Protein 2EPA (pdb70)

Nearest PDB structures (foldseek):
  2epa-assembly1_A  TM=4.836E-01  e=1.025E-11  Homo sapiens
  6blw-assembly1_A  TM=5.465E-01  e=8.373E-07  Homo sapiens
  6b0r-assembly1_D  TM=5.369E-01  e=1.283E-06  Homo sapiens
  6wmi-assembly2_D  TM=5.147E-01  e=2.546E-05  Homo sapiens
  6a59-assembly1_A  TM=5.061E-01  e=7.209E-04  Arabidopsis thaliana

Secondary structure (DSSP, 8-state):
-----------------EE-SSTTT--EESSHHHHHHHHHHHSSS-SEE---TT---EESSHHHHHHHTTT-

Solvent-accessible surface area: 6558 Å² total; per-residue (Å²): 129,120,118,81,109,114,52,121,150,149,102,81,127,122,128,112,69,63,119,14,117,98,107,83,41,62,92,18,35,119,115,68,65,93,42,130,48,20,61,136,53,70,96,65,138,66,38,76,51,7,93,139,205,78,26,134,155,103,36,49,162,61,120,85,30,82,170,44,96,183,112,103

Structure (mmCIF, N/CA/C/O backbone):
data_2EPA
#
_entry.id   2EPA
#
loop_
_entity.id
_entity.type
_entity.pdbx_description
1 polymer 'Krueppel-like factor 10'
2 non-polymer 'ZINC ION'
#
loop_
_atom_site.group_PDB
_atom_site.id
_atom_site.type_symbol
_atom_site.label_atom_id
_atom_site.label_alt_id
_atom_site.label_comp_id
_atom_site.label_asym_id
_atom_site.label_entity_id
_atom_site.label_seq_id
_atom_site.pdbx_PDB_ins_code
_atom_site.Cartn_x
_atom_site.Cartn_y
_atom_site.Cartn_z
_atom_site.occupancy
_atom_site.B_iso_or_equiv
_atom_site.auth_seq_id
_atom_site.auth_comp_id
_atom_site.auth_asym_id
_atom_site.auth_atom_id
_atom_site.pdbx_PDB_model_num
ATOM 1 N N . GLY A 1 1 ? 10.594 -28.217 18.018 1.00 0.00 1 GLY A N 1
ATOM 2 C CA . GLY A 1 1 ? 10.234 -28.278 16.613 1.00 0.00 1 GLY A CA 1
ATOM 3 C C . GLY A 1 1 ? 9.665 -26.969 16.103 1.00 0.00 1 GLY A C 1
ATOM 4 O O . GLY A 1 1 ? 9.441 -26.038 16.877 1.00 0.00 1 GLY A O 1
ATOM 8 N N . SER A 1 2 ? 9.431 -26.896 14.796 1.00 0.00 2 SER A N 1
ATOM 9 C CA . SER A 1 2 ? 8.890 -25.689 14.183 1.00 0.00 2 SER A CA 1
ATOM 10 C C . SER A 1 2 ? 8.277 -26.001 12.820 1.00 0.00 2 SER A C 1
ATOM 11 O O . SER A 1 2 ? 8.476 -27.083 12.271 1.00 0.00 2 SER A O 1
ATOM 19 N N . SER A 1 3 ? 7.528 -25.043 12.283 1.00 0.00 3 SER A N 1
ATOM 20 C CA . SER A 1 3 ? 6.881 -25.214 10.988 1.00 0.00 3 SER A CA 1
ATOM 21 C C . SER A 1 3 ? 6.993 -23.943 10.152 1.00 0.00 3 SER A C 1
ATOM 22 O O . SER A 1 3 ? 7.506 -22.926 10.614 1.00 0.00 3 SER A O 1
ATOM 30 N N . GLY A 1 4 ? 6.507 -24.010 8.916 1.00 0.00 4 GLY A N 1
ATOM 31 C CA . GLY A 1 4 ? 6.561 -22.860 8.034 1.00 0.00 4 GLY A CA 1
ATOM 32 C C . GLY A 1 4 ? 5.187 -22.303 7.722 1.00 0.00 4 GLY A C 1
ATOM 33 O O . GLY A 1 4 ? 4.477 -22.828 6.864 1.00 0.00 4 GLY A O 1
ATOM 37 N N . SER A 1 5 ? 4.808 -21.237 8.420 1.00 0.00 5 SER A N 1
ATOM 38 C CA . SER A 1 5 ? 3.507 -20.611 8.217 1.00 0.00 5 SER A CA 1
ATOM 39 C C . SER A 1 5 ? 3.660 -19.232 7.581 1.00 0.00 5 SER A C 1
ATOM 40 O O . SER A 1 5 ? 2.718 -18.440 7.558 1.00 0.00 5 SER A O 1
ATOM 48 N N . SER A 1 6 ? 4.854 -18.954 7.069 1.00 0.00 6 SER A N 1
ATOM 49 C CA . SER A 1 6 ? 5.133 -17.670 6.436 1.00 0.00 6 SER A CA 1
ATOM 50 C C . SER A 1 6 ? 3.957 -17.222 5.574 1.00 0.00 6 SER A C 1
ATOM 51 O O . SER A 1 6 ? 3.366 -16.168 5.809 1.00 0.00 6 SER A O 1
ATOM 59 N N . GLY A 1 7 ? 3.623 -18.030 4.573 1.00 0.00 7 GLY A N 1
ATOM 60 C CA . GLY A 1 7 ? 2.520 -17.701 3.690 1.00 0.00 7 GLY A CA 1
ATOM 61 C C . GLY A 1 7 ? 2.928 -16.755 2.580 1.00 0.00 7 GLY A C 1
ATOM 62 O O . GLY A 1 7 ? 4.113 -16.553 2.311 1.00 0.00 7 GLY A O 1
ATOM 66 N N . PRO A 1 8 ? 1.931 -16.155 1.910 1.00 0.00 8 PRO A N 1
ATOM 67 C CA . PRO A 1 8 ? 2.169 -15.216 0.810 1.00 0.00 8 PRO A CA 1
ATOM 68 C C . PRO A 1 8 ? 2.768 -13.900 1.292 1.00 0.00 8 PRO A C 1
ATOM 69 O O . PRO A 1 8 ? 2.517 -13.469 2.418 1.00 0.00 8 PRO A O 1
ATOM 80 N N . GLN A 1 9 ? 3.560 -13.266 0.433 1.00 0.00 9 GLN A N 1
ATOM 81 C CA . GLN A 1 9 ? 4.195 -11.997 0.773 1.00 0.00 9 GLN A CA 1
ATOM 82 C C . GLN A 1 9 ? 3.474 -10.831 0.104 1.00 0.00 9 GLN A C 1
ATOM 83 O O . GLN A 1 9 ? 4.011 -9.727 0.011 1.00 0.00 9 GLN A O 1
ATOM 97 N N . ILE A 1 10 ? 2.254 -11.083 -0.358 1.00 0.00 10 ILE A N 1
ATOM 98 C CA . ILE A 1 10 ? 1.459 -10.054 -1.016 1.00 0.00 10 ILE A CA 1
ATOM 99 C C . ILE A 1 10 ? 0.905 -9.057 -0.006 1.00 0.00 10 ILE A C 1
ATOM 100 O O . ILE A 1 10 ? 0.124 -9.418 0.874 1.00 0.00 10 ILE A O 1
ATOM 116 N N . ASP A 1 11 ? 1.313 -7.799 -0.138 1.00 0.00 11 ASP A N 1
ATOM 117 C CA . ASP A 1 11 ? 0.856 -6.747 0.761 1.00 0.00 11 ASP A CA 1
ATOM 118 C C . ASP A 1 11 ? 0.923 -5.384 0.082 1.00 0.00 11 ASP A C 1
ATOM 119 O O . ASP A 1 11 ? 1.675 -5.191 -0.874 1.00 0.00 11 ASP A O 1
ATOM 128 N N . SER A 1 12 ? 0.133 -4.439 0.582 1.00 0.00 12 SER A N 1
ATOM 129 C CA . SER A 1 12 ? 0.100 -3.094 0.020 1.00 0.00 12 SER A CA 1
ATOM 130 C C . SER A 1 12 ? 0.285 -2.044 1.112 1.00 0.00 12 SER A C 1
ATOM 131 O O . SER A 1 12 ? -0.446 -2.027 2.102 1.00 0.00 12 SER A O 1
ATOM 139 N N . SER A 1 13 ? 1.269 -1.171 0.923 1.00 0.00 13 SER A N 1
ATOM 140 C CA . SER A 1 13 ? 1.555 -0.120 1.893 1.00 0.00 13 SER A CA 1
ATOM 141 C C . SER A 1 13 ? 0.370 0.831 2.027 1.00 0.00 13 SER A C 1
ATOM 142 O O . SER A 1 13 ? 0.063 1.592 1.109 1.00 0.00 13 SER A O 1
ATOM 150 N N . ARG A 1 14 ? -0.292 0.783 3.179 1.00 0.00 14 ARG A N 1
ATOM 151 C CA . ARG A 1 14 ? -1.444 1.638 3.435 1.00 0.00 14 ARG A CA 1
ATOM 152 C C . ARG A 1 14 ? -1.747 1.709 4.929 1.00 0.00 14 ARG A C 1
ATOM 153 O O . ARG A 1 14 ? -1.305 0.859 5.703 1.00 0.00 14 ARG A O 1
ATOM 174 N N . ILE A 1 15 ? -2.503 2.727 5.326 1.00 0.00 15 ILE A N 1
ATOM 175 C CA . ILE A 1 15 ? -2.865 2.909 6.727 1.00 0.00 15 ILE A CA 1
ATOM 176 C C . ILE A 1 15 ? -3.903 1.883 7.163 1.00 0.00 15 ILE A C 1
ATOM 177 O O . ILE A 1 15 ? -4.890 1.648 6.465 1.00 0.00 15 ILE A O 1
ATOM 193 N N . ARG A 1 16 ? -3.677 1.274 8.322 1.00 0.00 16 ARG A N 1
ATOM 194 C CA . ARG A 1 16 ? -4.594 0.273 8.852 1.00 0.00 16 ARG A CA 1
ATOM 195 C C . ARG A 1 16 ? -4.544 0.242 10.377 1.00 0.00 16 ARG A C 1
ATOM 196 O O . ARG A 1 16 ? -3.548 -0.178 10.967 1.00 0.00 16 ARG A O 1
ATOM 217 N N . SER A 1 17 ? -5.623 0.691 11.009 1.00 0.00 17 SER A N 1
ATOM 218 C CA . SER A 1 17 ? -5.701 0.719 12.465 1.00 0.00 17 SER A CA 1
ATOM 219 C C . SER A 1 17 ? -6.454 -0.498 12.993 1.00 0.00 17 SER A C 1
ATOM 220 O O . SER A 1 17 ? -5.875 -1.365 13.647 1.00 0.00 17 SER A O 1
ATOM 228 N N . HIS A 1 18 ? -7.750 -0.555 12.703 1.00 0.00 18 HIS A N 1
ATOM 229 C CA . HIS A 1 18 ? -8.585 -1.666 13.147 1.00 0.00 18 HIS A CA 1
ATOM 230 C C . HIS A 1 18 ? -7.964 -3.003 12.754 1.00 0.00 18 HIS A C 1
ATOM 231 O O . HIS A 1 18 ? -7.948 -3.369 11.578 1.00 0.00 18 HIS A O 1
ATOM 245 N N . ILE A 1 19 ? -7.454 -3.727 13.744 1.00 0.00 19 ILE A N 1
ATOM 246 C CA . ILE A 1 19 ? -6.832 -5.023 13.500 1.00 0.00 19 ILE A CA 1
ATOM 247 C C . ILE A 1 19 ? -7.850 -6.151 13.619 1.00 0.00 19 ILE A C 1
ATOM 248 O O . ILE A 1 19 ? -8.751 -6.104 14.457 1.00 0.00 19 ILE A O 1
ATOM 264 N N . CYS A 1 20 ? -7.700 -7.167 12.776 1.00 0.00 20 CYS A N 1
ATOM 265 C CA . CYS A 1 20 ? -8.606 -8.311 12.786 1.00 0.00 20 CYS A CA 1
ATOM 266 C C . CYS A 1 20 ? -8.411 -9.147 14.047 1.00 0.00 20 CYS A C 1
ATOM 267 O O . CYS A 1 20 ? -7.311 -9.626 14.323 1.00 0.00 20 CYS A O 1
ATOM 274 N N . SER A 1 21 ? -9.487 -9.319 14.808 1.00 0.00 21 SER A N 1
ATOM 275 C CA . SER A 1 21 ? -9.434 -10.095 16.042 1.00 0.00 21 SER A CA 1
ATOM 276 C C . SER A 1 21 ? -9.020 -11.537 15.760 1.00 0.00 21 SER A C 1
ATOM 277 O O . SER A 1 21 ? -8.192 -12.107 16.471 1.00 0.00 21 SER A O 1
ATOM 285 N N . HIS A 1 22 ? -9.603 -12.120 14.717 1.00 0.00 22 HIS A N 1
ATOM 286 C CA . HIS A 1 22 ? -9.295 -13.495 14.340 1.00 0.00 22 HIS A CA 1
ATOM 287 C C . HIS A 1 22 ? -7.791 -13.688 14.173 1.00 0.00 22 HIS A C 1
ATOM 288 O O . HIS A 1 22 ? -7.115 -12.927 13.482 1.00 0.00 22 HIS A O 1
ATOM 302 N N . PRO A 1 23 ? -7.252 -14.731 14.823 1.00 0.00 23 PRO A N 1
ATOM 303 C CA . PRO A 1 23 ? -5.823 -15.049 14.763 1.00 0.00 23 PRO A CA 1
ATOM 304 C C . PRO A 1 23 ? -5.400 -15.560 13.390 1.00 0.00 23 PRO A C 1
ATOM 305 O O . PRO A 1 23 ? -6.227 -16.032 12.611 1.00 0.00 23 PRO A O 1
ATOM 316 N N . GLY A 1 24 ? -4.105 -15.463 13.100 1.00 0.00 24 GLY A N 1
ATOM 317 C CA . GLY A 1 24 ? -3.596 -15.922 11.820 1.00 0.00 24 GLY A CA 1
ATOM 318 C C . GLY A 1 24 ? -3.912 -14.959 10.693 1.00 0.00 24 GLY A C 1
ATOM 319 O O . GLY A 1 24 ? -3.024 -14.563 9.937 1.00 0.00 24 GLY A O 1
ATOM 323 N N . CYS A 1 25 ? -5.181 -14.583 10.576 1.00 0.00 25 CYS A N 1
ATOM 324 C CA . CYS A 1 25 ? -5.614 -13.663 9.532 1.00 0.00 25 CYS A CA 1
ATOM 325 C C . CYS A 1 25 ? -4.569 -12.576 9.296 1.00 0.00 25 CYS A C 1
ATOM 326 O O . CYS A 1 25 ? -4.033 -12.443 8.196 1.00 0.00 25 CYS A O 1
ATOM 333 N N . GLY A 1 26 ? -4.283 -11.802 10.339 1.00 0.00 26 GLY A N 1
ATOM 334 C CA . GLY A 1 26 ? -3.303 -10.738 10.225 1.00 0.00 26 GLY A CA 1
ATOM 335 C C . GLY A 1 26 ? -3.687 -9.704 9.185 1.00 0.00 26 GLY A C 1
ATOM 336 O O . GLY A 1 26 ? -2.889 -9.364 8.312 1.00 0.00 26 GLY A O 1
ATOM 340 N N . LYS A 1 27 ? -4.915 -9.204 9.276 1.00 0.00 27 LYS A N 1
ATOM 341 C CA . LYS A 1 27 ? -5.405 -8.203 8.336 1.00 0.00 27 LYS A CA 1
ATOM 342 C C . LYS A 1 27 ? -5.959 -6.989 9.073 1.00 0.00 27 LYS A C 1
ATOM 343 O O . LYS A 1 27 ? -6.878 -7.106 9.884 1.00 0.00 27 LYS A O 1
ATOM 362 N N . THR A 1 28 ? -5.394 -5.819 8.786 1.00 0.00 28 THR A N 1
ATOM 363 C CA . THR A 1 28 ? -5.831 -4.583 9.422 1.00 0.00 28 THR A CA 1
ATOM 364 C C . THR A 1 28 ? -6.360 -3.592 8.391 1.00 0.00 28 THR A C 1
ATOM 365 O O . THR A 1 28 ? -5.977 -3.634 7.223 1.00 0.00 28 THR A O 1
ATOM 376 N N . TYR A 1 29 ? -7.241 -2.701 8.833 1.00 0.00 29 TYR A N 1
ATOM 377 C CA . TYR A 1 29 ? -7.825 -1.700 7.948 1.00 0.00 29 TYR A CA 1
ATOM 378 C C . TYR A 1 29 ? -7.868 -0.334 8.625 1.00 0.00 29 TYR A C 1
ATOM 379 O O . TYR A 1 29 ? -7.928 -0.236 9.851 1.00 0.00 29 TYR A O 1
ATOM 397 N N . PHE A 1 30 ? -7.841 0.721 7.817 1.00 0.00 30 PHE A N 1
ATOM 398 C CA . PHE A 1 30 ? -7.877 2.084 8.336 1.00 0.00 30 PHE A CA 1
ATOM 399 C C . PHE A 1 30 ? -9.298 2.479 8.724 1.00 0.00 30 PHE A C 1
ATOM 400 O O . PHE A 1 30 ? -9.548 2.914 9.849 1.00 0.00 30 PHE A O 1
ATOM 417 N N . LYS A 1 31 ? -10.226 2.326 7.786 1.00 0.00 31 LYS A N 1
ATOM 418 C CA . LYS A 1 31 ? -11.623 2.666 8.028 1.00 0.00 31 LYS A CA 1
ATOM 419 C C . LYS A 1 31 ? -12.199 1.826 9.164 1.00 0.00 31 LYS A C 1
ATOM 420 O O . LYS A 1 31 ? -12.538 0.658 8.974 1.00 0.00 31 LYS A O 1
ATOM 439 N N . SER A 1 32 ? -12.308 2.429 10.343 1.00 0.00 32 SER A N 1
ATOM 440 C CA . SER A 1 32 ? -12.841 1.735 11.510 1.00 0.00 32 SER A CA 1
ATOM 441 C C . SER A 1 32 ? -14.033 0.863 11.125 1.00 0.00 32 SER A C 1
ATOM 442 O O . SER A 1 32 ? -14.312 -0.146 11.774 1.00 0.00 32 SER A O 1
ATOM 450 N N . SER A 1 33 ? -14.730 1.258 10.066 1.00 0.00 33 SER A N 1
ATOM 451 C CA . SER A 1 33 ? -15.894 0.515 9.596 1.00 0.00 33 SER A CA 1
ATOM 452 C C . SER A 1 33 ? -15.469 -0.728 8.821 1.00 0.00 33 SER A C 1
ATOM 453 O O . SER A 1 33 ? -15.966 -1.827 9.067 1.00 0.00 33 SER A O 1
ATOM 461 N N . HIS A 1 34 ? -14.544 -0.546 7.883 1.00 0.00 34 HIS A N 1
ATOM 462 C CA . HIS A 1 34 ? -14.051 -1.651 7.071 1.00 0.00 34 HIS A CA 1
ATOM 463 C C . HIS A 1 34 ? -14.033 -2.949 7.874 1.00 0.00 34 HIS A C 1
ATOM 464 O O . HIS A 1 34 ? -14.658 -3.938 7.487 1.00 0.00 34 HIS A O 1
ATOM 478 N N . LEU A 1 35 ? -13.315 -2.939 8.990 1.00 0.00 35 LEU A N 1
ATOM 479 C CA . LEU A 1 35 ? -13.215 -4.115 9.848 1.00 0.00 35 LEU A CA 1
ATOM 480 C C . LEU A 1 35 ? -14.552 -4.846 9.926 1.00 0.00 35 LEU A C 1
ATOM 481 O O . LEU A 1 35 ? -14.648 -6.025 9.583 1.00 0.00 35 LEU A O 1
ATOM 497 N N . LYS A 1 36 ? -15.581 -4.138 10.378 1.00 0.00 36 LYS A N 1
ATOM 498 C CA . LYS A 1 36 ? -16.914 -4.717 10.498 1.00 0.00 36 LYS A CA 1
ATOM 499 C C . LYS A 1 36 ? -17.307 -5.449 9.219 1.00 0.00 36 LYS A C 1
ATOM 500 O O . LYS A 1 36 ? -17.851 -6.552 9.267 1.00 0.00 36 LYS A O 1
ATOM 519 N N . ALA A 1 37 ? -17.028 -4.829 8.078 1.00 0.00 37 ALA A N 1
ATOM 520 C CA . ALA A 1 37 ? -17.348 -5.424 6.787 1.00 0.00 37 ALA A CA 1
ATOM 521 C C . ALA A 1 37 ? -16.474 -6.642 6.510 1.00 0.00 37 ALA A C 1
ATOM 522 O O . ALA A 1 37 ? -16.903 -7.590 5.853 1.00 0.00 37 ALA A O 1
ATOM 529 N N . HIS A 1 38 ? -15.246 -6.609 7.017 1.00 0.00 38 HIS A N 1
ATOM 530 C CA . HIS A 1 38 ? -14.310 -7.712 6.824 1.00 0.00 38 HIS A CA 1
ATOM 531 C C . HIS A 1 38 ? -14.783 -8.961 7.562 1.00 0.00 38 HIS A C 1
ATOM 532 O O . HIS A 1 38 ? -14.976 -10.016 6.957 1.00 0.00 38 HIS A O 1
ATOM 546 N N . THR A 1 39 ? -14.966 -8.834 8.872 1.00 0.00 39 THR A N 1
ATOM 547 C CA . THR A 1 39 ? -15.414 -9.953 9.693 1.00 0.00 39 THR A CA 1
ATOM 548 C C . THR A 1 39 ? -16.464 -10.784 8.964 1.00 0.00 39 THR A C 1
ATOM 549 O O . THR A 1 39 ? -16.577 -11.990 9.182 1.00 0.00 39 THR A O 1
ATOM 560 N N . ARG A 1 40 ? -17.231 -10.131 8.098 1.00 0.00 40 ARG A N 1
ATOM 561 C CA . ARG A 1 40 ? -18.274 -10.809 7.336 1.00 0.00 40 ARG A CA 1
ATOM 562 C C . ARG A 1 40 ? -17.718 -12.049 6.641 1.00 0.00 40 ARG A C 1
ATOM 563 O O . ARG A 1 40 ? -18.319 -13.122 6.688 1.00 0.00 40 ARG A O 1
ATOM 584 N N . THR A 1 41 ? -16.567 -11.893 5.994 1.00 0.00 41 THR A N 1
ATOM 585 C CA . THR A 1 41 ? -15.932 -12.998 5.288 1.00 0.00 41 THR A CA 1
ATOM 586 C C . THR A 1 41 ? -15.630 -14.155 6.234 1.00 0.00 41 THR A C 1
ATOM 587 O O . THR A 1 41 ? -15.614 -15.316 5.824 1.00 0.00 41 THR A O 1
ATOM 598 N N . HIS A 1 42 ? -15.392 -13.830 7.501 1.00 0.00 42 HIS A N 1
ATOM 599 C CA . HIS A 1 42 ? -15.092 -14.844 8.505 1.00 0.00 42 HIS A CA 1
ATOM 600 C C . HIS A 1 42 ? -16.354 -15.600 8.908 1.00 0.00 42 HIS A C 1
ATOM 601 O O . HIS A 1 42 ? -16.369 -16.831 8.945 1.00 0.00 42 HIS A O 1
ATOM 615 N N . THR A 1 43 ? -17.414 -14.856 9.209 1.00 0.00 43 THR A N 1
ATOM 616 C CA . THR A 1 43 ? -18.680 -15.455 9.612 1.00 0.00 43 THR A CA 1
ATOM 617 C C . THR A 1 43 ? -19.536 -15.798 8.397 1.00 0.00 43 THR A C 1
ATOM 618 O O . THR A 1 43 ? -19.840 -14.934 7.576 1.00 0.00 43 THR A O 1
ATOM 629 N N . GLY A 1 44 ? -19.921 -17.067 8.290 1.00 0.00 44 GLY A N 1
ATOM 630 C CA . GLY A 1 44 ? -20.739 -17.501 7.173 1.00 0.00 44 GLY A CA 1
ATOM 631 C C . GLY A 1 44 ? -19.945 -18.281 6.143 1.00 0.00 44 GLY A C 1
ATOM 632 O O . GLY A 1 44 ? -18.730 -18.424 6.265 1.00 0.00 44 GLY A O 1
ATOM 636 N N . GLU A 1 45 ? -20.636 -18.788 5.127 1.00 0.00 45 GLU A N 1
ATOM 637 C CA . GLU A 1 45 ? -19.989 -19.560 4.073 1.00 0.00 45 GLU A CA 1
ATOM 638 C C . GLU A 1 45 ? -19.405 -18.640 3.005 1.00 0.00 45 GLU A C 1
ATOM 639 O O . GLU A 1 45 ? -18.215 -18.705 2.695 1.00 0.00 45 GLU A O 1
ATOM 651 N N . LYS A 1 46 ? -20.251 -17.783 2.444 1.00 0.00 46 LYS A N 1
ATOM 652 C CA . LYS A 1 46 ? -19.822 -16.848 1.411 1.00 0.00 46 LYS A CA 1
ATOM 653 C C . LYS A 1 46 ? -20.349 -15.445 1.694 1.00 0.00 46 LYS A C 1
ATOM 654 O O . LYS A 1 46 ? -21.556 -15.213 1.774 1.00 0.00 46 LYS A O 1
ATOM 6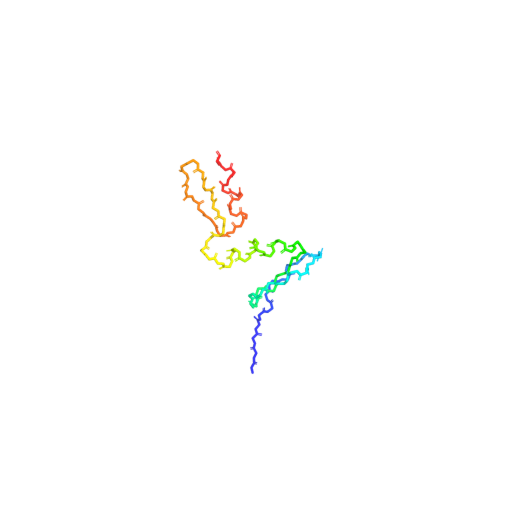73 N N . PRO A 1 47 ? -19.425 -14.484 1.849 1.00 0.00 47 PRO A N 1
ATOM 674 C CA . PRO A 1 47 ? -19.773 -13.088 2.124 1.00 0.00 47 PRO A CA 1
ATOM 675 C C . PRO A 1 47 ? -20.423 -12.406 0.924 1.00 0.00 47 PRO A C 1
ATOM 676 O O . PRO A 1 47 ? -21.347 -11.606 1.077 1.00 0.00 47 PRO A O 1
ATOM 687 N N . PHE A 1 48 ? -19.935 -12.727 -0.270 1.00 0.00 48 PHE A N 1
ATOM 688 C CA . PHE A 1 48 ? -20.468 -12.145 -1.495 1.00 0.00 48 PHE A CA 1
ATOM 689 C C . PHE A 1 48 ? -21.573 -13.021 -2.078 1.00 0.00 48 PHE A C 1
ATOM 690 O O . PHE A 1 48 ? -21.521 -14.247 -1.987 1.00 0.00 48 PHE A O 1
ATOM 707 N N . SER A 1 49 ? -22.573 -12.381 -2.677 1.00 0.00 49 SER A N 1
ATOM 708 C CA . SER A 1 49 ? -23.693 -13.101 -3.271 1.00 0.00 49 SER A CA 1
ATOM 709 C C . SER A 1 49 ? -24.307 -12.301 -4.415 1.00 0.00 49 SER A C 1
ATOM 710 O O . SER A 1 49 ? -24.706 -11.149 -4.239 1.00 0.00 49 SER A O 1
ATOM 718 N N . CYS A 1 50 ? -24.380 -12.920 -5.588 1.00 0.00 50 CYS A N 1
ATOM 719 C CA . CYS A 1 50 ? -24.945 -12.267 -6.764 1.00 0.00 50 CYS A CA 1
ATOM 720 C C . CYS A 1 50 ? -26.300 -11.644 -6.442 1.00 0.00 50 CYS A C 1
ATOM 721 O O . CYS A 1 50 ? -26.470 -10.428 -6.517 1.00 0.00 50 CYS A O 1
ATOM 728 N N . SER A 1 51 ? -27.262 -12.488 -6.083 1.00 0.00 51 SER A N 1
ATOM 729 C CA . SER A 1 51 ? -28.604 -12.022 -5.753 1.00 0.00 51 SER A CA 1
ATOM 730 C C . SER A 1 51 ? -29.229 -11.286 -6.934 1.00 0.00 51 SER A C 1
ATOM 731 O O . SER A 1 51 ? -29.781 -10.196 -6.778 1.00 0.00 51 SER A O 1
ATOM 739 N N . TRP A 1 52 ? -29.139 -11.889 -8.113 1.00 0.00 52 TRP A N 1
ATOM 740 C CA . TRP A 1 52 ? -29.696 -11.291 -9.322 1.00 0.00 52 TRP A CA 1
ATOM 741 C C . TRP A 1 52 ? -31.142 -11.729 -9.529 1.00 0.00 52 TRP A C 1
ATOM 742 O O . TRP A 1 52 ? -31.654 -12.579 -8.801 1.00 0.00 52 TRP A O 1
ATOM 763 N N . LYS A 1 53 ? -31.795 -11.143 -10.527 1.00 0.00 53 LYS A N 1
ATOM 764 C CA . LYS A 1 53 ? -33.182 -11.472 -10.832 1.00 0.00 53 LYS A CA 1
ATOM 765 C C . LYS A 1 53 ? -33.465 -12.945 -10.555 1.00 0.00 53 LYS A C 1
ATOM 766 O O . LYS A 1 53 ? -34.194 -13.282 -9.622 1.00 0.00 53 LYS A O 1
ATOM 785 N N . GLY A 1 54 ? -32.882 -13.819 -11.369 1.00 0.00 54 GLY A N 1
ATOM 786 C CA . GLY A 1 54 ? -33.082 -15.246 -11.193 1.00 0.00 54 GLY A CA 1
ATOM 787 C C . GLY A 1 54 ? -31.786 -16.028 -11.271 1.00 0.00 54 GLY A C 1
ATOM 788 O O . GLY A 1 54 ? -31.713 -17.057 -11.943 1.00 0.00 54 GLY A O 1
ATOM 792 N N . CYS A 1 55 ? -30.759 -15.537 -10.584 1.00 0.00 55 CYS A N 1
ATOM 793 C CA . CYS A 1 55 ? -29.458 -16.195 -10.579 1.00 0.00 55 CYS A CA 1
ATOM 794 C C . CYS A 1 55 ? -29.290 -17.060 -9.334 1.00 0.00 55 CYS A C 1
ATOM 795 O O . CYS A 1 55 ? -29.189 -18.284 -9.425 1.00 0.00 55 CYS A O 1
ATOM 802 N N . GLU A 1 56 ? -29.265 -16.415 -8.172 1.00 0.00 56 GLU A N 1
ATOM 803 C CA . GLU A 1 56 ? -29.109 -17.127 -6.907 1.00 0.00 56 GLU A CA 1
ATOM 804 C C . GLU A 1 56 ? -27.761 -17.841 -6.847 1.00 0.00 56 GLU A C 1
ATOM 805 O O . GLU A 1 56 ? -27.668 -18.974 -6.375 1.00 0.00 56 GLU A O 1
ATOM 817 N N . ARG A 1 57 ? -26.721 -17.169 -7.329 1.00 0.00 57 ARG A N 1
ATOM 818 C CA . ARG A 1 57 ? -25.378 -17.739 -7.331 1.00 0.00 57 ARG A CA 1
ATOM 819 C C . ARG A 1 57 ? -24.429 -16.897 -6.484 1.00 0.00 57 ARG A C 1
ATOM 820 O O . ARG A 1 57 ? -24.161 -15.738 -6.799 1.00 0.00 57 ARG A O 1
ATOM 841 N N . ARG A 1 58 ? -23.923 -17.490 -5.407 1.00 0.00 58 ARG A N 1
ATOM 842 C CA . ARG A 1 58 ? -23.006 -16.794 -4.513 1.00 0.00 58 ARG A CA 1
ATOM 843 C C . ARG A 1 58 ? -21.562 -17.202 -4.792 1.00 0.00 58 ARG A C 1
ATOM 844 O O . ARG A 1 58 ? -21.303 -18.108 -5.585 1.00 0.00 58 ARG A O 1
ATOM 865 N N . PHE A 1 59 ? -20.625 -16.526 -4.135 1.00 0.00 59 PHE A N 1
ATOM 866 C CA . PHE A 1 59 ? -19.206 -16.817 -4.314 1.00 0.00 59 PHE A CA 1
ATOM 867 C C . PHE A 1 59 ? -18.413 -16.443 -3.066 1.00 0.00 59 PHE A C 1
ATOM 868 O O . PHE A 1 59 ? -18.835 -15.595 -2.280 1.00 0.00 59 PHE A O 1
ATOM 885 N N . ALA A 1 60 ? -17.262 -17.083 -2.889 1.00 0.00 60 ALA A N 1
ATOM 886 C CA . ALA A 1 60 ? -16.409 -16.818 -1.738 1.00 0.00 60 ALA A CA 1
ATOM 887 C C . ALA A 1 60 ? -15.379 -15.738 -2.054 1.00 0.00 60 ALA A C 1
ATOM 888 O O . ALA A 1 60 ? -15.120 -14.855 -1.236 1.00 0.00 60 ALA A O 1
ATOM 895 N N . ARG A 1 61 ? -14.795 -15.817 -3.246 1.00 0.00 61 ARG A N 1
ATOM 896 C CA . ARG A 1 61 ? -13.791 -14.846 -3.668 1.00 0.00 61 ARG A CA 1
ATOM 897 C C . ARG A 1 61 ? -14.440 -13.685 -4.417 1.00 0.00 61 ARG A C 1
ATOM 898 O O . ARG A 1 61 ? -15.444 -13.862 -5.106 1.00 0.00 61 ARG A O 1
ATOM 919 N N . SER A 1 62 ? -13.859 -12.499 -4.275 1.00 0.00 62 SER A N 1
ATOM 920 C CA . SER A 1 62 ? -14.382 -11.307 -4.933 1.00 0.00 62 SER A CA 1
ATOM 921 C C . SER A 1 62 ? -14.259 -11.427 -6.449 1.00 0.00 62 SER A C 1
ATOM 922 O O . SER A 1 62 ? -15.263 -11.473 -7.163 1.00 0.00 62 SER A O 1
ATOM 930 N N . ASP A 1 63 ? -13.024 -11.477 -6.935 1.00 0.00 63 ASP A N 1
ATOM 931 C CA . ASP A 1 63 ? -12.769 -11.593 -8.366 1.00 0.00 63 ASP A CA 1
ATOM 932 C C . ASP A 1 63 ? -13.767 -12.542 -9.021 1.00 0.00 63 ASP A C 1
ATOM 933 O O . ASP A 1 63 ? -14.292 -12.260 -10.099 1.00 0.00 63 ASP A O 1
ATOM 942 N N . GLU A 1 64 ? -14.024 -13.669 -8.364 1.00 0.00 64 GLU A N 1
ATOM 943 C CA . GLU A 1 64 ? -14.958 -14.660 -8.885 1.00 0.00 64 GLU A CA 1
ATOM 944 C C . GLU A 1 64 ? -16.297 -14.016 -9.233 1.00 0.00 64 GLU A C 1
ATOM 945 O O . GLU A 1 64 ? -16.853 -14.253 -10.307 1.00 0.00 64 GLU A O 1
ATOM 957 N N . LEU A 1 65 ? -16.810 -13.201 -8.317 1.00 0.00 65 LEU A N 1
ATOM 958 C CA . LEU A 1 65 ? -18.085 -12.522 -8.526 1.00 0.00 65 LEU A CA 1
ATOM 959 C C . LEU A 1 65 ? -18.019 -11.602 -9.741 1.00 0.00 65 LEU A C 1
ATOM 960 O O . LEU A 1 65 ? -18.768 -11.773 -10.703 1.00 0.00 65 LEU A O 1
ATOM 976 N N . SER A 1 66 ? -17.117 -10.628 -9.690 1.00 0.00 66 SER A N 1
ATOM 977 C CA . SER A 1 66 ? -16.954 -9.679 -10.786 1.00 0.00 66 SER A CA 1
ATOM 978 C C . SER A 1 66 ? -16.831 -10.407 -12.121 1.00 0.00 66 SER A C 1
ATOM 979 O O . SER A 1 66 ? -17.436 -10.009 -13.116 1.00 0.00 66 SER A O 1
ATOM 987 N N . ARG A 1 67 ? -16.043 -11.477 -12.134 1.00 0.00 67 ARG A N 1
ATOM 988 C CA . ARG A 1 67 ? -15.838 -12.261 -13.346 1.00 0.00 67 ARG A CA 1
ATOM 989 C C . ARG A 1 67 ? -17.126 -12.965 -13.763 1.00 0.00 67 ARG A C 1
ATOM 990 O O . ARG A 1 67 ? -17.315 -13.297 -14.933 1.00 0.00 67 ARG A O 1
ATOM 1011 N N . HIS A 1 68 ? -18.011 -13.189 -12.796 1.00 0.00 68 HIS A N 1
ATOM 1012 C CA . HIS A 1 68 ? -19.282 -13.853 -13.062 1.00 0.00 68 HIS A CA 1
ATOM 1013 C C . HIS A 1 68 ? -20.358 -12.837 -13.434 1.00 0.00 68 HIS A C 1
ATOM 1014 O O . HIS A 1 68 ? -21.289 -13.149 -14.178 1.00 0.00 68 HIS A O 1
ATOM 1028 N N . ARG A 1 69 ? -20.224 -11.622 -12.914 1.00 0.00 69 ARG A N 1
ATOM 1029 C CA . ARG A 1 69 ? -21.186 -10.561 -13.190 1.00 0.00 69 ARG A CA 1
ATOM 1030 C C . ARG A 1 69 ? -20.859 -9.861 -14.505 1.00 0.00 69 ARG A C 1
ATOM 1031 O O . ARG A 1 69 ? -21.377 -8.780 -14.790 1.00 0.00 69 ARG A O 1
ATOM 1052 N N . ARG A 1 70 ? -19.998 -10.484 -15.304 1.00 0.00 70 ARG A N 1
ATOM 1053 C CA . ARG A 1 70 ? -19.601 -9.919 -16.587 1.00 0.00 70 ARG A CA 1
ATOM 1054 C C . ARG A 1 70 ? -20.493 -10.443 -17.710 1.00 0.00 70 ARG A C 1
ATOM 1055 O O . ARG A 1 70 ? -20.851 -9.704 -18.629 1.00 0.00 70 ARG A O 1
ATOM 1076 N N . THR A 1 71 ? -20.846 -11.721 -17.631 1.00 0.00 71 THR A N 1
ATOM 1077 C CA . THR A 1 71 ? -21.694 -12.344 -18.640 1.00 0.00 71 THR A CA 1
ATOM 1078 C C . THR A 1 71 ? -23.143 -11.896 -18.493 1.00 0.00 71 THR A C 1
ATOM 1079 O O . THR A 1 71 ? -23.893 -11.854 -19.469 1.00 0.00 71 THR A O 1
ATOM 1090 N N . HIS A 1 72 ? -23.534 -11.562 -17.267 1.00 0.00 72 HIS A N 1
ATOM 1091 C CA . HIS A 1 72 ? -24.895 -11.116 -16.992 1.00 0.00 72 HIS A CA 1
ATOM 1092 C C . HIS A 1 72 ? -25.279 -9.953 -17.903 1.00 0.00 72 HIS A C 1
ATOM 1093 O O . HIS A 1 72 ? -26.361 -9.943 -18.489 1.00 0.00 72 HIS A O 1
ATOM 1109 N N . GLY A 1 1 ? 21.797 -27.518 -17.229 1.00 0.00 1 GLY A N 2
ATOM 1110 C CA . GLY A 1 1 ? 20.950 -26.430 -16.775 1.00 0.00 1 GLY A CA 2
ATOM 1111 C C . GLY A 1 1 ? 20.499 -25.535 -17.912 1.00 0.00 1 GLY A C 2
ATOM 1112 O O . GLY A 1 1 ? 21.322 -25.007 -18.660 1.00 0.00 1 GLY A O 2
ATOM 1116 N N . SER A 1 2 ? 19.188 -25.364 -18.043 1.00 0.00 2 SER A N 2
ATOM 1117 C CA . SER A 1 2 ? 18.628 -24.530 -19.100 1.00 0.00 2 SER A CA 2
ATOM 1118 C C . SER A 1 2 ? 18.512 -23.079 -18.645 1.00 0.00 2 SER A C 2
ATOM 1119 O O . SER A 1 2 ? 19.134 -22.185 -19.217 1.00 0.00 2 SER A O 2
ATOM 1127 N N . SER A 1 3 ? 17.710 -22.853 -17.608 1.00 0.00 3 SER A N 2
ATOM 1128 C CA . SER A 1 3 ? 17.508 -21.510 -17.077 1.00 0.00 3 SER A CA 2
ATOM 1129 C C . SER A 1 3 ? 16.794 -21.561 -15.729 1.00 0.00 3 SER A C 2
ATOM 1130 O O . SER A 1 3 ? 16.409 -22.630 -15.259 1.00 0.00 3 SER A O 2
ATOM 1138 N N . GLY A 1 4 ? 16.623 -20.395 -15.112 1.00 0.00 4 GLY A N 2
ATOM 1139 C CA . GLY A 1 4 ? 15.956 -20.329 -13.825 1.00 0.00 4 GLY A CA 2
ATOM 1140 C C . GLY A 1 4 ? 14.922 -19.223 -13.765 1.00 0.00 4 GLY A C 2
ATOM 1141 O O . GLY A 1 4 ? 14.661 -18.552 -14.764 1.00 0.00 4 GLY A O 2
ATOM 1145 N N . SER A 1 5 ? 14.328 -19.033 -12.591 1.00 0.00 5 SER A N 2
ATOM 1146 C CA . SER A 1 5 ? 13.312 -18.004 -12.406 1.00 0.00 5 SER A CA 2
ATOM 1147 C C . SER A 1 5 ? 13.120 -17.690 -10.925 1.00 0.00 5 SER A C 2
ATOM 1148 O O . SER A 1 5 ? 13.674 -18.366 -10.059 1.00 0.00 5 SER A O 2
ATOM 1156 N N . SER A 1 6 ? 12.330 -16.658 -10.643 1.00 0.00 6 SER A N 2
ATOM 1157 C CA . SER A 1 6 ? 12.067 -16.251 -9.268 1.00 0.00 6 SER A CA 2
ATOM 1158 C C . SER A 1 6 ? 10.794 -15.415 -9.183 1.00 0.00 6 SER A C 2
ATOM 1159 O O . SER A 1 6 ? 10.259 -14.973 -10.199 1.00 0.00 6 SER A O 2
ATOM 1167 N N . GLY A 1 7 ? 10.311 -15.205 -7.962 1.00 0.00 7 GLY A N 2
ATOM 1168 C CA . GLY A 1 7 ? 9.105 -14.423 -7.765 1.00 0.00 7 GLY A CA 2
ATOM 1169 C C . GLY A 1 7 ? 9.297 -13.300 -6.765 1.00 0.00 7 GLY A C 2
ATOM 1170 O O . GLY A 1 7 ? 9.730 -13.516 -5.632 1.00 0.00 7 GLY A O 2
ATOM 1174 N N . PRO A 1 8 ? 8.972 -12.068 -7.183 1.00 0.00 8 PRO A N 2
ATOM 1175 C CA . PRO A 1 8 ? 9.105 -10.882 -6.331 1.00 0.00 8 PRO A CA 2
ATOM 1176 C C . PRO A 1 8 ? 8.090 -10.870 -5.194 1.00 0.00 8 PRO A C 2
ATOM 1177 O O . PRO A 1 8 ? 7.293 -11.797 -5.050 1.00 0.00 8 PRO A O 2
ATOM 1188 N N . GLN A 1 9 ? 8.124 -9.814 -4.388 1.00 0.00 9 GLN A N 2
ATOM 1189 C CA . GLN A 1 9 ? 7.206 -9.682 -3.262 1.00 0.00 9 GLN A CA 2
ATOM 1190 C C . GLN A 1 9 ? 6.406 -8.388 -3.362 1.00 0.00 9 GLN A C 2
ATOM 1191 O O . GLN A 1 9 ? 6.949 -7.334 -3.693 1.00 0.00 9 GLN A O 2
ATOM 1205 N N . ILE A 1 10 ? 5.111 -8.474 -3.073 1.00 0.00 10 ILE A N 2
ATOM 1206 C CA . ILE A 1 10 ? 4.236 -7.310 -3.129 1.00 0.00 10 ILE A CA 2
ATOM 1207 C C . ILE A 1 10 ? 3.981 -6.747 -1.736 1.00 0.00 10 ILE A C 2
ATOM 1208 O O . ILE A 1 10 ? 3.332 -7.385 -0.906 1.00 0.00 10 ILE A O 2
ATOM 1224 N N . ASP A 1 11 ? 4.493 -5.548 -1.486 1.00 0.00 11 ASP A N 2
ATOM 1225 C CA . ASP A 1 11 ? 4.318 -4.895 -0.193 1.00 0.00 11 ASP A CA 2
ATOM 1226 C C . ASP A 1 11 ? 2.881 -4.417 -0.017 1.00 0.00 11 ASP A C 2
ATOM 1227 O O . ASP A 1 11 ? 2.195 -4.817 0.925 1.00 0.00 11 ASP A O 2
ATOM 1236 N N . SER A 1 12 ? 2.431 -3.559 -0.926 1.00 0.00 12 SER A N 2
ATOM 1237 C CA . SER A 1 12 ? 1.077 -3.023 -0.868 1.00 0.00 12 SER A CA 2
ATOM 1238 C C . SER A 1 12 ? 0.789 -2.423 0.506 1.00 0.00 12 SER A C 2
ATOM 1239 O O . SER A 1 12 ? -0.309 -2.574 1.043 1.00 0.00 12 SER A O 2
ATOM 1247 N N . SER A 1 13 ? 1.783 -1.743 1.068 1.00 0.00 13 SER A N 2
ATOM 1248 C CA . SER A 1 13 ? 1.639 -1.124 2.380 1.00 0.00 13 SER A CA 2
ATOM 1249 C C . SER A 1 13 ? 0.613 0.005 2.339 1.00 0.00 13 SER A C 2
ATOM 1250 O O . SER A 1 13 ? 0.699 0.906 1.503 1.00 0.00 13 SER A O 2
ATOM 1258 N N . ARG A 1 14 ? -0.356 -0.050 3.246 1.00 0.00 14 ARG A N 2
ATOM 1259 C CA . ARG A 1 14 ? -1.399 0.967 3.313 1.00 0.00 14 ARG A CA 2
ATOM 1260 C C . ARG A 1 14 ? -1.851 1.188 4.753 1.00 0.00 14 ARG A C 2
ATOM 1261 O O . ARG A 1 14 ? -1.612 0.351 5.624 1.00 0.00 14 ARG A O 2
ATOM 1282 N N . ILE A 1 15 ? -2.504 2.319 4.996 1.00 0.00 15 ILE A N 2
ATOM 1283 C CA . ILE A 1 15 ? -2.989 2.649 6.330 1.00 0.00 15 ILE A CA 2
ATOM 1284 C C . ILE A 1 15 ? -4.019 1.631 6.809 1.00 0.00 15 ILE A C 2
ATOM 1285 O O . ILE A 1 15 ? -4.968 1.310 6.092 1.00 0.00 15 ILE A O 2
ATOM 1301 N N . ARG A 1 16 ? -3.826 1.128 8.023 1.00 0.00 16 ARG A N 2
ATOM 1302 C CA . ARG A 1 16 ? -4.738 0.146 8.598 1.00 0.00 16 ARG A CA 2
ATOM 1303 C C . ARG A 1 16 ? -4.636 0.135 10.120 1.00 0.00 16 ARG A C 2
ATOM 1304 O O . ARG A 1 16 ? -3.627 -0.293 10.681 1.00 0.00 16 ARG A O 2
ATOM 1325 N N . SER A 1 17 ? -5.687 0.607 10.781 1.00 0.00 17 SER A N 2
ATOM 1326 C CA . SER A 1 17 ? -5.714 0.656 12.239 1.00 0.00 17 SER A CA 2
ATOM 1327 C C . SER A 1 17 ? -6.467 -0.542 12.808 1.00 0.00 17 SER A C 2
ATOM 1328 O O . SER A 1 17 ? -5.878 -1.417 13.443 1.00 0.00 17 SER A O 2
ATOM 1336 N N . HIS A 1 18 ? -7.776 -0.575 12.576 1.00 0.00 18 HIS A N 2
ATOM 1337 C CA . HIS A 1 18 ? -8.613 -1.665 13.065 1.00 0.00 18 HIS A CA 2
ATOM 1338 C C . HIS A 1 18 ? -8.036 -3.017 12.655 1.00 0.00 18 HIS A C 2
ATOM 1339 O O . HIS A 1 18 ? -8.062 -3.382 11.479 1.00 0.00 18 HIS A O 2
ATOM 1353 N N . ILE A 1 19 ? -7.517 -3.755 13.631 1.00 0.00 19 ILE A N 2
ATOM 1354 C CA . ILE A 1 19 ? -6.935 -5.066 13.371 1.00 0.00 19 ILE A CA 2
ATOM 1355 C C . ILE A 1 19 ? -7.953 -6.176 13.610 1.00 0.00 19 ILE A C 2
ATOM 1356 O O . ILE A 1 19 ? -8.557 -6.259 14.679 1.00 0.00 19 ILE A O 2
ATOM 1372 N N . CYS A 1 20 ? -8.137 -7.028 12.607 1.00 0.00 20 CYS A N 2
ATOM 1373 C CA . CYS A 1 20 ? -9.081 -8.135 12.707 1.00 0.00 20 CYS A CA 2
ATOM 1374 C C . CYS A 1 20 ? -8.822 -8.958 13.967 1.00 0.00 20 CYS A C 2
ATOM 1375 O O . CYS A 1 20 ? -7.850 -9.710 14.040 1.00 0.00 20 CYS A O 2
ATOM 1382 N N . SER A 1 21 ? -9.699 -8.809 14.954 1.00 0.00 21 SER A N 2
ATOM 1383 C CA . SER A 1 21 ? -9.563 -9.535 16.212 1.00 0.00 21 SER A CA 2
ATOM 1384 C C . SER A 1 21 ? -9.160 -10.985 15.961 1.00 0.00 21 SER A C 2
ATOM 1385 O O . SER A 1 21 ? -8.317 -11.537 16.669 1.00 0.00 21 SER A O 2
ATOM 1393 N N . HIS A 1 22 ? -9.768 -11.596 14.949 1.00 0.00 22 HIS A N 2
ATOM 1394 C CA . HIS A 1 22 ? -9.472 -12.981 14.604 1.00 0.00 22 HIS A CA 2
ATOM 1395 C C . HIS A 1 22 ? -7.975 -13.179 14.386 1.00 0.00 22 HIS A C 2
ATOM 1396 O O . HIS A 1 22 ? -7.353 -12.522 13.551 1.00 0.00 22 HIS A O 2
ATOM 1410 N N . PRO A 1 23 ? -7.383 -14.106 15.153 1.00 0.00 23 PRO A N 2
ATOM 1411 C CA . PRO A 1 23 ? -5.951 -14.411 15.062 1.00 0.00 23 PRO A CA 2
ATOM 1412 C C . PRO A 1 23 ? -5.591 -15.119 13.761 1.00 0.00 23 PRO A C 2
ATOM 1413 O O . PRO A 1 23 ? -6.453 -15.695 13.097 1.00 0.00 23 PRO A O 2
ATOM 1424 N N . GLY A 1 24 ? -4.313 -15.071 13.400 1.00 0.00 24 GLY A N 2
ATOM 1425 C CA . GLY A 1 24 ? -3.862 -15.711 12.178 1.00 0.00 24 GLY A CA 2
ATOM 1426 C C . GLY A 1 24 ? -4.224 -14.917 10.939 1.00 0.00 24 GLY A C 2
ATOM 1427 O O . GLY A 1 24 ? -3.396 -14.728 10.048 1.00 0.00 24 GLY A O 2
ATOM 1431 N N . CYS A 1 25 ? -5.469 -14.452 10.880 1.00 0.00 25 CYS A N 2
ATOM 1432 C CA . CYS A 1 25 ? -5.942 -13.676 9.740 1.00 0.00 25 CYS A CA 2
ATOM 1433 C C . CYS A 1 25 ? -4.928 -12.602 9.355 1.00 0.00 25 CYS A C 2
ATOM 1434 O O . CYS A 1 25 ? -4.615 -12.422 8.179 1.00 0.00 25 CYS A O 2
ATOM 1441 N N . GLY A 1 26 ? -4.420 -11.890 10.357 1.00 0.00 26 GLY A N 2
ATOM 1442 C CA . GLY A 1 26 ? -3.447 -10.843 10.103 1.00 0.00 26 GLY A CA 2
ATOM 1443 C C . GLY A 1 26 ? -3.957 -9.804 9.124 1.00 0.00 26 GLY A C 2
ATOM 1444 O O . GLY A 1 26 ? -3.281 -9.475 8.148 1.00 0.00 26 GLY A O 2
ATOM 1448 N N . LYS A 1 27 ? -5.152 -9.285 9.383 1.00 0.00 27 LYS A N 2
ATOM 1449 C CA . LYS A 1 27 ? -5.753 -8.277 8.517 1.00 0.00 27 LYS A CA 2
ATOM 1450 C C . LYS A 1 27 ? -6.074 -7.009 9.301 1.00 0.00 27 LYS A C 2
ATOM 1451 O O . LYS A 1 27 ? -6.409 -7.066 10.485 1.00 0.00 27 LYS A O 2
ATOM 1470 N N . THR A 1 28 ? -5.973 -5.864 8.634 1.00 0.00 28 THR A N 2
ATOM 1471 C CA . THR A 1 28 ? -6.253 -4.582 9.267 1.00 0.00 28 THR A CA 2
ATOM 1472 C C . THR A 1 28 ? -6.766 -3.567 8.252 1.00 0.00 28 THR A C 2
ATOM 1473 O O . THR A 1 28 ? -6.453 -3.651 7.064 1.00 0.00 28 THR A O 2
ATOM 1484 N N . TYR A 1 29 ? -7.552 -2.607 8.726 1.00 0.00 29 TYR A N 2
ATOM 1485 C CA . TYR A 1 29 ? -8.109 -1.576 7.859 1.00 0.00 29 TYR A CA 2
ATOM 1486 C C . TYR A 1 29 ? -8.095 -0.216 8.550 1.00 0.00 29 TYR A C 2
ATOM 1487 O O . TYR A 1 29 ? -8.202 -0.127 9.773 1.00 0.00 29 TYR A O 2
ATOM 1505 N N . PHE A 1 30 ? -7.964 0.842 7.757 1.00 0.00 30 PHE A N 2
ATOM 1506 C CA . PHE A 1 30 ? -7.935 2.198 8.291 1.00 0.00 30 PHE A CA 2
ATOM 1507 C C . PHE A 1 30 ? -9.336 2.655 8.690 1.00 0.00 30 PHE A C 2
ATOM 1508 O O . PHE A 1 30 ? -9.516 3.337 9.699 1.00 0.00 30 PHE A O 2
ATOM 1525 N N . LYS A 1 31 ? -10.325 2.277 7.888 1.00 0.00 31 LYS A N 2
ATOM 1526 C CA . LYS A 1 31 ? -11.710 2.645 8.155 1.00 0.00 31 LYS A CA 2
ATOM 1527 C C . LYS A 1 31 ? -12.285 1.812 9.296 1.00 0.00 31 LYS A C 2
ATOM 1528 O O . LYS A 1 31 ? -12.586 0.631 9.125 1.00 0.00 31 LYS A O 2
ATOM 1547 N N . SER A 1 32 ? -12.436 2.436 10.460 1.00 0.00 32 SER A N 2
ATOM 1548 C CA . SER A 1 32 ? -12.973 1.752 11.631 1.00 0.00 32 SER A CA 2
ATOM 1549 C C . SER A 1 32 ? -14.074 0.774 11.231 1.00 0.00 32 SER A C 2
ATOM 1550 O O . SER A 1 32 ? -14.294 -0.236 11.899 1.00 0.00 32 SER A O 2
ATOM 1558 N N . SER A 1 33 ? -14.762 1.082 10.136 1.00 0.00 33 SER A N 2
ATOM 1559 C CA . SER A 1 33 ? -15.843 0.234 9.648 1.00 0.00 33 SER A CA 2
ATOM 1560 C C . SER A 1 33 ? -15.295 -0.909 8.800 1.00 0.00 33 SER A C 2
ATOM 1561 O O . SER A 1 33 ? -15.699 -2.062 8.955 1.00 0.00 33 SER A O 2
ATOM 1569 N N . HIS A 1 34 ? -14.372 -0.581 7.901 1.00 0.00 34 HIS A N 2
ATOM 1570 C CA . HIS A 1 34 ? -13.767 -1.581 7.027 1.00 0.00 34 HIS A CA 2
ATOM 1571 C C . HIS A 1 34 ? -13.608 -2.913 7.753 1.00 0.00 34 HIS A C 2
ATOM 1572 O O . HIS A 1 34 ? -13.684 -3.979 7.141 1.00 0.00 34 HIS A O 2
ATOM 1586 N N . LEU A 1 35 ? -13.384 -2.844 9.060 1.00 0.00 35 LEU A N 2
ATOM 1587 C CA . LEU A 1 35 ? -13.213 -4.046 9.872 1.00 0.00 35 LEU A CA 2
ATOM 1588 C C . LEU A 1 35 ? -14.509 -4.849 9.936 1.00 0.00 35 LEU A C 2
ATOM 1589 O O . LEU A 1 35 ? -14.551 -6.011 9.534 1.00 0.00 35 LEU A O 2
ATOM 1605 N N . LYS A 1 36 ? -15.563 -4.219 10.442 1.00 0.00 36 LYS A N 2
ATOM 1606 C CA . LYS A 1 36 ? -16.862 -4.872 10.557 1.00 0.00 36 LYS A CA 2
ATOM 1607 C C . LYS A 1 36 ? -17.296 -5.459 9.218 1.00 0.00 36 LYS A C 2
ATOM 1608 O O . LYS A 1 36 ? -17.938 -6.508 9.167 1.00 0.00 36 LYS A O 2
ATOM 1627 N N . ALA A 1 37 ? -16.939 -4.776 8.134 1.00 0.00 37 ALA A N 2
ATOM 1628 C CA . ALA A 1 37 ? -17.289 -5.232 6.795 1.00 0.00 37 ALA A CA 2
ATOM 1629 C C . ALA A 1 37 ? -16.447 -6.436 6.387 1.00 0.00 37 ALA A C 2
ATOM 1630 O O . ALA A 1 37 ? -16.853 -7.233 5.540 1.00 0.00 37 ALA A O 2
ATOM 1637 N N . HIS A 1 38 ? -15.271 -6.563 6.994 1.00 0.00 38 HIS A N 2
ATOM 1638 C CA . HIS A 1 38 ? -14.371 -7.670 6.694 1.00 0.00 38 HIS A CA 2
ATOM 1639 C C . HIS A 1 38 ? -14.662 -8.866 7.595 1.00 0.00 38 HIS A C 2
ATOM 1640 O O . HIS A 1 38 ? -14.525 -10.018 7.181 1.00 0.00 38 HIS A O 2
ATOM 1654 N N . THR A 1 39 ? -15.063 -8.586 8.831 1.00 0.00 39 THR A N 2
ATOM 1655 C CA . THR A 1 39 ? -15.371 -9.638 9.792 1.00 0.00 39 THR A CA 2
ATOM 1656 C C . THR A 1 39 ? -16.281 -10.696 9.176 1.00 0.00 39 THR A C 2
ATOM 1657 O O . THR A 1 39 ? -16.179 -11.879 9.500 1.00 0.00 39 THR A O 2
ATOM 1668 N N . ARG A 1 40 ? -17.168 -10.262 8.288 1.00 0.00 40 ARG A N 2
ATOM 1669 C CA . ARG A 1 40 ? -18.096 -11.172 7.628 1.00 0.00 40 ARG A CA 2
ATOM 1670 C C . ARG A 1 40 ? -17.343 -12.208 6.798 1.00 0.00 40 ARG A C 2
ATOM 1671 O O . ARG A 1 40 ? -17.691 -13.390 6.795 1.00 0.00 40 ARG A O 2
ATOM 1692 N N . THR A 1 41 ? -16.310 -11.757 6.092 1.00 0.00 41 THR A N 2
ATOM 1693 C CA . THR A 1 41 ? -15.509 -12.643 5.258 1.00 0.00 41 THR A CA 2
ATOM 1694 C C . THR A 1 41 ? -15.340 -14.010 5.912 1.00 0.00 41 THR A C 2
ATOM 1695 O O . THR A 1 41 ? -15.387 -15.041 5.240 1.00 0.00 41 THR A O 2
ATOM 1706 N N . HIS A 1 42 ? -15.143 -14.012 7.227 1.00 0.00 42 HIS A N 2
ATOM 1707 C CA . HIS A 1 42 ? -14.967 -15.253 7.972 1.00 0.00 42 HIS A CA 2
ATOM 1708 C C . HIS A 1 42 ? -16.304 -15.961 8.170 1.00 0.00 42 HIS A C 2
ATOM 1709 O O . HIS A 1 42 ? -16.412 -17.173 7.979 1.00 0.00 42 HIS A O 2
ATOM 1723 N N . THR A 1 43 ? -17.322 -15.198 8.555 1.00 0.00 43 THR A N 2
ATOM 1724 C CA . THR A 1 43 ? -18.651 -15.751 8.782 1.00 0.00 43 THR A CA 2
ATOM 1725 C C . THR A 1 43 ? -19.647 -15.228 7.754 1.00 0.00 43 THR A C 2
ATOM 1726 O O . THR A 1 43 ? -20.000 -14.050 7.760 1.00 0.00 43 THR A O 2
ATOM 1737 N N . GLY A 1 44 ? -20.099 -16.113 6.869 1.00 0.00 44 GLY A N 2
ATOM 1738 C CA . GLY A 1 44 ? -21.051 -15.719 5.848 1.00 0.00 44 GLY A CA 2
ATOM 1739 C C . GLY A 1 44 ? -20.840 -16.462 4.543 1.00 0.00 44 GLY A C 2
ATOM 1740 O O . GLY A 1 44 ? -20.203 -17.514 4.516 1.00 0.00 44 GLY A O 2
ATOM 1744 N N . GLU A 1 45 ? -21.376 -15.912 3.458 1.00 0.00 45 GLU A N 2
ATOM 1745 C CA . GLU A 1 45 ? -21.245 -16.532 2.143 1.00 0.00 45 GLU A CA 2
ATOM 1746 C C . GLU A 1 45 ? -20.021 -15.992 1.408 1.00 0.00 45 GLU A C 2
ATOM 1747 O O . GLU A 1 45 ? -19.572 -14.875 1.663 1.00 0.00 45 GLU A O 2
ATOM 1759 N N . LYS A 1 46 ? -19.486 -16.795 0.494 1.00 0.00 46 LYS A N 2
ATOM 1760 C CA . LYS A 1 46 ? -18.315 -16.400 -0.280 1.00 0.00 46 LYS A CA 2
ATOM 1761 C C . LYS A 1 46 ? -18.716 -15.530 -1.467 1.00 0.00 46 LYS A C 2
ATOM 1762 O O . LYS A 1 46 ? -19.343 -15.990 -2.422 1.00 0.00 46 LYS A O 2
ATOM 1781 N N . PRO A 1 47 ? -18.345 -14.242 -1.409 1.00 0.00 47 PRO A N 2
ATOM 1782 C CA . PRO A 1 47 ? -18.654 -13.281 -2.472 1.00 0.00 47 PRO A CA 2
ATOM 1783 C C . PRO A 1 47 ? -17.863 -13.553 -3.747 1.00 0.00 47 PRO A C 2
ATOM 1784 O O . PRO A 1 47 ? -18.193 -13.039 -4.816 1.00 0.00 47 PRO A O 2
ATOM 1795 N N . PHE A 1 48 ? -16.818 -14.366 -3.628 1.00 0.00 48 PHE A N 2
ATOM 1796 C CA . PHE A 1 48 ? -15.981 -14.706 -4.771 1.00 0.00 48 PHE A CA 2
ATOM 1797 C C . PHE A 1 48 ? -16.172 -16.166 -5.171 1.00 0.00 48 PHE A C 2
ATOM 1798 O O . PHE A 1 48 ? -16.137 -17.062 -4.328 1.00 0.00 48 PHE A O 2
ATOM 1815 N N . SER A 1 49 ? -16.377 -16.397 -6.465 1.00 0.00 49 SER A N 2
ATOM 1816 C CA . SER A 1 49 ? -16.580 -17.747 -6.978 1.00 0.00 49 SER A CA 2
ATOM 1817 C C . SER A 1 49 ? -15.812 -17.955 -8.278 1.00 0.00 49 SER A C 2
ATOM 1818 O O . SER A 1 49 ? -15.353 -16.997 -8.903 1.00 0.00 49 SER A O 2
ATOM 1826 N N . CYS A 1 50 ? -15.674 -19.214 -8.683 1.00 0.00 50 CYS A N 2
ATOM 1827 C CA . CYS A 1 50 ? -14.962 -19.550 -9.909 1.00 0.00 50 CYS A CA 2
ATOM 1828 C C . CYS A 1 50 ? -15.708 -19.027 -11.134 1.00 0.00 50 CYS A C 2
ATOM 1829 O O . CYS A 1 50 ? -16.913 -18.779 -11.080 1.00 0.00 50 CYS A O 2
ATOM 1836 N N . SER A 1 51 ? -14.984 -18.862 -12.235 1.00 0.00 51 SER A N 2
ATOM 1837 C CA . SER A 1 51 ? -15.575 -18.365 -13.472 1.00 0.00 51 SER A CA 2
ATOM 1838 C C . SER A 1 51 ? -15.950 -19.519 -14.397 1.00 0.00 51 SER A C 2
ATOM 1839 O O . SER A 1 51 ? -16.974 -19.475 -15.079 1.00 0.00 51 SER A O 2
ATOM 1847 N N . TRP A 1 52 ? -15.114 -20.550 -14.414 1.00 0.00 52 TRP A N 2
ATOM 1848 C CA . TRP A 1 52 ? -15.357 -21.718 -15.254 1.00 0.00 52 TRP A CA 2
ATOM 1849 C C . TRP A 1 52 ? -16.715 -22.335 -14.948 1.00 0.00 52 TRP A C 2
ATOM 1850 O O . TRP A 1 52 ? -17.068 -22.543 -13.787 1.00 0.00 52 TRP A O 2
ATOM 1871 N N . LYS A 1 53 ? -17.478 -22.629 -15.997 1.00 0.00 53 LYS A N 2
ATOM 1872 C CA . LYS A 1 53 ? -18.799 -23.225 -15.841 1.00 0.00 53 LYS A CA 2
ATOM 1873 C C . LYS A 1 53 ? -18.705 -24.585 -15.156 1.00 0.00 53 LYS A C 2
ATOM 1874 O O . LYS A 1 53 ? -19.438 -24.867 -14.210 1.00 0.00 53 LYS A O 2
ATOM 1893 N N . GLY A 1 54 ? -17.794 -25.425 -15.640 1.00 0.00 54 GLY A N 2
ATOM 1894 C CA . GLY A 1 54 ? -17.620 -26.744 -15.062 1.00 0.00 54 GLY A CA 2
ATOM 1895 C C . GLY A 1 54 ? -16.809 -26.713 -13.782 1.00 0.00 54 GLY A C 2
ATOM 1896 O O . GLY A 1 54 ? -15.937 -27.557 -13.570 1.00 0.00 54 GLY A O 2
ATOM 1900 N N . CYS A 1 55 ? -17.094 -25.738 -12.926 1.00 0.00 55 CYS A N 2
ATOM 1901 C CA . CYS A 1 55 ? -16.383 -25.598 -11.661 1.00 0.00 55 CYS A CA 2
ATOM 1902 C C . CYS A 1 55 ? -17.211 -24.802 -10.657 1.00 0.00 55 CYS A C 2
ATOM 1903 O O . CYS A 1 55 ? -17.401 -23.596 -10.811 1.00 0.00 55 CYS A O 2
ATOM 1910 N N . GLU A 1 56 ? -17.700 -25.487 -9.627 1.00 0.00 56 GLU A N 2
ATOM 1911 C CA . GLU A 1 56 ? -18.509 -24.843 -8.598 1.00 0.00 56 GLU A CA 2
ATOM 1912 C C . GLU A 1 56 ? -17.652 -24.455 -7.397 1.00 0.00 56 GLU A C 2
ATOM 1913 O O . GLU A 1 56 ? -18.171 -24.168 -6.318 1.00 0.00 56 GLU A O 2
ATOM 1925 N N . ARG A 1 57 ? -16.338 -24.451 -7.591 1.00 0.00 57 ARG A N 2
ATOM 1926 C CA . ARG A 1 57 ? -15.408 -24.101 -6.524 1.00 0.00 57 ARG A CA 2
ATOM 1927 C C . ARG A 1 57 ? -15.431 -22.599 -6.254 1.00 0.00 57 ARG A C 2
ATOM 1928 O O . ARG A 1 57 ? -15.115 -21.797 -7.133 1.00 0.00 57 ARG A O 2
ATOM 1949 N N . ARG A 1 58 ? -15.805 -22.228 -5.035 1.00 0.00 58 ARG A N 2
ATOM 1950 C CA . ARG A 1 58 ? -15.871 -20.824 -4.650 1.00 0.00 58 ARG A CA 2
ATOM 1951 C C . ARG A 1 58 ? -14.822 -20.501 -3.590 1.00 0.00 58 ARG A C 2
ATOM 1952 O O . ARG A 1 58 ? -14.111 -21.387 -3.114 1.00 0.00 58 ARG A O 2
ATOM 1973 N N . PHE A 1 59 ? -14.731 -19.227 -3.223 1.00 0.00 59 PHE A N 2
ATOM 1974 C CA . PHE A 1 59 ? -13.768 -18.787 -2.220 1.00 0.00 59 PHE A CA 2
ATOM 1975 C C . PHE A 1 59 ? -14.231 -17.496 -1.551 1.00 0.00 59 PHE A C 2
ATOM 1976 O O . PHE A 1 59 ? -14.911 -16.675 -2.166 1.00 0.00 59 PHE A O 2
ATOM 1993 N N . ALA A 1 60 ? -13.858 -17.324 -0.287 1.00 0.00 60 ALA A N 2
ATOM 1994 C CA . ALA A 1 60 ? -14.233 -16.135 0.466 1.00 0.00 60 ALA A CA 2
ATOM 1995 C C . ALA A 1 60 ? -13.299 -14.970 0.153 1.00 0.00 60 ALA A C 2
ATOM 1996 O O . ALA A 1 60 ? -13.742 -13.831 -0.001 1.00 0.00 60 ALA A O 2
ATOM 2003 N N . ARG A 1 61 ? -12.007 -15.263 0.060 1.00 0.00 61 ARG A N 2
ATOM 2004 C CA . ARG A 1 61 ? -11.010 -14.239 -0.233 1.00 0.00 61 ARG A CA 2
ATOM 2005 C C . ARG A 1 61 ? -10.740 -14.157 -1.732 1.00 0.00 61 ARG A C 2
ATOM 2006 O O . ARG A 1 61 ? -10.861 -15.149 -2.450 1.00 0.00 61 ARG A O 2
ATOM 2027 N N . SER A 1 62 ? -10.376 -12.967 -2.198 1.00 0.00 62 SER A N 2
ATOM 2028 C CA . SER A 1 62 ? -10.092 -12.754 -3.613 1.00 0.00 62 SER A CA 2
ATOM 2029 C C . SER A 1 62 ? -8.896 -13.589 -4.060 1.00 0.00 62 SER A C 2
ATOM 2030 O O . SER A 1 62 ? -8.997 -14.391 -4.989 1.00 0.00 62 SER A O 2
ATOM 2038 N N . ASP A 1 63 ? -7.764 -13.395 -3.392 1.00 0.00 63 ASP A N 2
ATOM 2039 C CA . ASP A 1 63 ? -6.548 -14.131 -3.718 1.00 0.00 63 ASP A CA 2
ATOM 2040 C C . ASP A 1 63 ? -6.862 -15.592 -4.021 1.00 0.00 63 ASP A C 2
ATOM 2041 O O . ASP A 1 63 ? -6.517 -16.103 -5.086 1.00 0.00 63 ASP A O 2
ATOM 2050 N N . GLU A 1 64 ? -7.517 -16.259 -3.076 1.00 0.00 64 GLU A N 2
ATOM 2051 C CA . GLU A 1 64 ? -7.875 -17.664 -3.242 1.00 0.00 64 GLU A CA 2
ATOM 2052 C C . GLU A 1 64 ? -8.312 -17.947 -4.677 1.00 0.00 64 GLU A C 2
ATOM 2053 O O . GLU A 1 64 ? -7.727 -18.789 -5.361 1.00 0.00 64 GLU A O 2
ATOM 2065 N N . LEU A 1 65 ? -9.343 -17.240 -5.126 1.00 0.00 65 LEU A N 2
ATOM 2066 C CA . LEU A 1 65 ? -9.859 -17.416 -6.479 1.00 0.00 65 LEU A CA 2
ATOM 2067 C C . LEU A 1 65 ? -8.763 -17.186 -7.514 1.00 0.00 65 LEU A C 2
ATOM 2068 O O . LEU A 1 65 ? -8.566 -18.000 -8.416 1.00 0.00 65 LEU A O 2
ATOM 2084 N N . SER A 1 66 ? -8.052 -16.071 -7.378 1.00 0.00 66 SER A N 2
ATOM 2085 C CA . SER A 1 66 ? -6.977 -15.732 -8.302 1.00 0.00 66 SER A CA 2
ATOM 2086 C C . SER A 1 66 ? -6.026 -16.912 -8.485 1.00 0.00 66 SER A C 2
ATOM 2087 O O . SER A 1 66 ? -5.782 -17.357 -9.607 1.00 0.00 66 SER A O 2
ATOM 2095 N N . ARG A 1 67 ? -5.495 -17.414 -7.376 1.00 0.00 67 ARG A N 2
ATOM 2096 C CA . ARG A 1 67 ? -4.570 -18.540 -7.414 1.00 0.00 67 ARG A CA 2
ATOM 2097 C C . ARG A 1 67 ? -5.241 -19.773 -8.011 1.00 0.00 67 ARG A C 2
ATOM 2098 O O . ARG A 1 67 ? -4.609 -20.549 -8.730 1.00 0.00 67 ARG A O 2
ATOM 2119 N N . HIS A 1 68 ? -6.523 -19.948 -7.710 1.00 0.00 68 HIS A N 2
ATOM 2120 C CA . HIS A 1 68 ? -7.280 -21.087 -8.218 1.00 0.00 68 HIS A CA 2
ATOM 2121 C C . HIS A 1 68 ? -7.378 -21.039 -9.740 1.00 0.00 68 HIS A C 2
ATOM 2122 O O . HIS A 1 68 ? -6.919 -21.950 -10.430 1.00 0.00 68 HIS A O 2
ATOM 2136 N N . ARG A 1 69 ? -7.979 -19.972 -10.257 1.00 0.00 69 ARG A N 2
ATOM 2137 C CA . ARG A 1 69 ? -8.139 -19.808 -11.696 1.00 0.00 69 ARG A CA 2
ATOM 2138 C C . ARG A 1 69 ? -6.923 -20.347 -12.443 1.00 0.00 69 ARG A C 2
ATOM 2139 O O . ARG A 1 69 ? -7.055 -20.960 -13.503 1.00 0.00 69 ARG A O 2
ATOM 2160 N N . ARG A 1 70 ? -5.740 -20.114 -11.884 1.00 0.00 70 ARG A N 2
ATOM 2161 C CA . ARG A 1 70 ? -4.500 -20.575 -12.498 1.00 0.00 70 ARG A CA 2
ATOM 2162 C C . ARG A 1 70 ? -4.635 -22.017 -12.979 1.00 0.00 70 ARG A C 2
ATOM 2163 O O . ARG A 1 70 ? -4.273 -22.342 -14.110 1.00 0.00 70 ARG A O 2
ATOM 2184 N N . THR A 1 71 ? -5.157 -22.879 -12.111 1.00 0.00 71 THR A N 2
ATOM 2185 C CA . THR A 1 71 ? -5.338 -24.285 -12.446 1.00 0.00 71 THR A CA 2
ATOM 2186 C C . THR A 1 71 ? -6.074 -24.445 -13.771 1.00 0.00 71 THR A C 2
ATOM 2187 O O . THR A 1 71 ? -5.844 -25.403 -14.509 1.00 0.00 71 THR A O 2
ATOM 2198 N N . HIS A 1 72 ? -6.961 -23.501 -14.067 1.00 0.00 72 HIS A N 2
ATOM 2199 C CA . HIS A 1 72 ? -7.731 -23.536 -15.305 1.00 0.00 72 HIS A CA 2
ATOM 2200 C C . HIS A 1 72 ? -6.881 -23.078 -16.487 1.00 0.00 72 HIS A C 2
ATOM 2201 O O . HIS A 1 72 ? -5.765 -22.589 -16.309 1.00 0.00 72 HIS A O 2
ATOM 2217 N N . GLY A 1 1 ? 24.820 -21.068 -25.648 1.00 0.00 1 GLY A N 3
ATOM 2218 C CA . GLY A 1 1 ? 24.349 -21.082 -24.275 1.00 0.00 1 GLY A CA 3
ATOM 2219 C C . GLY A 1 1 ? 23.345 -19.981 -23.996 1.00 0.00 1 GLY A C 3
ATOM 2220 O O . GLY A 1 1 ? 23.242 -19.018 -24.756 1.00 0.00 1 GLY A O 3
ATOM 2224 N N . SER A 1 2 ? 22.604 -20.122 -22.902 1.00 0.00 2 SER A N 3
ATOM 2225 C CA . SER A 1 2 ? 21.600 -19.134 -22.526 1.00 0.00 2 SER A CA 3
ATOM 2226 C C . SER A 1 2 ? 21.383 -19.125 -21.016 1.00 0.00 2 SER A C 3
ATOM 2227 O O . SER A 1 2 ? 21.629 -20.123 -20.337 1.00 0.00 2 SER A O 3
ATOM 2235 N N . SER A 1 3 ? 20.923 -17.991 -20.498 1.00 0.00 3 SER A N 3
ATOM 2236 C CA . SER A 1 3 ? 20.677 -17.851 -19.067 1.00 0.00 3 SER A CA 3
ATOM 2237 C C . SER A 1 3 ? 19.633 -16.771 -18.799 1.00 0.00 3 SER A C 3
ATOM 2238 O O . SER A 1 3 ? 19.281 -15.996 -19.688 1.00 0.00 3 SER A O 3
ATOM 2246 N N . GLY A 1 4 ? 19.140 -16.725 -17.565 1.00 0.00 4 GLY A N 3
ATOM 2247 C CA . GLY A 1 4 ? 18.141 -15.738 -17.201 1.00 0.00 4 GLY A CA 3
ATOM 2248 C C . GLY A 1 4 ? 18.088 -15.491 -15.706 1.00 0.00 4 GLY A C 3
ATOM 2249 O O . GLY A 1 4 ? 18.636 -16.266 -14.922 1.00 0.00 4 GLY A O 3
ATOM 2253 N N . SER A 1 5 ? 17.427 -14.407 -15.310 1.00 0.00 5 SER A N 3
ATOM 2254 C CA . SER A 1 5 ? 17.309 -14.058 -13.899 1.00 0.00 5 SER A CA 3
ATOM 2255 C C . SER A 1 5 ? 16.230 -13.000 -13.691 1.00 0.00 5 SER A C 3
ATOM 2256 O O . SER A 1 5 ? 15.762 -12.378 -14.644 1.00 0.00 5 SER A O 3
ATOM 2264 N N . SER A 1 6 ? 15.838 -12.803 -12.435 1.00 0.00 6 SER A N 3
ATOM 2265 C CA . SER A 1 6 ? 14.811 -11.824 -12.100 1.00 0.00 6 SER A CA 3
ATOM 2266 C C . SER A 1 6 ? 15.072 -11.211 -10.728 1.00 0.00 6 SER A C 3
ATOM 2267 O O . SER A 1 6 ? 15.809 -11.768 -9.916 1.00 0.00 6 SER A O 3
ATOM 2275 N N . GLY A 1 7 ? 14.461 -10.057 -10.476 1.00 0.00 7 GLY A N 3
ATOM 2276 C CA . GLY A 1 7 ? 14.639 -9.385 -9.203 1.00 0.00 7 GLY A CA 3
ATOM 2277 C C . GLY A 1 7 ? 13.324 -8.954 -8.584 1.00 0.00 7 GLY A C 3
ATOM 2278 O O . GLY A 1 7 ? 12.339 -8.705 -9.280 1.00 0.00 7 GLY A O 3
ATOM 2282 N N . PRO A 1 8 ? 13.295 -8.863 -7.247 1.00 0.00 8 PRO A N 3
ATOM 2283 C CA . PRO A 1 8 ? 12.096 -8.459 -6.506 1.00 0.00 8 PRO A CA 3
ATOM 2284 C C . PRO A 1 8 ? 11.755 -6.987 -6.713 1.00 0.00 8 PRO A C 3
ATOM 2285 O O . PRO A 1 8 ? 12.505 -6.252 -7.354 1.00 0.00 8 PRO A O 3
ATOM 2296 N N . GLN A 1 9 ? 10.621 -6.565 -6.163 1.00 0.00 9 GLN A N 3
ATOM 2297 C CA . GLN A 1 9 ? 10.181 -5.180 -6.288 1.00 0.00 9 GLN A CA 3
ATOM 2298 C C . GLN A 1 9 ? 9.997 -4.542 -4.915 1.00 0.00 9 GLN A C 3
ATOM 2299 O O . GLN A 1 9 ? 9.846 -5.239 -3.911 1.00 0.00 9 GLN A O 3
ATOM 2313 N N . ILE A 1 10 ? 10.012 -3.214 -4.879 1.00 0.00 10 ILE A N 3
ATOM 2314 C CA . ILE A 1 10 ? 9.847 -2.482 -3.629 1.00 0.00 10 ILE A CA 3
ATOM 2315 C C . ILE A 1 10 ? 8.423 -2.618 -3.097 1.00 0.00 10 ILE A C 3
ATOM 2316 O O . ILE A 1 10 ? 7.456 -2.491 -3.847 1.00 0.00 10 ILE A O 3
ATOM 2332 N N . ASP A 1 11 ? 8.305 -2.875 -1.799 1.00 0.00 11 ASP A N 3
ATOM 2333 C CA . ASP A 1 11 ? 7.001 -3.025 -1.165 1.00 0.00 11 ASP A CA 3
ATOM 2334 C C . ASP A 1 11 ? 6.617 -1.759 -0.405 1.00 0.00 11 ASP A C 3
ATOM 2335 O O . ASP A 1 11 ? 7.480 -0.977 -0.007 1.00 0.00 11 ASP A O 3
ATOM 2344 N N . SER A 1 12 ? 5.317 -1.565 -0.208 1.00 0.00 12 SER A N 3
ATOM 2345 C CA . SER A 1 12 ? 4.819 -0.391 0.500 1.00 0.00 12 SER A CA 3
ATOM 2346 C C . SER A 1 12 ? 3.729 -0.778 1.494 1.00 0.00 12 SER A C 3
ATOM 2347 O O . SER A 1 12 ? 3.117 -1.841 1.380 1.00 0.00 12 SER A O 3
ATOM 2355 N N . SER A 1 13 ? 3.493 0.090 2.472 1.00 0.00 13 SER A N 3
ATOM 2356 C CA . SER A 1 13 ? 2.481 -0.162 3.491 1.00 0.00 13 SER A CA 3
ATOM 2357 C C . SER A 1 13 ? 1.284 0.767 3.308 1.00 0.00 13 SER A C 3
ATOM 2358 O O . SER A 1 13 ? 1.359 1.760 2.584 1.00 0.00 13 SER A O 3
ATOM 2366 N N . ARG A 1 14 ? 0.181 0.437 3.972 1.00 0.00 14 ARG A N 3
ATOM 2367 C CA . ARG A 1 14 ? -1.032 1.241 3.884 1.00 0.00 14 ARG A CA 3
ATOM 2368 C C . ARG A 1 14 ? -1.638 1.465 5.267 1.00 0.00 14 ARG A C 3
ATOM 2369 O O . ARG A 1 14 ? -1.356 0.722 6.207 1.00 0.00 14 ARG A O 3
ATOM 2390 N N . ILE A 1 15 ? -2.471 2.494 5.382 1.00 0.00 15 ILE A N 3
ATOM 2391 C CA . ILE A 1 15 ? -3.116 2.814 6.650 1.00 0.00 15 ILE A CA 3
ATOM 2392 C C . ILE A 1 15 ? -4.050 1.692 7.091 1.00 0.00 15 ILE A C 3
ATOM 2393 O O . ILE A 1 15 ? -4.929 1.271 6.339 1.00 0.00 15 ILE A O 3
ATOM 2409 N N . ARG A 1 16 ? -3.855 1.215 8.316 1.00 0.00 16 ARG A N 3
ATOM 2410 C CA . ARG A 1 16 ? -4.681 0.142 8.857 1.00 0.00 16 ARG A CA 3
ATOM 2411 C C . ARG A 1 16 ? -4.647 0.148 10.383 1.00 0.00 16 ARG A C 3
ATOM 2412 O O . ARG A 1 16 ? -3.664 -0.270 10.993 1.00 0.00 16 ARG A O 3
ATOM 2433 N N . SER A 1 17 ? -5.729 0.627 10.992 1.00 0.00 17 SER A N 3
ATOM 2434 C CA . SER A 1 17 ? -5.821 0.691 12.445 1.00 0.00 17 SER A CA 3
ATOM 2435 C C . SER A 1 17 ? -6.595 -0.504 12.994 1.00 0.00 17 SER A C 3
ATOM 2436 O O . SER A 1 17 ? -6.039 -1.350 13.695 1.00 0.00 17 SER A O 3
ATOM 2444 N N . HIS A 1 18 ? -7.883 -0.566 12.669 1.00 0.00 18 HIS A N 3
ATOM 2445 C CA . HIS A 1 18 ? -8.735 -1.657 13.128 1.00 0.00 18 HIS A CA 3
ATOM 2446 C C . HIS A 1 18 ? -8.122 -3.010 12.779 1.00 0.00 18 HIS A C 3
ATOM 2447 O O . HIS A 1 18 ? -8.154 -3.436 11.624 1.00 0.00 18 HIS A O 3
ATOM 2461 N N . ILE A 1 19 ? -7.563 -3.678 13.782 1.00 0.00 19 ILE A N 3
ATOM 2462 C CA . ILE A 1 19 ? -6.943 -4.981 13.580 1.00 0.00 19 ILE A CA 3
ATOM 2463 C C . ILE A 1 19 ? -7.977 -6.101 13.659 1.00 0.00 19 ILE A C 3
ATOM 2464 O O . ILE A 1 19 ? -8.794 -6.141 14.580 1.00 0.00 19 ILE A O 3
ATOM 2480 N N . CYS A 1 20 ? -7.934 -7.009 12.691 1.00 0.00 20 CYS A N 3
ATOM 2481 C CA . CYS A 1 20 ? -8.865 -8.130 12.652 1.00 0.00 20 CYS A CA 3
ATOM 2482 C C . CYS A 1 20 ? -8.701 -9.017 13.882 1.00 0.00 20 CYS A C 3
ATOM 2483 O O . CYS A 1 20 ? -7.587 -9.400 14.241 1.00 0.00 20 CYS A O 3
ATOM 2490 N N . SER A 1 21 ? -9.818 -9.340 14.526 1.00 0.00 21 SER A N 3
ATOM 2491 C CA . SER A 1 21 ? -9.798 -10.179 15.718 1.00 0.00 21 SER A CA 3
ATOM 2492 C C . SER A 1 21 ? -9.119 -11.514 15.432 1.00 0.00 21 SER A C 3
ATOM 2493 O O . SER A 1 21 ? -8.233 -11.945 16.172 1.00 0.00 21 SER A O 3
ATOM 2501 N N . HIS A 1 22 ? -9.541 -12.166 14.353 1.00 0.00 22 HIS A N 3
ATOM 2502 C CA . HIS A 1 22 ? -8.972 -13.453 13.967 1.00 0.00 22 HIS A CA 3
ATOM 2503 C C . HIS A 1 22 ? -7.470 -13.334 13.727 1.00 0.00 22 HIS A C 3
ATOM 2504 O O . HIS A 1 22 ? -7.012 -12.577 12.871 1.00 0.00 22 HIS A O 3
ATOM 2518 N N . PRO A 1 23 ? -6.684 -14.099 14.498 1.00 0.00 23 PRO A N 3
ATOM 2519 C CA . PRO A 1 23 ? -5.222 -14.096 14.387 1.00 0.00 23 PRO A CA 3
ATOM 2520 C C . PRO A 1 23 ? -4.738 -14.737 13.091 1.00 0.00 23 PRO A C 3
ATOM 2521 O O . PRO A 1 23 ? -3.938 -14.154 12.360 1.00 0.00 23 PRO A O 3
ATOM 2532 N N . GLY A 1 24 ? -5.230 -15.940 12.811 1.00 0.00 24 GLY A N 3
ATOM 2533 C CA . GLY A 1 24 ? -4.836 -16.639 11.601 1.00 0.00 24 GLY A CA 3
ATOM 2534 C C . GLY A 1 24 ? -4.931 -15.763 10.368 1.00 0.00 24 GLY A C 3
ATOM 2535 O O . GLY A 1 24 ? -4.117 -15.878 9.451 1.00 0.00 24 GLY A O 3
ATOM 2539 N N . CYS A 1 25 ? -5.928 -14.885 10.344 1.00 0.00 25 CYS A N 3
ATOM 2540 C CA . CYS A 1 25 ? -6.130 -13.986 9.213 1.00 0.00 25 CYS A CA 3
ATOM 2541 C C . CYS A 1 25 ? -5.033 -12.926 9.159 1.00 0.00 25 CYS A C 3
ATOM 2542 O O . CYS A 1 25 ? -4.295 -12.830 8.180 1.00 0.00 25 CYS A O 3
ATOM 2549 N N . GLY A 1 26 ? -4.934 -12.132 10.220 1.00 0.00 26 GLY A N 3
ATOM 2550 C CA . GLY A 1 26 ? -3.926 -11.089 10.274 1.00 0.00 26 GLY A CA 3
ATOM 2551 C C . GLY A 1 26 ? -4.196 -9.968 9.290 1.00 0.00 26 GLY A C 3
ATOM 2552 O O . GLY A 1 26 ? -3.345 -9.638 8.464 1.00 0.00 26 GLY A O 3
ATOM 2556 N N . LYS A 1 27 ? -5.386 -9.384 9.375 1.00 0.00 27 LYS A N 3
ATOM 2557 C CA . LYS A 1 27 ? -5.770 -8.294 8.484 1.00 0.00 27 LYS A CA 3
ATOM 2558 C C . LYS A 1 27 ? -6.047 -7.018 9.273 1.00 0.00 27 LYS A C 3
ATOM 2559 O O . LYS A 1 27 ? -6.302 -7.064 10.477 1.00 0.00 27 LYS A O 3
ATOM 2578 N N . THR A 1 28 ? -5.996 -5.881 8.587 1.00 0.00 28 THR A N 3
ATOM 2579 C CA . THR A 1 28 ? -6.243 -4.593 9.224 1.00 0.00 28 THR A CA 3
ATOM 2580 C C . THR A 1 28 ? -6.658 -3.543 8.199 1.00 0.00 28 THR A C 3
ATOM 2581 O O . THR A 1 28 ? -6.141 -3.514 7.083 1.00 0.00 28 THR A O 3
ATOM 2592 N N . TYR A 1 29 ? -7.595 -2.685 8.585 1.00 0.00 29 TYR A N 3
ATOM 2593 C CA . TYR A 1 29 ? -8.082 -1.635 7.699 1.00 0.00 29 TYR A CA 3
ATOM 2594 C C . TYR A 1 29 ? -8.151 -0.297 8.428 1.00 0.00 29 TYR A C 3
ATOM 2595 O O . TYR A 1 29 ? -8.291 -0.247 9.650 1.00 0.00 29 TYR A O 3
ATOM 2613 N N . PHE A 1 30 ? -8.053 0.790 7.667 1.00 0.00 30 PHE A N 3
ATOM 2614 C CA . PHE A 1 30 ? -8.103 2.130 8.238 1.00 0.00 30 PHE A CA 3
ATOM 2615 C C . PHE A 1 30 ? -9.522 2.482 8.675 1.00 0.00 30 PHE A C 3
ATOM 2616 O O . PHE A 1 30 ? -9.765 2.799 9.840 1.00 0.00 30 PHE A O 3
ATOM 2633 N N . LYS A 1 31 ? -10.456 2.422 7.733 1.00 0.00 31 LYS A N 3
ATOM 2634 C CA . LYS A 1 31 ? -11.853 2.733 8.018 1.00 0.00 31 LYS A CA 3
ATOM 2635 C C . LYS A 1 31 ? -12.382 1.865 9.156 1.00 0.00 31 LYS A C 3
ATOM 2636 O O . LYS A 1 31 ? -12.624 0.672 8.978 1.00 0.00 31 LYS A O 3
ATOM 2655 N N . SER A 1 32 ? -12.560 2.473 10.324 1.00 0.00 32 SER A N 3
ATOM 2656 C CA . SER A 1 32 ? -13.058 1.755 11.492 1.00 0.00 32 SER A CA 3
ATOM 2657 C C . SER A 1 32 ? -14.186 0.804 11.103 1.00 0.00 32 SER A C 3
ATOM 2658 O O . SER A 1 32 ? -14.346 -0.262 11.698 1.00 0.00 32 SER A O 3
ATOM 2666 N N . SER A 1 33 ? -14.964 1.197 10.100 1.00 0.00 33 SER A N 3
ATOM 2667 C CA . SER A 1 33 ? -16.081 0.382 9.634 1.00 0.00 33 SER A CA 3
ATOM 2668 C C . SER A 1 33 ? -15.582 -0.792 8.796 1.00 0.00 33 SER A C 3
ATOM 2669 O O . SER A 1 33 ? -15.980 -1.937 9.012 1.00 0.00 33 SER A O 3
ATOM 2677 N N . HIS A 1 34 ? -14.710 -0.498 7.837 1.00 0.00 34 HIS A N 3
ATOM 2678 C CA . HIS A 1 34 ? -14.156 -1.528 6.965 1.00 0.00 34 HIS A CA 3
ATOM 2679 C C . HIS A 1 34 ? -14.009 -2.850 7.712 1.00 0.00 34 HIS A C 3
ATOM 2680 O O . HIS A 1 34 ? -14.600 -3.861 7.330 1.00 0.00 34 HIS A O 3
ATOM 2694 N N . LEU A 1 35 ? -13.217 -2.836 8.778 1.00 0.00 35 LEU A N 3
ATOM 2695 C CA . LEU A 1 35 ? -12.992 -4.035 9.579 1.00 0.00 35 LEU A CA 3
ATOM 2696 C C . LEU A 1 35 ? -14.291 -4.808 9.781 1.00 0.00 35 LEU A C 3
ATOM 2697 O O . LEU A 1 35 ? -14.426 -5.945 9.328 1.00 0.00 35 LEU A O 3
ATOM 2713 N N . LYS A 1 36 ? -15.245 -4.183 10.462 1.00 0.00 36 LYS A N 3
ATOM 2714 C CA . LYS A 1 36 ? -16.537 -4.810 10.721 1.00 0.00 36 LYS A CA 3
ATOM 2715 C C . LYS A 1 36 ? -17.074 -5.488 9.464 1.00 0.00 36 LYS A C 3
ATOM 2716 O O . LYS A 1 36 ? -17.639 -6.580 9.532 1.00 0.00 36 LYS A O 3
ATOM 2735 N N . ALA A 1 37 ? -16.891 -4.836 8.322 1.00 0.00 37 ALA A N 3
ATOM 2736 C CA . ALA A 1 37 ? -17.355 -5.379 7.050 1.00 0.00 37 ALA A CA 3
ATOM 2737 C C . ALA A 1 37 ? -16.492 -6.556 6.609 1.00 0.00 37 ALA A C 3
ATOM 2738 O O . ALA A 1 37 ? -16.989 -7.520 6.025 1.00 0.00 37 ALA A O 3
ATOM 2745 N N . HIS A 1 38 ? -15.195 -6.472 6.890 1.00 0.00 38 HIS A N 3
ATOM 2746 C CA . HIS A 1 38 ? -14.263 -7.531 6.521 1.00 0.00 38 HIS A CA 3
ATOM 2747 C C . HIS A 1 38 ? -14.541 -8.802 7.319 1.00 0.00 38 HIS A C 3
ATOM 2748 O O . HIS A 1 38 ? -14.878 -9.842 6.752 1.00 0.00 38 HIS A O 3
ATOM 2762 N N . THR A 1 39 ? -14.397 -8.711 8.638 1.00 0.00 39 THR A N 3
ATOM 2763 C CA . THR A 1 39 ? -14.631 -9.854 9.512 1.00 0.00 39 THR A CA 3
ATOM 2764 C C . THR A 1 39 ? -15.719 -10.762 8.951 1.00 0.00 39 THR A C 3
ATOM 2765 O O . THR A 1 39 ? -15.618 -11.986 9.026 1.00 0.00 39 THR A O 3
ATOM 2776 N N . ARG A 1 40 ? -16.759 -10.155 8.388 1.00 0.00 40 ARG A N 3
ATOM 2777 C CA . ARG A 1 40 ? -17.866 -10.910 7.815 1.00 0.00 40 ARG A CA 3
ATOM 2778 C C . ARG A 1 40 ? -17.352 -12.075 6.976 1.00 0.00 40 ARG A C 3
ATOM 2779 O O . ARG A 1 40 ? -17.779 -13.217 7.150 1.00 0.00 40 ARG A O 3
ATOM 2800 N N . THR A 1 41 ? -16.433 -11.779 6.061 1.00 0.00 41 THR A N 3
ATOM 2801 C CA . THR A 1 41 ? -15.862 -12.801 5.193 1.00 0.00 41 THR A CA 3
ATOM 2802 C C . THR A 1 41 ? -15.569 -14.080 5.968 1.00 0.00 41 THR A C 3
ATOM 2803 O O . THR A 1 41 ? -15.697 -15.184 5.437 1.00 0.00 41 THR A O 3
ATOM 2814 N N . HIS A 1 42 ? -15.175 -13.926 7.228 1.00 0.00 42 HIS A N 3
ATOM 2815 C CA . HIS A 1 42 ? -14.865 -15.071 8.078 1.00 0.00 42 HIS A CA 3
ATOM 2816 C C . HIS A 1 42 ? -16.136 -15.818 8.469 1.00 0.00 42 HIS A C 3
ATOM 2817 O O . HIS A 1 42 ? -16.255 -17.023 8.245 1.00 0.00 42 HIS A O 3
ATOM 2831 N N . THR A 1 43 ? -17.086 -15.095 9.055 1.00 0.00 43 THR A N 3
ATOM 2832 C CA . THR A 1 43 ? -18.347 -15.689 9.479 1.00 0.00 43 THR A CA 3
ATOM 2833 C C . THR A 1 43 ? -19.289 -15.880 8.297 1.00 0.00 43 THR A C 3
ATOM 2834 O O . THR A 1 43 ? -19.837 -14.915 7.765 1.00 0.00 43 THR A O 3
ATOM 2845 N N . GLY A 1 44 ? -19.474 -17.133 7.889 1.00 0.00 44 GLY A N 3
ATOM 2846 C CA . GLY A 1 44 ? -20.352 -17.427 6.771 1.00 0.00 44 GLY A CA 3
ATOM 2847 C C . GLY A 1 44 ? -20.120 -18.812 6.201 1.00 0.00 44 GLY A C 3
ATOM 2848 O O . GLY A 1 44 ? -19.061 -19.403 6.406 1.00 0.00 44 GLY A O 3
ATOM 2852 N N . GLU A 1 45 ? -21.114 -19.330 5.485 1.00 0.00 45 GLU A N 3
ATOM 2853 C CA . GLU A 1 45 ? -21.012 -20.655 4.886 1.00 0.00 45 GLU A CA 3
ATOM 2854 C C . GLU A 1 45 ? -19.621 -20.882 4.300 1.00 0.00 45 GLU A C 3
ATOM 2855 O O . GLU A 1 45 ? -18.994 -21.913 4.541 1.00 0.00 45 GLU A O 3
ATOM 2867 N N . LYS A 1 46 ? -19.145 -19.912 3.527 1.00 0.00 46 LYS A N 3
ATOM 2868 C CA . LYS A 1 46 ? -17.830 -20.002 2.906 1.00 0.00 46 LYS A CA 3
ATOM 2869 C C . LYS A 1 46 ? -16.840 -19.060 3.585 1.00 0.00 46 LYS A C 3
ATOM 2870 O O . LYS A 1 46 ? -16.838 -17.852 3.352 1.00 0.00 46 LYS A O 3
ATOM 2889 N N . PRO A 1 47 ? -15.979 -19.625 4.444 1.00 0.00 47 PRO A N 3
ATOM 2890 C CA . PRO A 1 47 ? -14.968 -18.853 5.173 1.00 0.00 47 PRO A CA 3
ATOM 2891 C C . PRO A 1 47 ? -13.865 -18.332 4.257 1.00 0.00 47 PRO A C 3
ATOM 2892 O O . PRO A 1 47 ? -13.387 -17.210 4.422 1.00 0.00 47 PRO A O 3
ATOM 2903 N N . PHE A 1 48 ? -13.467 -19.153 3.290 1.00 0.00 48 PHE A N 3
ATOM 2904 C CA . PHE A 1 48 ? -12.420 -18.775 2.349 1.00 0.00 48 PHE A CA 3
ATOM 2905 C C . PHE A 1 48 ? -12.864 -17.595 1.489 1.00 0.00 48 PHE A C 3
ATOM 2906 O O . PHE A 1 48 ? -14.056 -17.394 1.258 1.00 0.00 48 PHE A O 3
ATOM 2923 N N . SER A 1 49 ? -11.894 -16.816 1.019 1.00 0.00 49 SER A N 3
ATOM 2924 C CA . SER A 1 49 ? -12.183 -15.653 0.188 1.00 0.00 49 SER A CA 3
ATOM 2925 C C . SER A 1 49 ? -10.967 -15.268 -0.650 1.00 0.00 49 SER A C 3
ATOM 2926 O O . SER A 1 49 ? -9.828 -15.351 -0.188 1.00 0.00 49 SER A O 3
ATOM 2934 N N . CYS A 1 50 ? -11.218 -14.849 -1.885 1.00 0.00 50 CYS A N 3
ATOM 2935 C CA . CYS A 1 50 ? -10.146 -14.451 -2.790 1.00 0.00 50 CYS A CA 3
ATOM 2936 C C . CYS A 1 50 ? -10.167 -12.945 -3.030 1.00 0.00 50 CYS A C 3
ATOM 2937 O O . CYS A 1 50 ? -11.084 -12.419 -3.660 1.00 0.00 50 CYS A O 3
ATOM 2944 N N . SER A 1 51 ? -9.149 -12.256 -2.524 1.00 0.00 51 SER A N 3
ATOM 2945 C CA . SER A 1 51 ? -9.052 -10.809 -2.680 1.00 0.00 51 SER A CA 3
ATOM 2946 C C . SER A 1 51 ? -8.000 -10.445 -3.723 1.00 0.00 51 SER A C 3
ATOM 2947 O O . SER A 1 51 ? -6.800 -10.477 -3.448 1.00 0.00 51 SER A O 3
ATOM 2955 N N . TRP A 1 52 ? -8.459 -10.100 -4.921 1.00 0.00 52 TRP A N 3
ATOM 2956 C CA . TRP A 1 52 ? -7.558 -9.729 -6.006 1.00 0.00 52 TRP A CA 3
ATOM 2957 C C . TRP A 1 52 ? -7.799 -8.289 -6.446 1.00 0.00 52 TRP A C 3
ATOM 2958 O O . TRP A 1 52 ? -7.387 -7.884 -7.533 1.00 0.00 52 TRP A O 3
ATOM 2979 N N . LYS A 1 53 ? -8.467 -7.520 -5.594 1.00 0.00 53 LYS A N 3
ATOM 2980 C CA . LYS A 1 53 ? -8.763 -6.123 -5.893 1.00 0.00 53 LYS A CA 3
ATOM 2981 C C . LYS A 1 53 ? -9.718 -6.011 -7.077 1.00 0.00 53 LYS A C 3
ATOM 2982 O O . LYS A 1 53 ? -9.554 -5.148 -7.939 1.00 0.00 53 LYS A O 3
ATOM 3001 N N . GLY A 1 54 ? -10.717 -6.887 -7.111 1.00 0.00 54 GLY A N 3
ATOM 3002 C CA . GLY A 1 54 ? -11.685 -6.868 -8.193 1.00 0.00 54 GLY A CA 3
ATOM 3003 C C . GLY A 1 54 ? -12.460 -8.166 -8.300 1.00 0.00 54 GLY A C 3
ATOM 3004 O O . GLY A 1 54 ? -13.630 -8.169 -8.681 1.00 0.00 54 GLY A O 3
ATOM 3008 N N . CYS A 1 55 ? -11.805 -9.273 -7.967 1.00 0.00 55 CYS A N 3
ATOM 3009 C CA . CYS A 1 55 ? -12.439 -10.585 -8.029 1.00 0.00 55 CYS A CA 3
ATOM 3010 C C . CYS A 1 55 ? -13.445 -10.758 -6.896 1.00 0.00 55 CYS A C 3
ATOM 3011 O O . CYS A 1 55 ? -14.649 -10.856 -7.132 1.00 0.00 55 CYS A O 3
ATOM 3018 N N . GLU A 1 56 ? -12.943 -10.793 -5.665 1.00 0.00 56 GLU A N 3
ATOM 3019 C CA . GLU A 1 56 ? -13.798 -10.954 -4.496 1.00 0.00 56 GLU A CA 3
ATOM 3020 C C . GLU A 1 56 ? -14.663 -12.206 -4.623 1.00 0.00 56 GLU A C 3
ATOM 3021 O O . GLU A 1 56 ? -15.864 -12.173 -4.358 1.00 0.00 56 GLU A O 3
ATOM 3033 N N . ARG A 1 57 ? -14.042 -13.308 -5.029 1.00 0.00 57 ARG A N 3
ATOM 3034 C CA . ARG A 1 57 ? -14.753 -14.570 -5.193 1.00 0.00 57 ARG A CA 3
ATOM 3035 C C . ARG A 1 57 ? -14.347 -15.568 -4.113 1.00 0.00 57 ARG A C 3
ATOM 3036 O O . ARG A 1 57 ? -13.214 -16.050 -4.093 1.00 0.00 57 ARG A O 3
ATOM 3057 N N . ARG A 1 58 ? -15.278 -15.872 -3.214 1.00 0.00 58 ARG A N 3
ATOM 3058 C CA . ARG A 1 58 ? -15.016 -16.810 -2.129 1.00 0.00 58 ARG A CA 3
ATOM 3059 C C . ARG A 1 58 ? -15.495 -18.212 -2.496 1.00 0.00 58 ARG A C 3
ATOM 3060 O O . ARG A 1 58 ? -16.244 -18.392 -3.456 1.00 0.00 58 ARG A O 3
ATOM 3081 N N . PHE A 1 59 ? -15.056 -19.203 -1.725 1.00 0.00 59 PHE A N 3
ATOM 3082 C CA . PHE A 1 59 ? -15.439 -20.588 -1.969 1.00 0.00 59 PHE A CA 3
ATOM 3083 C C . PHE A 1 59 ? -15.316 -21.418 -0.695 1.00 0.00 59 PHE A C 3
ATOM 3084 O O . PHE A 1 59 ? -14.213 -21.698 -0.228 1.00 0.00 59 PHE A O 3
ATOM 3101 N N . ALA A 1 60 ? -16.458 -21.808 -0.138 1.00 0.00 60 ALA A N 3
ATOM 3102 C CA . ALA A 1 60 ? -16.479 -22.608 1.080 1.00 0.00 60 ALA A CA 3
ATOM 3103 C C . ALA A 1 60 ? -15.539 -23.803 0.970 1.00 0.00 60 ALA A C 3
ATOM 3104 O O . ALA A 1 60 ? -14.822 -24.130 1.916 1.00 0.00 60 ALA A O 3
ATOM 3111 N N . ARG A 1 61 ? -15.547 -24.451 -0.190 1.00 0.00 61 ARG A N 3
ATOM 3112 C CA . ARG A 1 61 ? -14.696 -25.611 -0.424 1.00 0.00 61 ARG A CA 3
ATOM 3113 C C . ARG A 1 61 ? -13.272 -25.182 -0.766 1.00 0.00 61 ARG A C 3
ATOM 3114 O O . ARG A 1 61 ? -13.005 -24.709 -1.870 1.00 0.00 61 ARG A O 3
ATOM 3135 N N . SER A 1 62 ? -12.364 -25.349 0.189 1.00 0.00 62 SER A N 3
ATOM 3136 C CA . SER A 1 62 ? -10.968 -24.974 -0.010 1.00 0.00 62 SER A CA 3
ATOM 3137 C C . SER A 1 62 ? -10.515 -25.304 -1.428 1.00 0.00 62 SER A C 3
ATOM 3138 O O . SER A 1 62 ? -9.915 -24.472 -2.110 1.00 0.00 62 SER A O 3
ATOM 3146 N N . ASP A 1 63 ? -10.804 -26.524 -1.866 1.00 0.00 63 ASP A N 3
ATOM 3147 C CA . ASP A 1 63 ? -10.427 -26.966 -3.204 1.00 0.00 63 ASP A CA 3
ATOM 3148 C C . ASP A 1 63 ? -10.912 -25.976 -4.260 1.00 0.00 63 ASP A C 3
ATOM 3149 O O . ASP A 1 63 ? -10.135 -25.519 -5.098 1.00 0.00 63 ASP A O 3
ATOM 3158 N N . GLU A 1 64 ? -12.200 -25.653 -4.214 1.00 0.00 64 GLU A N 3
ATOM 3159 C CA . GLU A 1 64 ? -12.788 -24.720 -5.167 1.00 0.00 64 GLU A CA 3
ATOM 3160 C C . GLU A 1 64 ? -11.932 -23.463 -5.297 1.00 0.00 64 GLU A C 3
ATOM 3161 O O . GLU A 1 64 ? -11.586 -23.045 -6.403 1.00 0.00 64 GLU A O 3
ATOM 3173 N N . LEU A 1 65 ? -11.593 -22.865 -4.160 1.00 0.00 65 LEU A N 3
ATOM 3174 C CA . LEU A 1 65 ? -10.777 -21.656 -4.145 1.00 0.00 65 LEU A CA 3
ATOM 3175 C C . LEU A 1 65 ? -9.401 -21.920 -4.747 1.00 0.00 65 LEU A C 3
ATOM 3176 O O . LEU A 1 65 ? -8.888 -21.117 -5.526 1.00 0.00 65 LEU A O 3
ATOM 3192 N N . SER A 1 66 ? -8.808 -23.053 -4.382 1.00 0.00 66 SER A N 3
ATOM 3193 C CA . SER A 1 66 ? -7.491 -23.422 -4.884 1.00 0.00 66 SER A CA 3
ATOM 3194 C C . SER A 1 66 ? -7.505 -23.552 -6.404 1.00 0.00 66 SER A C 3
ATOM 3195 O O . SER A 1 66 ? -6.605 -23.065 -7.088 1.00 0.00 66 SER A O 3
ATOM 3203 N N . ARG A 1 67 ? -8.534 -24.212 -6.926 1.00 0.00 67 ARG A N 3
ATOM 3204 C CA . ARG A 1 67 ? -8.666 -24.407 -8.365 1.00 0.00 67 ARG A CA 3
ATOM 3205 C C . ARG A 1 67 ? -9.256 -23.167 -9.029 1.00 0.00 67 ARG A C 3
ATOM 3206 O O . ARG A 1 67 ? -9.663 -23.206 -10.192 1.00 0.00 67 ARG A O 3
ATOM 3227 N N . HIS A 1 68 ? -9.301 -22.066 -8.284 1.00 0.00 68 HIS A N 3
ATOM 3228 C CA . HIS A 1 68 ? -9.842 -20.815 -8.801 1.00 0.00 68 HIS A CA 3
ATOM 3229 C C . HIS A 1 68 ? -8.769 -19.732 -8.836 1.00 0.00 68 HIS A C 3
ATOM 3230 O O . HIS A 1 68 ? -8.780 -18.860 -9.705 1.00 0.00 68 HIS A O 3
ATOM 3244 N N . ARG A 1 69 ? -7.842 -19.794 -7.884 1.00 0.00 69 ARG A N 3
ATOM 3245 C CA . ARG A 1 69 ? -6.763 -18.817 -7.805 1.00 0.00 69 ARG A CA 3
ATOM 3246 C C . ARG A 1 69 ? -5.752 -19.031 -8.929 1.00 0.00 69 ARG A C 3
ATOM 3247 O O . ARG A 1 69 ? -4.987 -18.129 -9.269 1.00 0.00 69 ARG A O 3
ATOM 3268 N N . ARG A 1 70 ? -5.756 -20.231 -9.499 1.00 0.00 70 ARG A N 3
ATOM 3269 C CA . ARG A 1 70 ? -4.838 -20.564 -10.582 1.00 0.00 70 ARG A CA 3
ATOM 3270 C C . ARG A 1 70 ? -5.366 -20.052 -11.919 1.00 0.00 70 ARG A C 3
ATOM 3271 O O . ARG A 1 70 ? -4.902 -20.465 -12.983 1.00 0.00 70 ARG A O 3
ATOM 3292 N N . THR A 1 71 ? -6.342 -19.151 -11.858 1.00 0.00 71 THR A N 3
ATOM 3293 C CA . THR A 1 71 ? -6.935 -18.583 -13.063 1.00 0.00 71 THR A CA 3
ATOM 3294 C C . THR A 1 71 ? -6.490 -17.140 -13.267 1.00 0.00 71 THR A C 3
ATOM 3295 O O . THR A 1 71 ? -6.292 -16.695 -14.398 1.00 0.00 71 THR A O 3
ATOM 3306 N N . HIS A 1 72 ? -6.334 -16.412 -12.165 1.00 0.00 72 HIS A N 3
ATOM 3307 C CA . HIS A 1 72 ? -5.910 -15.018 -12.224 1.00 0.00 72 HIS A CA 3
ATOM 3308 C C . HIS A 1 72 ? -4.524 -14.897 -12.849 1.00 0.00 72 HIS A C 3
ATOM 3309 O O . HIS A 1 72 ? -4.114 -13.816 -13.271 1.00 0.00 72 HIS A O 3
ATOM 3325 N N . GLY A 1 1 ? 4.360 38.492 -13.858 1.00 0.00 1 GLY A N 4
ATOM 3326 C CA . GLY A 1 1 ? 4.216 37.500 -12.808 1.00 0.00 1 GLY A CA 4
ATOM 3327 C C . GLY A 1 1 ? 3.266 37.946 -11.715 1.00 0.00 1 GLY A C 4
ATOM 3328 O O . GLY A 1 1 ? 3.642 38.717 -10.832 1.00 0.00 1 GLY A O 4
ATOM 3332 N N . SER A 1 2 ? 2.030 37.462 -11.772 1.00 0.00 2 SER A N 4
ATOM 3333 C CA . SER A 1 2 ? 1.021 37.820 -10.783 1.00 0.00 2 SER A CA 4
ATOM 3334 C C . SER A 1 2 ? 1.150 36.950 -9.536 1.00 0.00 2 SER A C 4
ATOM 3335 O O . SER A 1 2 ? 1.412 37.448 -8.442 1.00 0.00 2 SER A O 4
ATOM 3343 N N . SER A 1 3 ? 0.965 35.645 -9.711 1.00 0.00 3 SER A N 4
ATOM 3344 C CA . SER A 1 3 ? 1.056 34.705 -8.601 1.00 0.00 3 SER A CA 4
ATOM 3345 C C . SER A 1 3 ? 1.212 33.275 -9.112 1.00 0.00 3 SER A C 4
ATOM 3346 O O . SER A 1 3 ? 0.946 32.988 -10.278 1.00 0.00 3 SER A O 4
ATOM 3354 N N . GLY A 1 4 ? 1.645 32.382 -8.227 1.00 0.00 4 GLY A N 4
ATOM 3355 C CA . GLY A 1 4 ? 1.830 30.992 -8.606 1.00 0.00 4 GLY A CA 4
ATOM 3356 C C . GLY A 1 4 ? 2.377 30.150 -7.471 1.00 0.00 4 GLY A C 4
ATOM 3357 O O . GLY A 1 4 ? 3.504 30.356 -7.023 1.00 0.00 4 GLY A O 4
ATOM 3361 N N . SER A 1 5 ? 1.574 29.200 -7.002 1.00 0.00 5 SER A N 4
ATOM 3362 C CA . SER A 1 5 ? 1.982 28.326 -5.907 1.00 0.00 5 SER A CA 4
ATOM 3363 C C . SER A 1 5 ? 1.303 26.964 -6.017 1.00 0.00 5 SER A C 4
ATOM 3364 O O . SER A 1 5 ? 0.207 26.848 -6.567 1.00 0.00 5 SER A O 4
ATOM 3372 N N . SER A 1 6 ? 1.961 25.937 -5.490 1.00 0.00 6 SER A N 4
ATOM 3373 C CA . SER A 1 6 ? 1.423 24.582 -5.531 1.00 0.00 6 SER A CA 4
ATOM 3374 C C . SER A 1 6 ? 2.134 23.685 -4.522 1.00 0.00 6 SER A C 4
ATOM 3375 O O . SER A 1 6 ? 3.164 24.056 -3.962 1.00 0.00 6 SER A O 4
ATOM 3383 N N . GLY A 1 7 ? 1.575 22.500 -4.296 1.00 0.00 7 GLY A N 4
ATOM 3384 C CA . GLY A 1 7 ? 2.167 21.567 -3.355 1.00 0.00 7 GLY A CA 4
ATOM 3385 C C . GLY A 1 7 ? 1.183 20.514 -2.887 1.00 0.00 7 GLY A C 4
ATOM 3386 O O . GLY A 1 7 ? 0.117 20.822 -2.353 1.00 0.00 7 GLY A O 4
ATOM 3390 N N . PRO A 1 8 ? 1.539 19.236 -3.086 1.00 0.00 8 PRO A N 4
ATOM 3391 C CA . PRO A 1 8 ? 0.693 18.107 -2.688 1.00 0.00 8 PRO A CA 4
ATOM 3392 C C . PRO A 1 8 ? 0.611 17.950 -1.173 1.00 0.00 8 PRO A C 4
ATOM 3393 O O . PRO A 1 8 ? 1.569 17.521 -0.533 1.00 0.00 8 PRO A O 4
ATOM 3404 N N . GLN A 1 9 ? -0.540 18.300 -0.609 1.00 0.00 9 GLN A N 4
ATOM 3405 C CA . GLN A 1 9 ? -0.746 18.197 0.832 1.00 0.00 9 GLN A CA 4
ATOM 3406 C C . GLN A 1 9 ? -1.861 17.208 1.153 1.00 0.00 9 GLN A C 4
ATOM 3407 O O . GLN A 1 9 ? -2.395 17.199 2.263 1.00 0.00 9 GLN A O 4
ATOM 3421 N N . ILE A 1 10 ? -2.206 16.376 0.176 1.00 0.00 10 ILE A N 4
ATOM 3422 C CA . ILE A 1 10 ? -3.256 15.381 0.356 1.00 0.00 10 ILE A CA 4
ATOM 3423 C C . ILE A 1 10 ? -2.709 14.115 1.006 1.00 0.00 10 ILE A C 4
ATOM 3424 O O . ILE A 1 10 ? -1.502 13.980 1.206 1.00 0.00 10 ILE A O 4
ATOM 3440 N N . ASP A 1 11 ? -3.605 13.191 1.334 1.00 0.00 11 ASP A N 4
ATOM 3441 C CA . ASP A 1 11 ? -3.213 11.933 1.960 1.00 0.00 11 ASP A CA 4
ATOM 3442 C C . ASP A 1 11 ? -2.497 11.030 0.961 1.00 0.00 11 ASP A C 4
ATOM 3443 O O . ASP A 1 11 ? -2.840 10.998 -0.220 1.00 0.00 11 ASP A O 4
ATOM 3452 N N . SER A 1 12 ? -1.497 10.298 1.444 1.00 0.00 12 SER A N 4
ATOM 3453 C CA . SER A 1 12 ? -0.729 9.397 0.592 1.00 0.00 12 SER A CA 4
ATOM 3454 C C . SER A 1 12 ? -1.385 8.021 0.525 1.00 0.00 12 SER A C 4
ATOM 3455 O O . SER A 1 12 ? -1.700 7.524 -0.556 1.00 0.00 12 SER A O 4
ATOM 3463 N N . SER A 1 13 ? -1.589 7.412 1.688 1.00 0.00 13 SER A N 4
ATOM 3464 C CA . SER A 1 13 ? -2.203 6.092 1.762 1.00 0.00 13 SER A CA 4
ATOM 3465 C C . SER A 1 13 ? -3.090 5.974 2.998 1.00 0.00 13 SER A C 4
ATOM 3466 O O . SER A 1 13 ? -2.996 6.783 3.921 1.00 0.00 13 SER A O 4
ATOM 3474 N N . ARG A 1 14 ? -3.950 4.962 3.007 1.00 0.00 14 ARG A N 4
ATOM 3475 C CA . ARG A 1 14 ? -4.855 4.737 4.128 1.00 0.00 14 ARG A CA 4
ATOM 3476 C C . ARG A 1 14 ? -4.244 3.767 5.135 1.00 0.00 14 ARG A C 4
ATOM 3477 O O . ARG A 1 14 ? -4.229 2.556 4.914 1.00 0.00 14 ARG A O 4
ATOM 3498 N N . ILE A 1 15 ? -3.741 4.308 6.240 1.00 0.00 15 ILE A N 4
ATOM 3499 C CA . ILE A 1 15 ? -3.131 3.489 7.279 1.00 0.00 15 ILE A CA 4
ATOM 3500 C C . ILE A 1 15 ? -4.158 2.569 7.930 1.00 0.00 15 ILE A C 4
ATOM 3501 O O . ILE A 1 15 ? -5.224 3.013 8.355 1.00 0.00 15 ILE A O 4
ATOM 3517 N N . ARG A 1 16 ? -3.828 1.283 8.006 1.00 0.00 16 ARG A N 4
ATOM 3518 C CA . ARG A 1 16 ? -4.722 0.299 8.605 1.00 0.00 16 ARG A CA 4
ATOM 3519 C C . ARG A 1 16 ? -4.615 0.324 10.127 1.00 0.00 16 ARG A C 4
ATOM 3520 O O . ARG A 1 16 ? -3.585 -0.043 10.693 1.00 0.00 16 ARG A O 4
ATOM 3541 N N . SER A 1 17 ? -5.686 0.759 10.784 1.00 0.00 17 SER A N 4
ATOM 3542 C CA . SER A 1 17 ? -5.710 0.836 12.240 1.00 0.00 17 SER A CA 4
ATOM 3543 C C . SER A 1 17 ? -6.393 -0.391 12.836 1.00 0.00 17 SER A C 4
ATOM 3544 O O . SER A 1 17 ? -5.745 -1.239 13.451 1.00 0.00 17 SER A O 4
ATOM 3552 N N . HIS A 1 18 ? -7.707 -0.478 12.651 1.00 0.00 18 HIS A N 4
ATOM 3553 C CA . HIS A 1 18 ? -8.479 -1.602 13.170 1.00 0.00 18 HIS A CA 4
ATOM 3554 C C . HIS A 1 18 ? -7.872 -2.929 12.727 1.00 0.00 18 HIS A C 4
ATOM 3555 O O . HIS A 1 18 ? -7.902 -3.272 11.544 1.00 0.00 18 HIS A O 4
ATOM 3569 N N . ILE A 1 19 ? -7.323 -3.672 13.681 1.00 0.00 19 ILE A N 4
ATOM 3570 C CA . ILE A 1 19 ? -6.710 -4.962 13.388 1.00 0.00 19 ILE A CA 4
ATOM 3571 C C . ILE A 1 19 ? -7.690 -6.104 13.633 1.00 0.00 19 ILE A C 4
ATOM 3572 O O . ILE A 1 19 ? -8.349 -6.159 14.672 1.00 0.00 19 ILE A O 4
ATOM 3588 N N . CYS A 1 20 ? -7.779 -7.016 12.671 1.00 0.00 20 CYS A N 4
ATOM 3589 C CA . CYS A 1 20 ? -8.677 -8.159 12.782 1.00 0.00 20 CYS A CA 4
ATOM 3590 C C . CYS A 1 20 ? -8.354 -8.986 14.023 1.00 0.00 20 CYS A C 4
ATOM 3591 O O . CYS A 1 20 ? -7.269 -9.558 14.136 1.00 0.00 20 CYS A O 4
ATOM 3598 N N . SER A 1 21 ? -9.303 -9.046 14.951 1.00 0.00 21 SER A N 4
ATOM 3599 C CA . SER A 1 21 ? -9.119 -9.800 16.185 1.00 0.00 21 SER A CA 4
ATOM 3600 C C . SER A 1 21 ? -8.418 -11.128 15.912 1.00 0.00 21 SER A C 4
ATOM 3601 O O . SER A 1 21 ? -7.454 -11.484 16.588 1.00 0.00 21 SER A O 4
ATOM 3609 N N . HIS A 1 22 ? -8.910 -11.855 14.914 1.00 0.00 22 HIS A N 4
ATOM 3610 C CA . HIS A 1 22 ? -8.331 -13.143 14.550 1.00 0.00 22 HIS A CA 4
ATOM 3611 C C . HIS A 1 22 ? -6.869 -12.987 14.146 1.00 0.00 22 HIS A C 4
ATOM 3612 O O . HIS A 1 22 ? -6.533 -12.275 13.200 1.00 0.00 22 HIS A O 4
ATOM 3626 N N . PRO A 1 23 ? -5.976 -13.667 14.880 1.00 0.00 23 PRO A N 4
ATOM 3627 C CA . PRO A 1 23 ? -4.534 -13.619 14.618 1.00 0.00 23 PRO A CA 4
ATOM 3628 C C . PRO A 1 23 ? -4.157 -14.329 13.323 1.00 0.00 23 PRO A C 4
ATOM 3629 O O . PRO A 1 23 ? -3.461 -13.770 12.476 1.00 0.00 23 PRO A O 4
ATOM 3640 N N . GLY A 1 24 ? -4.621 -15.567 13.175 1.00 0.00 24 GLY A N 4
ATOM 3641 C CA . GLY A 1 24 ? -4.323 -16.333 11.979 1.00 0.00 24 GLY A CA 4
ATOM 3642 C C . GLY A 1 24 ? -4.583 -15.550 10.708 1.00 0.00 24 GLY A C 4
ATOM 3643 O O . GLY A 1 24 ? -3.884 -15.721 9.709 1.00 0.00 24 GLY A O 4
ATOM 3647 N N . CYS A 1 25 ? -5.595 -14.689 10.742 1.00 0.00 25 CYS A N 4
ATOM 3648 C CA . CYS A 1 25 ? -5.949 -13.877 9.584 1.00 0.00 25 CYS A CA 4
ATOM 3649 C C . CYS A 1 25 ? -4.880 -12.824 9.311 1.00 0.00 25 CYS A C 4
ATOM 3650 O O . CYS A 1 25 ? -4.380 -12.706 8.193 1.00 0.00 25 CYS A O 4
ATOM 3657 N N . GLY A 1 26 ? -4.535 -12.057 10.342 1.00 0.00 26 GLY A N 4
ATOM 3658 C CA . GLY A 1 26 ? -3.529 -11.023 10.193 1.00 0.00 26 GLY A CA 4
ATOM 3659 C C . GLY A 1 26 ? -3.941 -9.951 9.204 1.00 0.00 26 GLY A C 4
ATOM 3660 O O . GLY A 1 26 ? -3.233 -9.688 8.231 1.00 0.00 26 GLY A O 4
ATOM 3664 N N . LYS A 1 27 ? -5.090 -9.331 9.449 1.00 0.00 27 LYS A N 4
ATOM 3665 C CA . LYS A 1 27 ? -5.596 -8.282 8.572 1.00 0.00 27 LYS A CA 4
ATOM 3666 C C . LYS A 1 27 ? -5.814 -6.985 9.344 1.00 0.00 27 LYS A C 4
ATOM 3667 O O . LYS A 1 27 ? -5.997 -6.998 10.562 1.00 0.00 27 LYS A O 4
ATOM 3686 N N . THR A 1 28 ? -5.791 -5.864 8.629 1.00 0.00 28 THR A N 4
ATOM 3687 C CA . THR A 1 28 ? -5.986 -4.559 9.246 1.00 0.00 28 THR A CA 4
ATOM 3688 C C . THR A 1 28 ? -6.618 -3.576 8.269 1.00 0.00 28 THR A C 4
ATOM 3689 O O . THR A 1 28 ? -6.372 -3.639 7.063 1.00 0.00 28 THR A O 4
ATOM 3700 N N . TYR A 1 29 ? -7.432 -2.666 8.792 1.00 0.00 29 TYR A N 4
ATOM 3701 C CA . TYR A 1 29 ? -8.101 -1.671 7.965 1.00 0.00 29 TYR A CA 4
ATOM 3702 C C . TYR A 1 29 ? -8.001 -0.284 8.592 1.00 0.00 29 TYR A C 4
ATOM 3703 O O . TYR A 1 29 ? -7.738 -0.149 9.787 1.00 0.00 29 TYR A O 4
ATOM 3721 N N . PHE A 1 30 ? -8.215 0.744 7.778 1.00 0.00 30 PHE A N 4
ATOM 3722 C CA . PHE A 1 30 ? -8.151 2.121 8.252 1.00 0.00 30 PHE A CA 4
ATOM 3723 C C . PHE A 1 30 ? -9.518 2.595 8.735 1.00 0.00 30 PHE A C 4
ATOM 3724 O O . PHE A 1 30 ? -9.646 3.150 9.827 1.00 0.00 30 PHE A O 4
ATOM 3741 N N . LYS A 1 31 ? -10.538 2.375 7.912 1.00 0.00 31 LYS A N 4
ATOM 3742 C CA . LYS A 1 31 ? -11.898 2.779 8.253 1.00 0.00 31 LYS A CA 4
ATOM 3743 C C . LYS A 1 31 ? -12.460 1.905 9.370 1.00 0.00 31 LYS A C 4
ATOM 3744 O O . LYS A 1 31 ? -12.839 0.757 9.142 1.00 0.00 31 LYS A O 4
ATOM 3763 N N . SER A 1 32 ? -12.513 2.459 10.577 1.00 0.00 32 SER A N 4
ATOM 3764 C CA . SER A 1 32 ? -13.028 1.730 11.731 1.00 0.00 32 SER A CA 4
ATOM 3765 C C . SER A 1 32 ? -14.178 0.814 11.324 1.00 0.00 32 SER A C 4
ATOM 3766 O O . SER A 1 32 ? -14.381 -0.247 11.916 1.00 0.00 32 SER A O 4
ATOM 3774 N N . SER A 1 33 ? -14.930 1.232 10.312 1.00 0.00 33 SER A N 4
ATOM 3775 C CA . SER A 1 33 ? -16.063 0.452 9.828 1.00 0.00 33 SER A CA 4
ATOM 3776 C C . SER A 1 33 ? -15.590 -0.737 8.997 1.00 0.00 33 SER A C 4
ATOM 3777 O O . SER A 1 33 ? -16.056 -1.863 9.181 1.00 0.00 33 SER A O 4
ATOM 3785 N N . HIS A 1 34 ? -14.660 -0.480 8.083 1.00 0.00 34 HIS A N 4
ATOM 3786 C CA . HIS A 1 34 ? -14.121 -1.528 7.224 1.00 0.00 34 HIS A CA 4
ATOM 3787 C C . HIS A 1 34 ? -14.093 -2.868 7.954 1.00 0.00 34 HIS A C 4
ATOM 3788 O O . HIS A 1 34 ? -14.725 -3.834 7.523 1.00 0.00 34 HIS A O 4
ATOM 3802 N N . LEU A 1 35 ? -13.358 -2.919 9.059 1.00 0.00 35 LEU A N 4
ATOM 3803 C CA . LEU A 1 35 ? -13.248 -4.140 9.848 1.00 0.00 35 LEU A CA 4
ATOM 3804 C C . LEU A 1 35 ? -14.583 -4.874 9.907 1.00 0.00 35 LEU A C 4
ATOM 3805 O O . LEU A 1 35 ? -14.653 -6.080 9.674 1.00 0.00 35 LEU A O 4
ATOM 3821 N N . LYS A 1 36 ? -15.644 -4.136 10.219 1.00 0.00 36 LYS A N 4
ATOM 3822 C CA . LYS A 1 36 ? -16.979 -4.714 10.306 1.00 0.00 36 LYS A CA 4
ATOM 3823 C C . LYS A 1 36 ? -17.332 -5.463 9.025 1.00 0.00 36 LYS A C 4
ATOM 3824 O O . LYS A 1 36 ? -17.850 -6.578 9.069 1.00 0.00 36 LYS A O 4
ATOM 3843 N N . ALA A 1 37 ? -17.049 -4.842 7.884 1.00 0.00 37 ALA A N 4
ATOM 3844 C CA . ALA A 1 37 ? -17.332 -5.452 6.592 1.00 0.00 37 ALA A CA 4
ATOM 3845 C C . ALA A 1 37 ? -16.434 -6.659 6.344 1.00 0.00 37 ALA A C 4
ATOM 3846 O O . ALA A 1 37 ? -16.866 -7.660 5.771 1.00 0.00 37 ALA A O 4
ATOM 3853 N N . HIS A 1 38 ? -15.182 -6.559 6.780 1.00 0.00 38 HIS A N 4
ATOM 3854 C CA . HIS A 1 38 ? -14.223 -7.644 6.606 1.00 0.00 38 HIS A CA 4
ATOM 3855 C C . HIS A 1 38 ? -14.640 -8.873 7.408 1.00 0.00 38 HIS A C 4
ATOM 3856 O O . HIS A 1 38 ? -14.962 -9.917 6.841 1.00 0.00 38 HIS A O 4
ATOM 3870 N N . THR A 1 39 ? -14.632 -8.741 8.731 1.00 0.00 39 THR A N 4
ATOM 3871 C CA . THR A 1 39 ? -15.008 -9.840 9.611 1.00 0.00 39 THR A CA 4
ATOM 3872 C C . THR A 1 39 ? -16.102 -10.696 8.985 1.00 0.00 39 THR A C 4
ATOM 3873 O O . THR A 1 39 ? -16.160 -11.906 9.205 1.00 0.00 39 THR A O 4
ATOM 3884 N N . ARG A 1 40 ? -16.969 -10.061 8.203 1.00 0.00 40 ARG A N 4
ATOM 3885 C CA . ARG A 1 40 ? -18.063 -10.765 7.544 1.00 0.00 40 ARG A CA 4
ATOM 3886 C C . ARG A 1 40 ? -17.560 -12.036 6.865 1.00 0.00 40 ARG A C 4
ATOM 3887 O O . ARG A 1 40 ? -18.122 -13.116 7.048 1.00 0.00 40 ARG A O 4
ATOM 3908 N N . THR A 1 41 ? -16.498 -11.899 6.077 1.00 0.00 41 THR A N 4
ATOM 3909 C CA . THR A 1 41 ? -15.921 -13.033 5.367 1.00 0.00 41 THR A CA 4
ATOM 3910 C C . THR A 1 41 ? -15.666 -14.201 6.314 1.00 0.00 41 THR A C 4
ATOM 3911 O O . THR A 1 41 ? -15.703 -15.363 5.907 1.00 0.00 41 THR A O 4
ATOM 3922 N N . HIS A 1 42 ? -15.407 -13.886 7.579 1.00 0.00 42 HIS A N 4
ATOM 3923 C CA . HIS A 1 42 ? -15.147 -14.910 8.584 1.00 0.00 42 HIS A CA 4
ATOM 3924 C C . HIS A 1 42 ? -16.452 -15.520 9.090 1.00 0.00 42 HIS A C 4
ATOM 3925 O O . HIS A 1 42 ? -17.162 -14.915 9.893 1.00 0.00 42 HIS A O 4
ATOM 3939 N N . THR A 1 43 ? -16.761 -16.721 8.611 1.00 0.00 43 THR A N 4
ATOM 3940 C CA . THR A 1 43 ? -17.981 -17.411 9.012 1.00 0.00 43 THR A CA 4
ATOM 3941 C C . THR A 1 43 ? -17.839 -18.919 8.847 1.00 0.00 43 THR A C 4
ATOM 3942 O O . THR A 1 43 ? -17.926 -19.443 7.737 1.00 0.00 43 THR A O 4
ATOM 3953 N N . GLY A 1 44 ? -17.619 -19.614 9.959 1.00 0.00 44 GLY A N 4
ATOM 3954 C CA . GLY A 1 44 ? -17.468 -21.057 9.915 1.00 0.00 44 GLY A CA 4
ATOM 3955 C C . GLY A 1 44 ? -16.021 -21.493 10.037 1.00 0.00 44 GLY A C 4
ATOM 3956 O O . GLY A 1 44 ? -15.126 -20.661 10.185 1.00 0.00 44 GLY A O 4
ATOM 3960 N N . GLU A 1 45 ? -15.792 -22.801 9.978 1.00 0.00 45 GLU A N 4
ATOM 3961 C CA . GLU A 1 45 ? -14.443 -23.345 10.086 1.00 0.00 45 GLU A CA 4
ATOM 3962 C C . GLU A 1 45 ? -14.098 -24.191 8.863 1.00 0.00 45 GLU A C 4
ATOM 3963 O O . GLU A 1 45 ? -14.983 -24.628 8.127 1.00 0.00 45 GLU A O 4
ATOM 3975 N N . LYS A 1 46 ? -12.806 -24.418 8.653 1.00 0.00 46 LYS A N 4
ATOM 3976 C CA . LYS A 1 46 ? -12.342 -25.212 7.522 1.00 0.00 46 LYS A CA 4
ATOM 3977 C C . LYS A 1 46 ? -11.206 -26.140 7.938 1.00 0.00 46 LYS A C 4
ATOM 3978 O O . LYS A 1 46 ? -10.056 -25.727 8.084 1.00 0.00 46 LYS A O 4
ATOM 3997 N N . PRO A 1 47 ? -11.533 -27.426 8.134 1.00 0.00 47 PRO A N 4
ATOM 3998 C CA . PRO A 1 47 ? -10.552 -28.441 8.534 1.00 0.00 47 PRO A CA 4
ATOM 3999 C C . PRO A 1 47 ? -9.561 -28.759 7.420 1.00 0.00 47 PRO A C 4
ATOM 4000 O O . PRO A 1 47 ? -8.349 -28.765 7.637 1.00 0.00 47 PRO A O 4
ATOM 4011 N N . PHE A 1 48 ? -10.082 -29.023 6.227 1.00 0.00 48 PHE A N 4
ATOM 4012 C CA . PHE A 1 48 ? -9.243 -29.344 5.079 1.00 0.00 48 PHE A CA 4
ATOM 4013 C C . PHE A 1 48 ? -8.403 -28.139 4.666 1.00 0.00 48 PHE A C 4
ATOM 4014 O O . PHE A 1 48 ? -8.928 -27.045 4.457 1.00 0.00 48 PHE A O 4
ATOM 4031 N N . SER A 1 49 ? -7.096 -28.347 4.551 1.00 0.00 49 SER A N 4
ATOM 4032 C CA . SER A 1 49 ? -6.181 -27.278 4.168 1.00 0.00 49 SER A CA 4
ATOM 4033 C C . SER A 1 49 ? -5.188 -27.763 3.117 1.00 0.00 49 SER A C 4
ATOM 4034 O O . SER A 1 49 ? -4.621 -28.850 3.235 1.00 0.00 49 SER A O 4
ATOM 4042 N N . CYS A 1 50 ? -4.982 -26.950 2.086 1.00 0.00 50 CYS A N 4
ATOM 4043 C CA . CYS A 1 50 ? -4.058 -27.294 1.011 1.00 0.00 50 CYS A CA 4
ATOM 4044 C C . CYS A 1 50 ? -2.622 -27.344 1.525 1.00 0.00 50 CYS A C 4
ATOM 4045 O O . CYS A 1 50 ? -2.312 -26.804 2.587 1.00 0.00 50 CYS A O 4
ATOM 4052 N N . SER A 1 51 ? -1.749 -27.995 0.763 1.00 0.00 51 SER A N 4
ATOM 4053 C CA . SER A 1 51 ? -0.347 -28.119 1.142 1.00 0.00 51 SER A CA 4
ATOM 4054 C C . SER A 1 51 ? 0.563 -27.610 0.028 1.00 0.00 51 SER A C 4
ATOM 4055 O O . SER A 1 51 ? 0.788 -28.299 -0.968 1.00 0.00 51 SER A O 4
ATOM 4063 N N . TRP A 1 52 ? 1.084 -26.402 0.204 1.00 0.00 52 TRP A N 4
ATOM 4064 C CA . TRP A 1 52 ? 1.970 -25.800 -0.787 1.00 0.00 52 TRP A CA 4
ATOM 4065 C C . TRP A 1 52 ? 2.753 -24.640 -0.182 1.00 0.00 52 TRP A C 4
ATOM 4066 O O . TRP A 1 52 ? 2.559 -24.285 0.980 1.00 0.00 52 TRP A O 4
ATOM 4087 N N . LYS A 1 53 ? 3.639 -24.050 -0.979 1.00 0.00 53 LYS A N 4
ATOM 4088 C CA . LYS A 1 53 ? 4.451 -22.928 -0.524 1.00 0.00 53 LYS A CA 4
ATOM 4089 C C . LYS A 1 53 ? 3.795 -21.600 -0.888 1.00 0.00 53 LYS A C 4
ATOM 4090 O O . LYS A 1 53 ? 3.612 -21.288 -2.063 1.00 0.00 53 LYS A O 4
ATOM 4109 N N . GLY A 1 54 ? 3.445 -20.819 0.131 1.00 0.00 54 GLY A N 4
ATOM 4110 C CA . GLY A 1 54 ? 2.815 -19.533 -0.102 1.00 0.00 54 GLY A CA 4
ATOM 4111 C C . GLY A 1 54 ? 1.406 -19.667 -0.645 1.00 0.00 54 GLY A C 4
ATOM 4112 O O . GLY A 1 54 ? 0.981 -18.881 -1.493 1.00 0.00 54 GLY A O 4
ATOM 4116 N N . CYS A 1 55 ? 0.679 -20.667 -0.158 1.00 0.00 55 CYS A N 4
ATOM 4117 C CA . CYS A 1 55 ? -0.690 -20.904 -0.600 1.00 0.00 55 CYS A CA 4
ATOM 4118 C C . CYS A 1 55 ? -1.691 -20.302 0.382 1.00 0.00 55 CYS A C 4
ATOM 4119 O O . CYS A 1 55 ? -2.380 -19.333 0.064 1.00 0.00 55 CYS A O 4
ATOM 4126 N N . GLU A 1 56 ? -1.763 -20.882 1.576 1.00 0.00 56 GLU A N 4
ATOM 4127 C CA . GLU A 1 56 ? -2.680 -20.403 2.604 1.00 0.00 56 GLU A CA 4
ATOM 4128 C C . GLU A 1 56 ? -4.121 -20.433 2.105 1.00 0.00 56 GLU A C 4
ATOM 4129 O O . GLU A 1 56 ? -4.880 -19.486 2.308 1.00 0.00 56 GLU A O 4
ATOM 4141 N N . ARG A 1 57 ? -4.490 -21.528 1.447 1.00 0.00 57 ARG A N 4
ATOM 4142 C CA . ARG A 1 57 ? -5.840 -21.681 0.916 1.00 0.00 57 ARG A CA 4
ATOM 4143 C C . ARG A 1 57 ? -6.483 -22.967 1.430 1.00 0.00 57 ARG A C 4
ATOM 4144 O O . ARG A 1 57 ? -6.096 -24.066 1.035 1.00 0.00 57 ARG A O 4
ATOM 4165 N N . ARG A 1 58 ? -7.465 -22.819 2.313 1.00 0.00 58 ARG A N 4
ATOM 4166 C CA . ARG A 1 58 ? -8.160 -23.967 2.882 1.00 0.00 58 ARG A CA 4
ATOM 4167 C C . ARG A 1 58 ? -9.592 -24.048 2.361 1.00 0.00 58 ARG A C 4
ATOM 4168 O O . ARG A 1 58 ? -10.065 -23.145 1.671 1.00 0.00 58 ARG A O 4
ATOM 4189 N N . PHE A 1 59 ? -10.277 -25.137 2.697 1.00 0.00 59 PHE A N 4
ATOM 4190 C CA . PHE A 1 59 ? -11.655 -25.337 2.263 1.00 0.00 59 PHE A CA 4
ATOM 4191 C C . PHE A 1 59 ? -12.404 -26.247 3.232 1.00 0.00 59 PHE A C 4
ATOM 4192 O O . PHE A 1 59 ? -11.803 -27.080 3.908 1.00 0.00 59 PHE A O 4
ATOM 4209 N N . ALA A 1 60 ? -13.721 -26.080 3.293 1.00 0.00 60 ALA A N 4
ATOM 4210 C CA . ALA A 1 60 ? -14.553 -26.886 4.177 1.00 0.00 60 ALA A CA 4
ATOM 4211 C C . ALA A 1 60 ? -14.686 -28.314 3.656 1.00 0.00 60 ALA A C 4
ATOM 4212 O O . ALA A 1 60 ? -14.545 -29.275 4.412 1.00 0.00 60 ALA A O 4
ATOM 4219 N N . ARG A 1 61 ? -14.957 -28.443 2.362 1.00 0.00 61 ARG A N 4
ATOM 4220 C CA . ARG A 1 61 ? -15.110 -29.754 1.741 1.00 0.00 61 ARG A CA 4
ATOM 4221 C C . ARG A 1 61 ? -13.751 -30.349 1.384 1.00 0.00 61 ARG A C 4
ATOM 4222 O O . ARG A 1 61 ? -12.714 -29.712 1.576 1.00 0.00 61 ARG A O 4
ATOM 4243 N N . SER A 1 62 ? -13.763 -31.572 0.866 1.00 0.00 62 SER A N 4
ATOM 4244 C CA . SER A 1 62 ? -12.533 -32.254 0.486 1.00 0.00 62 SER A CA 4
ATOM 4245 C C . SER A 1 62 ? -12.252 -32.080 -1.004 1.00 0.00 62 SER A C 4
ATOM 4246 O O . SER A 1 62 ? -11.169 -31.645 -1.396 1.00 0.00 62 SER A O 4
ATOM 4254 N N . ASP A 1 63 ? -13.235 -32.423 -1.829 1.00 0.00 63 ASP A N 4
ATOM 4255 C CA . ASP A 1 63 ? -13.096 -32.305 -3.276 1.00 0.00 63 ASP A CA 4
ATOM 4256 C C . ASP A 1 63 ? -12.550 -30.933 -3.658 1.00 0.00 63 ASP A C 4
ATOM 4257 O O . ASP A 1 63 ? -11.603 -30.826 -4.435 1.00 0.00 63 ASP A O 4
ATOM 4266 N N . GLU A 1 64 ? -13.158 -29.886 -3.109 1.00 0.00 64 GLU A N 4
ATOM 4267 C CA . GLU A 1 64 ? -12.734 -28.521 -3.395 1.00 0.00 64 GLU A CA 4
ATOM 4268 C C . GLU A 1 64 ? -11.216 -28.391 -3.300 1.00 0.00 64 GLU A C 4
ATOM 4269 O O . GLU A 1 64 ? -10.570 -27.859 -4.204 1.00 0.00 64 GLU A O 4
ATOM 4281 N N . LEU A 1 65 ? -10.654 -28.881 -2.201 1.00 0.00 65 LEU A N 4
ATOM 4282 C CA . LEU A 1 65 ? -9.212 -28.820 -1.987 1.00 0.00 65 LEU A CA 4
ATOM 4283 C C . LEU A 1 65 ? -8.468 -29.592 -3.072 1.00 0.00 65 LEU A C 4
ATOM 4284 O O . LEU A 1 65 ? -7.642 -29.030 -3.791 1.00 0.00 65 LEU A O 4
ATOM 4300 N N . SER A 1 66 ? -8.767 -30.881 -3.185 1.00 0.00 66 SER A N 4
ATOM 4301 C CA . SER A 1 66 ? -8.125 -31.731 -4.180 1.00 0.00 66 SER A CA 4
ATOM 4302 C C . SER A 1 66 ? -8.202 -31.097 -5.566 1.00 0.00 66 SER A C 4
ATOM 4303 O O . SER A 1 66 ? -7.276 -31.218 -6.368 1.00 0.00 66 SER A O 4
ATOM 4311 N N . ARG A 1 67 ? -9.312 -30.421 -5.840 1.00 0.00 67 ARG A N 4
ATOM 4312 C CA . ARG A 1 67 ? -9.512 -29.768 -7.129 1.00 0.00 67 ARG A CA 4
ATOM 4313 C C . ARG A 1 67 ? -8.629 -28.529 -7.252 1.00 0.00 67 ARG A C 4
ATOM 4314 O O . ARG A 1 67 ? -8.335 -28.072 -8.357 1.00 0.00 67 ARG A O 4
ATOM 4335 N N . HIS A 1 68 ? -8.211 -27.991 -6.111 1.00 0.00 68 HIS A N 4
ATOM 4336 C CA . HIS A 1 68 ? -7.362 -26.804 -6.092 1.00 0.00 68 HIS A CA 4
ATOM 4337 C C . HIS A 1 68 ? -5.886 -27.193 -6.069 1.00 0.00 68 HIS A C 4
ATOM 4338 O O . HIS A 1 68 ? -5.141 -26.895 -7.003 1.00 0.00 68 HIS A O 4
ATOM 4352 N N . ARG A 1 69 ? -5.471 -27.859 -4.996 1.00 0.00 69 ARG A N 4
ATOM 4353 C CA . ARG A 1 69 ? -4.085 -28.286 -4.850 1.00 0.00 69 ARG A CA 4
ATOM 4354 C C . ARG A 1 69 ? -3.544 -28.837 -6.167 1.00 0.00 69 ARG A C 4
ATOM 4355 O O . ARG A 1 69 ? -2.356 -28.717 -6.460 1.00 0.00 69 ARG A O 4
ATOM 4376 N N . ARG A 1 70 ? -4.427 -29.443 -6.956 1.00 0.00 70 ARG A N 4
ATOM 4377 C CA . ARG A 1 70 ? -4.039 -30.014 -8.240 1.00 0.00 70 ARG A CA 4
ATOM 4378 C C . ARG A 1 70 ? -3.687 -28.916 -9.239 1.00 0.00 70 ARG A C 4
ATOM 4379 O O . ARG A 1 70 ? -2.746 -29.051 -10.021 1.00 0.00 70 ARG A O 4
ATOM 4400 N N . THR A 1 71 ? -4.451 -27.828 -9.208 1.00 0.00 71 THR A N 4
ATOM 4401 C CA . THR A 1 71 ? -4.222 -26.708 -10.111 1.00 0.00 71 THR A CA 4
ATOM 4402 C C . THR A 1 71 ? -2.805 -26.164 -9.965 1.00 0.00 71 THR A C 4
ATOM 4403 O O . THR A 1 71 ? -2.088 -25.999 -10.953 1.00 0.00 71 THR A O 4
ATOM 4414 N N . HIS A 1 72 ? -2.407 -25.887 -8.727 1.00 0.00 72 HIS A N 4
ATOM 4415 C CA . HIS A 1 72 ? -1.074 -25.363 -8.453 1.00 0.00 72 HIS A CA 4
ATOM 4416 C C . HIS A 1 72 ? -0.282 -26.327 -7.575 1.00 0.00 72 HIS A C 4
ATOM 4417 O O . HIS A 1 72 ? 0.854 -26.045 -7.194 1.00 0.00 72 HIS A O 4
ATOM 4433 N N . GLY A 1 1 ? 23.457 -16.681 -1.104 1.00 0.00 1 GLY A N 5
ATOM 4434 C CA . GLY A 1 1 ? 22.272 -16.478 -1.916 1.00 0.00 1 GLY A CA 5
ATOM 4435 C C . GLY A 1 1 ? 21.920 -17.697 -2.745 1.00 0.00 1 GLY A C 5
ATOM 4436 O O . GLY A 1 1 ? 22.324 -17.805 -3.903 1.00 0.00 1 GLY A O 5
ATOM 4440 N N . SER A 1 2 ? 21.168 -18.618 -2.152 1.00 0.00 2 SER A N 5
ATOM 4441 C CA . SER A 1 2 ? 20.769 -19.839 -2.842 1.00 0.00 2 SER A CA 5
ATOM 4442 C C . SER A 1 2 ? 19.451 -19.636 -3.584 1.00 0.00 2 SER A C 5
ATOM 4443 O O . SER A 1 2 ? 19.303 -20.048 -4.734 1.00 0.00 2 SER A O 5
ATOM 4451 N N . SER A 1 3 ? 18.495 -18.998 -2.916 1.00 0.00 3 SER A N 5
ATOM 4452 C CA . SER A 1 3 ? 17.187 -18.744 -3.508 1.00 0.00 3 SER A CA 5
ATOM 4453 C C . SER A 1 3 ? 16.733 -17.314 -3.230 1.00 0.00 3 SER A C 5
ATOM 4454 O O . SER A 1 3 ? 16.701 -16.873 -2.082 1.00 0.00 3 SER A O 5
ATOM 4462 N N . GLY A 1 4 ? 16.383 -16.594 -4.291 1.00 0.00 4 GLY A N 5
ATOM 4463 C CA . GLY A 1 4 ? 15.935 -15.221 -4.142 1.00 0.00 4 GLY A CA 5
ATOM 4464 C C . GLY A 1 4 ? 14.432 -15.116 -3.979 1.00 0.00 4 GLY A C 5
ATOM 4465 O O . GLY A 1 4 ? 13.679 -15.841 -4.628 1.00 0.00 4 GLY A O 5
ATOM 4469 N N . SER A 1 5 ? 13.994 -14.210 -3.110 1.00 0.00 5 SER A N 5
ATOM 4470 C CA . SER A 1 5 ? 12.571 -14.016 -2.861 1.00 0.00 5 SER A CA 5
ATOM 4471 C C . SER A 1 5 ? 12.203 -12.537 -2.936 1.00 0.00 5 SER A C 5
ATOM 4472 O O . SER A 1 5 ? 12.685 -11.725 -2.147 1.00 0.00 5 SER A O 5
ATOM 4480 N N . SER A 1 6 ? 11.344 -12.195 -3.892 1.00 0.00 6 SER A N 5
ATOM 4481 C CA . SER A 1 6 ? 10.914 -10.814 -4.075 1.00 0.00 6 SER A CA 5
ATOM 4482 C C . SER A 1 6 ? 9.535 -10.757 -4.726 1.00 0.00 6 SER A C 5
ATOM 4483 O O . SER A 1 6 ? 9.213 -11.566 -5.595 1.00 0.00 6 SER A O 5
ATOM 4491 N N . GLY A 1 7 ? 8.725 -9.794 -4.298 1.00 0.00 7 GLY A N 5
ATOM 4492 C CA . GLY A 1 7 ? 7.391 -9.647 -4.850 1.00 0.00 7 GLY A CA 5
ATOM 4493 C C . GLY A 1 7 ? 7.073 -8.213 -5.225 1.00 0.00 7 GLY A C 5
ATOM 4494 O O . GLY A 1 7 ? 7.875 -7.303 -5.020 1.00 0.00 7 GLY A O 5
ATOM 4498 N N . PRO A 1 8 ? 5.876 -7.998 -5.791 1.00 0.00 8 PRO A N 5
ATOM 4499 C CA . PRO A 1 8 ? 5.427 -6.667 -6.210 1.00 0.00 8 PRO A CA 5
ATOM 4500 C C . PRO A 1 8 ? 5.140 -5.752 -5.023 1.00 0.00 8 PRO A C 5
ATOM 4501 O O . PRO A 1 8 ? 3.999 -5.639 -4.577 1.00 0.00 8 PRO A O 5
ATOM 4512 N N . GLN A 1 9 ? 6.184 -5.101 -4.519 1.00 0.00 9 GLN A N 5
ATOM 4513 C CA . GLN A 1 9 ? 6.043 -4.196 -3.384 1.00 0.00 9 GLN A CA 5
ATOM 4514 C C . GLN A 1 9 ? 5.038 -3.091 -3.690 1.00 0.00 9 GLN A C 5
ATOM 4515 O O . GLN A 1 9 ? 4.578 -2.953 -4.825 1.00 0.00 9 GLN A O 5
ATOM 4529 N N . ILE A 1 10 ? 4.701 -2.306 -2.673 1.00 0.00 10 ILE A N 5
ATOM 4530 C CA . ILE A 1 10 ? 3.751 -1.212 -2.835 1.00 0.00 10 ILE A CA 5
ATOM 4531 C C . ILE A 1 10 ? 4.457 0.139 -2.801 1.00 0.00 10 ILE A C 5
ATOM 4532 O O . ILE A 1 10 ? 5.495 0.293 -2.157 1.00 0.00 10 ILE A O 5
ATOM 4548 N N . ASP A 1 11 ? 3.887 1.116 -3.498 1.00 0.00 11 ASP A N 5
ATOM 4549 C CA . ASP A 1 11 ? 4.459 2.456 -3.546 1.00 0.00 11 ASP A CA 5
ATOM 4550 C C . ASP A 1 11 ? 3.825 3.357 -2.490 1.00 0.00 11 ASP A C 5
ATOM 4551 O O . ASP A 1 11 ? 4.489 3.786 -1.547 1.00 0.00 11 ASP A O 5
ATOM 4560 N N . SER A 1 12 ? 2.538 3.639 -2.658 1.00 0.00 12 SER A N 5
ATOM 4561 C CA . SER A 1 12 ? 1.815 4.493 -1.722 1.00 0.00 12 SER A CA 5
ATOM 4562 C C . SER A 1 12 ? 1.546 3.758 -0.413 1.00 0.00 12 SER A C 5
ATOM 4563 O O . SER A 1 12 ? 1.172 2.585 -0.411 1.00 0.00 12 SER A O 5
ATOM 4571 N N . SER A 1 13 ? 1.741 4.456 0.701 1.00 0.00 13 SER A N 5
ATOM 4572 C CA . SER A 1 13 ? 1.524 3.870 2.019 1.00 0.00 13 SER A CA 5
ATOM 4573 C C . SER A 1 13 ? 0.044 3.897 2.388 1.00 0.00 13 SER A C 5
ATOM 4574 O O . SER A 1 13 ? -0.740 4.645 1.803 1.00 0.00 13 SER A O 5
ATOM 4582 N N . ARG A 1 14 ? -0.331 3.076 3.364 1.00 0.00 14 ARG A N 5
ATOM 4583 C CA . ARG A 1 14 ? -1.716 3.003 3.811 1.00 0.00 14 ARG A CA 5
ATOM 4584 C C . ARG A 1 14 ? -1.790 2.821 5.325 1.00 0.00 14 ARG A C 5
ATOM 4585 O O . ARG A 1 14 ? -0.981 2.104 5.914 1.00 0.00 14 ARG A O 5
ATOM 4606 N N . ILE A 1 15 ? -2.765 3.476 5.947 1.00 0.00 15 ILE A N 5
ATOM 4607 C CA . ILE A 1 15 ? -2.944 3.386 7.390 1.00 0.00 15 ILE A CA 5
ATOM 4608 C C . ILE A 1 15 ? -4.009 2.356 7.749 1.00 0.00 15 ILE A C 5
ATOM 4609 O O . ILE A 1 15 ? -5.019 2.226 7.058 1.00 0.00 15 ILE A O 5
ATOM 4625 N N . ARG A 1 16 ? -3.776 1.626 8.836 1.00 0.00 16 ARG A N 5
ATOM 4626 C CA . ARG A 1 16 ? -4.716 0.607 9.287 1.00 0.00 16 ARG A CA 5
ATOM 4627 C C . ARG A 1 16 ? -4.734 0.519 10.810 1.00 0.00 16 ARG A C 5
ATOM 4628 O O . ARG A 1 16 ? -3.731 0.169 11.434 1.00 0.00 16 ARG A O 5
ATOM 4649 N N . SER A 1 17 ? -5.879 0.841 11.404 1.00 0.00 17 SER A N 5
ATOM 4650 C CA . SER A 1 17 ? -6.026 0.803 12.854 1.00 0.00 17 SER A CA 5
ATOM 4651 C C . SER A 1 17 ? -6.682 -0.500 13.300 1.00 0.00 17 SER A C 5
ATOM 4652 O O . SER A 1 17 ? -6.045 -1.347 13.927 1.00 0.00 17 SER A O 5
ATOM 4660 N N . HIS A 1 18 ? -7.960 -0.653 12.971 1.00 0.00 18 HIS A N 5
ATOM 4661 C CA . HIS A 1 18 ? -8.705 -1.854 13.337 1.00 0.00 18 HIS A CA 5
ATOM 4662 C C . HIS A 1 18 ? -7.984 -3.109 12.852 1.00 0.00 18 HIS A C 5
ATOM 4663 O O . HIS A 1 18 ? -7.961 -3.399 11.656 1.00 0.00 18 HIS A O 5
ATOM 4677 N N . ILE A 1 19 ? -7.398 -3.847 13.788 1.00 0.00 19 ILE A N 5
ATOM 4678 C CA . ILE A 1 19 ? -6.678 -5.070 13.456 1.00 0.00 19 ILE A CA 5
ATOM 4679 C C . ILE A 1 19 ? -7.592 -6.287 13.543 1.00 0.00 19 ILE A C 5
ATOM 4680 O O . ILE A 1 19 ? -8.424 -6.390 14.445 1.00 0.00 19 ILE A O 5
ATOM 4696 N N . CYS A 1 20 ? -7.432 -7.210 12.600 1.00 0.00 20 CYS A N 5
ATOM 4697 C CA . CYS A 1 20 ? -8.240 -8.422 12.569 1.00 0.00 20 CYS A CA 5
ATOM 4698 C C . CYS A 1 20 ? -7.903 -9.331 13.747 1.00 0.00 20 CYS A C 5
ATOM 4699 O O . CYS A 1 20 ? -6.788 -9.841 13.851 1.00 0.00 20 CYS A O 5
ATOM 4706 N N . SER A 1 21 ? -8.875 -9.529 14.632 1.00 0.00 21 SER A N 5
ATOM 4707 C CA . SER A 1 21 ? -8.681 -10.373 15.804 1.00 0.00 21 SER A CA 5
ATOM 4708 C C . SER A 1 21 ? -7.932 -11.651 15.436 1.00 0.00 21 SER A C 5
ATOM 4709 O O . SER A 1 21 ? -6.908 -11.980 16.036 1.00 0.00 21 SER A O 5
ATOM 4717 N N . HIS A 1 22 ? -8.453 -12.368 14.445 1.00 0.00 22 HIS A N 5
ATOM 4718 C CA . HIS A 1 22 ? -7.835 -13.610 13.995 1.00 0.00 22 HIS A CA 5
ATOM 4719 C C . HIS A 1 22 ? -6.362 -13.394 13.658 1.00 0.00 22 HIS A C 5
ATOM 4720 O O . HIS A 1 22 ? -6.006 -12.550 12.836 1.00 0.00 22 HIS A O 5
ATOM 4734 N N . PRO A 1 23 ? -5.485 -14.173 14.308 1.00 0.00 23 PRO A N 5
ATOM 4735 C CA . PRO A 1 23 ? -4.037 -14.084 14.094 1.00 0.00 23 PRO A CA 5
ATOM 4736 C C . PRO A 1 23 ? -3.623 -14.597 12.719 1.00 0.00 23 PRO A C 5
ATOM 4737 O O . PRO A 1 23 ? -2.903 -13.921 11.984 1.00 0.00 23 PRO A O 5
ATOM 4748 N N . GLY A 1 24 ? -4.081 -15.797 12.375 1.00 0.00 24 GLY A N 5
ATOM 4749 C CA . GLY A 1 24 ? -3.747 -16.379 11.089 1.00 0.00 24 GLY A CA 5
ATOM 4750 C C . GLY A 1 24 ? -3.976 -15.416 9.940 1.00 0.00 24 GLY A C 5
ATOM 4751 O O . GLY A 1 24 ? -3.280 -15.471 8.927 1.00 0.00 24 GLY A O 5
ATOM 4755 N N . CYS A 1 25 ? -4.956 -14.533 10.097 1.00 0.00 25 CYS A N 5
ATOM 4756 C CA . CYS A 1 25 ? -5.278 -13.554 9.065 1.00 0.00 25 CYS A CA 5
ATOM 4757 C C . CYS A 1 25 ? -4.281 -12.399 9.081 1.00 0.00 25 CYS A C 5
ATOM 4758 O O . CYS A 1 25 ? -3.505 -12.222 8.144 1.00 0.00 25 CYS A O 5
ATOM 4765 N N . GLY A 1 26 ? -4.310 -11.615 10.155 1.00 0.00 26 GLY A N 5
ATOM 4766 C CA . GLY A 1 26 ? -3.405 -10.487 10.274 1.00 0.00 26 GLY A CA 5
ATOM 4767 C C . GLY A 1 26 ? -3.728 -9.379 9.290 1.00 0.00 26 GLY A C 5
ATOM 4768 O O . GLY A 1 26 ? -2.857 -8.922 8.551 1.00 0.00 26 GLY A O 5
ATOM 4772 N N . LYS A 1 27 ? -4.983 -8.946 9.280 1.00 0.00 27 LYS A N 5
ATOM 4773 C CA . LYS A 1 27 ? -5.421 -7.886 8.381 1.00 0.00 27 LYS A CA 5
ATOM 4774 C C . LYS A 1 27 ? -5.971 -6.698 9.165 1.00 0.00 27 LYS A C 5
ATOM 4775 O O . LYS A 1 27 ? -6.869 -6.851 9.995 1.00 0.00 27 LYS A O 5
ATOM 4794 N N . THR A 1 28 ? -5.428 -5.515 8.899 1.00 0.00 28 THR A N 5
ATOM 4795 C CA . THR A 1 28 ? -5.864 -4.303 9.579 1.00 0.00 28 THR A CA 5
ATOM 4796 C C . THR A 1 28 ? -6.490 -3.317 8.598 1.00 0.00 28 THR A C 5
ATOM 4797 O O . THR A 1 28 ? -6.216 -3.362 7.399 1.00 0.00 28 THR A O 5
ATOM 4808 N N . TYR A 1 29 ? -7.329 -2.427 9.116 1.00 0.00 29 TYR A N 5
ATOM 4809 C CA . TYR A 1 29 ? -7.995 -1.431 8.286 1.00 0.00 29 TYR A CA 5
ATOM 4810 C C . TYR A 1 29 ? -8.164 -0.117 9.042 1.00 0.00 29 TYR A C 5
ATOM 4811 O O . TYR A 1 29 ? -8.345 -0.106 10.259 1.00 0.00 29 TYR A O 5
ATOM 4829 N N . PHE A 1 30 ? -8.107 0.991 8.310 1.00 0.00 30 PHE A N 5
ATOM 4830 C CA . PHE A 1 30 ? -8.253 2.312 8.910 1.00 0.00 30 PHE A CA 5
ATOM 4831 C C . PHE A 1 30 ? -9.712 2.591 9.261 1.00 0.00 30 PHE A C 5
ATOM 4832 O O . PHE A 1 30 ? -10.032 2.951 10.395 1.00 0.00 30 PHE A O 5
ATOM 4849 N N . LYS A 1 31 ? -10.592 2.424 8.281 1.00 0.00 31 LYS A N 5
ATOM 4850 C CA . LYS A 1 31 ? -12.018 2.656 8.483 1.00 0.00 31 LYS A CA 5
ATOM 4851 C C . LYS A 1 31 ? -12.576 1.715 9.545 1.00 0.00 31 LYS A C 5
ATOM 4852 O O . LYS A 1 31 ? -12.789 0.530 9.286 1.00 0.00 31 LYS A O 5
ATOM 4871 N N . SER A 1 32 ? -12.813 2.249 10.739 1.00 0.00 32 SER A N 5
ATOM 4872 C CA . SER A 1 32 ? -13.346 1.454 11.840 1.00 0.00 32 SER A CA 5
ATOM 4873 C C . SER A 1 32 ? -14.386 0.458 11.337 1.00 0.00 32 SER A C 5
ATOM 4874 O O . SER A 1 32 ? -14.593 -0.597 11.938 1.00 0.00 32 SER A O 5
ATOM 4882 N N . SER A 1 33 ? -15.038 0.800 10.230 1.00 0.00 33 SER A N 5
ATOM 4883 C CA . SER A 1 33 ? -16.060 -0.062 9.647 1.00 0.00 33 SER A CA 5
ATOM 4884 C C . SER A 1 33 ? -15.425 -1.148 8.783 1.00 0.00 33 SER A C 5
ATOM 4885 O O . SER A 1 33 ? -15.789 -2.321 8.874 1.00 0.00 33 SER A O 5
ATOM 4893 N N . HIS A 1 34 ? -14.475 -0.748 7.944 1.00 0.00 34 HIS A N 5
ATOM 4894 C CA . HIS A 1 34 ? -13.788 -1.687 7.062 1.00 0.00 34 HIS A CA 5
ATOM 4895 C C . HIS A 1 34 ? -13.596 -3.035 7.750 1.00 0.00 34 HIS A C 5
ATOM 4896 O O . HIS A 1 34 ? -13.635 -4.083 7.105 1.00 0.00 34 HIS A O 5
ATOM 4910 N N . LEU A 1 35 ? -13.384 -3.000 9.061 1.00 0.00 35 LEU A N 5
ATOM 4911 C CA . LEU A 1 35 ? -13.184 -4.220 9.836 1.00 0.00 35 LEU A CA 5
ATOM 4912 C C . LEU A 1 35 ? -14.416 -5.118 9.767 1.00 0.00 35 LEU A C 5
ATOM 4913 O O . LEU A 1 35 ? -14.325 -6.288 9.396 1.00 0.00 35 LEU A O 5
ATOM 4929 N N . LYS A 1 36 ? -15.567 -4.561 10.127 1.00 0.00 36 LYS A N 5
ATOM 4930 C CA . LYS A 1 36 ? -16.819 -5.308 10.104 1.00 0.00 36 LYS A CA 5
ATOM 4931 C C . LYS A 1 36 ? -17.094 -5.866 8.710 1.00 0.00 36 LYS A C 5
ATOM 4932 O O . LYS A 1 36 ? -17.597 -6.980 8.567 1.00 0.00 36 LYS A O 5
ATOM 4951 N N . ALA A 1 37 ? -16.758 -5.086 7.688 1.00 0.00 37 ALA A N 5
ATOM 4952 C CA . ALA A 1 37 ? -16.965 -5.505 6.308 1.00 0.00 37 ALA A CA 5
ATOM 4953 C C . ALA A 1 37 ? -15.963 -6.579 5.904 1.00 0.00 37 ALA A C 5
ATOM 4954 O O . ALA A 1 37 ? -16.108 -7.218 4.861 1.00 0.00 37 ALA A O 5
ATOM 4961 N N . HIS A 1 38 ? -14.944 -6.775 6.734 1.00 0.00 38 HIS A N 5
ATOM 4962 C CA . HIS A 1 38 ? -13.915 -7.772 6.463 1.00 0.0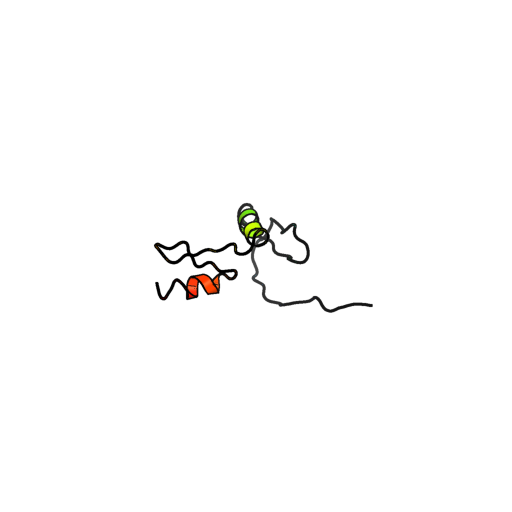0 38 HIS A CA 5
ATOM 4963 C C . HIS A 1 38 ? -14.132 -9.020 7.314 1.00 0.00 38 HIS A C 5
ATOM 4964 O O . HIS A 1 38 ? -13.765 -10.127 6.917 1.00 0.00 38 HIS A O 5
ATOM 4978 N N . THR A 1 39 ? -14.728 -8.835 8.487 1.00 0.00 39 THR A N 5
ATOM 4979 C CA . THR A 1 39 ? -14.991 -9.944 9.395 1.00 0.00 39 THR A CA 5
ATOM 4980 C C . THR A 1 39 ? -16.296 -10.646 9.042 1.00 0.00 39 THR A C 5
ATOM 4981 O O . THR A 1 39 ? -16.391 -11.872 9.108 1.00 0.00 39 THR A O 5
ATOM 4992 N N . ARG A 1 40 ? -17.301 -9.863 8.664 1.00 0.00 40 ARG A N 5
ATOM 4993 C CA . ARG A 1 40 ? -18.602 -10.411 8.299 1.00 0.00 40 ARG A CA 5
ATOM 4994 C C . ARG A 1 40 ? -18.450 -11.554 7.300 1.00 0.00 40 ARG A C 5
ATOM 4995 O O . ARG A 1 40 ? -19.324 -12.413 7.185 1.00 0.00 40 ARG A O 5
ATOM 5016 N N . THR A 1 41 ? -17.334 -11.558 6.578 1.00 0.00 41 THR A N 5
ATOM 5017 C CA . THR A 1 41 ? -17.068 -12.593 5.588 1.00 0.00 41 THR A CA 5
ATOM 5018 C C . THR A 1 41 ? -16.353 -13.785 6.216 1.00 0.00 41 THR A C 5
ATOM 5019 O O . THR A 1 41 ? -16.500 -14.920 5.762 1.00 0.00 41 THR A O 5
ATOM 5030 N N . HIS A 1 42 ? -15.580 -13.520 7.264 1.00 0.00 42 HIS A N 5
ATOM 5031 C CA . HIS A 1 42 ? -14.844 -14.571 7.957 1.00 0.00 42 HIS A CA 5
ATOM 5032 C C . HIS A 1 42 ? -15.790 -15.658 8.457 1.00 0.00 42 HIS A C 5
ATOM 5033 O O . HIS A 1 42 ? -15.525 -16.850 8.297 1.00 0.00 42 HIS A O 5
ATOM 5047 N N . THR A 1 43 ? -16.895 -15.240 9.066 1.00 0.00 43 THR A N 5
ATOM 5048 C CA . THR A 1 43 ? -17.881 -16.176 9.592 1.00 0.00 43 THR A CA 5
ATOM 5049 C C . THR A 1 43 ? -18.482 -17.025 8.478 1.00 0.00 43 THR A C 5
ATOM 5050 O O . THR A 1 43 ? -18.622 -18.240 8.617 1.00 0.00 43 THR A O 5
ATOM 5061 N N . GLY A 1 44 ? -18.834 -16.378 7.371 1.00 0.00 44 GLY A N 5
ATOM 5062 C CA . GLY A 1 44 ? -19.416 -17.090 6.249 1.00 0.00 44 GLY A CA 5
ATOM 5063 C C . GLY A 1 44 ? -18.638 -18.341 5.889 1.00 0.00 44 GLY A C 5
ATOM 5064 O O . GLY A 1 44 ? -17.444 -18.439 6.171 1.00 0.00 44 GLY A O 5
ATOM 5068 N N . GLU A 1 45 ? -19.317 -19.300 5.269 1.00 0.00 45 GLU A N 5
ATOM 5069 C CA . GLU A 1 45 ? -18.681 -20.552 4.873 1.00 0.00 45 GLU A CA 5
ATOM 5070 C C . GLU A 1 45 ? -18.118 -20.454 3.459 1.00 0.00 45 GLU A C 5
ATOM 5071 O O . GLU A 1 45 ? -16.974 -20.835 3.205 1.00 0.00 45 GLU A O 5
ATOM 5083 N N . LYS A 1 46 ? -18.928 -19.940 2.540 1.00 0.00 46 LYS A N 5
ATOM 5084 C CA . LYS A 1 46 ? -18.513 -19.791 1.151 1.00 0.00 46 LYS A CA 5
ATOM 5085 C C . LYS A 1 46 ? -17.984 -18.384 0.890 1.00 0.00 46 LYS A C 5
ATOM 5086 O O . LYS A 1 46 ? -18.738 -17.412 0.826 1.00 0.00 46 LYS A O 5
ATOM 5105 N N . PRO A 1 47 ? -16.656 -18.269 0.733 1.00 0.00 47 PRO A N 5
ATOM 5106 C CA . PRO A 1 47 ? -15.997 -16.985 0.475 1.00 0.00 47 PRO A CA 5
ATOM 5107 C C . PRO A 1 47 ? -16.306 -16.445 -0.916 1.00 0.00 47 PRO A C 5
ATOM 5108 O O . PRO A 1 47 ? -16.476 -15.241 -1.102 1.00 0.00 47 PRO A O 5
ATOM 5119 N N . PHE A 1 48 ? -16.377 -17.344 -1.893 1.00 0.00 48 PHE A N 5
ATOM 5120 C CA . PHE A 1 48 ? -16.665 -16.957 -3.270 1.00 0.00 48 PHE A CA 5
ATOM 5121 C C . PHE A 1 48 ? -18.167 -16.791 -3.484 1.00 0.00 48 PHE A C 5
ATOM 5122 O O . PHE A 1 48 ? -18.954 -17.679 -3.156 1.00 0.00 48 PHE A O 5
ATOM 5139 N N . SER A 1 49 ? -18.556 -15.649 -4.039 1.00 0.00 49 SER A N 5
ATOM 5140 C CA . SER A 1 49 ? -19.963 -15.363 -4.296 1.00 0.00 49 SER A CA 5
ATOM 5141 C C . SER A 1 49 ? -20.136 -14.627 -5.620 1.00 0.00 49 SER A C 5
ATOM 5142 O O . SER A 1 49 ? -19.418 -13.669 -5.910 1.00 0.00 49 SER A O 5
ATOM 5150 N N . CYS A 1 50 ? -21.093 -15.083 -6.422 1.00 0.00 50 CYS A N 5
ATOM 5151 C CA . CYS A 1 50 ? -21.361 -14.470 -7.718 1.00 0.00 50 CYS A CA 5
ATOM 5152 C C . CYS A 1 50 ? -21.555 -12.962 -7.577 1.00 0.00 50 CYS A C 5
ATOM 5153 O O . CYS A 1 50 ? -21.902 -12.469 -6.505 1.00 0.00 50 CYS A O 5
ATOM 5160 N N . SER A 1 51 ? -21.329 -12.238 -8.668 1.00 0.00 51 SER A N 5
ATOM 5161 C CA . SER A 1 51 ? -21.474 -10.787 -8.666 1.00 0.00 51 SER A CA 5
ATOM 5162 C C . SER A 1 51 ? -22.898 -10.383 -9.036 1.00 0.00 51 SER A C 5
ATOM 5163 O O . SER A 1 51 ? -23.480 -9.488 -8.423 1.00 0.00 51 SER A O 5
ATOM 5171 N N . TRP A 1 52 ? -23.454 -11.051 -10.041 1.00 0.00 52 TRP A N 5
ATOM 5172 C CA . TRP A 1 52 ? -24.810 -10.763 -10.493 1.00 0.00 52 TRP A CA 5
ATOM 5173 C C . TRP A 1 52 ? -25.793 -10.809 -9.329 1.00 0.00 52 TRP A C 5
ATOM 5174 O O . TRP A 1 52 ? -25.946 -11.839 -8.673 1.00 0.00 52 TRP A O 5
ATOM 5195 N N . LYS A 1 53 ? -26.458 -9.687 -9.077 1.00 0.00 53 LYS A N 5
ATOM 5196 C CA . LYS A 1 53 ? -27.429 -9.599 -7.993 1.00 0.00 53 LYS A CA 5
ATOM 5197 C C . LYS A 1 53 ? -28.528 -10.644 -8.160 1.00 0.00 53 LYS A C 5
ATOM 5198 O O . LYS A 1 53 ? -28.629 -11.583 -7.372 1.00 0.00 53 LYS A O 5
ATOM 5217 N N . GLY A 1 54 ? -29.348 -10.473 -9.193 1.00 0.00 54 GLY A N 5
ATOM 5218 C CA . GLY A 1 54 ? -30.427 -11.410 -9.445 1.00 0.00 54 GLY A CA 5
ATOM 5219 C C . GLY A 1 54 ? -30.038 -12.841 -9.133 1.00 0.00 54 GLY A C 5
ATOM 5220 O O . GLY A 1 54 ? -30.877 -13.648 -8.732 1.00 0.00 54 GLY A O 5
ATOM 5224 N N . CYS A 1 55 ? -28.762 -13.160 -9.319 1.00 0.00 55 CYS A N 5
ATOM 5225 C CA . CYS A 1 55 ? -28.262 -14.504 -9.058 1.00 0.00 55 CYS A CA 5
ATOM 5226 C C . CYS A 1 55 ? -28.218 -14.785 -7.559 1.00 0.00 55 CYS A C 5
ATOM 5227 O O . CYS A 1 55 ? -28.861 -15.716 -7.074 1.00 0.00 55 CYS A O 5
ATOM 5234 N N . GLU A 1 56 ? -27.455 -13.975 -6.831 1.00 0.00 56 GLU A N 5
ATOM 5235 C CA . GLU A 1 56 ? -27.328 -14.139 -5.388 1.00 0.00 56 GLU A CA 5
ATOM 5236 C C . GLU A 1 56 ? -26.867 -15.550 -5.038 1.00 0.00 56 GLU A C 5
ATOM 5237 O O . GLU A 1 56 ? -27.231 -16.094 -3.995 1.00 0.00 56 GLU A O 5
ATOM 5249 N N . ARG A 1 57 ? -26.063 -16.139 -5.919 1.00 0.00 57 ARG A N 5
ATOM 5250 C CA . ARG A 1 57 ? -25.552 -17.487 -5.705 1.00 0.00 57 ARG A CA 5
ATOM 5251 C C . ARG A 1 57 ? -24.057 -17.461 -5.401 1.00 0.00 57 ARG A C 5
ATOM 5252 O O . ARG A 1 57 ? -23.302 -16.709 -6.017 1.00 0.00 57 ARG A O 5
ATOM 5273 N N . ARG A 1 58 ? -23.638 -18.287 -4.448 1.00 0.00 58 ARG A N 5
ATOM 5274 C CA . ARG A 1 58 ? -22.234 -18.357 -4.061 1.00 0.00 58 ARG A CA 5
ATOM 5275 C C . ARG A 1 58 ? -21.765 -19.806 -3.978 1.00 0.00 58 ARG A C 5
ATOM 5276 O O . ARG A 1 58 ? -22.569 -20.735 -4.056 1.00 0.00 58 ARG A O 5
ATOM 5297 N N . PHE A 1 59 ? -20.459 -19.992 -3.817 1.00 0.00 59 PHE A N 5
ATOM 5298 C CA . PHE A 1 59 ? -19.883 -21.328 -3.725 1.00 0.00 59 PHE A CA 5
ATOM 5299 C C . PHE A 1 59 ? -18.712 -21.348 -2.745 1.00 0.00 59 PHE A C 5
ATOM 5300 O O . PHE A 1 59 ? -18.072 -20.325 -2.505 1.00 0.00 59 PHE A O 5
ATOM 5317 N N . ALA A 1 60 ? -18.438 -22.522 -2.184 1.00 0.00 60 ALA A N 5
ATOM 5318 C CA . ALA A 1 60 ? -17.346 -22.677 -1.232 1.00 0.00 60 ALA A CA 5
ATOM 5319 C C . ALA A 1 60 ? -16.001 -22.749 -1.948 1.00 0.00 60 ALA A C 5
ATOM 5320 O O . ALA A 1 60 ? -14.991 -22.255 -1.446 1.00 0.00 60 ALA A O 5
ATOM 5327 N N . ARG A 1 61 ? -15.994 -23.367 -3.125 1.00 0.00 61 ARG A N 5
ATOM 5328 C CA . ARG A 1 61 ? -14.773 -23.505 -3.909 1.00 0.00 61 ARG A CA 5
ATOM 5329 C C . ARG A 1 61 ? -14.651 -22.377 -4.929 1.00 0.00 61 ARG A C 5
ATOM 5330 O O . ARG A 1 61 ? -15.654 -21.834 -5.392 1.00 0.00 61 ARG A O 5
ATOM 5351 N N . SER A 1 62 ? -13.415 -22.029 -5.273 1.00 0.00 62 SER A N 5
ATOM 5352 C CA . SER A 1 62 ? -13.161 -20.962 -6.234 1.00 0.00 62 SER A CA 5
ATOM 5353 C C . SER A 1 62 ? -13.555 -21.395 -7.644 1.00 0.00 62 SER A C 5
ATOM 5354 O O . SER A 1 62 ? -14.469 -20.830 -8.246 1.00 0.00 62 SER A O 5
ATOM 5362 N N . ASP A 1 63 ? -12.860 -22.401 -8.163 1.00 0.00 63 ASP A N 5
ATOM 5363 C CA . ASP A 1 63 ? -13.138 -22.912 -9.500 1.00 0.00 63 ASP A CA 5
ATOM 5364 C C . ASP A 1 63 ? -14.636 -22.916 -9.781 1.00 0.00 63 ASP A C 5
ATOM 5365 O O . ASP A 1 63 ? -15.118 -22.176 -10.640 1.00 0.00 63 ASP A O 5
ATOM 5374 N N . GLU A 1 64 ? -15.368 -23.752 -9.052 1.00 0.00 64 GLU A N 5
ATOM 5375 C CA . GLU A 1 64 ? -16.813 -23.851 -9.226 1.00 0.00 64 GLU A CA 5
ATOM 5376 C C . GLU A 1 64 ? -17.429 -22.475 -9.463 1.00 0.00 64 GLU A C 5
ATOM 5377 O O . GLU A 1 64 ? -18.176 -22.275 -10.422 1.00 0.00 64 GLU A O 5
ATOM 5389 N N . LEU A 1 65 ? -17.110 -21.531 -8.586 1.00 0.00 65 LEU A N 5
ATOM 5390 C CA . LEU A 1 65 ? -17.632 -20.174 -8.699 1.00 0.00 65 LEU A CA 5
ATOM 5391 C C . LEU A 1 65 ? -17.058 -19.470 -9.924 1.00 0.00 65 LEU A C 5
ATOM 5392 O O . LEU A 1 65 ? -17.772 -19.199 -10.890 1.00 0.00 65 LEU A O 5
ATOM 5408 N N . SER A 1 66 ? -15.761 -19.179 -9.880 1.00 0.00 66 SER A N 5
ATOM 5409 C CA . SER A 1 66 ? -15.091 -18.506 -10.987 1.00 0.00 66 SER A CA 5
ATOM 5410 C C . SER A 1 66 ? -15.603 -19.022 -12.328 1.00 0.00 66 SER A C 5
ATOM 5411 O O . SER A 1 66 ? -15.698 -18.272 -13.299 1.00 0.00 66 SER A O 5
ATOM 5419 N N . ARG A 1 67 ? -15.933 -20.309 -12.373 1.00 0.00 67 ARG A N 5
ATOM 5420 C CA . ARG A 1 67 ? -16.435 -20.927 -13.594 1.00 0.00 67 ARG A CA 5
ATOM 5421 C C . ARG A 1 67 ? -17.899 -20.565 -13.825 1.00 0.00 67 ARG A C 5
ATOM 5422 O O . ARG A 1 67 ? -18.318 -20.324 -14.957 1.00 0.00 67 ARG A O 5
ATOM 5443 N N . HIS A 1 68 ? -18.671 -20.528 -12.743 1.00 0.00 68 HIS A N 5
ATOM 5444 C CA . HIS A 1 68 ? -20.089 -20.195 -12.828 1.00 0.00 68 HIS A CA 5
ATOM 5445 C C . HIS A 1 68 ? -20.283 -18.786 -13.379 1.00 0.00 68 HIS A C 5
ATOM 5446 O O . HIS A 1 68 ? -21.036 -18.579 -14.331 1.00 0.00 68 HIS A O 5
ATOM 5460 N N . ARG A 1 69 ? -19.601 -17.819 -12.773 1.00 0.00 69 ARG A N 5
ATOM 5461 C CA . ARG A 1 69 ? -19.701 -16.429 -13.202 1.00 0.00 69 ARG A CA 5
ATOM 5462 C C . ARG A 1 69 ? -19.790 -16.334 -14.723 1.00 0.00 69 ARG A C 5
ATOM 5463 O O . ARG A 1 69 ? -20.487 -15.474 -15.261 1.00 0.00 69 ARG A O 5
ATOM 5484 N N . ARG A 1 70 ? -19.080 -17.224 -15.408 1.00 0.00 70 ARG A N 5
ATOM 5485 C CA . ARG A 1 70 ? -19.077 -17.239 -16.866 1.00 0.00 70 ARG A CA 5
ATOM 5486 C C . ARG A 1 70 ? -20.501 -17.193 -17.413 1.00 0.00 70 ARG A C 5
ATOM 5487 O O . ARG A 1 70 ? -20.802 -16.429 -18.330 1.00 0.00 70 ARG A O 5
ATOM 5508 N N . THR A 1 71 ? -21.374 -18.019 -16.844 1.00 0.00 71 THR A N 5
ATOM 5509 C CA . THR A 1 71 ? -22.765 -18.074 -17.275 1.00 0.00 71 THR A CA 5
ATOM 5510 C C . THR A 1 71 ? -23.316 -16.678 -17.535 1.00 0.00 71 THR A C 5
ATOM 5511 O O . THR A 1 71 ? -24.274 -16.508 -18.292 1.00 0.00 71 THR A O 5
ATOM 5522 N N . HIS A 1 72 ? -22.707 -15.678 -16.906 1.00 0.00 72 HIS A N 5
ATOM 5523 C CA . HIS A 1 72 ? -23.136 -14.295 -17.071 1.00 0.00 72 HIS A CA 5
ATOM 5524 C C . HIS A 1 72 ? -22.231 -13.558 -18.054 1.00 0.00 72 HIS A C 5
ATOM 5525 O O . HIS A 1 72 ? -21.009 -13.688 -18.002 1.00 0.00 72 HIS A O 5
ATOM 5541 N N . GLY A 1 1 ? 11.830 23.928 -0.048 1.00 0.00 1 GLY A N 6
ATOM 5542 C CA . GLY A 1 1 ? 10.691 23.114 -0.429 1.00 0.00 1 GLY A CA 6
ATOM 5543 C C . GLY A 1 1 ? 9.419 23.530 0.282 1.00 0.00 1 GLY A C 6
ATOM 5544 O O . GLY A 1 1 ? 9.416 23.735 1.495 1.00 0.00 1 GLY A O 6
ATOM 5548 N N . SER A 1 2 ? 8.333 23.656 -0.476 1.00 0.00 2 SER A N 6
ATOM 5549 C CA . SER A 1 2 ? 7.050 24.055 0.089 1.00 0.00 2 SER A CA 6
ATOM 5550 C C . SER A 1 2 ? 5.929 23.153 -0.419 1.00 0.00 2 SER A C 6
ATOM 5551 O O . SER A 1 2 ? 5.844 22.861 -1.612 1.00 0.00 2 SER A O 6
ATOM 5559 N N . SER A 1 3 ? 5.071 22.713 0.496 1.00 0.00 3 SER A N 6
ATOM 5560 C CA . SER A 1 3 ? 3.957 21.841 0.144 1.00 0.00 3 SER A CA 6
ATOM 5561 C C . SER A 1 3 ? 4.459 20.551 -0.497 1.00 0.00 3 SER A C 6
ATOM 5562 O O . SER A 1 3 ? 3.894 20.071 -1.478 1.00 0.00 3 SER A O 6
ATOM 5570 N N . GLY A 1 4 ? 5.527 19.993 0.068 1.00 0.00 4 GLY A N 6
ATOM 5571 C CA . GLY A 1 4 ? 6.089 18.765 -0.460 1.00 0.00 4 GLY A CA 6
ATOM 5572 C C . GLY A 1 4 ? 5.441 17.528 0.133 1.00 0.00 4 GLY A C 6
ATOM 5573 O O . GLY A 1 4 ? 6.121 16.674 0.699 1.00 0.00 4 GLY A O 6
ATOM 5577 N N . SER A 1 5 ? 4.121 17.435 0.005 1.00 0.00 5 SER A N 6
ATOM 5578 C CA . SER A 1 5 ? 3.380 16.298 0.538 1.00 0.00 5 SER A CA 6
ATOM 5579 C C . SER A 1 5 ? 3.456 15.106 -0.413 1.00 0.00 5 SER A C 6
ATOM 5580 O O . SER A 1 5 ? 2.867 15.122 -1.493 1.00 0.00 5 SER A O 6
ATOM 5588 N N . SER A 1 6 ? 4.185 14.074 -0.001 1.00 0.00 6 SER A N 6
ATOM 5589 C CA . SER A 1 6 ? 4.343 12.876 -0.817 1.00 0.00 6 SER A CA 6
ATOM 5590 C C . SER A 1 6 ? 4.098 11.619 0.012 1.00 0.00 6 SER A C 6
ATOM 5591 O O . SER A 1 6 ? 4.643 11.466 1.105 1.00 0.00 6 SER A O 6
ATOM 5599 N N . GLY A 1 7 ? 3.271 10.721 -0.516 1.00 0.00 7 GLY A N 6
ATOM 5600 C CA . GLY A 1 7 ? 2.967 9.488 0.188 1.00 0.00 7 GLY A CA 6
ATOM 5601 C C . GLY A 1 7 ? 1.710 8.819 -0.331 1.00 0.00 7 GLY A C 6
ATOM 5602 O O . GLY A 1 7 ? 0.792 9.474 -0.827 1.00 0.00 7 GLY A O 6
ATOM 5606 N N . PRO A 1 8 ? 1.658 7.483 -0.223 1.00 0.00 8 PRO A N 6
ATOM 5607 C CA . PRO A 1 8 ? 0.510 6.696 -0.682 1.00 0.00 8 PRO A CA 6
ATOM 5608 C C . PRO A 1 8 ? -0.726 6.912 0.186 1.00 0.00 8 PRO A C 6
ATOM 5609 O O . PRO A 1 8 ? -0.914 6.231 1.193 1.00 0.00 8 PRO A O 6
ATOM 5620 N N . GLN A 1 9 ? -1.563 7.866 -0.212 1.00 0.00 9 GLN A N 6
ATOM 5621 C CA . GLN A 1 9 ? -2.779 8.171 0.531 1.00 0.00 9 GLN A CA 6
ATOM 5622 C C . GLN A 1 9 ? -3.972 7.411 -0.041 1.00 0.00 9 GLN A C 6
ATOM 5623 O O . GLN A 1 9 ? -4.798 6.882 0.704 1.00 0.00 9 GLN A O 6
ATOM 5637 N N . ILE A 1 10 ? -4.055 7.361 -1.366 1.00 0.00 10 ILE A N 6
ATOM 5638 C CA . ILE A 1 10 ? -5.145 6.666 -2.037 1.00 0.00 10 ILE A CA 6
ATOM 5639 C C . ILE A 1 10 ? -5.287 5.237 -1.521 1.00 0.00 10 ILE A C 6
ATOM 5640 O O . ILE A 1 10 ? -6.393 4.774 -1.243 1.00 0.00 10 ILE A O 6
ATOM 5656 N N . ASP A 1 11 ? -4.160 4.546 -1.393 1.00 0.00 11 ASP A N 6
ATOM 5657 C CA . ASP A 1 11 ? -4.157 3.172 -0.906 1.00 0.00 11 ASP A CA 6
ATOM 5658 C C . ASP A 1 11 ? -4.866 3.071 0.442 1.00 0.00 11 ASP A C 6
ATOM 5659 O O . ASP A 1 11 ? -4.487 3.738 1.404 1.00 0.00 11 ASP A O 6
ATOM 5668 N N . SER A 1 12 ? -5.896 2.232 0.501 1.00 0.00 12 SER A N 6
ATOM 5669 C CA . SER A 1 12 ? -6.660 2.048 1.729 1.00 0.00 12 SER A CA 6
ATOM 5670 C C . SER A 1 12 ? -5.850 1.270 2.762 1.00 0.00 12 SER A C 6
ATOM 5671 O O . SER A 1 12 ? -5.667 1.722 3.893 1.00 0.00 12 SER A O 6
ATOM 5679 N N . SER A 1 13 ? -5.367 0.097 2.365 1.00 0.00 13 SER A N 6
ATOM 5680 C CA . SER A 1 13 ? -4.580 -0.747 3.256 1.00 0.00 13 SER A CA 6
ATOM 5681 C C . SER A 1 13 ? -3.728 0.101 4.195 1.00 0.00 13 SER A C 6
ATOM 5682 O O . SER A 1 13 ? -3.565 -0.228 5.370 1.00 0.00 13 SER A O 6
ATOM 5690 N N . ARG A 1 14 ? -3.186 1.193 3.667 1.00 0.00 14 ARG A N 6
ATOM 5691 C CA . ARG A 1 14 ? -2.349 2.089 4.457 1.00 0.00 14 ARG A CA 6
ATOM 5692 C C . ARG A 1 14 ? -3.100 2.591 5.686 1.00 0.00 14 ARG A C 6
ATOM 5693 O O . ARG A 1 14 ? -4.331 2.616 5.708 1.00 0.00 14 ARG A O 6
ATOM 5714 N N . ILE A 1 15 ? -2.350 2.990 6.709 1.00 0.00 15 ILE A N 6
ATOM 5715 C CA . ILE A 1 15 ? -2.946 3.492 7.941 1.00 0.00 15 ILE A CA 6
ATOM 5716 C C . ILE A 1 15 ? -3.982 2.516 8.489 1.00 0.00 15 ILE A C 6
ATOM 5717 O O . ILE A 1 15 ? -5.048 2.922 8.951 1.00 0.00 15 ILE A O 6
ATOM 5733 N N . ARG A 1 16 ? -3.659 1.228 8.435 1.00 0.00 16 ARG A N 6
ATOM 5734 C CA . ARG A 1 16 ? -4.562 0.194 8.926 1.00 0.00 16 ARG A CA 6
ATOM 5735 C C . ARG A 1 16 ? -4.540 0.132 10.450 1.00 0.00 16 ARG A C 6
ATOM 5736 O O . ARG A 1 16 ? -3.579 -0.352 11.049 1.00 0.00 16 ARG A O 6
ATOM 5757 N N . SER A 1 17 ? -5.605 0.627 11.073 1.00 0.00 17 SER A N 6
ATOM 5758 C CA . SER A 1 17 ? -5.707 0.632 12.527 1.00 0.00 17 SER A CA 6
ATOM 5759 C C . SER A 1 17 ? -6.534 -0.552 13.019 1.00 0.00 17 SER A C 6
ATOM 5760 O O . SER A 1 17 ? -6.019 -1.453 13.682 1.00 0.00 17 SER A O 6
ATOM 5768 N N . HIS A 1 18 ? -7.822 -0.544 12.688 1.00 0.00 18 HIS A N 6
ATOM 5769 C CA . HIS A 1 18 ? -8.722 -1.617 13.094 1.00 0.00 18 HIS A CA 6
ATOM 5770 C C . HIS A 1 18 ? -8.155 -2.978 12.708 1.00 0.00 18 HIS A C 6
ATOM 5771 O O . HIS A 1 18 ? -8.178 -3.361 11.538 1.00 0.00 18 HIS A O 6
ATOM 5785 N N . ILE A 1 19 ? -7.645 -3.704 13.698 1.00 0.00 19 ILE A N 6
ATOM 5786 C CA . ILE A 1 19 ? -7.071 -5.023 13.461 1.00 0.00 19 ILE A CA 6
ATOM 5787 C C . ILE A 1 19 ? -8.149 -6.101 13.468 1.00 0.00 19 ILE A C 6
ATOM 5788 O O . ILE A 1 19 ? -9.185 -5.954 14.118 1.00 0.00 19 ILE A O 6
ATOM 5804 N N . CYS A 1 20 ? -7.899 -7.186 12.743 1.00 0.00 20 CYS A N 6
ATOM 5805 C CA . CYS A 1 20 ? -8.847 -8.291 12.667 1.00 0.00 20 CYS A CA 6
ATOM 5806 C C . CYS A 1 20 ? -8.822 -9.119 13.949 1.00 0.00 20 CYS A C 6
ATOM 5807 O O . CYS A 1 20 ? -7.755 -9.498 14.435 1.00 0.00 20 CYS A O 6
ATOM 5814 N N . SER A 1 21 ? -10.003 -9.398 14.491 1.00 0.00 21 SER A N 6
ATOM 5815 C CA . SER A 1 21 ? -10.116 -10.178 15.718 1.00 0.00 21 SER A CA 6
ATOM 5816 C C . SER A 1 21 ? -9.653 -11.614 15.492 1.00 0.00 21 SER A C 6
ATOM 5817 O O . SER A 1 21 ? -8.833 -12.140 16.247 1.00 0.00 21 SER A O 6
ATOM 5825 N N . HIS A 1 22 ? -10.185 -12.244 14.450 1.00 0.00 22 HIS A N 6
ATOM 5826 C CA . HIS A 1 22 ? -9.827 -13.620 14.125 1.00 0.00 22 HIS A CA 6
ATOM 5827 C C . HIS A 1 22 ? -8.315 -13.770 13.989 1.00 0.00 22 HIS A C 6
ATOM 5828 O O . HIS A 1 22 ? -7.650 -13.003 13.292 1.00 0.00 22 HIS A O 6
ATOM 5842 N N . PRO A 1 23 ? -7.756 -14.781 14.670 1.00 0.00 23 PRO A N 6
ATOM 5843 C CA . PRO A 1 23 ? -6.316 -15.055 14.642 1.00 0.00 23 PRO A CA 6
ATOM 5844 C C . PRO A 1 23 ? -5.853 -15.582 13.289 1.00 0.00 23 PRO A C 6
ATOM 5845 O O . PRO A 1 23 ? -6.659 -16.054 12.487 1.00 0.00 23 PRO A O 6
ATOM 5856 N N . GLY A 1 24 ? -4.549 -15.501 13.040 1.00 0.00 24 GLY A N 6
ATOM 5857 C CA . GLY A 1 24 ? -4.002 -15.974 11.782 1.00 0.00 24 GLY A CA 6
ATOM 5858 C C . GLY A 1 24 ? -4.288 -15.028 10.634 1.00 0.00 24 GLY A C 6
ATOM 5859 O O . GLY A 1 24 ? -3.389 -14.679 9.867 1.00 0.00 24 GLY A O 6
ATOM 5863 N N . CYS A 1 25 ? -5.544 -14.612 10.510 1.00 0.00 25 CYS A N 6
ATOM 5864 C CA . CYS A 1 25 ? -5.949 -13.703 9.445 1.00 0.00 25 CYS A CA 6
ATOM 5865 C C . CYS A 1 25 ? -4.908 -12.606 9.242 1.00 0.00 25 CYS A C 6
ATOM 5866 O O . CYS A 1 25 ? -4.500 -12.322 8.115 1.00 0.00 25 CYS A O 6
ATOM 5873 N N . GLY A 1 26 ? -4.481 -11.992 10.341 1.00 0.00 26 GLY A N 6
ATOM 5874 C CA . GLY A 1 26 ? -3.491 -10.933 10.263 1.00 0.00 26 GLY A CA 6
ATOM 5875 C C . GLY A 1 26 ? -3.834 -9.895 9.214 1.00 0.00 26 GLY A C 6
ATOM 5876 O O . GLY A 1 26 ? -3.003 -9.553 8.372 1.00 0.00 26 GLY A O 6
ATOM 5880 N N . LYS A 1 27 ? -5.063 -9.392 9.260 1.00 0.00 27 LYS A N 6
ATOM 5881 C CA . LYS A 1 27 ? -5.517 -8.387 8.306 1.00 0.00 27 LYS A CA 6
ATOM 5882 C C . LYS A 1 27 ? -6.002 -7.133 9.027 1.00 0.00 27 LYS A C 6
ATOM 5883 O O . LYS A 1 27 ? -6.929 -7.188 9.836 1.00 0.00 27 LYS A O 6
ATOM 5902 N N . THR A 1 28 ? -5.369 -6.003 8.728 1.00 0.00 28 THR A N 6
ATOM 5903 C CA . THR A 1 28 ? -5.736 -4.735 9.346 1.00 0.00 28 THR A CA 6
ATOM 5904 C C . THR A 1 28 ? -6.269 -3.752 8.311 1.00 0.00 28 THR A C 6
ATOM 5905 O O . THR A 1 28 ? -5.902 -3.812 7.137 1.00 0.00 28 THR A O 6
ATOM 5916 N N . TYR A 1 29 ? -7.136 -2.847 8.752 1.00 0.00 29 TYR A N 6
ATOM 5917 C CA . TYR A 1 29 ? -7.722 -1.852 7.862 1.00 0.00 29 TYR A CA 6
ATOM 5918 C C . TYR A 1 29 ? -7.786 -0.486 8.540 1.00 0.00 29 TYR A C 6
ATOM 5919 O O . TYR A 1 29 ? -7.875 -0.391 9.764 1.00 0.00 29 TYR A O 6
ATOM 5937 N N . PHE A 1 30 ? -7.741 0.569 7.734 1.00 0.00 30 PHE A N 6
ATOM 5938 C CA . PHE A 1 30 ? -7.794 1.931 8.254 1.00 0.00 30 PHE A CA 6
ATOM 5939 C C . PHE A 1 30 ? -9.229 2.335 8.576 1.00 0.00 30 PHE A C 6
ATOM 5940 O O . PHE A 1 30 ? -9.516 2.844 9.659 1.00 0.00 30 PHE A O 6
ATOM 5957 N N . LYS A 1 31 ? -10.129 2.103 7.626 1.00 0.00 31 LYS A N 6
ATOM 5958 C CA . LYS A 1 31 ? -11.536 2.441 7.807 1.00 0.00 31 LYS A CA 6
ATOM 5959 C C . LYS A 1 31 ? -12.123 1.708 9.010 1.00 0.00 31 LYS A C 6
ATOM 5960 O O . LYS A 1 31 ? -12.439 0.521 8.931 1.00 0.00 31 LYS A O 6
ATOM 5979 N N . SER A 1 32 ? -12.265 2.423 10.120 1.00 0.00 32 SER A N 6
ATOM 5980 C CA . SER A 1 32 ? -12.812 1.840 11.341 1.00 0.00 32 SER A CA 6
ATOM 5981 C C . SER A 1 32 ? -13.999 0.936 11.026 1.00 0.00 32 SER A C 6
ATOM 5982 O O . SER A 1 32 ? -14.208 -0.084 11.682 1.00 0.00 32 SER A O 6
ATOM 5990 N N . SER A 1 33 ? -14.776 1.320 10.017 1.00 0.00 33 SER A N 6
ATOM 5991 C CA . SER A 1 33 ? -15.946 0.547 9.617 1.00 0.00 33 SER A CA 6
ATOM 5992 C C . SER A 1 33 ? -15.534 -0.701 8.843 1.00 0.00 33 SER A C 6
ATOM 5993 O O . SER A 1 33 ? -15.997 -1.805 9.131 1.00 0.00 33 SER A O 6
ATOM 6001 N N . HIS A 1 34 ? -14.660 -0.518 7.859 1.00 0.00 34 HIS A N 6
ATOM 6002 C CA . HIS A 1 34 ? -14.184 -1.629 7.042 1.00 0.00 34 HIS A CA 6
ATOM 6003 C C . HIS A 1 34 ? -14.128 -2.917 7.858 1.00 0.00 34 HIS A C 6
ATOM 6004 O O . HIS A 1 34 ? -14.770 -3.911 7.513 1.00 0.00 34 HIS A O 6
ATOM 6018 N N . LEU A 1 35 ? -13.357 -2.895 8.938 1.00 0.00 35 LEU A N 6
ATOM 6019 C CA . LEU A 1 35 ? -13.217 -4.061 9.803 1.00 0.00 35 LEU A CA 6
ATOM 6020 C C . LEU A 1 35 ? -14.544 -4.801 9.940 1.00 0.00 35 LEU A C 6
ATOM 6021 O O . LEU A 1 35 ? -14.654 -5.974 9.585 1.00 0.00 35 LEU A O 6
ATOM 6037 N N . LYS A 1 36 ? -15.552 -4.105 10.455 1.00 0.00 36 LYS A N 6
ATOM 6038 C CA . LYS A 1 36 ? -16.873 -4.693 10.637 1.00 0.00 36 LYS A CA 6
ATOM 6039 C C . LYS A 1 36 ? -17.303 -5.461 9.392 1.00 0.00 36 LYS A C 6
ATOM 6040 O O . LYS A 1 36 ? -17.823 -6.572 9.486 1.00 0.00 36 LYS A O 6
ATOM 6059 N N . ALA A 1 37 ? -17.080 -4.862 8.226 1.00 0.00 37 ALA A N 6
ATOM 6060 C CA . ALA A 1 37 ? -17.440 -5.493 6.962 1.00 0.00 37 ALA A CA 6
ATOM 6061 C C . ALA A 1 37 ? -16.562 -6.710 6.685 1.00 0.00 37 ALA A C 6
ATOM 6062 O O . ALA A 1 37 ? -17.061 -7.779 6.333 1.00 0.00 37 ALA A O 6
ATOM 6069 N N . HIS A 1 38 ? -15.254 -6.538 6.846 1.00 0.00 38 HIS A N 6
ATOM 6070 C CA . HIS A 1 38 ? -14.307 -7.622 6.613 1.00 0.00 38 HIS A CA 6
ATOM 6071 C C . HIS A 1 38 ? -14.655 -8.840 7.464 1.00 0.00 38 HIS A C 6
ATOM 6072 O O . HIS A 1 38 ? -14.780 -9.953 6.953 1.00 0.00 38 HIS A O 6
ATOM 6086 N N . THR A 1 39 ? -14.810 -8.621 8.766 1.00 0.00 39 THR A N 6
ATOM 6087 C CA . THR A 1 39 ? -15.141 -9.701 9.688 1.00 0.00 39 THR A CA 6
ATOM 6088 C C . THR A 1 39 ? -16.107 -10.691 9.050 1.00 0.00 39 THR A C 6
ATOM 6089 O O . THR A 1 39 ? -15.988 -11.901 9.244 1.00 0.00 39 THR A O 6
ATOM 6100 N N . ARG A 1 40 ? -17.064 -10.171 8.288 1.00 0.00 40 ARG A N 6
ATOM 6101 C CA . ARG A 1 40 ? -18.052 -11.011 7.621 1.00 0.00 40 ARG A CA 6
ATOM 6102 C C . ARG A 1 40 ? -17.372 -12.109 6.807 1.00 0.00 40 ARG A C 6
ATOM 6103 O O . ARG A 1 40 ? -17.762 -13.274 6.868 1.00 0.00 40 ARG A O 6
ATOM 6124 N N . THR A 1 41 ? -16.351 -11.727 6.045 1.00 0.00 41 THR A N 6
ATOM 6125 C CA . THR A 1 41 ? -15.618 -12.676 5.218 1.00 0.00 41 THR A CA 6
ATOM 6126 C C . THR A 1 41 ? -15.348 -13.972 5.975 1.00 0.00 41 THR A C 6
ATOM 6127 O O . THR A 1 41 ? -15.139 -15.024 5.370 1.00 0.00 41 THR A O 6
ATOM 6138 N N . HIS A 1 42 ? -15.355 -13.888 7.302 1.00 0.00 42 HIS A N 6
ATOM 6139 C CA . HIS A 1 42 ? -15.112 -15.055 8.142 1.00 0.00 42 HIS A CA 6
ATOM 6140 C C . HIS A 1 42 ? -16.385 -15.880 8.309 1.00 0.00 42 HIS A C 6
ATOM 6141 O O . HIS A 1 42 ? -16.490 -16.703 9.218 1.00 0.00 42 HIS A O 6
ATOM 6155 N N . THR A 1 43 ? -17.352 -15.651 7.426 1.00 0.00 43 THR A N 6
ATOM 6156 C CA . THR A 1 43 ? -18.619 -16.370 7.476 1.00 0.00 43 THR A CA 6
ATOM 6157 C C . THR A 1 43 ? -18.394 -17.878 7.494 1.00 0.00 43 THR A C 6
ATOM 6158 O O . THR A 1 43 ? -18.850 -18.572 8.402 1.00 0.00 43 THR A O 6
ATOM 6169 N N . GLY A 1 44 ? -17.689 -18.379 6.485 1.00 0.00 44 GLY A N 6
ATOM 6170 C CA . GLY A 1 44 ? -17.416 -19.802 6.405 1.00 0.00 44 GLY A CA 6
ATOM 6171 C C . GLY A 1 44 ? -16.958 -20.228 5.023 1.00 0.00 44 GLY A C 6
ATOM 6172 O O . GLY A 1 44 ? -17.699 -20.885 4.293 1.00 0.00 44 GLY A O 6
ATOM 6176 N N . GLU A 1 45 ? -15.735 -19.852 4.664 1.00 0.00 45 GLU A N 6
ATOM 6177 C CA . GLU A 1 45 ? -15.182 -20.198 3.360 1.00 0.00 45 GLU A CA 6
ATOM 6178 C C . GLU A 1 45 ? -15.218 -21.707 3.137 1.00 0.00 45 GLU A C 6
ATOM 6179 O O . GLU A 1 45 ? -15.914 -22.198 2.249 1.00 0.00 45 GLU A O 6
ATOM 6191 N N . LYS A 1 46 ? -14.461 -22.437 3.950 1.00 0.00 46 LYS A N 6
ATOM 6192 C CA . LYS A 1 46 ? -14.405 -23.890 3.843 1.00 0.00 46 LYS A CA 6
ATOM 6193 C C . LYS A 1 46 ? -15.228 -24.549 4.945 1.00 0.00 46 LYS A C 6
ATOM 6194 O O . LYS A 1 46 ? -14.837 -24.578 6.112 1.00 0.00 46 LYS A O 6
ATOM 6213 N N . PRO A 1 47 ? -16.395 -25.091 4.569 1.00 0.00 47 PRO A N 6
ATOM 6214 C CA . PRO A 1 47 ? -17.297 -25.761 5.512 1.00 0.00 47 PRO A CA 6
ATOM 6215 C C . PRO A 1 47 ? -16.732 -27.085 6.014 1.00 0.00 47 PRO A C 6
ATOM 6216 O O . PRO A 1 47 ? -17.239 -27.664 6.974 1.00 0.00 47 PRO A O 6
ATOM 6227 N N . PHE A 1 48 ? -15.678 -27.560 5.357 1.00 0.00 48 PHE A N 6
ATOM 6228 C CA . PHE A 1 48 ? -15.043 -28.817 5.737 1.00 0.00 48 PHE A CA 6
ATOM 6229 C C . PHE A 1 48 ? -13.548 -28.622 5.970 1.00 0.00 48 PHE A C 6
ATOM 6230 O O . PHE A 1 48 ? -12.809 -28.256 5.057 1.00 0.00 48 PHE A O 6
ATOM 6247 N N . SER A 1 49 ? -13.109 -28.870 7.200 1.00 0.00 49 SER A N 6
ATOM 6248 C CA . SER A 1 49 ? -11.703 -28.719 7.555 1.00 0.00 49 SER A CA 6
ATOM 6249 C C . SER A 1 49 ? -11.199 -29.944 8.312 1.00 0.00 49 SER A C 6
ATOM 6250 O O . SER A 1 49 ? -11.825 -30.397 9.270 1.00 0.00 49 SER A O 6
ATOM 6258 N N . CYS A 1 50 ? -10.062 -30.476 7.875 1.00 0.00 50 CYS A N 6
ATOM 6259 C CA . CYS A 1 50 ? -9.472 -31.647 8.509 1.00 0.00 50 CYS A CA 6
ATOM 6260 C C . CYS A 1 50 ? -9.326 -31.437 10.013 1.00 0.00 50 CYS A C 6
ATOM 6261 O O . CYS A 1 50 ? -8.949 -30.356 10.465 1.00 0.00 50 CYS A O 6
ATOM 6268 N N . SER A 1 51 ? -9.626 -32.479 10.783 1.00 0.00 51 SER A N 6
ATOM 6269 C CA . SER A 1 51 ? -9.532 -32.407 12.236 1.00 0.00 51 SER A CA 6
ATOM 6270 C C . SER A 1 51 ? -8.396 -33.285 12.751 1.00 0.00 51 SER A C 6
ATOM 6271 O O . SER A 1 51 ? -8.293 -33.547 13.949 1.00 0.00 51 SER A O 6
ATOM 6279 N N . TRP A 1 52 ? -7.545 -33.736 11.837 1.00 0.00 52 TRP A N 6
ATOM 6280 C CA . TRP A 1 52 ? -6.416 -34.585 12.197 1.00 0.00 52 TRP A CA 6
ATOM 6281 C C . TRP A 1 52 ? -5.356 -33.790 12.952 1.00 0.00 52 TRP A C 6
ATOM 6282 O O . TRP A 1 52 ? -5.021 -32.668 12.573 1.00 0.00 52 TRP A O 6
ATOM 6303 N N . LYS A 1 53 ? -4.831 -34.379 14.022 1.00 0.00 53 LYS A N 6
ATOM 6304 C CA . LYS A 1 53 ? -3.809 -33.726 14.830 1.00 0.00 53 LYS A CA 6
ATOM 6305 C C . LYS A 1 53 ? -2.561 -33.438 13.999 1.00 0.00 53 LYS A C 6
ATOM 6306 O O . LYS A 1 53 ? -2.072 -34.304 13.276 1.00 0.00 53 LYS A O 6
ATOM 6325 N N . GLY A 1 54 ? -2.051 -32.216 14.111 1.00 0.00 54 GLY A N 6
ATOM 6326 C CA . GLY A 1 54 ? -0.864 -31.836 13.367 1.00 0.00 54 GLY A CA 6
ATOM 6327 C C . GLY A 1 54 ? -1.185 -31.383 11.956 1.00 0.00 54 GLY A C 6
ATOM 6328 O O . GLY A 1 54 ? -0.839 -30.270 11.559 1.00 0.00 54 GLY A O 6
ATOM 6332 N N . CYS A 1 55 ? -1.848 -32.248 11.195 1.00 0.00 55 CYS A N 6
ATOM 6333 C CA . CYS A 1 55 ? -2.213 -31.933 9.820 1.00 0.00 55 CYS A CA 6
ATOM 6334 C C . CYS A 1 55 ? -2.644 -30.474 9.692 1.00 0.00 55 CYS A C 6
ATOM 6335 O O . CYS A 1 55 ? -1.956 -29.666 9.069 1.00 0.00 55 CYS A O 6
ATOM 6342 N N . GLU A 1 56 ? -3.786 -30.145 10.288 1.00 0.00 56 GLU A N 6
ATOM 6343 C CA . GLU A 1 56 ? -4.308 -28.785 10.240 1.00 0.00 56 GLU A CA 6
ATOM 6344 C C . GLU A 1 56 ? -4.668 -28.390 8.811 1.00 0.00 56 GLU A C 6
ATOM 6345 O O . GLU A 1 56 ? -4.472 -27.244 8.404 1.00 0.00 56 GLU A O 6
ATOM 6357 N N . ARG A 1 57 ? -5.193 -29.347 8.053 1.00 0.00 57 ARG A N 6
ATOM 6358 C CA . ARG A 1 57 ? -5.578 -29.100 6.669 1.00 0.00 57 ARG A CA 6
ATOM 6359 C C . ARG A 1 57 ? -7.077 -28.837 6.560 1.00 0.00 57 ARG A C 6
ATOM 6360 O O . ARG A 1 57 ? -7.815 -28.984 7.534 1.00 0.00 57 ARG A O 6
ATOM 6381 N N . ARG A 1 58 ? -7.519 -28.448 5.368 1.00 0.00 58 ARG A N 6
ATOM 6382 C CA . ARG A 1 58 ? -8.929 -28.162 5.132 1.00 0.00 58 ARG A CA 6
ATOM 6383 C C . ARG A 1 58 ? -9.233 -28.119 3.637 1.00 0.00 58 ARG A C 6
ATOM 6384 O O . ARG A 1 58 ? -8.322 -28.068 2.811 1.00 0.00 58 ARG A O 6
ATOM 6405 N N . PHE A 1 59 ? -10.518 -28.139 3.299 1.00 0.00 59 PHE A N 6
ATOM 6406 C CA . PHE A 1 59 ? -10.941 -28.103 1.905 1.00 0.00 59 PHE A CA 6
ATOM 6407 C C . PHE A 1 59 ? -12.342 -27.511 1.776 1.00 0.00 59 PHE A C 6
ATOM 6408 O O . PHE A 1 59 ? -13.189 -27.702 2.647 1.00 0.00 59 PHE A O 6
ATOM 6425 N N . ALA A 1 60 ? -12.576 -26.791 0.685 1.00 0.00 60 ALA A N 6
ATOM 6426 C CA . ALA A 1 60 ? -13.872 -26.172 0.440 1.00 0.00 60 ALA A CA 6
ATOM 6427 C C . ALA A 1 60 ? -14.964 -27.226 0.287 1.00 0.00 60 ALA A C 6
ATOM 6428 O O . ALA A 1 60 ? -16.043 -27.105 0.867 1.00 0.00 60 ALA A O 6
ATOM 6435 N N . ARG A 1 61 ? -14.677 -28.258 -0.500 1.00 0.00 61 ARG A N 6
ATOM 6436 C CA . ARG A 1 61 ? -15.635 -29.333 -0.731 1.00 0.00 61 ARG A CA 6
ATOM 6437 C C . ARG A 1 61 ? -15.504 -30.417 0.335 1.00 0.00 61 ARG A C 6
ATOM 6438 O O . ARG A 1 61 ? -14.522 -30.456 1.077 1.00 0.00 61 ARG A O 6
ATOM 6459 N N . SER A 1 62 ? -16.498 -31.295 0.404 1.00 0.00 62 SER A N 6
ATOM 6460 C CA . SER A 1 62 ? -16.496 -32.378 1.380 1.00 0.00 62 SER A CA 6
ATOM 6461 C C . SER A 1 62 ? -15.704 -33.575 0.863 1.00 0.00 62 SER A C 6
ATOM 6462 O O . SER A 1 62 ? -14.636 -33.898 1.382 1.00 0.00 62 SER A O 6
ATOM 6470 N N . ASP A 1 63 ? -16.237 -34.229 -0.163 1.00 0.00 63 ASP A N 6
ATOM 6471 C CA . ASP A 1 63 ? -15.580 -35.390 -0.753 1.00 0.00 63 ASP A CA 6
ATOM 6472 C C . ASP A 1 63 ? -14.063 -35.246 -0.694 1.00 0.00 63 ASP A C 6
ATOM 6473 O O . ASP A 1 63 ? -13.355 -36.186 -0.334 1.00 0.00 63 ASP A O 6
ATOM 6482 N N . GLU A 1 64 ? -13.572 -34.063 -1.049 1.00 0.00 64 GLU A N 6
ATOM 6483 C CA . GLU A 1 64 ? -12.139 -33.797 -1.037 1.00 0.00 64 GLU A CA 6
ATOM 6484 C C . GLU A 1 64 ? -11.563 -33.982 0.364 1.00 0.00 64 GLU A C 6
ATOM 6485 O O . GLU A 1 64 ? -10.609 -34.736 0.561 1.00 0.00 64 GLU A O 6
ATOM 6497 N N . LEU A 1 65 ? -12.147 -33.287 1.333 1.00 0.00 65 LEU A N 6
ATOM 6498 C CA . LEU A 1 65 ? -11.692 -33.373 2.717 1.00 0.00 65 LEU A CA 6
ATOM 6499 C C . LEU A 1 65 ? -11.970 -34.756 3.297 1.00 0.00 65 LEU A C 6
ATOM 6500 O O . LEU A 1 65 ? -11.059 -35.440 3.761 1.00 0.00 65 LEU A O 6
ATOM 6516 N N . SER A 1 66 ? -13.236 -35.163 3.263 1.00 0.00 66 SER A N 6
ATOM 6517 C CA . SER A 1 66 ? -13.634 -36.463 3.787 1.00 0.00 66 SER A CA 6
ATOM 6518 C C . SER A 1 66 ? -12.663 -37.551 3.338 1.00 0.00 66 SER A C 6
ATOM 6519 O O . SER A 1 66 ? -12.199 -38.356 4.147 1.00 0.00 66 SER A O 6
ATOM 6527 N N . ARG A 1 67 ? -12.358 -37.568 2.045 1.00 0.00 67 ARG A N 6
ATOM 6528 C CA . ARG A 1 67 ? -11.442 -38.556 1.488 1.00 0.00 67 ARG A CA 6
ATOM 6529 C C . ARG A 1 67 ? -10.031 -38.357 2.032 1.00 0.00 67 ARG A C 6
ATOM 6530 O O . ARG A 1 67 ? -9.293 -39.320 2.241 1.00 0.00 67 ARG A O 6
ATOM 6551 N N . HIS A 1 68 ? -9.662 -37.100 2.260 1.00 0.00 68 HIS A N 6
ATOM 6552 C CA . HIS A 1 68 ? -8.339 -36.774 2.781 1.00 0.00 68 HIS A CA 6
ATOM 6553 C C . HIS A 1 68 ? -8.275 -37.008 4.286 1.00 0.00 68 HIS A C 6
ATOM 6554 O O . HIS A 1 68 ? -7.192 -37.142 4.857 1.00 0.00 68 HIS A O 6
ATOM 6568 N N . ARG A 1 69 ? -9.440 -37.056 4.923 1.00 0.00 69 ARG A N 6
ATOM 6569 C CA . ARG A 1 69 ? -9.515 -37.272 6.363 1.00 0.00 69 ARG A CA 6
ATOM 6570 C C . ARG A 1 69 ? -9.558 -38.763 6.687 1.00 0.00 69 ARG A C 6
ATOM 6571 O O . ARG A 1 69 ? -9.015 -39.203 7.701 1.00 0.00 69 ARG A O 6
ATOM 6592 N N . ARG A 1 70 ? -10.206 -39.533 5.821 1.00 0.00 70 ARG A N 6
ATOM 6593 C CA . ARG A 1 70 ? -10.321 -40.974 6.016 1.00 0.00 70 ARG A CA 6
ATOM 6594 C C . ARG A 1 70 ? -8.992 -41.669 5.734 1.00 0.00 70 ARG A C 6
ATOM 6595 O O . ARG A 1 70 ? -8.661 -42.678 6.356 1.00 0.00 70 ARG A O 6
ATOM 6616 N N . THR A 1 71 ? -8.233 -41.121 4.789 1.00 0.00 71 THR A N 6
ATOM 6617 C CA . THR A 1 71 ? -6.942 -41.688 4.421 1.00 0.00 71 THR A CA 6
ATOM 6618 C C . THR A 1 71 ? -5.963 -41.624 5.588 1.00 0.00 71 THR A C 6
ATOM 6619 O O . THR A 1 71 ? -4.997 -42.388 5.643 1.00 0.00 71 THR A O 6
ATOM 6630 N N . HIS A 1 72 ? -6.216 -40.711 6.520 1.00 0.00 72 HIS A N 6
ATOM 6631 C CA . HIS A 1 72 ? -5.356 -40.549 7.687 1.00 0.00 72 HIS A CA 6
ATOM 6632 C C . HIS A 1 72 ? -5.282 -41.844 8.490 1.00 0.00 72 HIS A C 6
ATOM 6633 O O . HIS A 1 72 ? -4.280 -42.121 9.149 1.00 0.00 72 HIS A O 6
ATOM 6649 N N . GLY A 1 1 ? 12.250 34.412 18.152 1.00 0.00 1 GLY A N 7
ATOM 6650 C CA . GLY A 1 1 ? 11.978 34.040 16.776 1.00 0.00 1 GLY A CA 7
ATOM 6651 C C . GLY A 1 1 ? 12.510 32.663 16.432 1.00 0.00 1 GLY A C 7
ATOM 6652 O O . GLY A 1 1 ? 12.107 31.666 17.032 1.00 0.00 1 GLY A O 7
ATOM 6656 N N . SER A 1 2 ? 13.416 32.605 15.461 1.00 0.00 2 SER A N 7
ATOM 6657 C CA . SER A 1 2 ? 13.999 31.339 15.034 1.00 0.00 2 SER A CA 7
ATOM 6658 C C . SER A 1 2 ? 12.942 30.438 14.404 1.00 0.00 2 SER A C 7
ATOM 6659 O O . SER A 1 2 ? 12.899 29.236 14.665 1.00 0.00 2 SER A O 7
ATOM 6667 N N . SER A 1 3 ? 12.087 31.029 13.575 1.00 0.00 3 SER A N 7
ATOM 6668 C CA . SER A 1 3 ? 11.026 30.282 12.910 1.00 0.00 3 SER A CA 7
ATOM 6669 C C . SER A 1 3 ? 11.464 29.839 11.518 1.00 0.00 3 SER A C 7
ATOM 6670 O O . SER A 1 3 ? 12.548 30.191 11.053 1.00 0.00 3 SER A O 7
ATOM 6678 N N . GLY A 1 4 ? 10.611 29.062 10.855 1.00 0.00 4 GLY A N 7
ATOM 6679 C CA . GLY A 1 4 ? 10.927 28.583 9.522 1.00 0.00 4 GLY A CA 7
ATOM 6680 C C . GLY A 1 4 ? 9.686 28.264 8.712 1.00 0.00 4 GLY A C 7
ATOM 6681 O O . GLY A 1 4 ? 8.610 28.804 8.973 1.00 0.00 4 GLY A O 7
ATOM 6685 N N . SER A 1 5 ? 9.834 27.384 7.727 1.00 0.00 5 SER A N 7
ATOM 6686 C CA . SER A 1 5 ? 8.717 26.998 6.872 1.00 0.00 5 SER A CA 7
ATOM 6687 C C . SER A 1 5 ? 8.931 25.601 6.298 1.00 0.00 5 SER A C 7
ATOM 6688 O O . SER A 1 5 ? 10.063 25.183 6.058 1.00 0.00 5 SER A O 7
ATOM 6696 N N . SER A 1 6 ? 7.833 24.883 6.080 1.00 0.00 6 SER A N 7
ATOM 6697 C CA . SER A 1 6 ? 7.899 23.531 5.539 1.00 0.00 6 SER A CA 7
ATOM 6698 C C . SER A 1 6 ? 6.618 23.184 4.787 1.00 0.00 6 SER A C 7
ATOM 6699 O O . SER A 1 6 ? 5.588 23.837 4.958 1.00 0.00 6 SER A O 7
ATOM 6707 N N . GLY A 1 7 ? 6.688 22.150 3.954 1.00 0.00 7 GLY A N 7
ATOM 6708 C CA . GLY A 1 7 ? 5.528 21.734 3.189 1.00 0.00 7 GLY A CA 7
ATOM 6709 C C . GLY A 1 7 ? 5.133 20.297 3.470 1.00 0.00 7 GLY A C 7
ATOM 6710 O O . GLY A 1 7 ? 5.883 19.360 3.197 1.00 0.00 7 GLY A O 7
ATOM 6714 N N . PRO A 1 8 ? 3.928 20.109 4.030 1.00 0.00 8 PRO A N 7
ATOM 6715 C CA . PRO A 1 8 ? 3.409 18.780 4.361 1.00 0.00 8 PRO A CA 7
ATOM 6716 C C . PRO A 1 8 ? 3.067 17.964 3.119 1.00 0.00 8 PRO A C 7
ATOM 6717 O O . PRO A 1 8 ? 3.247 18.428 1.994 1.00 0.00 8 PRO A O 7
ATOM 6728 N N . GLN A 1 9 ? 2.572 16.749 3.331 1.00 0.00 9 GLN A N 7
ATOM 6729 C CA . GLN A 1 9 ? 2.205 15.870 2.227 1.00 0.00 9 GLN A CA 7
ATOM 6730 C C . GLN A 1 9 ? 1.111 16.498 1.372 1.00 0.00 9 GLN A C 7
ATOM 6731 O O . GLN A 1 9 ? 0.403 17.402 1.819 1.00 0.00 9 GLN A O 7
ATOM 6745 N N . ILE A 1 10 ? 0.975 16.014 0.143 1.00 0.00 10 ILE A N 7
ATOM 6746 C CA . ILE A 1 10 ? -0.035 16.528 -0.774 1.00 0.00 10 ILE A CA 7
ATOM 6747 C C . ILE A 1 10 ? -1.415 15.974 -0.438 1.00 0.00 10 ILE A C 7
ATOM 6748 O O . ILE A 1 10 ? -2.435 16.570 -0.783 1.00 0.00 10 ILE A O 7
ATOM 6764 N N . ASP A 1 11 ? -1.439 14.832 0.240 1.00 0.00 11 ASP A N 7
ATOM 6765 C CA . ASP A 1 11 ? -2.694 14.198 0.627 1.00 0.00 11 ASP A CA 7
ATOM 6766 C C . ASP A 1 11 ? -2.535 13.431 1.936 1.00 0.00 11 ASP A C 7
ATOM 6767 O O . ASP A 1 11 ? -1.424 13.266 2.439 1.00 0.00 11 ASP A O 7
ATOM 6776 N N . SER A 1 12 ? -3.654 12.966 2.483 1.00 0.00 12 SER A N 7
ATOM 6777 C CA . SER A 1 12 ? -3.640 12.222 3.736 1.00 0.00 12 SER A CA 7
ATOM 6778 C C . SER A 1 12 ? -4.469 10.946 3.621 1.00 0.00 12 SER A C 7
ATOM 6779 O O . SER A 1 12 ? -5.656 10.992 3.296 1.00 0.00 12 SER A O 7
ATOM 6787 N N . SER A 1 13 ? -3.836 9.809 3.888 1.00 0.00 13 SER A N 7
ATOM 6788 C CA . SER A 1 13 ? -4.513 8.520 3.810 1.00 0.00 13 SER A CA 7
ATOM 6789 C C . SER A 1 13 ? -4.481 7.808 5.158 1.00 0.00 13 SER A C 7
ATOM 6790 O O . SER A 1 13 ? -3.416 7.609 5.742 1.00 0.00 13 SER A O 7
ATOM 6798 N N . ARG A 1 14 ? -5.657 7.428 5.647 1.00 0.00 14 ARG A N 7
ATOM 6799 C CA . ARG A 1 14 ? -5.766 6.739 6.927 1.00 0.00 14 ARG A CA 7
ATOM 6800 C C . ARG A 1 14 ? -5.026 5.406 6.892 1.00 0.00 14 ARG A C 7
ATOM 6801 O O . ARG A 1 14 ? -4.856 4.807 5.829 1.00 0.00 14 ARG A O 7
ATOM 6822 N N . ILE A 1 15 ? -4.587 4.946 8.059 1.00 0.00 15 ILE A N 7
ATOM 6823 C CA . ILE A 1 15 ? -3.865 3.684 8.161 1.00 0.00 15 ILE A CA 7
ATOM 6824 C C . ILE A 1 15 ? -4.710 2.623 8.858 1.00 0.00 15 ILE A C 7
ATOM 6825 O O . ILE A 1 15 ? -5.525 2.936 9.726 1.00 0.00 15 ILE A O 7
ATOM 6841 N N . ARG A 1 16 ? -4.508 1.367 8.474 1.00 0.00 16 ARG A N 7
ATOM 6842 C CA . ARG A 1 16 ? -5.251 0.259 9.063 1.00 0.00 16 ARG A CA 7
ATOM 6843 C C . ARG A 1 16 ? -5.153 0.287 10.586 1.00 0.00 16 ARG A C 7
ATOM 6844 O O . ARG A 1 16 ? -4.083 0.067 11.153 1.00 0.00 16 ARG A O 7
ATOM 6865 N N . SER A 1 17 ? -6.276 0.562 11.241 1.00 0.00 17 SER A N 7
ATOM 6866 C CA . SER A 1 17 ? -6.317 0.624 12.697 1.00 0.00 17 SER A CA 7
ATOM 6867 C C . SER A 1 17 ? -6.832 -0.687 13.283 1.00 0.00 17 SER A C 7
ATOM 6868 O O . SER A 1 17 ? -6.075 -1.454 13.880 1.00 0.00 17 SER A O 7
ATOM 6876 N N . HIS A 1 18 ? -8.125 -0.939 13.106 1.00 0.00 18 HIS A N 7
ATOM 6877 C CA . HIS A 1 18 ? -8.743 -2.158 13.616 1.00 0.00 18 HIS A CA 7
ATOM 6878 C C . HIS A 1 18 ? -7.969 -3.392 13.160 1.00 0.00 18 HIS A C 7
ATOM 6879 O O . HIS A 1 18 ? -8.045 -3.790 11.998 1.00 0.00 18 HIS A O 7
ATOM 6893 N N . ILE A 1 19 ? -7.224 -3.991 14.084 1.00 0.00 19 ILE A N 7
ATOM 6894 C CA . ILE A 1 19 ? -6.436 -5.177 13.776 1.00 0.00 19 ILE A CA 7
ATOM 6895 C C . ILE A 1 19 ? -7.258 -6.448 13.971 1.00 0.00 19 ILE A C 7
ATOM 6896 O O . ILE A 1 19 ? -7.647 -6.782 15.091 1.00 0.00 19 ILE A O 7
ATOM 6912 N N . CYS A 1 20 ? -7.517 -7.152 12.875 1.00 0.00 20 CYS A N 7
ATOM 6913 C CA . CYS A 1 20 ? -8.291 -8.386 12.924 1.00 0.00 20 CYS A CA 7
ATOM 6914 C C . CYS A 1 20 ? -7.719 -9.346 13.964 1.00 0.00 20 CYS A C 7
ATOM 6915 O O . CYS A 1 20 ? -6.635 -9.900 13.782 1.00 0.00 20 CYS A O 7
ATOM 6922 N N . SER A 1 21 ? -8.457 -9.538 15.053 1.00 0.00 21 SER A N 7
ATOM 6923 C CA . SER A 1 21 ? -8.024 -10.427 16.123 1.00 0.00 21 SER A CA 7
ATOM 6924 C C . SER A 1 21 ? -7.421 -11.708 15.555 1.00 0.00 21 SER A C 7
ATOM 6925 O O . SER A 1 21 ? -6.356 -12.151 15.984 1.00 0.00 21 SER A O 7
ATOM 6933 N N . HIS A 1 22 ? -8.111 -12.299 14.584 1.00 0.00 22 HIS A N 7
ATOM 6934 C CA . HIS A 1 22 ? -7.646 -13.530 13.955 1.00 0.00 22 HIS A CA 7
ATOM 6935 C C . HIS A 1 22 ? -6.205 -13.383 13.474 1.00 0.00 22 HIS A C 7
ATOM 6936 O O . HIS A 1 22 ? -5.904 -12.608 12.566 1.00 0.00 22 HIS A O 7
ATOM 6950 N N . PRO A 1 23 ? -5.292 -14.142 14.098 1.00 0.00 23 PRO A N 7
ATOM 6951 C CA . PRO A 1 23 ? -3.868 -14.114 13.751 1.00 0.00 23 PRO A CA 7
ATOM 6952 C C . PRO A 1 23 ? -3.593 -14.732 12.384 1.00 0.00 23 PRO A C 7
ATOM 6953 O O . PRO A 1 23 ? -2.935 -14.126 11.539 1.00 0.00 23 PRO A O 7
ATOM 6964 N N . GLY A 1 24 ? -4.100 -15.943 12.174 1.00 0.00 24 GLY A N 7
ATOM 6965 C CA . GLY A 1 24 ? -3.897 -16.622 10.908 1.00 0.00 24 GLY A CA 7
ATOM 6966 C C . GLY A 1 24 ? -4.242 -15.747 9.718 1.00 0.00 24 GLY A C 7
ATOM 6967 O O . GLY A 1 24 ? -3.647 -15.878 8.648 1.00 0.00 24 GLY A O 7
ATOM 6971 N N . CYS A 1 25 ? -5.207 -14.853 9.905 1.00 0.00 25 CYS A N 7
ATOM 6972 C CA . CYS A 1 25 ? -5.633 -13.954 8.838 1.00 0.00 25 CYS A CA 7
ATOM 6973 C C . CYS A 1 25 ? -4.754 -12.707 8.796 1.00 0.00 25 CYS A C 7
ATOM 6974 O O . CYS A 1 25 ? -4.252 -12.323 7.740 1.00 0.00 25 CYS A O 7
ATOM 6981 N N . GLY A 1 26 ? -4.573 -12.077 9.953 1.00 0.00 26 GLY A N 7
ATOM 6982 C CA . GLY A 1 26 ? -3.756 -10.881 10.027 1.00 0.00 26 GLY A CA 7
ATOM 6983 C C . GLY A 1 26 ? -4.170 -9.832 9.012 1.00 0.00 26 GLY A C 7
ATOM 6984 O O . GLY A 1 26 ? -3.451 -9.574 8.048 1.00 0.00 26 GLY A O 7
ATOM 6988 N N . LYS A 1 27 ? -5.333 -9.229 9.229 1.00 0.00 27 LYS A N 7
ATOM 6989 C CA . LYS A 1 27 ? -5.843 -8.203 8.327 1.00 0.00 27 LYS A CA 7
ATOM 6990 C C . LYS A 1 27 ? -6.347 -6.993 9.107 1.00 0.00 27 LYS A C 7
ATOM 6991 O O . LYS A 1 27 ? -7.005 -7.136 10.138 1.00 0.00 27 LYS A O 7
ATOM 7010 N N . THR A 1 28 ? -6.035 -5.801 8.609 1.00 0.00 28 THR A N 7
ATOM 7011 C CA . THR A 1 28 ? -6.456 -4.567 9.259 1.00 0.00 28 THR A CA 7
ATOM 7012 C C . THR A 1 28 ? -6.885 -3.523 8.233 1.00 0.00 28 THR A C 7
ATOM 7013 O O . THR A 1 28 ? -6.281 -3.400 7.168 1.00 0.00 28 THR A O 7
ATOM 7024 N N . TYR A 1 29 ? -7.933 -2.775 8.561 1.00 0.00 29 TYR A N 7
ATOM 7025 C CA . TYR A 1 29 ? -8.444 -1.743 7.667 1.00 0.00 29 TYR A CA 7
ATOM 7026 C C . TYR A 1 29 ? -8.437 -0.378 8.349 1.00 0.00 29 TYR A C 7
ATOM 7027 O O . TYR A 1 29 ? -8.690 -0.270 9.549 1.00 0.00 29 TYR A O 7
ATOM 7045 N N . PHE A 1 30 ? -8.146 0.662 7.575 1.00 0.00 30 PHE A N 7
ATOM 7046 C CA . PHE A 1 30 ? -8.105 2.020 8.103 1.00 0.00 30 PHE A CA 7
ATOM 7047 C C . PHE A 1 30 ? -9.494 2.477 8.538 1.00 0.00 30 PHE A C 7
ATOM 7048 O O . PHE A 1 30 ? -9.688 2.921 9.669 1.00 0.00 30 PHE A O 7
ATOM 7065 N N . LYS A 1 31 ? -10.459 2.364 7.631 1.00 0.00 31 LYS A N 7
ATOM 7066 C CA . LYS A 1 31 ? -11.831 2.764 7.919 1.00 0.00 31 LYS A CA 7
ATOM 7067 C C . LYS A 1 31 ? -12.396 1.965 9.090 1.00 0.00 31 LYS A C 7
ATOM 7068 O O . LYS A 1 31 ? -12.778 0.806 8.936 1.00 0.00 31 LYS A O 7
ATOM 7087 N N . SER A 1 32 ? -12.447 2.596 10.260 1.00 0.00 32 SER A N 7
ATOM 7088 C CA . SER A 1 32 ? -12.962 1.944 11.457 1.00 0.00 32 SER A CA 7
ATOM 7089 C C . SER A 1 32 ? -14.168 1.070 11.124 1.00 0.00 32 SER A C 7
ATOM 7090 O O . SER A 1 32 ? -14.464 0.106 11.829 1.00 0.00 32 SER A O 7
ATOM 7098 N N . SER A 1 33 ? -14.861 1.416 10.043 1.00 0.00 33 SER A N 7
ATOM 7099 C CA . SER A 1 33 ? -16.037 0.666 9.617 1.00 0.00 33 SER A CA 7
ATOM 7100 C C . SER A 1 33 ? -15.636 -0.538 8.770 1.00 0.00 33 SER A C 7
ATOM 7101 O O . SER A 1 33 ? -16.088 -1.658 9.008 1.00 0.00 33 SER A O 7
ATOM 7109 N N . HIS A 1 34 ? -14.782 -0.299 7.779 1.00 0.00 34 HIS A N 7
ATOM 7110 C CA . HIS A 1 34 ? -14.319 -1.363 6.896 1.00 0.00 34 HIS A CA 7
ATOM 7111 C C . HIS A 1 34 ? -14.223 -2.688 7.646 1.00 0.00 34 HIS A C 7
ATOM 7112 O O . HIS A 1 34 ? -14.871 -3.670 7.278 1.00 0.00 34 HIS A O 7
ATOM 7126 N N . LEU A 1 35 ? -13.412 -2.710 8.696 1.00 0.00 35 LEU A N 7
ATOM 7127 C CA . LEU A 1 35 ? -13.230 -3.916 9.498 1.00 0.00 35 LEU A CA 7
ATOM 7128 C C . LEU A 1 35 ? -14.520 -4.729 9.559 1.00 0.00 35 LEU A C 7
ATOM 7129 O O . LEU A 1 35 ? -14.550 -5.895 9.165 1.00 0.00 35 LEU A O 7
ATOM 7145 N N . LYS A 1 36 ? -15.585 -4.104 10.052 1.00 0.00 36 LYS A N 7
ATOM 7146 C CA . LYS A 1 36 ? -16.878 -4.767 10.160 1.00 0.00 36 LYS A CA 7
ATOM 7147 C C . LYS A 1 36 ? -17.184 -5.575 8.904 1.00 0.00 36 LYS A C 7
ATOM 7148 O O . LYS A 1 36 ? -17.646 -6.713 8.983 1.00 0.00 36 LYS A O 7
ATOM 7167 N N . ALA A 1 37 ? -16.919 -4.981 7.744 1.00 0.00 37 ALA A N 7
ATOM 7168 C CA . ALA A 1 37 ? -17.162 -5.647 6.471 1.00 0.00 37 ALA A CA 7
ATOM 7169 C C . ALA A 1 37 ? -16.240 -6.850 6.296 1.00 0.00 37 ALA A C 7
ATOM 7170 O O . ALA A 1 37 ? -16.640 -7.875 5.743 1.00 0.00 37 ALA A O 7
ATOM 7177 N N . HIS A 1 38 ? -15.005 -6.717 6.769 1.00 0.00 38 HIS A N 7
ATOM 7178 C CA . HIS A 1 38 ? -14.026 -7.793 6.665 1.00 0.00 38 HIS A CA 7
ATOM 7179 C C . HIS A 1 38 ? -14.387 -8.948 7.595 1.00 0.00 38 HIS A C 7
ATOM 7180 O O . HIS A 1 38 ? -14.593 -10.077 7.149 1.00 0.00 38 HIS A O 7
ATOM 7194 N N . THR A 1 39 ? -14.461 -8.658 8.890 1.00 0.00 39 THR A N 7
ATOM 7195 C CA . THR A 1 39 ? -14.795 -9.671 9.883 1.00 0.00 39 THR A CA 7
ATOM 7196 C C . THR A 1 39 ? -15.904 -10.588 9.381 1.00 0.00 39 THR A C 7
ATOM 7197 O O . THR A 1 39 ? -15.948 -11.770 9.724 1.00 0.00 39 THR A O 7
ATOM 7208 N N . ARG A 1 40 ? -16.798 -10.037 8.566 1.00 0.00 40 ARG A N 7
ATOM 7209 C CA . ARG A 1 40 ? -17.908 -10.806 8.017 1.00 0.00 40 ARG A CA 7
ATOM 7210 C C . ARG A 1 40 ? -17.398 -11.964 7.165 1.00 0.00 40 ARG A C 7
ATOM 7211 O O . ARG A 1 40 ? -17.900 -13.085 7.256 1.00 0.00 40 ARG A O 7
ATOM 7232 N N . THR A 1 41 ? -16.397 -11.686 6.336 1.00 0.00 41 THR A N 7
ATOM 7233 C CA . THR A 1 41 ? -15.820 -12.702 5.465 1.00 0.00 41 THR A CA 7
ATOM 7234 C C . THR A 1 41 ? -15.522 -13.983 6.238 1.00 0.00 41 THR A C 7
ATOM 7235 O O . THR A 1 41 ? -15.626 -15.084 5.697 1.00 0.00 41 THR A O 7
ATOM 7246 N N . HIS A 1 42 ? -15.154 -13.831 7.506 1.00 0.00 42 HIS A N 7
ATOM 7247 C CA . HIS A 1 42 ? -14.842 -14.976 8.354 1.00 0.00 42 HIS A CA 7
ATOM 7248 C C . HIS A 1 42 ? -16.104 -15.769 8.681 1.00 0.00 42 HIS A C 7
ATOM 7249 O O . HIS A 1 42 ? -16.197 -16.960 8.382 1.00 0.00 42 HIS A O 7
ATOM 7263 N N . THR A 1 43 ? -17.074 -15.101 9.296 1.00 0.00 43 THR A N 7
ATOM 7264 C CA . THR A 1 43 ? -18.330 -15.743 9.666 1.00 0.00 43 THR A CA 7
ATOM 7265 C C . THR A 1 43 ? -19.239 -15.910 8.454 1.00 0.00 43 THR A C 7
ATOM 7266 O O . THR A 1 43 ? -19.232 -15.084 7.542 1.00 0.00 43 THR A O 7
ATOM 7277 N N . GLY A 1 44 ? -20.023 -16.984 8.451 1.00 0.00 44 GLY A N 7
ATOM 7278 C CA . GLY A 1 44 ? -20.928 -17.238 7.345 1.00 0.00 44 GLY A CA 7
ATOM 7279 C C . GLY A 1 44 ? -22.379 -17.292 7.784 1.00 0.00 44 GLY A C 7
ATOM 7280 O O . GLY A 1 44 ? -22.669 -17.371 8.977 1.00 0.00 44 GLY A O 7
ATOM 7284 N N . GLU A 1 45 ? -23.290 -17.249 6.817 1.00 0.00 45 GLU A N 7
ATOM 7285 C CA . GLU A 1 45 ? -24.717 -17.291 7.112 1.00 0.00 45 GLU A CA 7
ATOM 7286 C C . GLU A 1 45 ? -25.244 -18.722 7.051 1.00 0.00 45 GLU A C 7
ATOM 7287 O O . GLU A 1 45 ? -25.867 -19.207 7.995 1.00 0.00 45 GLU A O 7
ATOM 7299 N N . LYS A 1 46 ? -24.988 -19.393 5.933 1.00 0.00 46 LYS A N 7
ATOM 7300 C CA . LYS A 1 46 ? -25.433 -20.768 5.747 1.00 0.00 46 LYS A CA 7
ATOM 7301 C C . LYS A 1 46 ? -26.955 -20.859 5.792 1.00 0.00 46 LYS A C 7
ATOM 7302 O O . LYS A 1 46 ? -27.531 -21.704 6.477 1.00 0.00 46 LYS A O 7
ATOM 7321 N N . PRO A 1 47 ? -27.623 -19.967 5.044 1.00 0.00 47 PRO A N 7
ATOM 7322 C CA . PRO A 1 47 ? -29.088 -19.927 4.981 1.00 0.00 47 PRO A CA 7
ATOM 7323 C C . PRO A 1 47 ? -29.669 -21.129 4.244 1.00 0.00 47 PRO A C 7
ATOM 7324 O O . PRO A 1 47 ? -30.873 -21.380 4.299 1.00 0.00 47 PRO A O 7
ATOM 7335 N N . PHE A 1 48 ? -28.807 -21.868 3.554 1.00 0.00 48 PHE A N 7
ATOM 7336 C CA . PHE A 1 48 ? -29.235 -23.043 2.805 1.00 0.00 48 PHE A CA 7
ATOM 7337 C C . PHE A 1 48 ? -28.792 -24.325 3.504 1.00 0.00 48 PHE A C 7
ATOM 7338 O O . PHE A 1 48 ? -27.976 -24.292 4.427 1.00 0.00 48 PHE A O 7
ATOM 7355 N N . SER A 1 49 ? -29.333 -25.454 3.058 1.00 0.00 49 SER A N 7
ATOM 7356 C CA . SER A 1 49 ? -28.997 -26.747 3.642 1.00 0.00 49 SER A CA 7
ATOM 7357 C C . SER A 1 49 ? -29.396 -27.886 2.708 1.00 0.00 49 SER A C 7
ATOM 7358 O O . SER A 1 49 ? -30.155 -27.688 1.759 1.00 0.00 49 SER A O 7
ATOM 7366 N N . CYS A 1 50 ? -28.878 -29.078 2.984 1.00 0.00 50 CYS A N 7
ATOM 7367 C CA . CYS A 1 50 ? -29.178 -30.249 2.170 1.00 0.00 50 CYS A CA 7
ATOM 7368 C C . CYS A 1 50 ? -30.649 -30.636 2.294 1.00 0.00 50 CYS A C 7
ATOM 7369 O O . CYS A 1 50 ? -31.349 -30.173 3.195 1.00 0.00 50 CYS A O 7
ATOM 7376 N N . SER A 1 51 ? -31.110 -31.488 1.385 1.00 0.00 51 SER A N 7
ATOM 7377 C CA . SER A 1 51 ? -32.498 -31.934 1.389 1.00 0.00 51 SER A CA 7
ATOM 7378 C C . SER A 1 51 ? -32.662 -33.189 2.243 1.00 0.00 51 SER A C 7
ATOM 7379 O O . SER A 1 51 ? -33.577 -33.281 3.061 1.00 0.00 51 SER A O 7
ATOM 7387 N N . TRP A 1 52 ? -31.770 -34.152 2.043 1.00 0.00 52 TRP A N 7
ATOM 7388 C CA . TRP A 1 52 ? -31.814 -35.402 2.794 1.00 0.00 52 TRP A CA 7
ATOM 7389 C C . TRP A 1 52 ? -31.784 -35.137 4.295 1.00 0.00 52 TRP A C 7
ATOM 7390 O O . TRP A 1 52 ? -30.878 -34.474 4.800 1.00 0.00 52 TRP A O 7
ATOM 7411 N N . LYS A 1 53 ? -32.779 -35.660 5.004 1.00 0.00 53 LYS A N 7
ATOM 7412 C CA . LYS A 1 53 ? -32.866 -35.482 6.448 1.00 0.00 53 LYS A CA 7
ATOM 7413 C C . LYS A 1 53 ? -31.602 -35.989 7.137 1.00 0.00 53 LYS A C 7
ATOM 7414 O O . LYS A 1 53 ? -30.883 -35.224 7.777 1.00 0.00 53 LYS A O 7
ATOM 7433 N N . GLY A 1 54 ? -31.337 -37.284 6.997 1.00 0.00 54 GLY A N 7
ATOM 7434 C CA . GLY A 1 54 ? -30.159 -37.870 7.610 1.00 0.00 54 GLY A CA 7
ATOM 7435 C C . GLY A 1 54 ? -28.928 -37.003 7.444 1.00 0.00 54 GLY A C 7
ATOM 7436 O O . GLY A 1 54 ? -28.153 -36.824 8.385 1.00 0.00 54 GLY A O 7
ATOM 7440 N N . CYS A 1 55 ? -28.742 -36.464 6.244 1.00 0.00 55 CYS A N 7
ATOM 7441 C CA . CYS A 1 55 ? -27.594 -35.612 5.957 1.00 0.00 55 CYS A CA 7
ATOM 7442 C C . CYS A 1 55 ? -27.737 -34.257 6.645 1.00 0.00 55 CYS A C 7
ATOM 7443 O O . CYS A 1 55 ? -28.688 -33.519 6.392 1.00 0.00 55 CYS A O 7
ATOM 7450 N N . GLU A 1 56 ? -26.784 -33.939 7.515 1.00 0.00 56 GLU A N 7
ATOM 7451 C CA . GLU A 1 56 ? -26.803 -32.674 8.240 1.00 0.00 56 GLU A CA 7
ATOM 7452 C C . GLU A 1 56 ? -25.859 -31.662 7.596 1.00 0.00 56 GLU A C 7
ATOM 7453 O O . GLU A 1 56 ? -25.580 -30.608 8.165 1.00 0.00 56 GLU A O 7
ATOM 7465 N N . ARG A 1 57 ? -25.368 -31.994 6.405 1.00 0.00 57 ARG A N 7
ATOM 7466 C CA . ARG A 1 57 ? -24.454 -31.117 5.685 1.00 0.00 57 ARG A CA 7
ATOM 7467 C C . ARG A 1 57 ? -25.199 -29.926 5.089 1.00 0.00 57 ARG A C 7
ATOM 7468 O O . ARG A 1 57 ? -26.064 -30.090 4.229 1.00 0.00 57 ARG A O 7
ATOM 7489 N N . ARG A 1 58 ? -24.856 -28.729 5.554 1.00 0.00 58 ARG A N 7
ATOM 7490 C CA . ARG A 1 58 ? -25.493 -27.511 5.068 1.00 0.00 58 ARG A CA 7
ATOM 7491 C C . ARG A 1 58 ? -24.537 -26.708 4.191 1.00 0.00 58 ARG A C 7
ATOM 7492 O O . ARG A 1 58 ? -23.344 -27.007 4.121 1.00 0.00 58 ARG A O 7
ATOM 7513 N N . PHE A 1 59 ? -25.067 -25.690 3.524 1.00 0.00 59 PHE A N 7
ATOM 7514 C CA . PHE A 1 59 ? -24.260 -24.845 2.650 1.00 0.00 59 PHE A CA 7
ATOM 7515 C C . PHE A 1 59 ? -24.800 -23.418 2.623 1.00 0.00 59 PHE A C 7
ATOM 7516 O O . PHE A 1 59 ? -25.941 -23.167 3.012 1.00 0.00 59 PHE A O 7
ATOM 7533 N N . ALA A 1 60 ? -23.972 -22.487 2.161 1.00 0.00 60 ALA A N 7
ATOM 7534 C CA . ALA A 1 60 ? -24.366 -21.086 2.082 1.00 0.00 60 ALA A CA 7
ATOM 7535 C C . ALA A 1 60 ? -24.832 -20.725 0.676 1.00 0.00 60 ALA A C 7
ATOM 7536 O O . ALA A 1 60 ? -25.870 -20.088 0.500 1.00 0.00 60 ALA A O 7
ATOM 7543 N N . ARG A 1 61 ? -24.057 -21.137 -0.323 1.00 0.00 61 ARG A N 7
ATOM 7544 C CA . ARG A 1 61 ? -24.390 -20.855 -1.715 1.00 0.00 61 ARG A CA 7
ATOM 7545 C C . ARG A 1 61 ? -25.206 -21.995 -2.319 1.00 0.00 61 ARG A C 7
ATOM 7546 O O . ARG A 1 61 ? -24.846 -23.164 -2.194 1.00 0.00 61 ARG A O 7
ATOM 7567 N N . SER A 1 62 ? -26.308 -21.643 -2.975 1.00 0.00 62 SER A N 7
ATOM 7568 C CA . SER A 1 62 ? -27.178 -22.635 -3.595 1.00 0.00 62 SER A CA 7
ATOM 7569 C C . SER A 1 62 ? -26.366 -23.623 -4.428 1.00 0.00 62 SER A C 7
ATOM 7570 O O . SER A 1 62 ? -26.516 -24.837 -4.290 1.00 0.00 62 SER A O 7
ATOM 7578 N N . ASP A 1 63 ? -25.508 -23.093 -5.293 1.00 0.00 63 ASP A N 7
ATOM 7579 C CA . ASP A 1 63 ? -24.672 -23.928 -6.148 1.00 0.00 63 ASP A CA 7
ATOM 7580 C C . ASP A 1 63 ? -24.013 -25.043 -5.343 1.00 0.00 63 ASP A C 7
ATOM 7581 O O . ASP A 1 63 ? -24.198 -26.224 -5.636 1.00 0.00 63 ASP A O 7
ATOM 7590 N N . GLU A 1 64 ? -23.244 -24.660 -4.329 1.00 0.00 64 GLU A N 7
ATOM 7591 C CA . GLU A 1 64 ? -22.557 -25.628 -3.483 1.00 0.00 64 GLU A CA 7
ATOM 7592 C C . GLU A 1 64 ? -23.500 -26.751 -3.064 1.00 0.00 64 GLU A C 7
ATOM 7593 O O . GLU A 1 64 ? -23.154 -27.930 -3.145 1.00 0.00 64 GLU A O 7
ATOM 7605 N N . LEU A 1 65 ? -24.694 -26.377 -2.617 1.00 0.00 65 LEU A N 7
ATOM 7606 C CA . LEU A 1 65 ? -25.689 -27.351 -2.184 1.00 0.00 65 LEU A CA 7
ATOM 7607 C C . LEU A 1 65 ? -26.127 -28.235 -3.347 1.00 0.00 65 LEU A C 7
ATOM 7608 O O . LEU A 1 65 ? -26.144 -29.461 -3.237 1.00 0.00 65 LEU A O 7
ATOM 7624 N N . SER A 1 66 ? -26.480 -27.604 -4.463 1.00 0.00 66 SER A N 7
ATOM 7625 C CA . SER A 1 66 ? -26.920 -28.334 -5.646 1.00 0.00 66 SER A CA 7
ATOM 7626 C C . SER A 1 66 ? -25.883 -29.373 -6.061 1.00 0.00 66 SER A C 7
ATOM 7627 O O . SER A 1 66 ? -26.227 -30.499 -6.421 1.00 0.00 66 SER A O 7
ATOM 7635 N N . ARG A 1 67 ? -24.613 -28.987 -6.007 1.00 0.00 67 ARG A N 7
ATOM 7636 C CA . ARG A 1 67 ? -23.525 -29.884 -6.378 1.00 0.00 67 ARG A CA 7
ATOM 7637 C C . ARG A 1 67 ? -23.416 -31.043 -5.391 1.00 0.00 67 ARG A C 7
ATOM 7638 O O . ARG A 1 67 ? -23.487 -32.210 -5.778 1.00 0.00 67 ARG A O 7
ATOM 7659 N N . HIS A 1 68 ? -23.242 -30.713 -4.115 1.00 0.00 68 HIS A N 7
ATOM 7660 C CA . HIS A 1 68 ? -23.123 -31.727 -3.073 1.00 0.00 68 HIS A CA 7
ATOM 7661 C C . HIS A 1 68 ? -24.178 -32.814 -3.250 1.00 0.00 68 HIS A C 7
ATOM 7662 O O . HIS A 1 68 ? -23.857 -34.001 -3.298 1.00 0.00 68 HIS A O 7
ATOM 7676 N N . ARG A 1 69 ? -25.437 -32.400 -3.347 1.00 0.00 69 ARG A N 7
ATOM 7677 C CA . ARG A 1 69 ? -26.539 -33.340 -3.517 1.00 0.00 69 ARG A CA 7
ATOM 7678 C C . ARG A 1 69 ? -26.110 -34.533 -4.365 1.00 0.00 69 ARG A C 7
ATOM 7679 O O . ARG A 1 69 ? -26.476 -35.673 -4.080 1.00 0.00 69 ARG A O 7
ATOM 7700 N N . ARG A 1 70 ? -25.333 -34.263 -5.408 1.00 0.00 70 ARG A N 7
ATOM 7701 C CA . ARG A 1 70 ? -24.856 -35.313 -6.299 1.00 0.00 70 ARG A CA 7
ATOM 7702 C C . ARG A 1 70 ? -24.374 -36.523 -5.503 1.00 0.00 70 ARG A C 7
ATOM 7703 O O . ARG A 1 70 ? -24.794 -37.653 -5.754 1.00 0.00 70 ARG A O 7
ATOM 7724 N N . THR A 1 71 ? -23.488 -36.279 -4.544 1.00 0.00 71 THR A N 7
ATOM 7725 C CA . THR A 1 71 ? -22.947 -37.347 -3.712 1.00 0.00 71 THR A CA 7
ATOM 7726 C C . THR A 1 71 ? -24.032 -38.346 -3.326 1.00 0.00 71 THR A C 7
ATOM 7727 O O . THR A 1 71 ? -23.769 -39.541 -3.188 1.00 0.00 71 THR A O 7
ATOM 7738 N N . HIS A 1 72 ? -25.252 -37.849 -3.155 1.00 0.00 72 HIS A N 7
ATOM 7739 C CA . HIS A 1 72 ? -26.379 -38.701 -2.786 1.00 0.00 72 HIS A CA 7
ATOM 7740 C C . HIS A 1 72 ? -26.868 -39.505 -3.987 1.00 0.00 72 HIS A C 7
ATOM 7741 O O . HIS A 1 72 ? -26.779 -40.732 -4.001 1.00 0.00 72 HIS A O 7
ATOM 7757 N N . GLY A 1 1 ? 18.294 -22.955 8.434 1.00 0.00 1 GLY A N 8
ATOM 7758 C CA . GLY A 1 1 ? 17.088 -22.157 8.318 1.00 0.00 1 GLY A CA 8
ATOM 7759 C C . GLY A 1 1 ? 17.247 -21.002 7.350 1.00 0.00 1 GLY A C 8
ATOM 7760 O O . GLY A 1 1 ? 18.332 -20.779 6.811 1.00 0.00 1 GLY A O 8
ATOM 7764 N N . SER A 1 2 ? 16.163 -20.266 7.126 1.00 0.00 2 SER A N 8
ATOM 7765 C CA . SER A 1 2 ? 16.185 -19.131 6.210 1.00 0.00 2 SER A CA 8
ATOM 7766 C C . SER A 1 2 ? 14.943 -18.265 6.389 1.00 0.00 2 SER A C 8
ATOM 7767 O O . SER A 1 2 ? 13.946 -18.701 6.965 1.00 0.00 2 SER A O 8
ATOM 7775 N N . SER A 1 3 ? 15.010 -17.035 5.889 1.00 0.00 3 SER A N 8
ATOM 7776 C CA . SER A 1 3 ? 13.892 -16.105 5.996 1.00 0.00 3 SER A CA 8
ATOM 7777 C C . SER A 1 3 ? 14.031 -14.968 4.987 1.00 0.00 3 SER A C 8
ATOM 7778 O O . SER A 1 3 ? 15.118 -14.712 4.472 1.00 0.00 3 SER A O 8
ATOM 7786 N N . GLY A 1 4 ? 12.921 -14.292 4.710 1.00 0.00 4 GLY A N 8
ATOM 7787 C CA . GLY A 1 4 ? 12.940 -13.191 3.763 1.00 0.00 4 GLY A CA 8
ATOM 7788 C C . GLY A 1 4 ? 11.570 -12.903 3.183 1.00 0.00 4 GLY A C 8
ATOM 7789 O O . GLY A 1 4 ? 10.979 -13.752 2.517 1.00 0.00 4 GLY A O 8
ATOM 7793 N N . SER A 1 5 ? 11.062 -11.700 3.437 1.00 0.00 5 SER A N 8
ATOM 7794 C CA . SER A 1 5 ? 9.751 -11.304 2.939 1.00 0.00 5 SER A CA 8
ATOM 7795 C C . SER A 1 5 ? 9.698 -9.800 2.686 1.00 0.00 5 SER A C 8
ATOM 7796 O O . SER A 1 5 ? 10.211 -9.008 3.476 1.00 0.00 5 SER A O 8
ATOM 7804 N N . SER A 1 6 ? 9.075 -9.414 1.577 1.00 0.00 6 SER A N 8
ATOM 7805 C CA . SER A 1 6 ? 8.957 -8.007 1.216 1.00 0.00 6 SER A CA 8
ATOM 7806 C C . SER A 1 6 ? 7.521 -7.661 0.836 1.00 0.00 6 SER A C 8
ATOM 7807 O O . SER A 1 6 ? 6.803 -8.483 0.267 1.00 0.00 6 SER A O 8
ATOM 7815 N N . GLY A 1 7 ? 7.108 -6.438 1.154 1.00 0.00 7 GLY A N 8
ATOM 7816 C CA . GLY A 1 7 ? 5.759 -6.004 0.840 1.00 0.00 7 GLY A CA 8
ATOM 7817 C C . GLY A 1 7 ? 5.738 -4.740 0.003 1.00 0.00 7 GLY A C 8
ATOM 7818 O O . GLY A 1 7 ? 6.737 -4.356 -0.606 1.00 0.00 7 GLY A O 8
ATOM 7822 N N . PRO A 1 8 ? 4.576 -4.072 -0.035 1.00 0.00 8 PRO A N 8
ATOM 7823 C CA . PRO A 1 8 ? 4.399 -2.834 -0.802 1.00 0.00 8 PRO A CA 8
ATOM 7824 C C . PRO A 1 8 ? 5.165 -1.663 -0.196 1.00 0.00 8 PRO A C 8
ATOM 7825 O O . PRO A 1 8 ? 5.258 -1.537 1.025 1.00 0.00 8 PRO A O 8
ATOM 7836 N N . GLN A 1 9 ? 5.711 -0.810 -1.056 1.00 0.00 9 GLN A N 8
ATOM 7837 C CA . GLN A 1 9 ? 6.468 0.350 -0.604 1.00 0.00 9 GLN A CA 8
ATOM 7838 C C . GLN A 1 9 ? 5.615 1.244 0.291 1.00 0.00 9 GLN A C 8
ATOM 7839 O O . GLN A 1 9 ? 6.138 2.040 1.071 1.00 0.00 9 GLN A O 8
ATOM 7853 N N . ILE A 1 10 ? 4.299 1.105 0.172 1.00 0.00 10 ILE A N 8
ATOM 7854 C CA . ILE A 1 10 ? 3.373 1.899 0.971 1.00 0.00 10 ILE A CA 8
ATOM 7855 C C . ILE A 1 10 ? 3.049 1.204 2.290 1.00 0.00 10 ILE A C 8
ATOM 7856 O O . ILE A 1 10 ? 2.121 1.594 2.997 1.00 0.00 10 ILE A O 8
ATOM 7872 N N . ASP A 1 11 ? 3.824 0.174 2.615 1.00 0.00 11 ASP A N 8
ATOM 7873 C CA . ASP A 1 11 ? 3.622 -0.573 3.851 1.00 0.00 11 ASP A CA 8
ATOM 7874 C C . ASP A 1 11 ? 3.369 0.371 5.022 1.00 0.00 11 ASP A C 8
ATOM 7875 O O . ASP A 1 11 ? 2.417 0.191 5.782 1.00 0.00 11 ASP A O 8
ATOM 7884 N N . SER A 1 12 ? 4.228 1.376 5.162 1.00 0.00 12 SER A N 8
ATOM 7885 C CA . SER A 1 12 ? 4.100 2.345 6.243 1.00 0.00 12 SER A CA 8
ATOM 7886 C C . SER A 1 12 ? 3.070 3.414 5.895 1.00 0.00 12 SER A C 8
ATOM 7887 O O . SER A 1 12 ? 2.212 3.754 6.711 1.00 0.00 12 SER A O 8
ATOM 7895 N N . SER A 1 13 ? 3.162 3.943 4.679 1.00 0.00 13 SER A N 8
ATOM 7896 C CA . SER A 1 13 ? 2.241 4.977 4.223 1.00 0.00 13 SER A CA 8
ATOM 7897 C C . SER A 1 13 ? 0.803 4.625 4.591 1.00 0.00 13 SER A C 8
ATOM 7898 O O . SER A 1 13 ? 0.125 5.382 5.287 1.00 0.00 13 SER A O 8
ATOM 7906 N N . ARG A 1 14 ? 0.343 3.471 4.118 1.00 0.00 14 ARG A N 8
ATOM 7907 C CA . ARG A 1 14 ? -1.014 3.017 4.395 1.00 0.00 14 ARG A CA 8
ATOM 7908 C C . ARG A 1 14 ? -1.277 2.975 5.898 1.00 0.00 14 ARG A C 8
ATOM 7909 O O . ARG A 1 14 ? -0.360 2.768 6.693 1.00 0.00 14 ARG A O 8
ATOM 7930 N N . ILE A 1 15 ? -2.534 3.175 6.279 1.00 0.00 15 ILE A N 8
ATOM 7931 C CA . ILE A 1 15 ? -2.917 3.160 7.685 1.00 0.00 15 ILE A CA 8
ATOM 7932 C C . ILE A 1 15 ? -3.889 2.021 7.978 1.00 0.00 15 ILE A C 8
ATOM 7933 O O . ILE A 1 15 ? -4.791 1.744 7.187 1.00 0.00 15 ILE A O 8
ATOM 7949 N N . ARG A 1 16 ? -3.700 1.367 9.118 1.00 0.00 16 ARG A N 8
ATOM 7950 C CA . ARG A 1 16 ? -4.560 0.260 9.517 1.00 0.00 16 ARG A CA 8
ATOM 7951 C C . ARG A 1 16 ? -4.615 0.132 11.036 1.00 0.00 16 ARG A C 8
ATOM 7952 O O . ARG A 1 16 ? -3.682 -0.369 11.662 1.00 0.00 16 ARG A O 8
ATOM 7973 N N . SER A 1 17 ? -5.717 0.591 11.623 1.00 0.00 17 SER A N 8
ATOM 7974 C CA . SER A 1 17 ? -5.893 0.533 13.069 1.00 0.00 17 SER A CA 8
ATOM 7975 C C . SER A 1 17 ? -6.732 -0.678 13.466 1.00 0.00 17 SER A C 8
ATOM 7976 O O . SER A 1 17 ? -6.232 -1.620 14.080 1.00 0.00 17 SER A O 8
ATOM 7984 N N . HIS A 1 18 ? -8.012 -0.644 13.111 1.00 0.00 18 HIS A N 8
ATOM 7985 C CA . HIS A 1 18 ? -8.923 -1.738 13.429 1.00 0.00 18 HIS A CA 8
ATOM 7986 C C . HIS A 1 18 ? -8.355 -3.073 12.957 1.00 0.00 18 HIS A C 8
ATOM 7987 O O . HIS A 1 18 ? -8.387 -3.386 11.767 1.00 0.00 18 HIS A O 8
ATOM 8001 N N . ILE A 1 19 ? -7.834 -3.854 13.897 1.00 0.00 19 ILE A N 8
ATOM 8002 C CA . ILE A 1 19 ? -7.259 -5.155 13.576 1.00 0.00 19 ILE A CA 8
ATOM 8003 C C . ILE A 1 19 ? -8.334 -6.234 13.526 1.00 0.00 19 ILE A C 8
ATOM 8004 O O . ILE A 1 19 ? -9.248 -6.255 14.351 1.00 0.00 19 ILE A O 8
ATOM 8020 N N . CYS A 1 20 ? -8.219 -7.132 12.553 1.00 0.00 20 CYS A N 8
ATOM 8021 C CA . CYS A 1 20 ? -9.180 -8.217 12.395 1.00 0.00 20 CYS A CA 8
ATOM 8022 C C . CYS A 1 20 ? -9.164 -9.140 13.610 1.00 0.00 20 CYS A C 8
ATOM 8023 O O . CYS A 1 20 ? -8.123 -9.687 13.973 1.00 0.00 20 CYS A O 8
ATOM 8030 N N . SER A 1 21 ? -10.325 -9.307 14.235 1.00 0.00 21 SER A N 8
ATOM 8031 C CA . SER A 1 21 ? -10.445 -10.160 15.411 1.00 0.00 21 SER A CA 8
ATOM 8032 C C . SER A 1 21 ? -9.620 -11.432 15.245 1.00 0.00 21 SER A C 8
ATOM 8033 O O . SER A 1 21 ? -8.816 -11.782 16.110 1.00 0.00 21 SER A O 8
ATOM 8041 N N . HIS A 1 22 ? -9.825 -12.122 14.128 1.00 0.00 22 HIS A N 8
ATOM 8042 C CA . HIS A 1 22 ? -9.101 -13.356 13.847 1.00 0.00 22 HIS A CA 8
ATOM 8043 C C . HIS A 1 22 ? -7.600 -13.096 13.754 1.00 0.00 22 HIS A C 8
ATOM 8044 O O . HIS A 1 22 ? -7.124 -12.372 12.879 1.00 0.00 22 HIS A O 8
ATOM 8058 N N . PRO A 1 23 ? -6.837 -13.700 14.677 1.00 0.00 23 PRO A N 8
ATOM 8059 C CA . PRO A 1 23 ? -5.379 -13.547 14.720 1.00 0.00 23 PRO A CA 8
ATOM 8060 C C . PRO A 1 23 ? -4.689 -14.244 13.553 1.00 0.00 23 PRO A C 8
ATOM 8061 O O . PRO A 1 23 ? -3.817 -13.670 12.902 1.00 0.00 23 PRO A O 8
ATOM 8072 N N . GLY A 1 24 ? -5.084 -15.487 13.292 1.00 0.00 24 GLY A N 8
ATOM 8073 C CA . GLY A 1 24 ? -4.494 -16.241 12.202 1.00 0.00 24 GLY A CA 8
ATOM 8074 C C . GLY A 1 24 ? -4.633 -15.537 10.867 1.00 0.00 24 GLY A C 8
ATOM 8075 O O . GLY A 1 24 ? -3.776 -15.671 9.993 1.00 0.00 24 GLY A O 8
ATOM 8079 N N . CYS A 1 25 ? -5.718 -14.784 10.707 1.00 0.00 25 CYS A N 8
ATOM 8080 C CA . CYS A 1 25 ? -5.968 -14.058 9.469 1.00 0.00 25 CYS A CA 8
ATOM 8081 C C . CYS A 1 25 ? -4.938 -12.950 9.269 1.00 0.00 25 CYS A C 8
ATOM 8082 O O . CYS A 1 25 ? -4.139 -12.992 8.334 1.00 0.00 25 CYS A O 8
ATOM 8089 N N . GLY A 1 26 ? -4.963 -11.959 10.156 1.00 0.00 26 GLY A N 8
ATOM 8090 C CA . GLY A 1 26 ? -4.027 -10.854 10.060 1.00 0.00 26 GLY A CA 8
ATOM 8091 C C . GLY A 1 26 ? -4.442 -9.831 9.021 1.00 0.00 26 GLY A C 8
ATOM 8092 O O . GLY A 1 26 ? -3.721 -9.591 8.052 1.00 0.00 26 GLY A O 8
ATOM 8096 N N . LYS A 1 27 ? -5.608 -9.226 9.223 1.00 0.00 27 LYS A N 8
ATOM 8097 C CA . LYS A 1 27 ? -6.120 -8.223 8.296 1.00 0.00 27 LYS A CA 8
ATOM 8098 C C . LYS A 1 27 ? -6.551 -6.964 9.041 1.00 0.00 27 LYS A C 8
ATOM 8099 O O . LYS A 1 27 ? -7.379 -7.022 9.952 1.00 0.00 27 LYS A O 8
ATOM 8118 N N . THR A 1 28 ? -5.987 -5.827 8.650 1.00 0.00 28 THR A N 8
ATOM 8119 C CA . THR A 1 28 ? -6.315 -4.554 9.280 1.00 0.00 28 THR A CA 8
ATOM 8120 C C . THR A 1 28 ? -6.649 -3.493 8.237 1.00 0.00 28 THR A C 8
ATOM 8121 O O . THR A 1 28 ? -6.162 -3.545 7.108 1.00 0.00 28 THR A O 8
ATOM 8132 N N . TYR A 1 29 ? -7.482 -2.533 8.623 1.00 0.00 29 TYR A N 8
ATOM 8133 C CA . TYR A 1 29 ? -7.882 -1.461 7.721 1.00 0.00 29 TYR A CA 8
ATOM 8134 C C . TYR A 1 29 ? -8.119 -0.163 8.488 1.00 0.00 29 TYR A C 8
ATOM 8135 O O . TYR A 1 29 ? -8.867 -0.133 9.465 1.00 0.00 29 TYR A O 8
ATOM 8153 N N . PHE A 1 30 ? -7.476 0.909 8.036 1.00 0.00 30 PHE A N 8
ATOM 8154 C CA . PHE A 1 30 ? -7.614 2.210 8.678 1.00 0.00 30 PHE A CA 8
ATOM 8155 C C . PHE A 1 30 ? -9.081 2.524 8.961 1.00 0.00 30 PHE A C 8
ATOM 8156 O O . PHE A 1 30 ? -9.445 2.893 10.077 1.00 0.00 30 PHE A O 8
ATOM 8173 N N . LYS A 1 31 ? -9.919 2.376 7.941 1.00 0.00 31 LYS A N 8
ATOM 8174 C CA . LYS A 1 31 ? -11.345 2.642 8.077 1.00 0.00 31 LYS A CA 8
ATOM 8175 C C . LYS A 1 31 ? -11.967 1.745 9.143 1.00 0.00 31 LYS A C 8
ATOM 8176 O O . LYS A 1 31 ? -12.225 0.566 8.902 1.00 0.00 31 LYS A O 8
ATOM 8195 N N . SER A 1 32 ? -12.207 2.312 10.320 1.00 0.00 32 SER A N 8
ATOM 8196 C CA . SER A 1 32 ? -12.796 1.564 11.425 1.00 0.00 32 SER A CA 8
ATOM 8197 C C . SER A 1 32 ? -13.930 0.670 10.930 1.00 0.00 32 SER A C 8
ATOM 8198 O O . SER A 1 32 ? -13.986 -0.516 11.254 1.00 0.00 32 SER A O 8
ATOM 8206 N N . SER A 1 33 ? -14.831 1.250 10.145 1.00 0.00 33 SER A N 8
ATOM 8207 C CA . SER A 1 33 ? -15.967 0.508 9.608 1.00 0.00 33 SER A CA 8
ATOM 8208 C C . SER A 1 33 ? -15.496 -0.646 8.728 1.00 0.00 33 SER A C 8
ATOM 8209 O O . SER A 1 33 ? -15.860 -1.801 8.952 1.00 0.00 33 SER A O 8
ATOM 8217 N N . HIS A 1 34 ? -14.682 -0.325 7.727 1.00 0.00 34 HIS A N 8
ATOM 8218 C CA . HIS A 1 34 ? -14.160 -1.334 6.813 1.00 0.00 34 HIS A CA 8
ATOM 8219 C C . HIS A 1 34 ? -13.901 -2.648 7.544 1.00 0.00 34 HIS A C 8
ATOM 8220 O O . HIS A 1 34 ? -14.527 -3.667 7.252 1.00 0.00 34 HIS A O 8
ATOM 8234 N N . LEU A 1 35 ? -12.975 -2.616 8.497 1.00 0.00 35 LEU A N 8
ATOM 8235 C CA . LEU A 1 35 ? -12.633 -3.805 9.271 1.00 0.00 35 LEU A CA 8
ATOM 8236 C C . LEU A 1 35 ? -13.882 -4.614 9.606 1.00 0.00 35 LEU A C 8
ATOM 8237 O O . LEU A 1 35 ? -14.068 -5.724 9.107 1.00 0.00 35 LEU A O 8
ATOM 8253 N N . LYS A 1 36 ? -14.736 -4.050 10.454 1.00 0.00 36 LYS A N 8
ATOM 8254 C CA . LYS A 1 36 ? -15.970 -4.717 10.854 1.00 0.00 36 LYS A CA 8
ATOM 8255 C C . LYS A 1 36 ? -16.587 -5.470 9.680 1.00 0.00 36 LYS A C 8
ATOM 8256 O O . LYS A 1 36 ? -17.024 -6.611 9.824 1.00 0.00 36 LYS A O 8
ATOM 8275 N N . ALA A 1 37 ? -16.619 -4.824 8.519 1.00 0.00 37 ALA A N 8
ATOM 8276 C CA . ALA A 1 37 ? -17.180 -5.435 7.321 1.00 0.00 37 ALA A CA 8
ATOM 8277 C C . ALA A 1 37 ? -16.423 -6.704 6.946 1.00 0.00 37 ALA A C 8
ATOM 8278 O O . ALA A 1 37 ? -17.023 -7.760 6.743 1.00 0.00 37 ALA A O 8
ATOM 8285 N N . HIS A 1 38 ? -15.101 -6.594 6.854 1.00 0.00 38 HIS A N 8
ATOM 8286 C CA . HIS A 1 38 ? -14.261 -7.734 6.503 1.00 0.00 38 HIS A CA 8
ATOM 8287 C C . HIS A 1 38 ? -14.616 -8.952 7.351 1.00 0.00 38 HIS A C 8
ATOM 8288 O O . HIS A 1 38 ? -14.865 -10.037 6.825 1.00 0.00 38 HIS A O 8
ATOM 8302 N N . THR A 1 39 ? -14.637 -8.764 8.667 1.00 0.00 39 THR A N 8
ATOM 8303 C CA . THR A 1 39 ? -14.959 -9.848 9.587 1.00 0.00 39 THR A CA 8
ATOM 8304 C C . THR A 1 39 ? -15.996 -10.790 8.987 1.00 0.00 39 THR A C 8
ATOM 8305 O O . THR A 1 39 ? -15.975 -11.994 9.242 1.00 0.00 39 THR A O 8
ATOM 8316 N N . ARG A 1 40 ? -16.901 -10.235 8.187 1.00 0.00 40 ARG A N 8
ATOM 8317 C CA . ARG A 1 40 ? -17.945 -11.027 7.550 1.00 0.00 40 ARG A CA 8
ATOM 8318 C C . ARG A 1 40 ? -17.358 -12.269 6.887 1.00 0.00 40 ARG A C 8
ATOM 8319 O O . ARG A 1 40 ? -17.840 -13.384 7.094 1.00 0.00 40 ARG A O 8
ATOM 8340 N N . THR A 1 41 ? -16.315 -12.069 6.087 1.00 0.00 41 THR A N 8
ATOM 8341 C CA . THR A 1 41 ? -15.663 -13.173 5.393 1.00 0.00 41 THR A CA 8
ATOM 8342 C C . THR A 1 41 ? -15.389 -14.334 6.341 1.00 0.00 41 THR A C 8
ATOM 8343 O O . THR A 1 41 ? -15.230 -15.476 5.908 1.00 0.00 41 THR A O 8
ATOM 8354 N N . HIS A 1 42 ? -15.336 -14.037 7.635 1.00 0.00 42 HIS A N 8
ATOM 8355 C CA . HIS A 1 42 ? -15.082 -15.059 8.645 1.00 0.00 42 HIS A CA 8
ATOM 8356 C C . HIS A 1 42 ? -16.391 -15.637 9.173 1.00 0.00 42 HIS A C 8
ATOM 8357 O O . HIS A 1 42 ? -16.618 -16.846 9.109 1.00 0.00 42 HIS A O 8
ATOM 8371 N N . THR A 1 43 ? -17.250 -14.767 9.693 1.00 0.00 43 THR A N 8
ATOM 8372 C CA . THR A 1 43 ? -18.536 -15.192 10.233 1.00 0.00 43 THR A CA 8
ATOM 8373 C C . THR A 1 43 ? -19.492 -15.603 9.120 1.00 0.00 43 THR A C 8
ATOM 8374 O O . THR A 1 43 ? -19.357 -15.163 7.979 1.00 0.00 43 THR A O 8
ATOM 8385 N N . GLY A 1 44 ? -20.458 -16.451 9.458 1.00 0.00 44 GLY A N 8
ATOM 8386 C CA . GLY A 1 44 ? -21.423 -16.907 8.475 1.00 0.00 44 GLY A CA 8
ATOM 8387 C C . GLY A 1 44 ? -22.004 -18.264 8.819 1.00 0.00 44 GLY A C 8
ATOM 8388 O O . GLY A 1 44 ? -21.621 -18.874 9.817 1.00 0.00 44 GLY A O 8
ATOM 8392 N N . GLU A 1 45 ? -22.932 -18.735 7.993 1.00 0.00 45 GLU A N 8
ATOM 8393 C CA . GLU A 1 45 ? -23.569 -20.028 8.218 1.00 0.00 45 GLU A CA 8
ATOM 8394 C C . GLU A 1 45 ? -23.700 -20.805 6.911 1.00 0.00 45 GLU A C 8
ATOM 8395 O O . GLU A 1 45 ? -24.143 -20.267 5.897 1.00 0.00 45 GLU A O 8
ATOM 8407 N N . LYS A 1 46 ? -23.309 -22.075 6.943 1.00 0.00 46 LYS A N 8
ATOM 8408 C CA . LYS A 1 46 ? -23.382 -22.928 5.764 1.00 0.00 46 LYS A CA 8
ATOM 8409 C C . LYS A 1 46 ? -24.634 -23.797 5.798 1.00 0.00 46 LYS A C 8
ATOM 8410 O O . LYS A 1 46 ? -25.004 -24.357 6.830 1.00 0.00 46 LYS A O 8
ATOM 8429 N N . PRO A 1 47 ? -25.304 -23.918 4.641 1.00 0.00 47 PRO A N 8
ATOM 8430 C CA . PRO A 1 47 ? -26.524 -24.719 4.513 1.00 0.00 47 PRO A CA 8
ATOM 8431 C C . PRO A 1 47 ? -26.249 -26.215 4.621 1.00 0.00 47 PRO A C 8
ATOM 8432 O O . PRO A 1 47 ? -27.170 -27.030 4.585 1.00 0.00 47 PRO A O 8
ATOM 8443 N N . PHE A 1 48 ? -24.975 -26.570 4.755 1.00 0.00 48 PHE A N 8
ATOM 8444 C CA . PHE A 1 48 ? -24.578 -27.968 4.867 1.00 0.00 48 PHE A CA 8
ATOM 8445 C C . PHE A 1 48 ? -23.482 -28.139 5.915 1.00 0.00 48 PHE A C 8
ATOM 8446 O O . PHE A 1 48 ? -22.385 -27.598 5.775 1.00 0.00 48 PHE A O 8
ATOM 8463 N N . SER A 1 49 ? -23.786 -28.896 6.965 1.00 0.00 49 SER A N 8
ATOM 8464 C CA . SER A 1 49 ? -22.830 -29.136 8.038 1.00 0.00 49 SER A CA 8
ATOM 8465 C C . SER A 1 49 ? -22.598 -30.630 8.236 1.00 0.00 49 SER A C 8
ATOM 8466 O O . SER A 1 49 ? -23.542 -31.399 8.418 1.00 0.00 49 SER A O 8
ATOM 8474 N N . CYS A 1 50 ? -21.333 -31.036 8.198 1.00 0.00 50 CYS A N 8
ATOM 8475 C CA . CYS A 1 50 ? -20.974 -32.439 8.372 1.00 0.00 50 CYS A CA 8
ATOM 8476 C C . CYS A 1 50 ? -21.756 -33.061 9.525 1.00 0.00 50 CYS A C 8
ATOM 8477 O O . CYS A 1 50 ? -22.379 -34.112 9.371 1.00 0.00 50 CYS A O 8
ATOM 8484 N N . SER A 1 51 ? -21.718 -32.405 10.681 1.00 0.00 51 SER A N 8
ATOM 8485 C CA . SER A 1 51 ? -22.420 -32.895 11.861 1.00 0.00 51 SER A CA 8
ATOM 8486 C C . SER A 1 51 ? -21.889 -34.263 12.280 1.00 0.00 51 SER A C 8
ATOM 8487 O O . SER A 1 51 ? -22.661 -35.180 12.564 1.00 0.00 51 SER A O 8
ATOM 8495 N N . TRP A 1 52 ? -20.568 -34.393 12.314 1.00 0.00 52 TRP A N 8
ATOM 8496 C CA . TRP A 1 52 ? -19.934 -35.648 12.698 1.00 0.00 52 TRP A CA 8
ATOM 8497 C C . TRP A 1 52 ? -19.808 -35.755 14.214 1.00 0.00 52 TRP A C 8
ATOM 8498 O O . TRP A 1 52 ? -20.187 -34.838 14.944 1.00 0.00 52 TRP A O 8
ATOM 8519 N N . LYS A 1 53 ? -19.274 -36.877 14.682 1.00 0.00 53 LYS A N 8
ATOM 8520 C CA . LYS A 1 53 ? -19.098 -37.103 16.111 1.00 0.00 53 LYS A CA 8
ATOM 8521 C C . LYS A 1 53 ? -18.132 -36.084 16.708 1.00 0.00 53 LYS A C 8
ATOM 8522 O O . LYS A 1 53 ? -18.233 -35.732 17.882 1.00 0.00 53 LYS A O 8
ATOM 8541 N N . GLY A 1 54 ? -17.196 -35.612 15.889 1.00 0.00 54 GLY A N 8
ATOM 8542 C CA . GLY A 1 54 ? -16.227 -34.636 16.353 1.00 0.00 54 GLY A CA 8
ATOM 8543 C C . GLY A 1 54 ? -15.561 -33.893 15.213 1.00 0.00 54 GLY A C 8
ATOM 8544 O O . GLY A 1 54 ? -14.395 -33.509 15.310 1.00 0.00 54 GLY A O 8
ATOM 8548 N N . CYS A 1 55 ? -16.301 -33.689 14.129 1.00 0.00 55 CYS A N 8
ATOM 8549 C CA . CYS A 1 55 ? -15.775 -32.989 12.963 1.00 0.00 55 CYS A CA 8
ATOM 8550 C C . CYS A 1 55 ? -16.130 -31.506 13.015 1.00 0.00 55 CYS A C 8
ATOM 8551 O O . CYS A 1 55 ? -15.248 -30.647 13.010 1.00 0.00 55 CYS A O 8
ATOM 8558 N N . GLU A 1 56 ? -17.426 -31.214 13.064 1.00 0.00 56 GLU A N 8
ATOM 8559 C CA . GLU A 1 56 ? -17.896 -29.835 13.116 1.00 0.00 56 GLU A CA 8
ATOM 8560 C C . GLU A 1 56 ? -17.396 -29.044 11.909 1.00 0.00 56 GLU A C 8
ATOM 8561 O O . GLU A 1 56 ? -16.994 -27.888 12.035 1.00 0.00 56 GLU A O 8
ATOM 8573 N N . ARG A 1 57 ? -17.426 -29.677 10.741 1.00 0.00 57 ARG A N 8
ATOM 8574 C CA . ARG A 1 57 ? -16.975 -29.035 9.512 1.00 0.00 57 ARG A CA 8
ATOM 8575 C C . ARG A 1 57 ? -18.126 -28.891 8.520 1.00 0.00 57 ARG A C 8
ATOM 8576 O O . ARG A 1 57 ? -18.666 -29.885 8.033 1.00 0.00 57 ARG A O 8
ATOM 8597 N N . ARG A 1 58 ? -18.496 -27.649 8.228 1.00 0.00 58 ARG A N 8
ATOM 8598 C CA . ARG A 1 58 ? -19.583 -27.376 7.295 1.00 0.00 58 ARG A CA 8
ATOM 8599 C C . ARG A 1 58 ? -19.053 -26.736 6.015 1.00 0.00 58 ARG A C 8
ATOM 8600 O O . ARG A 1 58 ? -17.969 -26.155 6.002 1.00 0.00 58 ARG A O 8
ATOM 8621 N N . PHE A 1 59 ? -19.827 -26.851 4.940 1.00 0.00 59 PHE A N 8
ATOM 8622 C CA . PHE A 1 59 ? -19.435 -26.285 3.654 1.00 0.00 59 PHE A CA 8
ATOM 8623 C C . PHE A 1 59 ? -20.572 -25.465 3.051 1.00 0.00 59 PHE A C 8
ATOM 8624 O O . PHE A 1 59 ? -21.747 -25.778 3.243 1.00 0.00 59 PHE A O 8
ATOM 8641 N N . ALA A 1 60 ? -20.213 -24.413 2.322 1.00 0.00 60 ALA A N 8
ATOM 8642 C CA . ALA A 1 60 ? -21.203 -23.549 1.691 1.00 0.00 60 ALA A CA 8
ATOM 8643 C C . ALA A 1 60 ? -21.931 -24.278 0.567 1.00 0.00 60 ALA A C 8
ATOM 8644 O O . ALA A 1 60 ? -23.152 -24.177 0.439 1.00 0.00 60 ALA A O 8
ATOM 8651 N N . ARG A 1 61 ? -21.176 -25.011 -0.244 1.00 0.00 61 ARG A N 8
ATOM 8652 C CA . ARG A 1 61 ? -21.750 -25.755 -1.358 1.00 0.00 61 ARG A CA 8
ATOM 8653 C C . ARG A 1 61 ? -21.925 -27.227 -0.996 1.00 0.00 61 ARG A C 8
ATOM 8654 O O . ARG A 1 61 ? -21.020 -27.852 -0.441 1.00 0.00 61 ARG A O 8
ATOM 8675 N N . SER A 1 62 ? -23.092 -27.775 -1.314 1.00 0.00 62 SER A N 8
ATOM 8676 C CA . SER A 1 62 ? -23.387 -29.173 -1.019 1.00 0.00 62 SER A CA 8
ATOM 8677 C C . SER A 1 62 ? -22.247 -30.077 -1.479 1.00 0.00 62 SER A C 8
ATOM 8678 O O . SER A 1 62 ? -21.671 -30.821 -0.685 1.00 0.00 62 SER A O 8
ATOM 8686 N N . ASP A 1 63 ? -21.929 -30.008 -2.767 1.00 0.00 63 ASP A N 8
ATOM 8687 C CA . ASP A 1 63 ? -20.858 -30.818 -3.335 1.00 0.00 63 ASP A CA 8
ATOM 8688 C C . ASP A 1 63 ? -19.688 -30.932 -2.361 1.00 0.00 63 ASP A C 8
ATOM 8689 O O . ASP A 1 63 ? -19.247 -32.032 -2.033 1.00 0.00 63 ASP A O 8
ATOM 8698 N N . GLU A 1 64 ? -19.192 -29.787 -1.905 1.00 0.00 64 GLU A N 8
ATOM 8699 C CA . GLU A 1 64 ? -18.072 -29.758 -0.972 1.00 0.00 64 GLU A CA 8
ATOM 8700 C C . GLU A 1 64 ? -18.266 -30.783 0.141 1.00 0.00 64 GLU A C 8
ATOM 8701 O O . GLU A 1 64 ? -17.366 -31.572 0.440 1.00 0.00 64 GLU A O 8
ATOM 8713 N N . LEU A 1 65 ? -19.445 -30.767 0.753 1.00 0.00 65 LEU A N 8
ATOM 8714 C CA . LEU A 1 65 ? -19.758 -31.695 1.835 1.00 0.00 65 LEU A CA 8
ATOM 8715 C C . LEU A 1 65 ? -19.768 -33.134 1.332 1.00 0.00 65 LEU A C 8
ATOM 8716 O O . LEU A 1 65 ? -19.053 -33.990 1.853 1.00 0.00 65 LEU A O 8
ATOM 8732 N N . SER A 1 66 ? -20.581 -33.395 0.313 1.00 0.00 66 SER A N 8
ATOM 8733 C CA . SER A 1 66 ? -20.686 -34.731 -0.260 1.00 0.00 66 SER A CA 8
ATOM 8734 C C . SER A 1 66 ? -19.304 -35.351 -0.448 1.00 0.00 66 SER A C 8
ATOM 8735 O O . SER A 1 66 ? -19.098 -36.532 -0.166 1.00 0.00 66 SER A O 8
ATOM 8743 N N . ARG A 1 67 ? -18.360 -34.545 -0.925 1.00 0.00 67 ARG A N 8
ATOM 8744 C CA . ARG A 1 67 ? -16.999 -35.014 -1.151 1.00 0.00 67 ARG A CA 8
ATOM 8745 C C . ARG A 1 67 ? -16.263 -35.207 0.172 1.00 0.00 67 ARG A C 8
ATOM 8746 O O . ARG A 1 67 ? -15.702 -36.273 0.432 1.00 0.00 67 ARG A O 8
ATOM 8767 N N . HIS A 1 68 ? -16.269 -34.171 1.004 1.00 0.00 68 HIS A N 8
ATOM 8768 C CA . HIS A 1 68 ? -15.602 -34.227 2.300 1.00 0.00 68 HIS A CA 8
ATOM 8769 C C . HIS A 1 68 ? -15.965 -35.510 3.042 1.00 0.00 68 HIS A C 8
ATOM 8770 O O . HIS A 1 68 ? -15.118 -36.122 3.693 1.00 0.00 68 HIS A O 8
ATOM 8784 N N . ARG A 1 69 ? -17.228 -35.909 2.940 1.00 0.00 69 ARG A N 8
ATOM 8785 C CA . ARG A 1 69 ? -17.703 -37.118 3.603 1.00 0.00 69 ARG A CA 8
ATOM 8786 C C . ARG A 1 69 ? -16.659 -38.229 3.521 1.00 0.00 69 ARG A C 8
ATOM 8787 O O . ARG A 1 69 ? -16.608 -39.110 4.380 1.00 0.00 69 ARG A O 8
ATOM 8808 N N . ARG A 1 70 ? -15.831 -38.180 2.483 1.00 0.00 70 ARG A N 8
ATOM 8809 C CA . ARG A 1 70 ? -14.791 -39.183 2.288 1.00 0.00 70 ARG A CA 8
ATOM 8810 C C . ARG A 1 70 ? -13.921 -39.313 3.535 1.00 0.00 70 ARG A C 8
ATOM 8811 O O . ARG A 1 70 ? -13.631 -40.419 3.991 1.00 0.00 70 ARG A O 8
ATOM 8832 N N . THR A 1 71 ? -13.506 -38.175 4.083 1.00 0.00 71 THR A N 8
ATOM 8833 C CA . THR A 1 71 ? -12.668 -38.161 5.275 1.00 0.00 71 THR A CA 8
ATOM 8834 C C . THR A 1 71 ? -13.194 -39.130 6.327 1.00 0.00 71 THR A C 8
ATOM 8835 O O . THR A 1 71 ? -12.448 -39.582 7.198 1.00 0.00 71 THR A O 8
ATOM 8846 N N . HIS A 1 72 ? -14.482 -39.446 6.243 1.00 0.00 72 HIS A N 8
ATOM 8847 C CA . HIS A 1 72 ? -15.108 -40.363 7.188 1.00 0.00 72 HIS A CA 8
ATOM 8848 C C . HIS A 1 72 ? -15.525 -41.657 6.496 1.00 0.00 72 HIS A C 8
ATOM 8849 O O . HIS A 1 72 ? -16.249 -42.472 7.066 1.00 0.00 72 HIS A O 8
ATOM 8865 N N . GLY A 1 1 ? 33.405 13.113 19.996 1.00 0.00 1 GLY A N 9
ATOM 8866 C CA . GLY A 1 1 ? 32.024 13.538 19.862 1.00 0.00 1 GLY A CA 9
ATOM 8867 C C . GLY A 1 1 ? 31.353 12.957 18.633 1.00 0.00 1 GLY A C 9
ATOM 8868 O O . GLY A 1 1 ? 31.784 13.206 17.507 1.00 0.00 1 GLY A O 9
ATOM 8872 N N . SER A 1 2 ? 30.298 12.178 18.849 1.00 0.00 2 SER A N 9
ATOM 8873 C CA . SER A 1 2 ? 29.570 11.555 17.749 1.00 0.00 2 SER A CA 9
ATOM 8874 C C . SER A 1 2 ? 28.091 11.406 18.091 1.00 0.00 2 SER A C 9
ATOM 8875 O O . SER A 1 2 ? 27.735 11.096 19.229 1.00 0.00 2 SER A O 9
ATOM 8883 N N . SER A 1 3 ? 27.235 11.629 17.100 1.00 0.00 3 SER A N 9
ATOM 8884 C CA . SER A 1 3 ? 25.794 11.522 17.296 1.00 0.00 3 SER A CA 9
ATOM 8885 C C . SER A 1 3 ? 25.086 11.229 15.977 1.00 0.00 3 SER A C 9
ATOM 8886 O O . SER A 1 3 ? 25.620 11.495 14.901 1.00 0.00 3 SER A O 9
ATOM 8894 N N . GLY A 1 4 ? 23.879 10.678 16.069 1.00 0.00 4 GLY A N 9
ATOM 8895 C CA . GLY A 1 4 ? 23.118 10.357 14.877 1.00 0.00 4 GLY A CA 9
ATOM 8896 C C . GLY A 1 4 ? 22.058 9.305 15.132 1.00 0.00 4 GLY A C 9
ATOM 8897 O O . GLY A 1 4 ? 22.374 8.140 15.375 1.00 0.00 4 GLY A O 9
ATOM 8901 N N . SER A 1 5 ? 20.794 9.713 15.078 1.00 0.00 5 SER A N 9
ATOM 8902 C CA . SER A 1 5 ? 19.683 8.798 15.312 1.00 0.00 5 SER A CA 9
ATOM 8903 C C . SER A 1 5 ? 18.470 9.190 14.473 1.00 0.00 5 SER A C 9
ATOM 8904 O O . SER A 1 5 ? 17.762 10.144 14.795 1.00 0.00 5 SER A O 9
ATOM 8912 N N . SER A 1 6 ? 18.239 8.447 13.397 1.00 0.00 6 SER A N 9
ATOM 8913 C CA . SER A 1 6 ? 17.114 8.718 12.507 1.00 0.00 6 SER A CA 9
ATOM 8914 C C . SER A 1 6 ? 16.528 7.419 11.962 1.00 0.00 6 SER A C 9
ATOM 8915 O O . SER A 1 6 ? 17.216 6.404 11.871 1.00 0.00 6 SER A O 9
ATOM 8923 N N . GLY A 1 7 ? 15.250 7.462 11.599 1.00 0.00 7 GLY A N 9
ATOM 8924 C CA . GLY A 1 7 ? 14.590 6.283 11.067 1.00 0.00 7 GLY A CA 9
ATOM 8925 C C . GLY A 1 7 ? 13.160 6.558 10.648 1.00 0.00 7 GLY A C 9
ATOM 8926 O O . GLY A 1 7 ? 12.211 6.285 11.384 1.00 0.00 7 GLY A O 9
ATOM 8930 N N . PRO A 1 8 ? 12.989 7.114 9.439 1.00 0.00 8 PRO A N 9
ATOM 8931 C CA . PRO A 1 8 ? 11.667 7.440 8.897 1.00 0.00 8 PRO A CA 9
ATOM 8932 C C . PRO A 1 8 ? 10.862 6.193 8.546 1.00 0.00 8 PRO A C 9
ATOM 8933 O O . PRO A 1 8 ? 11.296 5.070 8.802 1.00 0.00 8 PRO A O 9
ATOM 8944 N N . GLN A 1 9 ? 9.687 6.399 7.958 1.00 0.00 9 GLN A N 9
ATOM 8945 C CA . GLN A 1 9 ? 8.822 5.291 7.572 1.00 0.00 9 GLN A CA 9
ATOM 8946 C C . GLN A 1 9 ? 9.265 4.691 6.242 1.00 0.00 9 GLN A C 9
ATOM 8947 O O . GLN A 1 9 ? 9.913 5.358 5.436 1.00 0.00 9 GLN A O 9
ATOM 8961 N N . ILE A 1 10 ? 8.912 3.430 6.020 1.00 0.00 10 ILE A N 9
ATOM 8962 C CA . ILE A 1 10 ? 9.274 2.742 4.788 1.00 0.00 10 ILE A CA 9
ATOM 8963 C C . ILE A 1 10 ? 8.490 3.291 3.601 1.00 0.00 10 ILE A C 9
ATOM 8964 O O . ILE A 1 10 ? 9.072 3.786 2.636 1.00 0.00 10 ILE A O 9
ATOM 8980 N N . ASP A 1 11 ? 7.167 3.203 3.681 1.00 0.00 11 ASP A N 9
ATOM 8981 C CA . ASP A 1 11 ? 6.303 3.696 2.615 1.00 0.00 11 ASP A CA 9
ATOM 8982 C C . ASP A 1 11 ? 4.961 4.160 3.174 1.00 0.00 11 ASP A C 9
ATOM 8983 O O . ASP A 1 11 ? 4.678 3.988 4.359 1.00 0.00 11 ASP A O 9
ATOM 8992 N N . SER A 1 12 ? 4.139 4.752 2.312 1.00 0.00 12 SER A N 9
ATOM 8993 C CA . SER A 1 12 ? 2.831 5.247 2.720 1.00 0.00 12 SER A CA 9
ATOM 8994 C C . SER A 1 12 ? 1.821 4.106 2.804 1.00 0.00 12 SER A C 9
ATOM 8995 O O . SER A 1 12 ? 1.849 3.177 1.996 1.00 0.00 12 SER A O 9
ATOM 9003 N N . SER A 1 13 ? 0.930 4.183 3.788 1.00 0.00 13 SER A N 9
ATOM 9004 C CA . SER A 1 13 ? -0.087 3.156 3.981 1.00 0.00 13 SER A CA 9
ATOM 9005 C C . SER A 1 13 ? -1.210 3.666 4.879 1.00 0.00 13 SER A C 9
ATOM 9006 O O . SER A 1 13 ? -1.054 4.668 5.577 1.00 0.00 13 SER A O 9
ATOM 9014 N N . ARG A 1 14 ? -2.341 2.968 4.855 1.00 0.00 14 ARG A N 9
ATOM 9015 C CA . ARG A 1 14 ? -3.491 3.349 5.667 1.00 0.00 14 ARG A CA 9
ATOM 9016 C C . ARG A 1 14 ? -3.116 3.415 7.145 1.00 0.00 14 ARG A C 9
ATOM 9017 O O . ARG A 1 14 ? -1.999 3.064 7.528 1.00 0.00 14 ARG A O 9
ATOM 9038 N N . ILE A 1 15 ? -4.055 3.868 7.968 1.00 0.00 15 ILE A N 9
ATOM 9039 C CA . ILE A 1 15 ? -3.823 3.979 9.403 1.00 0.00 15 ILE A CA 9
ATOM 9040 C C . ILE A 1 15 ? -3.633 2.605 10.038 1.00 0.00 15 ILE A C 9
ATOM 9041 O O . ILE A 1 15 ? -2.984 2.474 11.075 1.00 0.00 15 ILE A O 9
ATOM 9057 N N . ARG A 1 16 ? -4.203 1.585 9.406 1.00 0.00 16 ARG A N 9
ATOM 9058 C CA . ARG A 1 16 ? -4.098 0.220 9.909 1.00 0.00 16 ARG A CA 9
ATOM 9059 C C . ARG A 1 16 ? -4.437 0.160 11.396 1.00 0.00 16 ARG A C 9
ATOM 9060 O O . ARG A 1 16 ? -3.706 -0.438 12.186 1.00 0.00 16 ARG A O 9
ATOM 9081 N N . SER A 1 17 ? -5.549 0.785 11.769 1.00 0.00 17 SER A N 9
ATOM 9082 C CA . SER A 1 17 ? -5.984 0.806 13.160 1.00 0.00 17 SER A CA 9
ATOM 9083 C C . SER A 1 17 ? -6.732 -0.476 13.517 1.00 0.00 17 SER A C 9
ATOM 9084 O O . SER A 1 17 ? -6.248 -1.294 14.299 1.00 0.00 17 SER A O 9
ATOM 9092 N N . HIS A 1 18 ? -7.915 -0.644 12.935 1.00 0.00 18 HIS A N 9
ATOM 9093 C CA . HIS A 1 18 ? -8.731 -1.826 13.188 1.00 0.00 18 HIS A CA 9
ATOM 9094 C C . HIS A 1 18 ? -7.977 -3.097 12.813 1.00 0.00 18 HIS A C 9
ATOM 9095 O O . HIS A 1 18 ? -7.857 -3.434 11.635 1.00 0.00 18 HIS A O 9
ATOM 9109 N N . ILE A 1 19 ? -7.470 -3.798 13.822 1.00 0.00 19 ILE A N 9
ATOM 9110 C CA . ILE A 1 19 ? -6.728 -5.032 13.596 1.00 0.00 19 ILE A CA 9
ATOM 9111 C C . ILE A 1 19 ? -7.663 -6.236 13.555 1.00 0.00 19 ILE A C 9
ATOM 9112 O O . ILE A 1 19 ? -8.478 -6.435 14.457 1.00 0.00 19 ILE A O 9
ATOM 9128 N N . CYS A 1 20 ? -7.539 -7.038 12.503 1.00 0.00 20 CYS A N 9
ATOM 9129 C CA . CYS A 1 20 ? -8.371 -8.225 12.343 1.00 0.00 20 CYS A CA 9
ATOM 9130 C C . CYS A 1 20 ? -8.281 -9.123 13.574 1.00 0.00 20 CYS A C 9
ATOM 9131 O O . CYS A 1 20 ? -9.191 -9.904 13.853 1.00 0.00 20 CYS A O 9
ATOM 9138 N N . SER A 1 21 ? -7.178 -9.004 14.306 1.00 0.00 21 SER A N 9
ATOM 9139 C CA . SER A 1 21 ? -6.967 -9.807 15.506 1.00 0.00 21 SER A CA 9
ATOM 9140 C C . SER A 1 21 ? -7.062 -11.295 15.185 1.00 0.00 21 SER A C 9
ATOM 9141 O O . SER A 1 21 ? -7.492 -12.095 16.018 1.00 0.00 21 SER A O 9
ATOM 9149 N N . HIS A 1 22 ? -6.656 -11.661 13.973 1.00 0.00 22 HIS A N 9
ATOM 9150 C CA . HIS A 1 22 ? -6.693 -13.055 13.543 1.00 0.00 22 HIS A CA 9
ATOM 9151 C C . HIS A 1 22 ? -5.311 -13.524 13.099 1.00 0.00 22 HIS A C 9
ATOM 9152 O O . HIS A 1 22 ? -4.580 -12.813 12.409 1.00 0.00 22 HIS A O 9
ATOM 9166 N N . PRO A 1 23 ? -4.944 -14.749 13.503 1.00 0.00 23 PRO A N 9
ATOM 9167 C CA . PRO A 1 23 ? -3.647 -15.340 13.158 1.00 0.00 23 PRO A CA 9
ATOM 9168 C C . PRO A 1 23 ? -3.545 -15.690 11.677 1.00 0.00 23 PRO A C 9
ATOM 9169 O O . PRO A 1 23 ? -2.587 -15.313 11.004 1.00 0.00 23 PRO A O 9
ATOM 9180 N N . GLY A 1 24 ? -4.541 -16.415 11.176 1.00 0.00 24 GLY A N 9
ATOM 9181 C CA . GLY A 1 24 ? -4.544 -16.805 9.778 1.00 0.00 24 GLY A CA 9
ATOM 9182 C C . GLY A 1 24 ? -4.606 -15.612 8.844 1.00 0.00 24 GLY A C 9
ATOM 9183 O O . GLY A 1 24 ? -4.118 -15.671 7.715 1.00 0.00 24 GLY A O 9
ATOM 9187 N N . CYS A 1 25 ? -5.211 -14.526 9.313 1.00 0.00 25 CYS A N 9
ATOM 9188 C CA . CYS A 1 25 ? -5.338 -13.315 8.512 1.00 0.00 25 CYS A CA 9
ATOM 9189 C C . CYS A 1 25 ? -4.248 -12.309 8.870 1.00 0.00 25 CYS A C 9
ATOM 9190 O O . CYS A 1 25 ? -3.405 -11.971 8.041 1.00 0.00 25 CYS A O 9
ATOM 9197 N N . GLY A 1 26 ? -4.271 -11.835 10.113 1.00 0.00 26 GLY A N 9
ATOM 9198 C CA . GLY A 1 26 ? -3.281 -10.874 10.559 1.00 0.00 26 GLY A CA 9
ATOM 9199 C C . GLY A 1 26 ? -3.303 -9.596 9.742 1.00 0.00 26 GLY A C 9
ATOM 9200 O O . GLY A 1 26 ? -2.271 -8.952 9.556 1.00 0.00 26 GLY A O 9
ATOM 9204 N N . LYS A 1 27 ? -4.482 -9.230 9.253 1.00 0.00 27 LYS A N 9
ATOM 9205 C CA . LYS A 1 27 ? -4.637 -8.022 8.452 1.00 0.00 27 LYS A CA 9
ATOM 9206 C C . LYS A 1 27 ? -5.065 -6.844 9.321 1.00 0.00 27 LYS A C 9
ATOM 9207 O O . LYS A 1 27 ? -5.273 -6.990 10.525 1.00 0.00 27 LYS A O 9
ATOM 9226 N N . THR A 1 28 ? -5.193 -5.674 8.702 1.00 0.00 28 THR A N 9
ATOM 9227 C CA . THR A 1 28 ? -5.595 -4.471 9.420 1.00 0.00 28 THR A CA 9
ATOM 9228 C C . THR A 1 28 ? -6.217 -3.449 8.473 1.00 0.00 28 THR A C 9
ATOM 9229 O O . THR A 1 28 ? -5.865 -3.385 7.296 1.00 0.00 28 THR A O 9
ATOM 9240 N N . TYR A 1 29 ? -7.142 -2.652 8.996 1.00 0.00 29 TYR A N 9
ATOM 9241 C CA . TYR A 1 29 ? -7.814 -1.634 8.197 1.00 0.00 29 TYR A CA 9
ATOM 9242 C C . TYR A 1 29 ? -7.969 -0.337 8.986 1.00 0.00 29 TYR A C 9
ATOM 9243 O O . TYR A 1 29 ? -7.989 -0.345 10.218 1.00 0.00 29 TYR A O 9
ATOM 9261 N N . PHE A 1 30 ? -8.080 0.775 8.267 1.00 0.00 30 PHE A N 9
ATOM 9262 C CA . PHE A 1 30 ? -8.234 2.081 8.899 1.00 0.00 30 PHE A CA 9
ATOM 9263 C C . PHE A 1 30 ? -9.705 2.385 9.167 1.00 0.00 30 PHE A C 9
ATOM 9264 O O . PHE A 1 30 ? -10.082 2.747 10.281 1.00 0.00 30 PHE A O 9
ATOM 9281 N N . LYS A 1 31 ? -10.531 2.238 8.137 1.00 0.00 31 LYS A N 9
ATOM 9282 C CA . LYS A 1 31 ? -11.961 2.496 8.259 1.00 0.00 31 LYS A CA 9
ATOM 9283 C C . LYS A 1 31 ? -12.587 1.595 9.319 1.00 0.00 31 LYS A C 9
ATOM 9284 O O . LYS A 1 31 ? -12.841 0.416 9.074 1.00 0.00 31 LYS A O 9
ATOM 9303 N N . SER A 1 32 ? -12.836 2.160 10.496 1.00 0.00 32 SER A N 9
ATOM 9304 C CA . SER A 1 32 ? -13.432 1.408 11.594 1.00 0.00 32 SER A CA 9
ATOM 9305 C C . SER A 1 32 ? -14.526 0.476 11.083 1.00 0.00 32 SER A C 9
ATOM 9306 O O . SER A 1 32 ? -14.696 -0.634 11.587 1.00 0.00 32 SER A O 9
ATOM 9314 N N . SER A 1 33 ? -15.266 0.936 10.079 1.00 0.00 33 SER A N 9
ATOM 9315 C CA . SER A 1 33 ? -16.347 0.146 9.501 1.00 0.00 33 SER A CA 9
ATOM 9316 C C . SER A 1 33 ? -15.794 -1.053 8.736 1.00 0.00 33 SER A C 9
ATOM 9317 O O . SER A 1 33 ? -16.192 -2.194 8.976 1.00 0.00 33 SER A O 9
ATOM 9325 N N . HIS A 1 34 ? -14.875 -0.787 7.814 1.00 0.00 34 HIS A N 9
ATOM 9326 C CA . HIS A 1 34 ? -14.267 -1.843 7.013 1.00 0.00 34 HIS A CA 9
ATOM 9327 C C . HIS A 1 34 ? -14.168 -3.140 7.810 1.00 0.00 34 HIS A C 9
ATOM 9328 O O . HIS A 1 34 ? -14.803 -4.140 7.471 1.00 0.00 34 HIS A O 9
ATOM 9342 N N . LEU A 1 35 ? -13.366 -3.117 8.870 1.00 0.00 35 LEU A N 9
ATOM 9343 C CA . LEU A 1 35 ? -13.183 -4.292 9.715 1.00 0.00 35 LEU A CA 9
ATOM 9344 C C . LEU A 1 35 ? -14.457 -5.129 9.768 1.00 0.00 35 LEU A C 9
ATOM 9345 O O . LEU A 1 35 ? -14.439 -6.326 9.480 1.00 0.00 35 LEU A O 9
ATOM 9361 N N . LYS A 1 36 ? -15.563 -4.491 10.137 1.00 0.00 36 LYS A N 9
ATOM 9362 C CA . LYS A 1 36 ? -16.848 -5.174 10.225 1.00 0.00 36 LYS A CA 9
ATOM 9363 C C . LYS A 1 36 ? -17.165 -5.908 8.926 1.00 0.00 36 LYS A C 9
ATOM 9364 O O . LYS A 1 36 ? -17.501 -7.092 8.937 1.00 0.00 36 LYS A O 9
ATOM 9383 N N . ALA A 1 37 ? -17.053 -5.197 7.808 1.00 0.00 37 ALA A N 9
ATOM 9384 C CA . ALA A 1 37 ? -17.324 -5.782 6.501 1.00 0.00 37 ALA A CA 9
ATOM 9385 C C . ALA A 1 37 ? -16.297 -6.856 6.157 1.00 0.00 37 ALA A C 9
ATOM 9386 O O . ALA A 1 37 ? -16.595 -7.805 5.431 1.00 0.00 37 ALA A O 9
ATOM 9393 N N . HIS A 1 38 ? -15.085 -6.700 6.681 1.00 0.00 38 HIS A N 9
ATOM 9394 C CA . HIS A 1 38 ? -14.013 -7.656 6.428 1.00 0.00 38 HIS A CA 9
ATOM 9395 C C . HIS A 1 38 ? -14.108 -8.843 7.383 1.00 0.00 38 HIS A C 9
ATOM 9396 O O . HIS A 1 38 ? -13.583 -9.921 7.106 1.00 0.00 38 HIS A O 9
ATOM 9410 N N . THR A 1 39 ? -14.781 -8.636 8.511 1.00 0.00 39 THR A N 9
ATOM 9411 C CA . THR A 1 39 ? -14.942 -9.687 9.509 1.00 0.00 39 THR A CA 9
ATOM 9412 C C . THR A 1 39 ? -16.182 -10.527 9.225 1.00 0.00 39 THR A C 9
ATOM 9413 O O . THR A 1 39 ? -16.174 -11.744 9.411 1.00 0.00 39 THR A O 9
ATOM 9424 N N . ARG A 1 40 ? -17.246 -9.870 8.775 1.00 0.00 40 ARG A N 9
ATOM 9425 C CA . ARG A 1 40 ? -18.495 -10.558 8.467 1.00 0.00 40 ARG A CA 9
ATOM 9426 C C . ARG A 1 40 ? -18.306 -11.534 7.310 1.00 0.00 40 ARG A C 9
ATOM 9427 O O . ARG A 1 40 ? -18.963 -12.574 7.246 1.00 0.00 40 ARG A O 9
ATOM 9448 N N . THR A 1 41 ? -17.404 -11.192 6.395 1.00 0.00 41 THR A N 9
ATOM 9449 C CA . THR A 1 41 ? -17.130 -12.037 5.239 1.00 0.00 41 THR A CA 9
ATOM 9450 C C . THR A 1 41 ? -16.367 -13.292 5.643 1.00 0.00 41 THR A C 9
ATOM 9451 O O . THR A 1 41 ? -16.609 -14.377 5.112 1.00 0.00 41 THR A O 9
ATOM 9462 N N . HIS A 1 42 ? -15.444 -13.140 6.589 1.00 0.00 42 HIS A N 9
ATOM 9463 C CA . HIS A 1 42 ? -14.645 -14.263 7.066 1.00 0.00 42 HIS A CA 9
ATOM 9464 C C . HIS A 1 42 ? -15.515 -15.498 7.274 1.00 0.00 42 HIS A C 9
ATOM 9465 O O . HIS A 1 42 ? -15.296 -16.538 6.652 1.00 0.00 42 HIS A O 9
ATOM 9479 N N . THR A 1 43 ? -16.505 -15.378 8.154 1.00 0.00 43 THR A N 9
ATOM 9480 C CA . THR A 1 43 ? -17.407 -16.486 8.447 1.00 0.00 43 THR A CA 9
ATOM 9481 C C . THR A 1 43 ? -18.184 -16.904 7.204 1.00 0.00 43 THR A C 9
ATOM 9482 O O . THR A 1 43 ? -19.001 -16.144 6.686 1.00 0.00 43 THR A O 9
ATOM 9493 N N . GLY A 1 44 ? -17.924 -18.119 6.729 1.00 0.00 44 GLY A N 9
ATOM 9494 C CA . GLY A 1 44 ? -18.609 -18.616 5.551 1.00 0.00 44 GLY A CA 9
ATOM 9495 C C . GLY A 1 44 ? -18.030 -19.926 5.054 1.00 0.00 44 GLY A C 9
ATOM 9496 O O . GLY A 1 44 ? -17.280 -20.590 5.769 1.00 0.00 44 GLY A O 9
ATOM 9500 N N . GLU A 1 45 ? -18.380 -20.300 3.828 1.00 0.00 45 GLU A N 9
ATOM 9501 C CA . GLU A 1 45 ? -17.891 -21.541 3.238 1.00 0.00 45 GLU A CA 9
ATOM 9502 C C . GLU A 1 45 ? -16.466 -21.372 2.718 1.00 0.00 45 GLU A C 9
ATOM 9503 O O . GLU A 1 45 ? -15.549 -22.071 3.149 1.00 0.00 45 GLU A O 9
ATOM 9515 N N . LYS A 1 46 ? -16.289 -20.439 1.789 1.00 0.00 46 LYS A N 9
ATOM 9516 C CA . LYS A 1 46 ? -14.977 -20.176 1.209 1.00 0.00 46 LYS A CA 9
ATOM 9517 C C . LYS A 1 46 ? -14.254 -19.075 1.977 1.00 0.00 46 LYS A C 9
ATOM 9518 O O . LYS A 1 46 ? -14.825 -18.034 2.303 1.00 0.00 46 LYS A O 9
ATOM 9537 N N . PRO A 1 47 ? -12.966 -19.306 2.272 1.00 0.00 47 PRO A N 9
ATOM 9538 C CA . PRO A 1 47 ? -12.136 -18.345 3.004 1.00 0.00 47 PRO A CA 9
ATOM 9539 C C . PRO A 1 47 ? -11.825 -17.102 2.177 1.00 0.00 47 PRO A C 9
ATOM 9540 O O . PRO A 1 47 ? -11.793 -15.988 2.701 1.00 0.00 47 PRO A O 9
ATOM 9551 N N . PHE A 1 48 ? -11.595 -17.298 0.884 1.00 0.00 48 PHE A N 9
ATOM 9552 C CA . PHE A 1 48 ? -11.286 -16.193 -0.015 1.00 0.00 48 PHE A CA 9
ATOM 9553 C C . PHE A 1 48 ? -12.549 -15.677 -0.697 1.00 0.00 48 PHE A C 9
ATOM 9554 O O . PHE A 1 48 ? -13.453 -16.448 -1.021 1.00 0.00 48 PHE A O 9
ATOM 9571 N N . SER A 1 49 ? -12.604 -14.366 -0.913 1.00 0.00 49 SER A N 9
ATOM 9572 C CA . SER A 1 49 ? -13.758 -13.744 -1.551 1.00 0.00 49 SER A CA 9
ATOM 9573 C C . SER A 1 49 ? -13.352 -12.468 -2.283 1.00 0.00 49 SER A C 9
ATOM 9574 O O . SER A 1 49 ? -12.745 -11.571 -1.699 1.00 0.00 49 SER A O 9
ATOM 9582 N N . CYS A 1 50 ? -13.691 -12.395 -3.566 1.00 0.00 50 CYS A N 9
ATOM 9583 C CA . CYS A 1 50 ? -13.363 -11.231 -4.380 1.00 0.00 50 CYS A CA 9
ATOM 9584 C C . CYS A 1 50 ? -14.022 -9.973 -3.820 1.00 0.00 50 CYS A C 9
ATOM 9585 O O . CYS A 1 50 ? -15.166 -10.010 -3.366 1.00 0.00 50 CYS A O 9
ATOM 9592 N N . SER A 1 51 ? -13.293 -8.863 -3.858 1.00 0.00 51 SER A N 9
ATOM 9593 C CA . SER A 1 51 ? -13.805 -7.594 -3.353 1.00 0.00 51 SER A CA 9
ATOM 9594 C C . SER A 1 51 ? -14.175 -6.662 -4.501 1.00 0.00 51 SER A C 9
ATOM 9595 O O . SER A 1 51 ? -14.330 -5.455 -4.310 1.00 0.00 51 SER A O 9
ATOM 9603 N N . TRP A 1 52 ? -14.316 -7.228 -5.694 1.00 0.00 52 TRP A N 9
ATOM 9604 C CA . TRP A 1 52 ? -14.668 -6.449 -6.875 1.00 0.00 52 TRP A CA 9
ATOM 9605 C C . TRP A 1 52 ? -16.154 -6.110 -6.880 1.00 0.00 52 TRP A C 9
ATOM 9606 O O . TRP A 1 52 ? -17.002 -6.991 -6.747 1.00 0.00 52 TRP A O 9
ATOM 9627 N N . LYS A 1 53 ? -16.463 -4.827 -7.033 1.00 0.00 53 LYS A N 9
ATOM 9628 C CA . LYS A 1 53 ? -17.848 -4.371 -7.058 1.00 0.00 53 LYS A CA 9
ATOM 9629 C C . LYS A 1 53 ? -18.660 -5.151 -8.087 1.00 0.00 53 LYS A C 9
ATOM 9630 O O . LYS A 1 53 ? -18.254 -5.284 -9.240 1.00 0.00 53 LYS A O 9
ATOM 9649 N N . GLY A 1 54 ? -19.811 -5.663 -7.662 1.00 0.00 54 GLY A N 9
ATOM 9650 C CA . GLY A 1 54 ? -20.661 -6.422 -8.560 1.00 0.00 54 GLY A CA 9
ATOM 9651 C C . GLY A 1 54 ? -20.228 -7.869 -8.686 1.00 0.00 54 GLY A C 9
ATOM 9652 O O . GLY A 1 54 ? -21.049 -8.782 -8.589 1.00 0.00 54 GLY A O 9
ATOM 9656 N N . CYS A 1 55 ? -18.934 -8.081 -8.904 1.00 0.00 55 CYS A N 9
ATOM 9657 C CA . CYS A 1 55 ? -18.392 -9.426 -9.045 1.00 0.00 55 CYS A CA 9
ATOM 9658 C C . CYS A 1 55 ? -19.003 -10.370 -8.013 1.00 0.00 55 CYS A C 9
ATOM 9659 O O . CYS A 1 55 ? -19.672 -11.341 -8.365 1.00 0.00 55 CYS A O 9
ATOM 9666 N N . GLU A 1 56 ? -18.767 -10.076 -6.738 1.00 0.00 56 GLU A N 9
ATOM 9667 C CA . GLU A 1 56 ? -19.293 -10.899 -5.655 1.00 0.00 56 GLU A CA 9
ATOM 9668 C C . GLU A 1 56 ? -18.958 -12.371 -5.878 1.00 0.00 56 GLU A C 9
ATOM 9669 O O . GLU A 1 56 ? -19.729 -13.256 -5.509 1.00 0.00 56 GLU A O 9
ATOM 9681 N N . ARG A 1 57 ? -17.802 -12.623 -6.483 1.00 0.00 57 ARG A N 9
ATOM 9682 C CA . ARG A 1 57 ? -17.364 -13.987 -6.757 1.00 0.00 57 ARG A CA 9
ATOM 9683 C C . ARG A 1 57 ? -16.355 -14.454 -5.711 1.00 0.00 57 ARG A C 9
ATOM 9684 O O . ARG A 1 57 ? -15.296 -13.849 -5.543 1.00 0.00 57 ARG A O 9
ATOM 9705 N N . ARG A 1 58 ? -16.691 -15.533 -5.013 1.00 0.00 58 ARG A N 9
ATOM 9706 C CA . ARG A 1 58 ? -15.816 -16.080 -3.983 1.00 0.00 58 ARG A CA 9
ATOM 9707 C C . ARG A 1 58 ? -15.200 -17.400 -4.438 1.00 0.00 58 ARG A C 9
ATOM 9708 O O . ARG A 1 58 ? -15.797 -18.138 -5.222 1.00 0.00 58 ARG A O 9
ATOM 9729 N N . PHE A 1 59 ? -14.002 -17.691 -3.941 1.00 0.00 59 PHE A N 9
ATOM 9730 C CA . PHE A 1 59 ? -13.305 -18.921 -4.298 1.00 0.00 59 PHE A CA 9
ATOM 9731 C C . PHE A 1 59 ? -12.664 -19.559 -3.068 1.00 0.00 59 PHE A C 9
ATOM 9732 O O . PHE A 1 59 ? -12.348 -18.875 -2.095 1.00 0.00 59 PHE A O 9
ATOM 9749 N N . ALA A 1 60 ? -12.477 -20.873 -3.121 1.00 0.00 60 ALA A N 9
ATOM 9750 C CA . ALA A 1 60 ? -11.874 -21.604 -2.014 1.00 0.00 60 ALA A CA 9
ATOM 9751 C C . ALA A 1 60 ? -10.353 -21.613 -2.126 1.00 0.00 60 ALA A C 9
ATOM 9752 O O . ALA A 1 60 ? -9.648 -21.357 -1.150 1.00 0.00 60 ALA A O 9
ATOM 9759 N N . ARG A 1 61 ? -9.854 -21.912 -3.321 1.00 0.00 61 ARG A N 9
ATOM 9760 C CA . ARG A 1 61 ? -8.417 -21.957 -3.560 1.00 0.00 61 ARG A CA 9
ATOM 9761 C C . ARG A 1 61 ? -7.808 -20.561 -3.476 1.00 0.00 61 ARG A C 9
ATOM 9762 O O . ARG A 1 61 ? -8.461 -19.567 -3.794 1.00 0.00 61 ARG A O 9
ATOM 9783 N N . SER A 1 62 ? -6.552 -20.493 -3.045 1.00 0.00 62 SER A N 9
ATOM 9784 C CA . SER A 1 62 ? -5.856 -19.218 -2.916 1.00 0.00 62 SER A CA 9
ATOM 9785 C C . SER A 1 62 ? -5.235 -18.800 -4.246 1.00 0.00 62 SER A C 9
ATOM 9786 O O . SER A 1 62 ? -5.286 -17.630 -4.626 1.00 0.00 62 SER A O 9
ATOM 9794 N N . ASP A 1 63 ? -4.650 -19.765 -4.947 1.00 0.00 63 ASP A N 9
ATOM 9795 C CA . ASP A 1 63 ? -4.021 -19.499 -6.236 1.00 0.00 63 ASP A CA 9
ATOM 9796 C C . ASP A 1 63 ? -5.059 -19.086 -7.273 1.00 0.00 63 ASP A C 9
ATOM 9797 O O . ASP A 1 63 ? -4.875 -18.105 -7.993 1.00 0.00 63 ASP A O 9
ATOM 9806 N N . GLU A 1 64 ? -6.150 -19.842 -7.345 1.00 0.00 64 GLU A N 9
ATOM 9807 C CA . GLU A 1 64 ? -7.217 -19.554 -8.296 1.00 0.00 64 GLU A CA 9
ATOM 9808 C C . GLU A 1 64 ? -7.625 -18.085 -8.229 1.00 0.00 64 GLU A C 9
ATOM 9809 O O . GLU A 1 64 ? -7.724 -17.409 -9.254 1.00 0.00 64 GLU A O 9
ATOM 9821 N N . LEU A 1 65 ? -7.862 -17.598 -7.016 1.00 0.00 65 LEU A N 9
ATOM 9822 C CA . LEU A 1 65 ? -8.260 -16.209 -6.814 1.00 0.00 65 LEU A CA 9
ATOM 9823 C C . LEU A 1 65 ? -7.165 -15.256 -7.279 1.00 0.00 65 LEU A C 9
ATOM 9824 O O . LEU A 1 65 ? -7.426 -14.307 -8.018 1.00 0.00 65 LEU A O 9
ATOM 9840 N N . SER A 1 66 ? -5.936 -15.516 -6.844 1.00 0.00 66 SER A N 9
ATOM 9841 C CA . SER A 1 66 ? -4.801 -14.679 -7.214 1.00 0.00 66 SER A CA 9
ATOM 9842 C C . SER A 1 66 ? -4.886 -14.265 -8.681 1.00 0.00 66 SER A C 9
ATOM 9843 O O . SER A 1 66 ? -4.775 -13.085 -9.011 1.00 0.00 66 SER A O 9
ATOM 9851 N N . ARG A 1 67 ? -5.085 -15.247 -9.554 1.00 0.00 67 ARG A N 9
ATOM 9852 C CA . ARG A 1 67 ? -5.185 -14.986 -10.986 1.00 0.00 67 ARG A CA 9
ATOM 9853 C C . ARG A 1 67 ? -6.492 -14.272 -11.318 1.00 0.00 67 ARG A C 9
ATOM 9854 O O . ARG A 1 67 ? -6.500 -13.274 -12.038 1.00 0.00 67 ARG A O 9
ATOM 9875 N N . HIS A 1 68 ? -7.595 -14.793 -10.791 1.00 0.00 68 HIS A N 9
ATOM 9876 C CA . HIS A 1 68 ? -8.908 -14.206 -11.032 1.00 0.00 68 HIS A CA 9
ATOM 9877 C C . HIS A 1 68 ? -8.863 -12.689 -10.871 1.00 0.00 68 HIS A C 9
ATOM 9878 O O . HIS A 1 68 ? -9.627 -11.964 -11.508 1.00 0.00 68 HIS A O 9
ATOM 9892 N N . ARG A 1 69 ? -7.964 -12.216 -10.014 1.00 0.00 69 ARG A N 9
ATOM 9893 C CA . ARG A 1 69 ? -7.821 -10.786 -9.767 1.00 0.00 69 ARG A CA 9
ATOM 9894 C C . ARG A 1 69 ? -6.705 -10.196 -10.625 1.00 0.00 69 ARG A C 9
ATOM 9895 O O . ARG A 1 69 ? -6.857 -9.120 -11.204 1.00 0.00 69 ARG A O 9
ATOM 9916 N N . ARG A 1 70 ? -5.585 -10.907 -10.701 1.00 0.00 70 ARG A N 9
ATOM 9917 C CA . ARG A 1 70 ? -4.444 -10.453 -11.485 1.00 0.00 70 ARG A CA 9
ATOM 9918 C C . ARG A 1 70 ? -4.904 -9.683 -12.719 1.00 0.00 70 ARG A C 9
ATOM 9919 O O . ARG A 1 70 ? -4.577 -8.507 -12.889 1.00 0.00 70 ARG A O 9
ATOM 9940 N N . THR A 1 71 ? -5.664 -10.353 -13.579 1.00 0.00 71 THR A N 9
ATOM 9941 C CA . THR A 1 71 ? -6.168 -9.733 -14.798 1.00 0.00 71 THR A CA 9
ATOM 9942 C C . THR A 1 71 ? -7.469 -8.984 -14.537 1.00 0.00 71 THR A C 9
ATOM 9943 O O . THR A 1 71 ? -7.778 -8.000 -15.209 1.00 0.00 71 THR A O 9
ATOM 9954 N N . HIS A 1 72 ? -8.231 -9.456 -13.555 1.00 0.00 72 HIS A N 9
ATOM 9955 C CA . HIS A 1 72 ? -9.501 -8.830 -13.204 1.00 0.00 72 HIS A CA 9
ATOM 9956 C C . HIS A 1 72 ? -9.469 -8.304 -11.771 1.00 0.00 72 HIS A C 9
ATOM 9957 O O . HIS A 1 72 ? -10.346 -7.545 -11.358 1.00 0.00 72 HIS A O 9
ATOM 9973 N N . GLY A 1 1 ? -5.059 36.514 -15.328 1.00 0.00 1 GLY A N 10
ATOM 9974 C CA . GLY A 1 1 ? -5.469 35.427 -16.197 1.00 0.00 1 GLY A CA 10
ATOM 9975 C C . GLY A 1 1 ? -4.347 34.440 -16.459 1.00 0.00 1 GLY A C 10
ATOM 9976 O O . GLY A 1 1 ? -4.591 33.249 -16.647 1.00 0.00 1 GLY A O 10
ATOM 9980 N N . SER A 1 2 ? -3.115 34.939 -16.475 1.00 0.00 2 SER A N 10
ATOM 9981 C CA . SER A 1 2 ? -1.952 34.094 -16.721 1.00 0.00 2 SER A CA 10
ATOM 9982 C C . SER A 1 2 ? -1.518 33.380 -15.444 1.00 0.00 2 SER A C 10
ATOM 9983 O O . SER A 1 2 ? -0.427 32.814 -15.376 1.00 0.00 2 SER A O 10
ATOM 9991 N N . SER A 1 3 ? -2.382 33.412 -14.434 1.00 0.00 3 SER A N 10
ATOM 9992 C CA . SER A 1 3 ? -2.087 32.772 -13.157 1.00 0.00 3 SER A CA 10
ATOM 9993 C C . SER A 1 3 ? -1.951 31.262 -13.324 1.00 0.00 3 SER A C 10
ATOM 9994 O O . SER A 1 3 ? -2.123 30.729 -14.420 1.00 0.00 3 SER A O 10
ATOM 10002 N N . GLY A 1 4 ? -1.640 30.577 -12.228 1.00 0.00 4 GLY A N 10
ATOM 10003 C CA . GLY A 1 4 ? -1.486 29.134 -12.273 1.00 0.00 4 GLY A CA 10
ATOM 10004 C C . GLY A 1 4 ? -2.084 28.448 -11.062 1.00 0.00 4 GLY A C 10
ATOM 10005 O O . GLY A 1 4 ? -2.893 29.036 -10.344 1.00 0.00 4 GLY A O 10
ATOM 10009 N N . SER A 1 5 ? -1.687 27.200 -10.834 1.00 0.00 5 SER A N 10
ATOM 10010 C CA . SER A 1 5 ? -2.195 26.432 -9.704 1.00 0.00 5 SER A CA 10
ATOM 10011 C C . SER A 1 5 ? -1.190 25.365 -9.278 1.00 0.00 5 SER A C 10
ATOM 10012 O O . SER A 1 5 ? -0.133 25.212 -9.890 1.00 0.00 5 SER A O 10
ATOM 10020 N N . SER A 1 6 ? -1.528 24.631 -8.222 1.00 0.00 6 SER A N 10
ATOM 10021 C CA . SER A 1 6 ? -0.655 23.581 -7.711 1.00 0.00 6 SER A CA 10
ATOM 10022 C C . SER A 1 6 ? -1.276 22.205 -7.927 1.00 0.00 6 SER A C 10
ATOM 10023 O O . SER A 1 6 ? -2.486 22.079 -8.110 1.00 0.00 6 SER A O 10
ATOM 10031 N N . GLY A 1 7 ? -0.437 21.173 -7.904 1.00 0.00 7 GLY A N 10
ATOM 10032 C CA . GLY A 1 7 ? -0.920 19.819 -8.099 1.00 0.00 7 GLY A CA 10
ATOM 10033 C C . GLY A 1 7 ? -1.446 19.201 -6.818 1.00 0.00 7 GLY A C 10
ATOM 10034 O O . GLY A 1 7 ? -1.234 19.719 -5.722 1.00 0.00 7 GLY A O 10
ATOM 10038 N N . PRO A 1 8 ? -2.149 18.066 -6.949 1.00 0.00 8 PRO A N 10
ATOM 10039 C CA . PRO A 1 8 ? -2.721 17.352 -5.803 1.00 0.00 8 PRO A CA 10
ATOM 10040 C C . PRO A 1 8 ? -1.651 16.705 -4.930 1.00 0.00 8 PRO A C 10
ATOM 10041 O O . PRO A 1 8 ? -0.466 16.733 -5.263 1.00 0.00 8 PRO A O 10
ATOM 10052 N N . GLN A 1 9 ? -2.077 16.122 -3.815 1.00 0.00 9 GLN A N 10
ATOM 10053 C CA . GLN A 1 9 ? -1.154 15.468 -2.895 1.00 0.00 9 GLN A CA 10
ATOM 10054 C C . GLN A 1 9 ? -1.647 14.071 -2.531 1.00 0.00 9 GLN A C 10
ATOM 10055 O O . GLN A 1 9 ? -2.808 13.733 -2.761 1.00 0.00 9 GLN A O 10
ATOM 10069 N N . ILE A 1 10 ? -0.757 13.264 -1.963 1.00 0.00 10 ILE A N 10
ATOM 10070 C CA . ILE A 1 10 ? -1.102 11.905 -1.567 1.00 0.00 10 ILE A CA 10
ATOM 10071 C C . ILE A 1 10 ? -1.593 11.860 -0.123 1.00 0.00 10 ILE A C 10
ATOM 10072 O O . ILE A 1 10 ? -1.066 12.557 0.744 1.00 0.00 10 ILE A O 10
ATOM 10088 N N . ASP A 1 11 ? -2.603 11.034 0.127 1.00 0.00 11 ASP A N 10
ATOM 10089 C CA . ASP A 1 11 ? -3.163 10.895 1.467 1.00 0.00 11 ASP A CA 10
ATOM 10090 C C . ASP A 1 11 ? -2.475 9.768 2.229 1.00 0.00 11 ASP A C 10
ATOM 10091 O O . ASP A 1 11 ? -2.255 8.684 1.687 1.00 0.00 11 ASP A O 10
ATOM 10100 N N . SER A 1 12 ? -2.138 10.031 3.487 1.00 0.00 12 SER A N 10
ATOM 10101 C CA . SER A 1 12 ? -1.472 9.039 4.323 1.00 0.00 12 SER A CA 10
ATOM 10102 C C . SER A 1 12 ? -2.454 8.402 5.301 1.00 0.00 12 SER A C 10
ATOM 10103 O O . SER A 1 12 ? -2.054 7.798 6.296 1.00 0.00 12 SER A O 10
ATOM 10111 N N . SER A 1 13 ? -3.744 8.543 5.009 1.00 0.00 13 SER A N 10
ATOM 10112 C CA . SER A 1 13 ? -4.786 7.986 5.865 1.00 0.00 13 SER A CA 10
ATOM 10113 C C . SER A 1 13 ? -4.987 6.501 5.577 1.00 0.00 13 SER A C 10
ATOM 10114 O O . SER A 1 13 ? -5.989 5.911 5.980 1.00 0.00 13 SER A O 10
ATOM 10122 N N . ARG A 1 14 ? -4.028 5.905 4.878 1.00 0.00 14 ARG A N 10
ATOM 10123 C CA . ARG A 1 14 ? -4.100 4.489 4.535 1.00 0.00 14 ARG A CA 10
ATOM 10124 C C . ARG A 1 14 ? -3.533 3.628 5.660 1.00 0.00 14 ARG A C 10
ATOM 10125 O O . ARG A 1 14 ? -3.198 2.462 5.453 1.00 0.00 14 ARG A O 10
ATOM 10146 N N . ILE A 1 15 ? -3.429 4.211 6.850 1.00 0.00 15 ILE A N 10
ATOM 10147 C CA . ILE A 1 15 ? -2.905 3.497 8.007 1.00 0.00 15 ILE A CA 10
ATOM 10148 C C . ILE A 1 15 ? -3.969 2.598 8.627 1.00 0.00 15 ILE A C 10
ATOM 10149 O O . ILE A 1 15 ? -4.862 3.071 9.331 1.00 0.00 15 ILE A O 10
ATOM 10165 N N . ARG A 1 16 ? -3.868 1.300 8.361 1.00 0.00 16 ARG A N 10
ATOM 10166 C CA . ARG A 1 16 ? -4.820 0.334 8.895 1.00 0.00 16 ARG A CA 10
ATOM 10167 C C . ARG A 1 16 ? -4.667 0.196 10.406 1.00 0.00 16 ARG A C 10
ATOM 10168 O O . ARG A 1 16 ? -3.658 -0.311 10.895 1.00 0.00 16 ARG A O 10
ATOM 10189 N N . SER A 1 17 ? -5.677 0.650 11.143 1.00 0.00 17 SER A N 10
ATOM 10190 C CA . SER A 1 17 ? -5.653 0.581 12.599 1.00 0.00 17 SER A CA 10
ATOM 10191 C C . SER A 1 17 ? -6.431 -0.632 13.098 1.00 0.00 17 SER A C 10
ATOM 10192 O O . SER A 1 17 ? -5.856 -1.569 13.651 1.00 0.00 17 SER A O 10
ATOM 10200 N N . HIS A 1 18 ? -7.746 -0.606 12.900 1.00 0.00 18 HIS A N 10
ATOM 10201 C CA . HIS A 1 18 ? -8.605 -1.704 13.329 1.00 0.00 18 HIS A CA 10
ATOM 10202 C C . HIS A 1 18 ? -8.083 -3.039 12.806 1.00 0.00 18 HIS A C 10
ATOM 10203 O O . HIS A 1 18 ? -8.173 -3.326 11.612 1.00 0.00 18 HIS A O 10
ATOM 10217 N N . ILE A 1 19 ? -7.538 -3.849 13.707 1.00 0.00 19 ILE A N 10
ATOM 10218 C CA . ILE A 1 19 ? -7.003 -5.153 13.336 1.00 0.00 19 ILE A CA 10
ATOM 10219 C C . ILE A 1 19 ? -8.069 -6.237 13.448 1.00 0.00 19 ILE A C 10
ATOM 10220 O O . ILE A 1 19 ? -8.858 -6.253 14.395 1.00 0.00 19 ILE A O 10
ATOM 10236 N N . CYS A 1 20 ? -8.088 -7.145 12.478 1.00 0.00 20 CYS A N 10
ATOM 10237 C CA . CYS A 1 20 ? -9.056 -8.234 12.466 1.00 0.00 20 CYS A CA 10
ATOM 10238 C C . CYS A 1 20 ? -8.949 -9.069 13.740 1.00 0.00 20 CYS A C 10
ATOM 10239 O O . CYS A 1 20 ? -7.986 -9.812 13.928 1.00 0.00 20 CYS A O 10
ATOM 10246 N N . SER A 1 21 ? -9.947 -8.943 14.610 1.00 0.00 21 SER A N 10
ATOM 10247 C CA . SER A 1 21 ? -9.964 -9.682 15.866 1.00 0.00 21 SER A CA 10
ATOM 10248 C C . SER A 1 21 ? -9.586 -11.143 15.641 1.00 0.00 21 SER A C 10
ATOM 10249 O O . SER A 1 21 ? -8.795 -11.715 16.392 1.00 0.00 21 SER A O 10
ATOM 10257 N N . HIS A 1 22 ? -10.157 -11.742 14.601 1.00 0.00 22 HIS A N 10
ATOM 10258 C CA . HIS A 1 22 ? -9.881 -13.138 14.276 1.00 0.00 22 HIS A CA 10
ATOM 10259 C C . HIS A 1 22 ? -8.379 -13.382 14.166 1.00 0.00 22 HIS A C 10
ATOM 10260 O O . HIS A 1 22 ? -7.696 -12.825 13.306 1.00 0.00 22 HIS A O 10
ATOM 10274 N N . PRO A 1 23 ? -7.850 -14.234 15.057 1.00 0.00 23 PRO A N 10
ATOM 10275 C CA . PRO A 1 23 ? -6.425 -14.572 15.080 1.00 0.00 23 PRO A CA 10
ATOM 10276 C C . PRO A 1 23 ? -6.009 -15.416 13.880 1.00 0.00 23 PRO A C 10
ATOM 10277 O O . PRO A 1 23 ? -6.781 -16.239 13.390 1.00 0.00 23 PRO A O 10
ATOM 10288 N N . GLY A 1 24 ? -4.782 -15.206 13.411 1.00 0.00 24 GLY A N 10
ATOM 10289 C CA . GLY A 1 24 ? -4.285 -15.955 12.271 1.00 0.00 24 GLY A CA 10
ATOM 10290 C C . GLY A 1 24 ? -4.495 -15.224 10.960 1.00 0.00 24 GLY A C 10
ATOM 10291 O O . GLY A 1 24 ? -3.603 -15.186 10.112 1.00 0.00 24 GLY A O 10
ATOM 10295 N N . CYS A 1 25 ? -5.678 -14.640 10.793 1.00 0.00 25 CYS A N 10
ATOM 10296 C CA . CYS A 1 25 ? -6.003 -13.908 9.575 1.00 0.00 25 CYS A CA 10
ATOM 10297 C C . CYS A 1 25 ? -4.896 -12.918 9.223 1.00 0.00 25 CYS A C 10
ATOM 10298 O O . CYS A 1 25 ? -4.303 -12.989 8.147 1.00 0.00 25 CYS A O 10
ATOM 10305 N N . GLY A 1 26 ? -4.624 -11.993 10.139 1.00 0.00 26 GLY A N 10
ATOM 10306 C CA . GLY A 1 26 ? -3.590 -11.002 9.907 1.00 0.00 26 GLY A CA 10
ATOM 10307 C C . GLY A 1 26 ? -4.034 -9.911 8.953 1.00 0.00 26 GLY A C 10
ATOM 10308 O O . GLY A 1 26 ? -3.359 -9.626 7.964 1.00 0.00 26 GLY A O 10
ATOM 10312 N N . LYS A 1 27 ? -5.177 -9.300 9.248 1.00 0.00 27 LYS A N 10
ATOM 10313 C CA . LYS A 1 27 ? -5.714 -8.234 8.409 1.00 0.00 27 LYS A CA 10
ATOM 10314 C C . LYS A 1 27 ? -6.000 -6.984 9.235 1.00 0.00 27 LYS A C 10
ATOM 10315 O O . LYS A 1 27 ? -6.198 -7.060 10.448 1.00 0.00 27 LYS A O 10
ATOM 10334 N N . THR A 1 28 ? -6.026 -5.834 8.569 1.00 0.00 28 THR A N 10
ATOM 10335 C CA . THR A 1 28 ? -6.290 -4.567 9.241 1.00 0.00 28 THR A CA 10
ATOM 10336 C C . THR A 1 28 ? -6.779 -3.513 8.256 1.00 0.00 28 THR A C 10
ATOM 10337 O O . THR A 1 28 ? -6.414 -3.532 7.080 1.00 0.00 28 THR A O 10
ATOM 10348 N N . TYR A 1 29 ? -7.603 -2.593 8.742 1.00 0.00 29 TYR A N 10
ATOM 10349 C CA . TYR A 1 29 ? -8.144 -1.530 7.902 1.00 0.00 29 TYR A CA 10
ATOM 10350 C C . TYR A 1 29 ? -8.203 -0.210 8.665 1.00 0.00 29 TYR A C 10
ATOM 10351 O O . TYR A 1 29 ? -8.480 -0.184 9.864 1.00 0.00 29 TYR A O 10
ATOM 10369 N N . PHE A 1 30 ? -7.941 0.886 7.959 1.00 0.00 30 PHE A N 10
ATOM 10370 C CA . PHE A 1 30 ? -7.964 2.211 8.568 1.00 0.00 30 PHE A CA 10
ATOM 10371 C C . PHE A 1 30 ? -9.366 2.558 9.061 1.00 0.00 30 PHE A C 10
ATOM 10372 O O . PHE A 1 30 ? -9.576 2.806 10.248 1.00 0.00 30 PHE A O 10
ATOM 10389 N N . LYS A 1 31 ? -10.323 2.577 8.139 1.00 0.00 31 LYS A N 10
ATOM 10390 C CA . LYS A 1 31 ? -11.705 2.894 8.476 1.00 0.00 31 LYS A CA 10
ATOM 10391 C C . LYS A 1 31 ? -12.224 1.968 9.571 1.00 0.00 31 LYS A C 10
ATOM 10392 O O . LYS A 1 31 ? -12.570 0.815 9.311 1.00 0.00 31 LYS A O 10
ATOM 10411 N N . SER A 1 32 ? -12.276 2.479 10.797 1.00 0.00 32 SER A N 10
ATOM 10412 C CA . SER A 1 32 ? -12.750 1.697 11.933 1.00 0.00 32 SER A CA 10
ATOM 10413 C C . SER A 1 32 ? -13.930 0.816 11.531 1.00 0.00 32 SER A C 10
ATOM 10414 O O . SER A 1 32 ? -14.139 -0.257 12.097 1.00 0.00 32 SER A O 10
ATOM 10422 N N . SER A 1 33 ? -14.697 1.277 10.547 1.00 0.00 33 SER A N 10
ATOM 10423 C CA . SER A 1 33 ? -15.858 0.534 10.071 1.00 0.00 33 SER A CA 10
ATOM 10424 C C . SER A 1 33 ? -15.432 -0.614 9.160 1.00 0.00 33 SER A C 10
ATOM 10425 O O . SER A 1 33 ? -15.887 -1.747 9.316 1.00 0.00 33 SER A O 10
ATOM 10433 N N . HIS A 1 34 ? -14.555 -0.311 8.208 1.00 0.00 34 HIS A N 10
ATOM 10434 C CA . HIS A 1 34 ? -14.066 -1.316 7.272 1.00 0.00 34 HIS A CA 10
ATOM 10435 C C . HIS A 1 34 ? -13.984 -2.686 7.938 1.00 0.00 34 HIS A C 10
ATOM 10436 O O . HIS A 1 34 ? -14.505 -3.673 7.419 1.00 0.00 34 HIS A O 10
ATOM 10450 N N . LEU A 1 35 ? -13.325 -2.739 9.091 1.00 0.00 35 LEU A N 10
ATOM 10451 C CA . LEU A 1 35 ? -13.173 -3.988 9.829 1.00 0.00 35 LEU A CA 10
ATOM 10452 C C . LEU A 1 35 ? -14.437 -4.836 9.729 1.00 0.00 35 LEU A C 10
ATOM 10453 O O . LEU A 1 35 ? -14.393 -5.986 9.293 1.00 0.00 35 LEU A O 10
ATOM 10469 N N . LYS A 1 36 ? -15.564 -4.260 10.133 1.00 0.00 36 LYS A N 10
ATOM 10470 C CA . LYS A 1 36 ? -16.842 -4.961 10.086 1.00 0.00 36 LYS A CA 10
ATOM 10471 C C . LYS A 1 36 ? -17.074 -5.578 8.711 1.00 0.00 36 LYS A C 10
ATOM 10472 O O . LYS A 1 36 ? -17.374 -6.766 8.597 1.00 0.00 36 LYS A O 10
ATOM 10491 N N . ALA A 1 37 ? -16.930 -4.764 7.670 1.00 0.00 37 ALA A N 10
ATOM 10492 C CA . ALA A 1 37 ? -17.120 -5.232 6.303 1.00 0.00 37 ALA A CA 10
ATOM 10493 C C . ALA A 1 37 ? -16.208 -6.415 5.995 1.00 0.00 37 ALA A C 10
ATOM 10494 O O . ALA A 1 37 ? -16.450 -7.170 5.053 1.00 0.00 37 ALA A O 10
ATOM 10501 N N . HIS A 1 38 ? -15.159 -6.572 6.797 1.00 0.00 38 HIS A N 10
ATOM 10502 C CA . HIS A 1 38 ? -14.211 -7.664 6.610 1.00 0.00 38 HIS A CA 10
ATOM 10503 C C . HIS A 1 38 ? -14.595 -8.869 7.462 1.00 0.00 38 HIS A C 10
ATOM 10504 O O . HIS A 1 38 ? -14.605 -10.004 6.985 1.00 0.00 38 HIS A O 10
ATOM 10518 N N . THR A 1 39 ? -14.910 -8.615 8.729 1.00 0.00 39 THR A N 10
ATOM 10519 C CA . THR A 1 39 ? -15.293 -9.679 9.649 1.00 0.00 39 THR A CA 10
ATOM 10520 C C . THR A 1 39 ? -16.306 -10.622 9.008 1.00 0.00 39 THR A C 10
ATOM 10521 O O . THR A 1 39 ? -16.378 -11.801 9.357 1.00 0.00 39 THR A O 10
ATOM 10532 N N . ARG A 1 40 ? -17.085 -10.096 8.068 1.00 0.00 40 ARG A N 10
ATOM 10533 C CA . ARG A 1 40 ? -18.094 -10.891 7.380 1.00 0.00 40 ARG A CA 10
ATOM 10534 C C . ARG A 1 40 ? -17.503 -12.209 6.885 1.00 0.00 40 ARG A C 10
ATOM 10535 O O . ARG A 1 40 ? -18.191 -13.229 6.827 1.00 0.00 40 ARG A O 10
ATOM 10556 N N . THR A 1 41 ? -16.222 -12.181 6.528 1.00 0.00 41 THR A N 10
ATOM 10557 C CA . THR A 1 41 ? -15.539 -13.370 6.037 1.00 0.00 41 THR A CA 10
ATOM 10558 C C . THR A 1 41 ? -15.103 -14.268 7.188 1.00 0.00 41 THR A C 10
ATOM 10559 O O . THR A 1 41 ? -14.256 -15.146 7.017 1.00 0.00 41 THR A O 10
ATOM 10570 N N . HIS A 1 42 ? -15.687 -14.045 8.361 1.00 0.00 42 HIS A N 10
ATOM 10571 C CA . HIS A 1 42 ? -15.359 -14.837 9.541 1.00 0.00 42 HIS A CA 10
ATOM 10572 C C . HIS A 1 42 ? -16.622 -15.214 10.310 1.00 0.00 42 HIS A C 10
ATOM 10573 O O . HIS A 1 42 ? -17.729 -14.825 9.937 1.00 0.00 42 HIS A O 10
ATOM 10587 N N . THR A 1 43 ? -16.448 -15.974 11.387 1.00 0.00 43 THR A N 10
ATOM 10588 C CA . THR A 1 43 ? -17.573 -16.406 12.208 1.00 0.00 43 THR A CA 10
ATOM 10589 C C . THR A 1 43 ? -18.734 -16.882 11.343 1.00 0.00 43 THR A C 10
ATOM 10590 O O . THR A 1 43 ? -19.898 -16.735 11.714 1.00 0.00 43 THR A O 10
ATOM 10601 N N . GLY A 1 44 ? -18.409 -17.455 10.188 1.00 0.00 44 GLY A N 10
ATOM 10602 C CA . GLY A 1 44 ? -19.437 -17.945 9.288 1.00 0.00 44 GLY A CA 10
ATOM 10603 C C . GLY A 1 44 ? -18.916 -19.002 8.334 1.00 0.00 44 GLY A C 10
ATOM 10604 O O . GLY A 1 44 ? -17.707 -19.170 8.185 1.00 0.00 44 GLY A O 10
ATOM 10608 N N . GLU A 1 45 ? -19.833 -19.716 7.688 1.00 0.00 45 GLU A N 10
ATOM 10609 C CA . GLU A 1 45 ? -19.458 -20.764 6.746 1.00 0.00 45 GLU A CA 10
ATOM 10610 C C . GLU A 1 45 ? -20.310 -20.689 5.481 1.00 0.00 45 GLU A C 10
ATOM 10611 O O . GLU A 1 45 ? -21.486 -20.325 5.531 1.00 0.00 45 GLU A O 10
ATOM 10623 N N . LYS A 1 46 ? -19.709 -21.036 4.349 1.00 0.00 46 LYS A N 10
ATOM 10624 C CA . LYS A 1 46 ? -20.410 -21.009 3.071 1.00 0.00 46 LYS A CA 10
ATOM 10625 C C . LYS A 1 46 ? -20.513 -22.410 2.477 1.00 0.00 46 LYS A C 10
ATOM 10626 O O . LYS A 1 46 ? -19.512 -23.044 2.144 1.00 0.00 46 LYS A O 10
ATOM 10645 N N . PRO A 1 47 ? -21.751 -22.906 2.339 1.00 0.00 47 PRO A N 10
ATOM 10646 C CA . PRO A 1 47 ? -22.014 -24.237 1.783 1.00 0.00 47 PRO A CA 10
ATOM 10647 C C . PRO A 1 47 ? -21.712 -24.310 0.290 1.00 0.00 47 PRO A C 10
ATOM 10648 O O . PRO A 1 47 ? -21.008 -25.212 -0.167 1.00 0.00 47 PRO A O 10
ATOM 10659 N N . PHE A 1 48 ? -22.248 -23.359 -0.465 1.00 0.00 48 PHE A N 10
ATOM 10660 C CA . PHE A 1 48 ? -22.037 -23.317 -1.908 1.00 0.00 48 PHE A CA 10
ATOM 10661 C C . PHE A 1 48 ? -20.603 -22.909 -2.235 1.00 0.00 48 PHE A C 10
ATOM 10662 O O . PHE A 1 48 ? -20.153 -21.825 -1.860 1.00 0.00 48 PHE A O 10
ATOM 10679 N N . SER A 1 49 ? -19.890 -23.784 -2.936 1.00 0.00 49 SER A N 10
ATOM 10680 C CA . SER A 1 49 ? -18.506 -23.519 -3.310 1.00 0.00 49 SER A CA 10
ATOM 10681 C C . SER A 1 49 ? -18.300 -23.723 -4.809 1.00 0.00 49 SER A C 10
ATOM 10682 O O . SER A 1 49 ? -18.917 -24.597 -5.419 1.00 0.00 49 SER A O 10
ATOM 10690 N N . CYS A 1 50 ? -17.429 -22.909 -5.395 1.00 0.00 50 CYS A N 10
ATOM 10691 C CA . CYS A 1 50 ? -17.140 -22.997 -6.821 1.00 0.00 50 CYS A CA 10
ATOM 10692 C C . CYS A 1 50 ? -16.554 -24.361 -7.175 1.00 0.00 50 CYS A C 10
ATOM 10693 O O . CYS A 1 50 ? -15.771 -24.928 -6.413 1.00 0.00 50 CYS A O 10
ATOM 10700 N N . SER A 1 51 ? -16.940 -24.881 -8.335 1.00 0.00 51 SER A N 10
ATOM 10701 C CA . SER A 1 51 ? -16.455 -26.181 -8.789 1.00 0.00 51 SER A CA 10
ATOM 10702 C C . SER A 1 51 ? -15.253 -26.020 -9.713 1.00 0.00 51 SER A C 10
ATOM 10703 O O . SER A 1 51 ? -14.890 -26.942 -10.443 1.00 0.00 51 SER A O 10
ATOM 10711 N N . TRP A 1 52 ? -14.640 -24.843 -9.676 1.00 0.00 52 TRP A N 10
ATOM 10712 C CA . TRP A 1 52 ? -13.478 -24.560 -10.511 1.00 0.00 52 TRP A CA 10
ATOM 10713 C C . TRP A 1 52 ? -12.184 -24.852 -9.759 1.00 0.00 52 TRP A C 10
ATOM 10714 O O . TRP A 1 52 ? -11.914 -24.261 -8.714 1.00 0.00 52 TRP A O 10
ATOM 10735 N N . LYS A 1 53 ? -11.385 -25.767 -10.298 1.00 0.00 53 LYS A N 10
ATOM 10736 C CA . LYS A 1 53 ? -10.119 -26.138 -9.680 1.00 0.00 53 LYS A CA 10
ATOM 10737 C C . LYS A 1 53 ? -9.195 -24.929 -9.566 1.00 0.00 53 LYS A C 10
ATOM 10738 O O . LYS A 1 53 ? -8.887 -24.276 -10.561 1.00 0.00 53 LYS A O 10
ATOM 10757 N N . GLY A 1 54 ? -8.755 -24.640 -8.346 1.00 0.00 54 GLY A N 10
ATOM 10758 C CA . GLY A 1 54 ? -7.870 -23.511 -8.125 1.00 0.00 54 GLY A CA 10
ATOM 10759 C C . GLY A 1 54 ? -8.607 -22.287 -7.618 1.00 0.00 54 GLY A C 10
ATOM 10760 O O . GLY A 1 54 ? -8.160 -21.629 -6.677 1.00 0.00 54 GLY A O 10
ATOM 10764 N N . CYS A 1 55 ? -9.737 -21.977 -8.244 1.00 0.00 55 CYS A N 10
ATOM 10765 C CA . CYS A 1 55 ? -10.536 -20.823 -7.853 1.00 0.00 55 CYS A CA 10
ATOM 10766 C C . CYS A 1 55 ? -10.601 -20.695 -6.335 1.00 0.00 55 CYS A C 10
ATOM 10767 O O . CYS A 1 55 ? -10.294 -19.642 -5.777 1.00 0.00 55 CYS A O 10
ATOM 10774 N N . GLU A 1 56 ? -11.003 -21.775 -5.672 1.00 0.00 56 GLU A N 10
ATOM 10775 C CA . GLU A 1 56 ? -11.108 -21.782 -4.217 1.00 0.00 56 GLU A CA 10
ATOM 10776 C C . GLU A 1 56 ? -11.990 -20.636 -3.730 1.00 0.00 56 GLU A C 10
ATOM 10777 O O . GLU A 1 56 ? -11.678 -19.978 -2.737 1.00 0.00 56 GLU A O 10
ATOM 10789 N N . ARG A 1 57 ? -13.092 -20.403 -4.436 1.00 0.00 57 ARG A N 10
ATOM 10790 C CA . ARG A 1 57 ? -14.017 -19.336 -4.077 1.00 0.00 57 ARG A CA 10
ATOM 10791 C C . ARG A 1 57 ? -15.390 -19.902 -3.723 1.00 0.00 57 ARG A C 10
ATOM 10792 O O . ARG A 1 57 ? -15.964 -20.683 -4.482 1.00 0.00 57 ARG A O 10
ATOM 10813 N N . ARG A 1 58 ? -15.909 -19.503 -2.567 1.00 0.00 58 ARG A N 10
ATOM 10814 C CA . ARG A 1 58 ? -17.212 -19.973 -2.112 1.00 0.00 58 ARG A CA 10
ATOM 10815 C C . ARG A 1 58 ? -18.171 -18.802 -1.911 1.00 0.00 58 ARG A C 10
ATOM 10816 O O . ARG A 1 58 ? -17.794 -17.642 -2.074 1.00 0.00 58 ARG A O 10
ATOM 10837 N N . PHE A 1 59 ? -19.412 -19.117 -1.556 1.00 0.00 59 PHE A N 10
ATOM 10838 C CA . PHE A 1 59 ? -20.426 -18.091 -1.333 1.00 0.00 59 PHE A CA 10
ATOM 10839 C C . PHE A 1 59 ? -21.546 -18.619 -0.441 1.00 0.00 59 PHE A C 10
ATOM 10840 O O . PHE A 1 59 ? -21.888 -19.800 -0.490 1.00 0.00 59 PHE A O 10
ATOM 10857 N N . ALA A 1 60 ? -22.112 -17.735 0.373 1.00 0.00 60 ALA A N 10
ATOM 10858 C CA . ALA A 1 60 ? -23.194 -18.110 1.275 1.00 0.00 60 ALA A CA 10
ATOM 10859 C C . ALA A 1 60 ? -24.487 -18.360 0.507 1.00 0.00 60 ALA A C 10
ATOM 10860 O O . ALA A 1 60 ? -25.193 -19.335 0.763 1.00 0.00 60 ALA A O 10
ATOM 10867 N N . ARG A 1 61 ? -24.793 -17.473 -0.435 1.00 0.00 61 ARG A N 10
ATOM 10868 C CA . ARG A 1 61 ? -26.002 -17.597 -1.239 1.00 0.00 61 ARG A CA 10
ATOM 10869 C C . ARG A 1 61 ? -25.712 -18.324 -2.548 1.00 0.00 61 ARG A C 10
ATOM 10870 O O . ARG A 1 61 ? -24.653 -18.143 -3.150 1.00 0.00 61 ARG A O 10
ATOM 10891 N N . SER A 1 62 ? -26.660 -19.148 -2.984 1.00 0.00 62 SER A N 10
ATOM 10892 C CA . SER A 1 62 ? -26.505 -19.905 -4.220 1.00 0.00 62 SER A CA 10
ATOM 10893 C C . SER A 1 62 ? -26.425 -18.972 -5.424 1.00 0.00 62 SER A C 10
ATOM 10894 O O . SER A 1 62 ? -25.520 -19.084 -6.251 1.00 0.00 62 SER A O 10
ATOM 10902 N N . ASP A 1 63 ? -27.378 -18.051 -5.514 1.00 0.00 63 ASP A N 10
ATOM 10903 C CA . ASP A 1 63 ? -27.416 -17.095 -6.615 1.00 0.00 63 ASP A CA 10
ATOM 10904 C C . ASP A 1 63 ? -26.021 -16.557 -6.916 1.00 0.00 63 ASP A C 10
ATOM 10905 O O . ASP A 1 63 ? -25.621 -16.458 -8.076 1.00 0.00 63 ASP A O 10
ATOM 10914 N N . GLU A 1 64 ? -25.287 -16.209 -5.865 1.00 0.00 64 GLU A N 10
ATOM 10915 C CA . GLU A 1 64 ? -23.937 -15.678 -6.017 1.00 0.00 64 GLU A CA 10
ATOM 10916 C C . GLU A 1 64 ? -23.036 -16.680 -6.733 1.00 0.00 64 GLU A C 10
ATOM 10917 O O . GLU A 1 64 ? -22.335 -16.334 -7.685 1.00 0.00 64 GLU A O 10
ATOM 10929 N N . LEU A 1 65 ? -23.061 -17.925 -6.269 1.00 0.00 65 LEU A N 10
ATOM 10930 C CA . LEU A 1 65 ? -22.247 -18.979 -6.864 1.00 0.00 65 LEU A CA 10
ATOM 10931 C C . LEU A 1 65 ? -22.472 -19.057 -8.370 1.00 0.00 65 LEU A C 10
ATOM 10932 O O . LEU A 1 65 ? -21.545 -18.868 -9.158 1.00 0.00 65 LEU A O 10
ATOM 10948 N N . SER A 1 66 ? -23.711 -19.336 -8.765 1.00 0.00 66 SER A N 10
ATOM 10949 C CA . SER A 1 66 ? -24.058 -19.441 -10.176 1.00 0.00 66 SER A CA 10
ATOM 10950 C C . SER A 1 66 ? -23.605 -18.201 -10.941 1.00 0.00 66 SER A C 10
ATOM 10951 O O . SER A 1 66 ? -22.903 -18.301 -11.947 1.00 0.00 66 SER A O 10
ATOM 10959 N N . ARG A 1 67 ? -24.012 -17.033 -10.455 1.00 0.00 67 ARG A N 10
ATOM 10960 C CA . ARG A 1 67 ? -23.649 -15.772 -11.093 1.00 0.00 67 ARG A CA 10
ATOM 10961 C C . ARG A 1 67 ? -22.133 -15.609 -11.151 1.00 0.00 67 ARG A C 10
ATOM 10962 O O . ARG A 1 67 ? -21.616 -14.764 -11.883 1.00 0.00 67 ARG A O 10
ATOM 10983 N N . HIS A 1 68 ? -21.425 -16.423 -10.375 1.00 0.00 68 HIS A N 10
ATOM 10984 C CA . HIS A 1 68 ? -19.968 -16.369 -10.338 1.00 0.00 68 HIS A CA 10
ATOM 10985 C C . HIS A 1 68 ? -19.362 -17.444 -11.236 1.00 0.00 68 HIS A C 10
ATOM 10986 O O . HIS A 1 68 ? -18.265 -17.274 -11.769 1.00 0.00 68 HIS A O 10
ATOM 11000 N N . ARG A 1 69 ? -20.083 -18.548 -11.400 1.00 0.00 69 ARG A N 10
ATOM 11001 C CA . ARG A 1 69 ? -19.615 -19.650 -12.233 1.00 0.00 69 ARG A CA 10
ATOM 11002 C C . ARG A 1 69 ? -19.910 -19.382 -13.705 1.00 0.00 69 ARG A C 10
ATOM 11003 O O . ARG A 1 69 ? -19.126 -19.746 -14.582 1.00 0.00 69 ARG A O 10
ATOM 11024 N N . ARG A 1 70 ? -21.045 -18.743 -13.970 1.00 0.00 70 ARG A N 10
ATOM 11025 C CA . ARG A 1 70 ? -21.443 -18.428 -15.337 1.00 0.00 70 ARG A CA 10
ATOM 11026 C C . ARG A 1 70 ? -20.248 -17.947 -16.155 1.00 0.00 70 ARG A C 10
ATOM 11027 O O . ARG A 1 70 ? -20.080 -18.330 -17.313 1.00 0.00 70 ARG A O 10
ATOM 11048 N N . THR A 1 71 ? -19.420 -17.106 -15.545 1.00 0.00 71 THR A N 10
ATOM 11049 C CA . THR A 1 71 ? -18.242 -16.571 -16.215 1.00 0.00 71 THR A CA 10
ATOM 11050 C C . THR A 1 71 ? -17.194 -17.656 -16.435 1.00 0.00 71 THR A C 10
ATOM 11051 O O . THR A 1 71 ? -16.488 -17.657 -17.443 1.00 0.00 71 THR A O 10
ATOM 11062 N N . HIS A 1 72 ? -17.099 -18.582 -15.484 1.00 0.00 72 HIS A N 10
ATOM 11063 C CA . HIS A 1 72 ? -16.138 -19.675 -15.574 1.00 0.00 72 HIS A CA 10
ATOM 11064 C C . HIS A 1 72 ? -16.594 -20.869 -14.743 1.00 0.00 72 HIS A C 10
ATOM 11065 O O . HIS A 1 72 ? -17.080 -20.710 -13.623 1.00 0.00 72 HIS A O 10
ATOM 11081 N N . GLY A 1 1 ? -1.627 13.840 -36.119 1.00 0.00 1 GLY A N 11
ATOM 11082 C CA . GLY A 1 1 ? -2.307 12.828 -35.331 1.00 0.00 1 GLY A CA 11
ATOM 11083 C C . GLY A 1 1 ? -3.053 13.417 -34.151 1.00 0.00 1 GLY A C 11
ATOM 11084 O O . GLY A 1 1 ? -3.264 14.627 -34.081 1.00 0.00 1 GLY A O 11
ATOM 11088 N N . SER A 1 2 ? -3.457 12.557 -33.219 1.00 0.00 2 SER A N 11
ATOM 11089 C CA . SER A 1 2 ? -4.190 12.999 -32.038 1.00 0.00 2 SER A CA 11
ATOM 11090 C C . SER A 1 2 ? -3.755 12.212 -30.804 1.00 0.00 2 SER A C 11
ATOM 11091 O O . SER A 1 2 ? -2.961 11.277 -30.899 1.00 0.00 2 SER A O 11
ATOM 11099 N N . SER A 1 3 ? -4.284 12.599 -29.648 1.00 0.00 3 SER A N 11
ATOM 11100 C CA . SER A 1 3 ? -3.949 11.934 -28.394 1.00 0.00 3 SER A CA 11
ATOM 11101 C C . SER A 1 3 ? -5.179 11.808 -27.500 1.00 0.00 3 SER A C 11
ATOM 11102 O O . SER A 1 3 ? -6.222 12.401 -27.774 1.00 0.00 3 SER A O 11
ATOM 11110 N N . GLY A 1 4 ? -5.048 11.031 -26.430 1.00 0.00 4 GLY A N 11
ATOM 11111 C CA . GLY A 1 4 ? -6.156 10.840 -25.512 1.00 0.00 4 GLY A CA 11
ATOM 11112 C C . GLY A 1 4 ? -5.811 11.248 -24.094 1.00 0.00 4 GLY A C 11
ATOM 11113 O O . GLY A 1 4 ? -4.802 10.806 -23.542 1.00 0.00 4 GLY A O 11
ATOM 11117 N N . SER A 1 5 ? -6.647 12.095 -23.503 1.00 0.00 5 SER A N 11
ATOM 11118 C CA . SER A 1 5 ? -6.422 12.567 -22.142 1.00 0.00 5 SER A CA 11
ATOM 11119 C C . SER A 1 5 ? -6.942 11.557 -21.123 1.00 0.00 5 SER A C 11
ATOM 11120 O O . SER A 1 5 ? -7.151 11.888 -19.956 1.00 0.00 5 SER A O 11
ATOM 11128 N N . SER A 1 6 ? -7.150 10.325 -21.575 1.00 0.00 6 SER A N 11
ATOM 11129 C CA . SER A 1 6 ? -7.649 9.265 -20.705 1.00 0.00 6 SER A CA 11
ATOM 11130 C C . SER A 1 6 ? -6.637 8.940 -19.610 1.00 0.00 6 SER A C 11
ATOM 11131 O O . SER A 1 6 ? -5.486 9.370 -19.665 1.00 0.00 6 SER A O 11
ATOM 11139 N N . GLY A 1 7 ? -7.077 8.176 -18.614 1.00 0.00 7 GLY A N 11
ATOM 11140 C CA . GLY A 1 7 ? -6.199 7.805 -17.519 1.00 0.00 7 GLY A CA 11
ATOM 11141 C C . GLY A 1 7 ? -6.956 7.541 -16.233 1.00 0.00 7 GLY A C 11
ATOM 11142 O O . GLY A 1 7 ? -7.511 8.452 -15.617 1.00 0.00 7 GLY A O 11
ATOM 11146 N N . PRO A 1 8 ? -6.987 6.269 -15.810 1.00 0.00 8 PRO A N 11
ATOM 11147 C CA . PRO A 1 8 ? -7.680 5.859 -14.585 1.00 0.00 8 PRO A CA 11
ATOM 11148 C C . PRO A 1 8 ? -6.981 6.363 -13.327 1.00 0.00 8 PRO A C 11
ATOM 11149 O O . PRO A 1 8 ? -5.855 6.858 -13.388 1.00 0.00 8 PRO A O 11
ATOM 11160 N N . GLN A 1 9 ? -7.654 6.233 -12.189 1.00 0.00 9 GLN A N 11
ATOM 11161 C CA . GLN A 1 9 ? -7.096 6.677 -10.917 1.00 0.00 9 GLN A CA 11
ATOM 11162 C C . GLN A 1 9 ? -6.222 5.591 -10.299 1.00 0.00 9 GLN A C 11
ATOM 11163 O O . GLN A 1 9 ? -5.210 5.883 -9.660 1.00 0.00 9 GLN A O 11
ATOM 11177 N N . ILE A 1 10 ? -6.618 4.338 -10.491 1.00 0.00 10 ILE A N 11
ATOM 11178 C CA . ILE A 1 10 ? -5.870 3.209 -9.952 1.00 0.00 10 ILE A CA 11
ATOM 11179 C C . ILE A 1 10 ? -5.208 3.570 -8.627 1.00 0.00 10 ILE A C 11
ATOM 11180 O O . ILE A 1 10 ? -4.116 3.093 -8.317 1.00 0.00 10 ILE A O 11
ATOM 11196 N N . ASP A 1 11 ? -5.876 4.414 -7.850 1.00 0.00 11 ASP A N 11
ATOM 11197 C CA . ASP A 1 11 ? -5.354 4.838 -6.555 1.00 0.00 11 ASP A CA 11
ATOM 11198 C C . ASP A 1 11 ? -5.927 3.981 -5.430 1.00 0.00 11 ASP A C 11
ATOM 11199 O O . ASP A 1 11 ? -7.108 3.634 -5.441 1.00 0.00 11 ASP A O 11
ATOM 11208 N N . SER A 1 12 ? -5.081 3.641 -4.463 1.00 0.00 12 SER A N 11
ATOM 11209 C CA . SER A 1 12 ? -5.502 2.820 -3.334 1.00 0.00 12 SER A CA 11
ATOM 11210 C C . SER A 1 12 ? -4.798 3.255 -2.053 1.00 0.00 12 SER A C 11
ATOM 11211 O O . SER A 1 12 ? -3.741 3.885 -2.097 1.00 0.00 12 SER A O 11
ATOM 11219 N N . SER A 1 13 ? -5.390 2.913 -0.914 1.00 0.00 13 SER A N 11
ATOM 11220 C CA . SER A 1 13 ? -4.822 3.272 0.381 1.00 0.00 13 SER A CA 11
ATOM 11221 C C . SER A 1 13 ? -4.217 2.049 1.065 1.00 0.00 13 SER A C 11
ATOM 11222 O O . SER A 1 13 ? -4.793 0.962 1.042 1.00 0.00 13 SER A O 11
ATOM 11230 N N . ARG A 1 14 ? -3.051 2.238 1.675 1.00 0.00 14 ARG A N 11
ATOM 11231 C CA . ARG A 1 14 ? -2.366 1.153 2.366 1.00 0.00 14 ARG A CA 11
ATOM 11232 C C . ARG A 1 14 ? -2.540 1.273 3.877 1.00 0.00 14 ARG A C 11
ATOM 11233 O O . ARG A 1 14 ? -2.143 0.385 4.631 1.00 0.00 14 ARG A O 11
ATOM 11254 N N . ILE A 1 15 ? -3.134 2.379 4.312 1.00 0.00 15 ILE A N 11
ATOM 11255 C CA . ILE A 1 15 ? -3.361 2.617 5.733 1.00 0.00 15 ILE A CA 11
ATOM 11256 C C . ILE A 1 15 ? -4.262 1.543 6.333 1.00 0.00 15 ILE A C 11
ATOM 11257 O O . ILE A 1 15 ? -5.271 1.162 5.738 1.00 0.00 15 ILE A O 11
ATOM 11273 N N . ARG A 1 16 ? -3.892 1.059 7.514 1.00 0.00 16 ARG A N 11
ATOM 11274 C CA . ARG A 1 16 ? -4.668 0.030 8.194 1.00 0.00 16 ARG A CA 11
ATOM 11275 C C . ARG A 1 16 ? -4.490 0.126 9.707 1.00 0.00 16 ARG A C 11
ATOM 11276 O O . ARG A 1 16 ? -3.439 -0.225 10.242 1.00 0.00 16 ARG A O 11
ATOM 11297 N N . SER A 1 17 ? -5.525 0.605 10.390 1.00 0.00 17 SER A N 11
ATOM 11298 C CA . SER A 1 17 ? -5.482 0.752 11.841 1.00 0.00 17 SER A CA 11
ATOM 11299 C C . SER A 1 17 ? -6.157 -0.432 12.527 1.00 0.00 17 SER A C 11
ATOM 11300 O O . SER A 1 17 ? -5.501 -1.239 13.185 1.00 0.00 17 SER A O 11
ATOM 11308 N N . HIS A 1 18 ? -7.473 -0.527 12.368 1.00 0.00 18 HIS A N 11
ATOM 11309 C CA . HIS A 1 18 ? -8.239 -1.612 12.971 1.00 0.00 18 HIS A CA 11
ATOM 11310 C C . HIS A 1 18 ? -7.632 -2.967 12.620 1.00 0.00 18 HIS A C 11
ATOM 11311 O O . HIS A 1 18 ? -7.764 -3.444 11.492 1.00 0.00 18 HIS A O 11
ATOM 11325 N N . ILE A 1 19 ? -6.964 -3.580 13.592 1.00 0.00 19 ILE A N 11
ATOM 11326 C CA . ILE A 1 19 ? -6.337 -4.879 13.385 1.00 0.00 19 ILE A CA 11
ATOM 11327 C C . ILE A 1 19 ? -7.312 -6.014 13.680 1.00 0.00 19 ILE A C 11
ATOM 11328 O O . ILE A 1 19 ? -7.618 -6.299 14.838 1.00 0.00 19 ILE A O 11
ATOM 11344 N N . CYS A 1 20 ? -7.796 -6.660 12.624 1.00 0.00 20 CYS A N 11
ATOM 11345 C CA . CYS A 1 20 ? -8.736 -7.766 12.768 1.00 0.00 20 CYS A CA 11
ATOM 11346 C C . CYS A 1 20 ? -8.455 -8.555 14.045 1.00 0.00 20 CYS A C 11
ATOM 11347 O O . CYS A 1 20 ? -9.377 -9.032 14.706 1.00 0.00 20 CYS A O 11
ATOM 11354 N N . SER A 1 21 ? -7.177 -8.688 14.383 1.00 0.00 21 SER A N 11
ATOM 11355 C CA . SER A 1 21 ? -6.775 -9.422 15.577 1.00 0.00 21 SER A CA 11
ATOM 11356 C C . SER A 1 21 ? -7.391 -10.817 15.590 1.00 0.00 21 SER A C 11
ATOM 11357 O O . SER A 1 21 ? -7.738 -11.346 16.647 1.00 0.00 21 SER A O 11
ATOM 11365 N N . HIS A 1 22 ? -7.523 -11.410 14.407 1.00 0.00 22 HIS A N 11
ATOM 11366 C CA . HIS A 1 22 ? -8.096 -12.745 14.282 1.00 0.00 22 HIS A CA 11
ATOM 11367 C C . HIS A 1 22 ? -7.010 -13.778 13.992 1.00 0.00 22 HIS A C 11
ATOM 11368 O O . HIS A 1 22 ? -6.079 -13.537 13.226 1.00 0.00 22 HIS A O 11
ATOM 11382 N N . PRO A 1 23 ? -7.133 -14.956 14.622 1.00 0.00 23 PRO A N 11
ATOM 11383 C CA . PRO A 1 23 ? -6.170 -16.049 14.448 1.00 0.00 23 PRO A CA 11
ATOM 11384 C C . PRO A 1 23 ? -6.245 -16.672 13.059 1.00 0.00 23 PRO A C 11
ATOM 11385 O O . PRO A 1 23 ? -7.229 -17.323 12.711 1.00 0.00 23 PRO A O 11
ATOM 11396 N N . GLY A 1 24 ? -5.196 -16.467 12.266 1.00 0.00 24 GLY A N 11
ATOM 11397 C CA . GLY A 1 24 ? -5.164 -17.016 10.923 1.00 0.00 24 GLY A CA 11
ATOM 11398 C C . GLY A 1 24 ? -5.332 -15.952 9.858 1.00 0.00 24 GLY A C 11
ATOM 11399 O O . GLY A 1 24 ? -4.696 -16.010 8.805 1.00 0.00 24 GLY A O 11
ATOM 11403 N N . CYS A 1 25 ? -6.193 -14.976 10.129 1.00 0.00 25 CYS A N 11
ATOM 11404 C CA . CYS A 1 25 ? -6.446 -13.894 9.185 1.00 0.00 25 CYS A CA 11
ATOM 11405 C C . CYS A 1 25 ? -5.352 -12.834 9.267 1.00 0.00 25 CYS A C 11
ATOM 11406 O O . CYS A 1 25 ? -4.613 -12.612 8.309 1.00 0.00 25 CYS A O 11
ATOM 11413 N N . GLY A 1 26 ? -5.253 -12.181 10.422 1.00 0.00 26 GLY A N 11
ATOM 11414 C CA . GLY A 1 26 ? -4.247 -11.152 10.608 1.00 0.00 26 GLY A CA 11
ATOM 11415 C C . GLY A 1 26 ? -4.358 -10.040 9.585 1.00 0.00 26 GLY A C 11
ATOM 11416 O O . GLY A 1 26 ? -3.392 -9.727 8.890 1.00 0.00 26 GLY A O 11
ATOM 11420 N N . LYS A 1 27 ? -5.540 -9.441 9.489 1.00 0.00 27 LYS A N 11
ATOM 11421 C CA . LYS A 1 27 ? -5.775 -8.357 8.543 1.00 0.00 27 LYS A CA 11
ATOM 11422 C C . LYS A 1 27 ? -6.054 -7.048 9.274 1.00 0.00 27 LYS A C 11
ATOM 11423 O O . LYS A 1 27 ? -6.463 -7.047 10.436 1.00 0.00 27 LYS A O 11
ATOM 11442 N N . THR A 1 28 ? -5.831 -5.932 8.587 1.00 0.00 28 THR A N 11
ATOM 11443 C CA . THR A 1 28 ? -6.058 -4.615 9.170 1.00 0.00 28 THR A CA 11
ATOM 11444 C C . THR A 1 28 ? -6.582 -3.635 8.127 1.00 0.00 28 THR A C 11
ATOM 11445 O O . THR A 1 28 ? -6.298 -3.770 6.936 1.00 0.00 28 THR A O 11
ATOM 11456 N N . TYR A 1 29 ? -7.345 -2.648 8.580 1.00 0.00 29 TYR A N 11
ATOM 11457 C CA . TYR A 1 29 ? -7.909 -1.645 7.686 1.00 0.00 29 TYR A CA 11
ATOM 11458 C C . TYR A 1 29 ? -7.970 -0.280 8.366 1.00 0.00 29 TYR A C 11
ATOM 11459 O O . TYR A 1 29 ? -8.091 -0.187 9.588 1.00 0.00 29 TYR A O 11
ATOM 11477 N N . PHE A 1 30 ? -7.888 0.777 7.566 1.00 0.00 30 PHE A N 11
ATOM 11478 C CA . PHE A 1 30 ? -7.934 2.138 8.089 1.00 0.00 30 PHE A CA 11
ATOM 11479 C C . PHE A 1 30 ? -9.341 2.490 8.563 1.00 0.00 30 PHE A C 11
ATOM 11480 O O . PHE A 1 30 ? -9.549 2.832 9.728 1.00 0.00 30 PHE A O 11
ATOM 11497 N N . LYS A 1 31 ? -10.304 2.408 7.652 1.00 0.00 31 LYS A N 11
ATOM 11498 C CA . LYS A 1 31 ? -11.692 2.717 7.974 1.00 0.00 31 LYS A CA 11
ATOM 11499 C C . LYS A 1 31 ? -12.190 1.846 9.124 1.00 0.00 31 LYS A C 11
ATOM 11500 O O . LYS A 1 31 ? -12.516 0.675 8.932 1.00 0.00 31 LYS A O 11
ATOM 11519 N N . SER A 1 32 ? -12.249 2.428 10.317 1.00 0.00 32 SER A N 11
ATOM 11520 C CA . SER A 1 32 ? -12.706 1.705 11.499 1.00 0.00 32 SER A CA 11
ATOM 11521 C C . SER A 1 32 ? -13.929 0.853 11.174 1.00 0.00 32 SER A C 11
ATOM 11522 O O . SER A 1 32 ? -14.111 -0.230 11.731 1.00 0.00 32 SER A O 11
ATOM 11530 N N . SER A 1 33 ? -14.766 1.351 10.269 1.00 0.00 33 SER A N 11
ATOM 11531 C CA . SER A 1 33 ? -15.975 0.639 9.873 1.00 0.00 33 SER A CA 11
ATOM 11532 C C . SER A 1 33 ? -15.631 -0.599 9.050 1.00 0.00 33 SER A C 11
ATOM 11533 O O . SER A 1 33 ? -16.088 -1.703 9.347 1.00 0.00 33 SER A O 11
ATOM 11541 N N . HIS A 1 34 ? -14.823 -0.407 8.013 1.00 0.00 34 HIS A N 11
ATOM 11542 C CA . HIS A 1 34 ? -14.415 -1.507 7.146 1.00 0.00 34 HIS A CA 11
ATOM 11543 C C . HIS A 1 34 ? -14.311 -2.810 7.935 1.00 0.00 34 HIS A C 11
ATOM 11544 O O . HIS A 1 34 ? -14.994 -3.788 7.630 1.00 0.00 34 HIS A O 11
ATOM 11558 N N . LEU A 1 35 ? -13.451 -2.815 8.948 1.00 0.00 35 LEU A N 11
ATOM 11559 C CA . LEU A 1 35 ? -13.257 -3.998 9.779 1.00 0.00 35 LEU A CA 11
ATOM 11560 C C . LEU A 1 35 ? -14.555 -4.786 9.918 1.00 0.00 35 LEU A C 11
ATOM 11561 O O . LEU A 1 35 ? -14.631 -5.952 9.531 1.00 0.00 35 LEU A O 11
ATOM 11577 N N . LYS A 1 36 ? -15.577 -4.141 10.470 1.00 0.00 36 LYS A N 11
ATOM 11578 C CA . LYS A 1 36 ? -16.874 -4.778 10.657 1.00 0.00 36 LYS A CA 11
ATOM 11579 C C . LYS A 1 36 ? -17.313 -5.503 9.389 1.00 0.00 36 LYS A C 11
ATOM 11580 O O . LYS A 1 36 ? -17.728 -6.661 9.436 1.00 0.00 36 LYS A O 11
ATOM 11599 N N . ALA A 1 37 ? -17.214 -4.816 8.256 1.00 0.00 37 ALA A N 11
ATOM 11600 C CA . ALA A 1 37 ? -17.596 -5.396 6.975 1.00 0.00 37 ALA A CA 11
ATOM 11601 C C . ALA A 1 37 ? -16.696 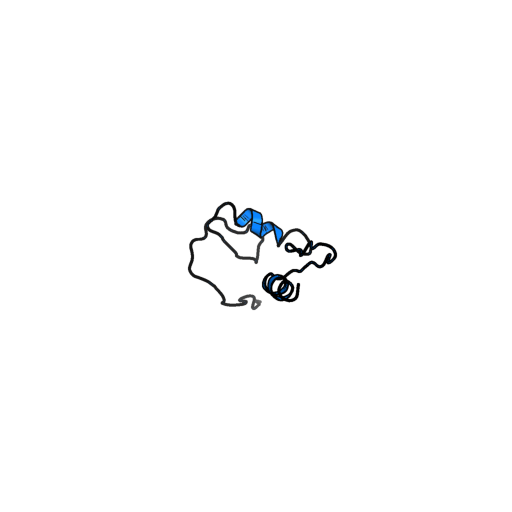-6.573 6.614 1.00 0.00 37 ALA A C 11
ATOM 11602 O O . ALA A 1 37 ? -17.169 -7.608 6.144 1.00 0.00 37 ALA A O 11
ATOM 11609 N N . HIS A 1 38 ? -15.396 -6.408 6.837 1.00 0.00 38 HIS A N 11
ATOM 11610 C CA . HIS A 1 38 ? -14.429 -7.457 6.535 1.00 0.00 38 HIS A CA 11
ATOM 11611 C C . HIS A 1 38 ? -14.736 -8.723 7.329 1.00 0.00 38 HIS A C 11
ATOM 11612 O O . HIS A 1 38 ? -14.845 -9.812 6.765 1.00 0.00 38 HIS A O 11
ATOM 11626 N N . THR A 1 39 ? -14.874 -8.572 8.643 1.00 0.00 39 THR A N 11
ATOM 11627 C CA . THR A 1 39 ? -15.166 -9.704 9.515 1.00 0.00 39 THR A CA 11
ATOM 11628 C C . THR A 1 39 ? -16.023 -10.742 8.800 1.00 0.00 39 THR A C 11
ATOM 11629 O O . THR A 1 39 ? -15.866 -11.943 9.015 1.00 0.00 39 THR A O 11
ATOM 11640 N N . ARG A 1 40 ? -16.928 -10.270 7.949 1.00 0.00 40 ARG A N 11
ATOM 11641 C CA . ARG A 1 40 ? -17.810 -11.160 7.203 1.00 0.00 40 ARG A CA 11
ATOM 11642 C C . ARG A 1 40 ? -17.031 -12.333 6.617 1.00 0.00 40 ARG A C 11
ATOM 11643 O O . ARG A 1 40 ? -17.408 -13.492 6.791 1.00 0.00 40 ARG A O 11
ATOM 11664 N N . THR A 1 41 ? -15.941 -12.024 5.920 1.00 0.00 41 THR A N 11
ATOM 11665 C CA . THR A 1 41 ? -15.110 -13.053 5.307 1.00 0.00 41 THR A CA 11
ATOM 11666 C C . THR A 1 41 ? -15.010 -14.284 6.200 1.00 0.00 41 THR A C 11
ATOM 11667 O O . THR A 1 41 ? -14.825 -15.401 5.716 1.00 0.00 41 THR A O 11
ATOM 11678 N N . HIS A 1 42 ? -15.136 -14.074 7.506 1.00 0.00 42 HIS A N 11
ATOM 11679 C CA . HIS A 1 42 ? -15.061 -15.169 8.468 1.00 0.00 42 HIS A CA 11
ATOM 11680 C C . HIS A 1 42 ? -16.458 -15.640 8.863 1.00 0.00 42 HIS A C 11
ATOM 11681 O O . HIS A 1 42 ? -16.750 -16.837 8.846 1.00 0.00 42 HIS A O 11
ATOM 11695 N N . THR A 1 43 ? -17.318 -14.692 9.221 1.00 0.00 43 THR A N 11
ATOM 11696 C CA . THR A 1 43 ? -18.682 -15.009 9.623 1.00 0.00 43 THR A CA 11
ATOM 11697 C C . THR A 1 43 ? -19.658 -14.803 8.469 1.00 0.00 43 THR A C 11
ATOM 11698 O O . THR A 1 43 ? -19.850 -13.684 7.999 1.00 0.00 43 THR A O 11
ATOM 11709 N N . GLY A 1 44 ? -20.272 -15.893 8.019 1.00 0.00 44 GLY A N 11
ATOM 11710 C CA . GLY A 1 44 ? -21.221 -15.810 6.924 1.00 0.00 44 GLY A CA 11
ATOM 11711 C C . GLY A 1 44 ? -20.866 -16.736 5.778 1.00 0.00 44 GLY A C 11
ATOM 11712 O O . GLY A 1 44 ? -21.613 -17.664 5.468 1.00 0.00 44 GLY A O 11
ATOM 11716 N N . GLU A 1 45 ? -19.724 -16.483 5.146 1.00 0.00 45 GLU A N 11
ATOM 11717 C CA . GLU A 1 45 ? -19.274 -17.302 4.026 1.00 0.00 45 GLU A CA 11
ATOM 11718 C C . GLU A 1 45 ? -19.072 -18.751 4.458 1.00 0.00 45 GLU A C 11
ATOM 11719 O O . GLU A 1 45 ? -18.615 -19.023 5.568 1.00 0.00 45 GLU A O 11
ATOM 11731 N N . LYS A 1 46 ? -19.415 -19.679 3.571 1.00 0.00 46 LYS A N 11
ATOM 11732 C CA . LYS A 1 46 ? -19.272 -21.102 3.857 1.00 0.00 46 LYS A CA 11
ATOM 11733 C C . LYS A 1 46 ? -17.802 -21.477 4.027 1.00 0.00 46 LYS A C 11
ATOM 11734 O O . LYS A 1 46 ? -16.949 -21.126 3.212 1.00 0.00 46 LYS A O 11
ATOM 11753 N N . PRO A 1 47 ? -17.499 -22.209 5.109 1.00 0.00 47 PRO A N 11
ATOM 11754 C CA . PRO A 1 47 ? -16.134 -22.650 5.408 1.00 0.00 47 PRO A CA 11
ATOM 11755 C C . PRO A 1 47 ? -15.639 -23.711 4.431 1.00 0.00 47 PRO A C 11
ATOM 11756 O O . PRO A 1 47 ? -14.457 -24.059 4.423 1.00 0.00 47 PRO A O 11
ATOM 11767 N N . PHE A 1 48 ? -16.549 -24.220 3.608 1.00 0.00 48 PHE A N 11
ATOM 11768 C CA . PHE A 1 48 ? -16.204 -25.241 2.626 1.00 0.00 48 PHE A CA 11
ATOM 11769 C C . PHE A 1 48 ? -16.754 -24.881 1.250 1.00 0.00 48 PHE A C 11
ATOM 11770 O O . PHE A 1 48 ? -17.965 -24.748 1.068 1.00 0.00 48 PHE A O 11
ATOM 11787 N N . SER A 1 49 ? -15.857 -24.722 0.282 1.00 0.00 49 SER A N 11
ATOM 11788 C CA . SER A 1 49 ? -16.250 -24.373 -1.078 1.00 0.00 49 SER A CA 11
ATOM 11789 C C . SER A 1 49 ? -15.707 -25.386 -2.079 1.00 0.00 49 SER A C 11
ATOM 11790 O O . SER A 1 49 ? -14.890 -26.241 -1.733 1.00 0.00 49 SER A O 11
ATOM 11798 N N . CYS A 1 50 ? -16.164 -25.284 -3.322 1.00 0.00 50 CYS A N 11
ATOM 11799 C CA . CYS A 1 50 ? -15.725 -26.191 -4.377 1.00 0.00 50 CYS A CA 11
ATOM 11800 C C . CYS A 1 50 ? -14.318 -25.835 -4.848 1.00 0.00 50 CYS A C 11
ATOM 11801 O O . CYS A 1 50 ? -13.914 -24.673 -4.810 1.00 0.00 50 CYS A O 11
ATOM 11808 N N . SER A 1 51 ? -13.576 -26.846 -5.292 1.00 0.00 51 SER A N 11
ATOM 11809 C CA . SER A 1 51 ? -12.213 -26.642 -5.768 1.00 0.00 51 SER A CA 11
ATOM 11810 C C . SER A 1 51 ? -12.194 -26.391 -7.272 1.00 0.00 51 SER A C 11
ATOM 11811 O O . SER A 1 51 ? -11.247 -25.812 -7.804 1.00 0.00 51 SER A O 11
ATOM 11819 N N . TRP A 1 52 ? -13.248 -26.829 -7.952 1.00 0.00 52 TRP A N 11
ATOM 11820 C CA . TRP A 1 52 ? -13.354 -26.652 -9.395 1.00 0.00 52 TRP A CA 11
ATOM 11821 C C . TRP A 1 52 ? -13.232 -25.180 -9.774 1.00 0.00 52 TRP A C 11
ATOM 11822 O O . TRP A 1 52 ? -13.617 -24.297 -9.007 1.00 0.00 52 TRP A O 11
ATOM 11843 N N . LYS A 1 53 ? -12.697 -24.921 -10.962 1.00 0.00 53 LYS A N 11
ATOM 11844 C CA . LYS A 1 53 ? -12.525 -23.556 -11.444 1.00 0.00 53 LYS A CA 11
ATOM 11845 C C . LYS A 1 53 ? -13.738 -23.109 -12.254 1.00 0.00 53 LYS A C 11
ATOM 11846 O O . LYS A 1 53 ? -13.982 -23.607 -13.352 1.00 0.00 53 LYS A O 11
ATOM 11865 N N . GLY A 1 54 ? -14.497 -22.164 -11.705 1.00 0.00 54 GLY A N 11
ATOM 11866 C CA . GLY A 1 54 ? -15.674 -21.666 -12.391 1.00 0.00 54 GLY A CA 11
ATOM 11867 C C . GLY A 1 54 ? -16.939 -22.386 -11.970 1.00 0.00 54 GLY A C 11
ATOM 11868 O O . GLY A 1 54 ? -17.848 -22.585 -12.777 1.00 0.00 54 GLY A O 11
ATOM 11872 N N . CYS A 1 55 ? -17.000 -22.780 -10.702 1.00 0.00 55 CYS A N 11
ATOM 11873 C CA . CYS A 1 55 ? -18.162 -23.485 -10.174 1.00 0.00 55 CYS A CA 11
ATOM 11874 C C . CYS A 1 55 ? -18.948 -22.596 -9.213 1.00 0.00 55 CYS A C 11
ATOM 11875 O O . CYS A 1 55 ? -20.161 -22.741 -9.070 1.00 0.00 55 CYS A O 11
ATOM 11882 N N . GLU A 1 56 ? -18.246 -21.676 -8.561 1.00 0.00 56 GLU A N 11
ATOM 11883 C CA . GLU A 1 56 ? -18.878 -20.764 -7.613 1.00 0.00 56 GLU A CA 11
ATOM 11884 C C . GLU A 1 56 ? -19.938 -21.486 -6.787 1.00 0.00 56 GLU A C 11
ATOM 11885 O O . GLU A 1 56 ? -20.974 -20.913 -6.451 1.00 0.00 56 GLU A O 11
ATOM 11897 N N . ARG A 1 57 ? -19.672 -22.747 -6.465 1.00 0.00 57 ARG A N 11
ATOM 11898 C CA . ARG A 1 57 ? -20.602 -23.549 -5.682 1.00 0.00 57 ARG A CA 11
ATOM 11899 C C . ARG A 1 57 ? -19.985 -23.946 -4.344 1.00 0.00 57 ARG A C 11
ATOM 11900 O O . ARG A 1 57 ? -19.052 -24.747 -4.294 1.00 0.00 57 ARG A O 11
ATOM 11921 N N . ARG A 1 58 ? -20.513 -23.380 -3.263 1.00 0.00 58 ARG A N 11
ATOM 11922 C CA . ARG A 1 58 ? -20.012 -23.674 -1.925 1.00 0.00 58 ARG A CA 11
ATOM 11923 C C . ARG A 1 58 ? -21.016 -24.513 -1.141 1.00 0.00 58 ARG A C 11
ATOM 11924 O O . ARG A 1 58 ? -22.170 -24.657 -1.545 1.00 0.00 58 ARG A O 11
ATOM 11945 N N . PHE A 1 59 ? -20.569 -25.065 -0.018 1.00 0.00 59 PHE A N 11
ATOM 11946 C CA . PHE A 1 59 ? -21.428 -25.891 0.822 1.00 0.00 59 PHE A CA 11
ATOM 11947 C C . PHE A 1 59 ? -21.037 -25.763 2.291 1.00 0.00 59 PHE A C 11
ATOM 11948 O O . PHE A 1 59 ? -20.009 -26.287 2.719 1.00 0.00 59 PHE A O 11
ATOM 11965 N N . ALA A 1 60 ? -21.865 -25.062 3.060 1.00 0.00 60 ALA A N 11
ATOM 11966 C CA . ALA A 1 60 ? -21.607 -24.866 4.480 1.00 0.00 60 ALA A CA 11
ATOM 11967 C C . ALA A 1 60 ? -21.164 -26.166 5.143 1.00 0.00 60 ALA A C 11
ATOM 11968 O O . ALA A 1 60 ? -20.216 -26.182 5.926 1.00 0.00 60 ALA A O 11
ATOM 11975 N N . ARG A 1 61 ? -21.859 -27.253 4.824 1.00 0.00 61 ARG A N 11
ATOM 11976 C CA . ARG A 1 61 ? -21.538 -28.557 5.390 1.00 0.00 61 ARG A CA 11
ATOM 11977 C C . ARG A 1 61 ? -20.416 -29.230 4.605 1.00 0.00 61 ARG A C 11
ATOM 11978 O O . ARG A 1 61 ? -20.527 -29.435 3.397 1.00 0.00 61 ARG A O 11
ATOM 11999 N N . SER A 1 62 ? -19.336 -29.570 5.300 1.00 0.00 62 SER A N 11
ATOM 12000 C CA . SER A 1 62 ? -18.191 -30.216 4.668 1.00 0.00 62 SER A CA 11
ATOM 12001 C C . SER A 1 62 ? -18.639 -31.395 3.810 1.00 0.00 62 SER A C 11
ATOM 12002 O O . SER A 1 62 ? -18.159 -31.581 2.692 1.00 0.00 62 SER A O 11
ATOM 12010 N N . ASP A 1 63 ? -19.561 -32.189 4.343 1.00 0.00 63 ASP A N 11
ATOM 12011 C CA . ASP A 1 63 ? -20.075 -33.351 3.626 1.00 0.00 63 ASP A CA 11
ATOM 12012 C C . ASP A 1 63 ? -20.718 -32.936 2.307 1.00 0.00 63 ASP A C 11
ATOM 12013 O O . ASP A 1 63 ? -20.382 -33.466 1.248 1.00 0.00 63 ASP A O 11
ATOM 12022 N N . GLU A 1 64 ? -21.644 -31.985 2.380 1.00 0.00 64 GLU A N 11
ATOM 12023 C CA . GLU A 1 64 ? -22.335 -31.500 1.190 1.00 0.00 64 GLU A CA 11
ATOM 12024 C C . GLU A 1 64 ? -21.352 -31.272 0.045 1.00 0.00 64 GLU A C 11
ATOM 12025 O O . GLU A 1 64 ? -21.627 -31.626 -1.103 1.00 0.00 64 GLU A O 11
ATOM 12037 N N . LEU A 1 65 ? -20.208 -30.680 0.364 1.00 0.00 65 LEU A N 11
ATOM 12038 C CA . LEU A 1 65 ? -19.183 -30.404 -0.637 1.00 0.00 65 LEU A CA 11
ATOM 12039 C C . LEU A 1 65 ? -18.663 -31.699 -1.255 1.00 0.00 65 LEU A C 11
ATOM 12040 O O . LEU A 1 65 ? -18.614 -31.838 -2.476 1.00 0.00 65 LEU A O 11
ATOM 12056 N N . SER A 1 66 ? -18.277 -32.642 -0.402 1.00 0.00 66 SER A N 11
ATOM 12057 C CA . SER A 1 66 ? -17.759 -33.924 -0.864 1.00 0.00 66 SER A CA 11
ATOM 12058 C C . SER A 1 66 ? -18.725 -34.577 -1.848 1.00 0.00 66 SER A C 11
ATOM 12059 O O . SER A 1 66 ? -18.322 -35.032 -2.920 1.00 0.00 66 SER A O 11
ATOM 12067 N N . ARG A 1 67 ? -20.000 -34.621 -1.476 1.00 0.00 67 ARG A N 11
ATOM 12068 C CA . ARG A 1 67 ? -21.023 -35.218 -2.326 1.00 0.00 67 ARG A CA 11
ATOM 12069 C C . ARG A 1 67 ? -21.097 -34.505 -3.672 1.00 0.00 67 ARG A C 11
ATOM 12070 O O . ARG A 1 67 ? -21.214 -35.144 -4.719 1.00 0.00 67 ARG A O 11
ATOM 12091 N N . HIS A 1 68 ? -21.028 -33.178 -3.639 1.00 0.00 68 HIS A N 11
ATOM 12092 C CA . HIS A 1 68 ? -21.087 -32.378 -4.857 1.00 0.00 68 HIS A CA 11
ATOM 12093 C C . HIS A 1 68 ? -19.875 -32.648 -5.743 1.00 0.00 68 HIS A C 11
ATOM 12094 O O . HIS A 1 68 ? -20.004 -33.193 -6.839 1.00 0.00 68 HIS A O 11
ATOM 12108 N N . ARG A 1 69 ? -18.698 -32.261 -5.260 1.00 0.00 69 ARG A N 11
ATOM 12109 C CA . ARG A 1 69 ? -17.463 -32.458 -6.009 1.00 0.00 69 ARG A CA 11
ATOM 12110 C C . ARG A 1 69 ? -17.533 -33.733 -6.846 1.00 0.00 69 ARG A C 11
ATOM 12111 O O . ARG A 1 69 ? -17.029 -33.779 -7.968 1.00 0.00 69 ARG A O 11
ATOM 12132 N N . ARG A 1 70 ? -18.159 -34.765 -6.291 1.00 0.00 70 ARG A N 11
ATOM 12133 C CA . ARG A 1 70 ? -18.294 -36.041 -6.985 1.00 0.00 70 ARG A CA 11
ATOM 12134 C C . ARG A 1 70 ? -18.517 -35.826 -8.478 1.00 0.00 70 ARG A C 11
ATOM 12135 O O . ARG A 1 70 ? -17.858 -36.449 -9.312 1.00 0.00 70 ARG A O 11
ATOM 12156 N N . THR A 1 71 ? -19.451 -34.940 -8.811 1.00 0.00 71 THR A N 11
ATOM 12157 C CA . THR A 1 71 ? -19.764 -34.644 -10.203 1.00 0.00 71 THR A CA 11
ATOM 12158 C C . THR A 1 71 ? -18.507 -34.268 -10.980 1.00 0.00 71 THR A C 11
ATOM 12159 O O . THR A 1 71 ? -18.322 -34.689 -12.123 1.00 0.00 71 THR A O 11
ATOM 12170 N N . HIS A 1 72 ? -17.645 -33.474 -10.354 1.00 0.00 72 HIS A N 11
ATOM 12171 C CA . HIS A 1 72 ? -16.404 -33.043 -10.987 1.00 0.00 72 HIS A CA 11
ATOM 12172 C C . HIS A 1 72 ? -15.352 -32.693 -9.939 1.00 0.00 72 HIS A C 11
ATOM 12173 O O . HIS A 1 72 ? -15.658 -32.070 -8.923 1.00 0.00 72 HIS A O 11
ATOM 12189 N N . GLY A 1 1 ? 19.653 -23.982 -5.921 1.00 0.00 1 GLY A N 12
ATOM 12190 C CA . GLY A 1 1 ? 18.482 -23.263 -6.388 1.00 0.00 1 GLY A CA 12
ATOM 12191 C C . GLY A 1 1 ? 18.406 -21.854 -5.833 1.00 0.00 1 GLY A C 12
ATOM 12192 O O . GLY A 1 1 ? 19.303 -21.414 -5.114 1.00 0.00 1 GLY A O 12
ATOM 12196 N N . SER A 1 2 ? 17.334 -21.144 -6.169 1.00 0.00 2 SER A N 12
ATOM 12197 C CA . SER A 1 2 ? 17.148 -19.775 -5.703 1.00 0.00 2 SER A CA 12
ATOM 12198 C C . SER A 1 2 ? 15.667 -19.465 -5.505 1.00 0.00 2 SER A C 12
ATOM 12199 O O . SER A 1 2 ? 14.804 -20.071 -6.140 1.00 0.00 2 SER A O 12
ATOM 12207 N N . SER A 1 3 ? 15.381 -18.517 -4.619 1.00 0.00 3 SER A N 12
ATOM 12208 C CA . SER A 1 3 ? 14.006 -18.128 -4.332 1.00 0.00 3 SER A CA 12
ATOM 12209 C C . SER A 1 3 ? 13.874 -16.610 -4.258 1.00 0.00 3 SER A C 12
ATOM 12210 O O . SER A 1 3 ? 14.819 -15.910 -3.898 1.00 0.00 3 SER A O 12
ATOM 12218 N N . GLY A 1 4 ? 12.693 -16.107 -4.605 1.00 0.00 4 GLY A N 12
ATOM 12219 C CA . GLY A 1 4 ? 12.457 -14.675 -4.572 1.00 0.00 4 GLY A CA 12
ATOM 12220 C C . GLY A 1 4 ? 11.085 -14.326 -4.030 1.00 0.00 4 GLY A C 12
ATOM 12221 O O . GLY A 1 4 ? 10.077 -14.497 -4.716 1.00 0.00 4 GLY A O 12
ATOM 12225 N N . SER A 1 5 ? 11.046 -13.834 -2.796 1.00 0.00 5 SER A N 12
ATOM 12226 C CA . SER A 1 5 ? 9.787 -13.464 -2.160 1.00 0.00 5 SER A CA 12
ATOM 12227 C C . SER A 1 5 ? 9.419 -12.019 -2.483 1.00 0.00 5 SER A C 12
ATOM 12228 O O . SER A 1 5 ? 10.140 -11.088 -2.122 1.00 0.00 5 SER A O 12
ATOM 12236 N N . SER A 1 6 ? 8.294 -11.839 -3.166 1.00 0.00 6 SER A N 12
ATOM 12237 C CA . SER A 1 6 ? 7.831 -10.509 -3.543 1.00 0.00 6 SER A CA 12
ATOM 12238 C C . SER A 1 6 ? 6.930 -9.922 -2.461 1.00 0.00 6 SER A C 12
ATOM 12239 O O . SER A 1 6 ? 6.197 -10.645 -1.787 1.00 0.00 6 SER A O 12
ATOM 12247 N N . GLY A 1 7 ? 6.990 -8.603 -2.300 1.00 0.00 7 GLY A N 12
ATOM 12248 C CA . GLY A 1 7 ? 6.175 -7.939 -1.299 1.00 0.00 7 GLY A CA 12
ATOM 12249 C C . GLY A 1 7 ? 6.004 -6.459 -1.579 1.00 0.00 7 GLY A C 12
ATOM 12250 O O . GLY A 1 7 ? 6.669 -5.889 -2.443 1.00 0.00 7 GLY A O 12
ATOM 12254 N N . PRO A 1 8 ? 5.091 -5.815 -0.837 1.00 0.00 8 PRO A N 12
ATOM 12255 C CA . PRO A 1 8 ? 4.813 -4.384 -0.992 1.00 0.00 8 PRO A CA 12
ATOM 12256 C C . PRO A 1 8 ? 5.967 -3.513 -0.508 1.00 0.00 8 PRO A C 12
ATOM 12257 O O . PRO A 1 8 ? 6.804 -3.957 0.278 1.00 0.00 8 PRO A O 12
ATOM 12268 N N . GLN A 1 9 ? 6.003 -2.271 -0.981 1.00 0.00 9 GLN A N 12
ATOM 12269 C CA . GLN A 1 9 ? 7.056 -1.338 -0.594 1.00 0.00 9 GLN A CA 12
ATOM 12270 C C . GLN A 1 9 ? 6.935 -0.961 0.879 1.00 0.00 9 GLN A C 12
ATOM 12271 O O . GLN A 1 9 ? 7.934 -0.909 1.598 1.00 0.00 9 GLN A O 12
ATOM 12285 N N . ILE A 1 10 ? 5.710 -0.700 1.319 1.00 0.00 10 ILE A N 12
ATOM 12286 C CA . ILE A 1 10 ? 5.460 -0.329 2.706 1.00 0.00 10 ILE A CA 12
ATOM 12287 C C . ILE A 1 10 ? 6.302 0.877 3.112 1.00 0.00 10 ILE A C 12
ATOM 12288 O O . ILE A 1 10 ? 6.934 0.878 4.170 1.00 0.00 10 ILE A O 12
ATOM 12304 N N . ASP A 1 11 ? 6.304 1.902 2.268 1.00 0.00 11 ASP A N 12
ATOM 12305 C CA . ASP A 1 11 ? 7.065 3.116 2.539 1.00 0.00 11 ASP A CA 12
ATOM 12306 C C . ASP A 1 11 ? 6.169 4.196 3.136 1.00 0.00 11 ASP A C 12
ATOM 12307 O O . ASP A 1 11 ? 6.510 4.810 4.147 1.00 0.00 11 ASP A O 12
ATOM 12316 N N . SER A 1 12 ? 5.023 4.425 2.503 1.00 0.00 12 SER A N 12
ATOM 12317 C CA . SER A 1 12 ? 4.080 5.435 2.969 1.00 0.00 12 SER A CA 12
ATOM 12318 C C . SER A 1 12 ? 3.688 5.183 4.422 1.00 0.00 12 SER A C 12
ATOM 12319 O O . SER A 1 12 ? 3.986 4.129 4.983 1.00 0.00 12 SER A O 12
ATOM 12327 N N . SER A 1 13 ? 3.019 6.160 5.024 1.00 0.00 13 SER A N 12
ATOM 12328 C CA . SER A 1 13 ? 2.588 6.048 6.413 1.00 0.00 13 SER A CA 12
ATOM 12329 C C . SER A 1 13 ? 1.391 5.112 6.537 1.00 0.00 13 SER A C 12
ATOM 12330 O O . SER A 1 13 ? 0.632 4.928 5.586 1.00 0.00 13 SER A O 12
ATOM 12338 N N . ARG A 1 14 ? 1.228 4.521 7.717 1.00 0.00 14 ARG A N 12
ATOM 12339 C CA . ARG A 1 14 ? 0.123 3.603 7.966 1.00 0.00 14 ARG A CA 12
ATOM 12340 C C . ARG A 1 14 ? -0.645 4.005 9.221 1.00 0.00 14 ARG A C 12
ATOM 12341 O O . ARG A 1 14 ? -0.055 4.215 10.281 1.00 0.00 14 ARG A O 12
ATOM 12362 N N . ILE A 1 15 ? -1.963 4.109 9.093 1.00 0.00 15 ILE A N 12
ATOM 12363 C CA . ILE A 1 15 ? -2.812 4.485 10.217 1.00 0.00 15 ILE A CA 12
ATOM 12364 C C . ILE A 1 15 ? -3.742 3.342 10.610 1.00 0.00 15 ILE A C 12
ATOM 12365 O O . ILE A 1 15 ? -4.716 3.543 11.334 1.00 0.00 15 ILE A O 12
ATOM 12381 N N . ARG A 1 16 ? -3.433 2.143 10.127 1.00 0.00 16 ARG A N 12
ATOM 12382 C CA . ARG A 1 16 ? -4.241 0.968 10.429 1.00 0.00 16 ARG A CA 12
ATOM 12383 C C . ARG A 1 16 ? -4.440 0.816 11.934 1.00 0.00 16 ARG A C 12
ATOM 12384 O O . ARG A 1 16 ? -3.503 0.498 12.666 1.00 0.00 16 ARG A O 12
ATOM 12405 N N . SER A 1 17 ? -5.668 1.045 12.389 1.00 0.00 17 SER A N 12
ATOM 12406 C CA . SER A 1 17 ? -5.990 0.938 13.807 1.00 0.00 17 SER A CA 12
ATOM 12407 C C . SER A 1 17 ? -6.617 -0.416 14.122 1.00 0.00 17 SER A C 12
ATOM 12408 O O . SER A 1 17 ? -5.990 -1.273 14.745 1.00 0.00 17 SER A O 12
ATOM 12416 N N . HIS A 1 18 ? -7.858 -0.603 13.685 1.00 0.00 18 HIS A N 12
ATOM 12417 C CA . HIS A 1 18 ? -8.572 -1.853 13.918 1.00 0.00 18 HIS A CA 12
ATOM 12418 C C . HIS A 1 18 ? -7.766 -3.042 13.403 1.00 0.00 18 HIS A C 12
ATOM 12419 O O . HIS A 1 18 ? -7.577 -3.198 12.196 1.00 0.00 18 HIS A O 12
ATOM 12433 N N . ILE A 1 19 ? -7.296 -3.876 14.324 1.00 0.00 19 ILE A N 12
ATOM 12434 C CA . ILE A 1 19 ? -6.511 -5.050 13.960 1.00 0.00 19 ILE A CA 12
ATOM 12435 C C . ILE A 1 19 ? -7.378 -6.305 13.942 1.00 0.00 19 ILE A C 12
ATOM 12436 O O . ILE A 1 19 ? -7.810 -6.789 14.988 1.00 0.00 19 ILE A O 12
ATOM 12452 N N . CYS A 1 20 ? -7.626 -6.828 12.747 1.00 0.00 20 CYS A N 12
ATOM 12453 C CA . CYS A 1 20 ? -8.438 -8.028 12.590 1.00 0.00 20 CYS A CA 12
ATOM 12454 C C . CYS A 1 20 ? -8.025 -9.101 13.594 1.00 0.00 20 CYS A C 12
ATOM 12455 O O . CYS A 1 20 ? -8.859 -9.861 14.085 1.00 0.00 20 CYS A O 12
ATOM 12462 N N . SER A 1 21 ? -6.731 -9.155 13.892 1.00 0.00 21 SER A N 12
ATOM 12463 C CA . SER A 1 21 ? -6.205 -10.136 14.834 1.00 0.00 21 SER A CA 12
ATOM 12464 C C . SER A 1 21 ? -6.648 -11.546 14.456 1.00 0.00 21 SER A C 12
ATOM 12465 O O . SER A 1 21 ? -6.911 -12.381 15.321 1.00 0.00 21 SER A O 12
ATOM 12473 N N . HIS A 1 22 ? -6.731 -11.803 13.154 1.00 0.00 22 HIS A N 12
ATOM 12474 C CA . HIS A 1 22 ? -7.142 -13.112 12.657 1.00 0.00 22 HIS A CA 12
ATOM 12475 C C . HIS A 1 22 ? -5.927 -13.970 12.318 1.00 0.00 22 HIS A C 12
ATOM 12476 O O . HIS A 1 22 ? -4.934 -13.494 11.769 1.00 0.00 22 HIS A O 12
ATOM 12490 N N . PRO A 1 23 ? -6.006 -15.267 12.652 1.00 0.00 23 PRO A N 12
ATOM 12491 C CA . PRO A 1 23 ? -4.922 -16.219 12.393 1.00 0.00 23 PRO A CA 12
ATOM 12492 C C . PRO A 1 23 ? -4.752 -16.512 10.905 1.00 0.00 23 PRO A C 12
ATOM 12493 O O . PRO A 1 23 ? -5.549 -17.235 10.309 1.00 0.00 23 PRO A O 12
ATOM 12504 N N . GLY A 1 24 ? -3.707 -15.945 10.311 1.00 0.00 24 GLY A N 12
ATOM 12505 C CA . GLY A 1 24 ? -3.450 -16.157 8.898 1.00 0.00 24 GLY A CA 12
ATOM 12506 C C . GLY A 1 24 ? -3.768 -14.935 8.061 1.00 0.00 24 GLY A C 12
ATOM 12507 O O . GLY A 1 24 ? -2.979 -14.539 7.201 1.00 0.00 24 GLY A O 12
ATOM 12511 N N . CYS A 1 25 ? -4.927 -14.333 8.310 1.00 0.00 25 CYS A N 12
ATOM 12512 C CA . CYS A 1 25 ? -5.349 -13.149 7.572 1.00 0.00 25 CYS A CA 12
ATOM 12513 C C . CYS A 1 25 ? -4.484 -11.945 7.935 1.00 0.00 25 CYS A C 12
ATOM 12514 O O . CYS A 1 25 ? -3.770 -11.405 7.093 1.00 0.00 25 CYS A O 12
ATOM 12521 N N . GLY A 1 26 ? -4.555 -11.530 9.196 1.00 0.00 26 GLY A N 12
ATOM 12522 C CA . GLY A 1 26 ? -3.775 -10.395 9.649 1.00 0.00 26 GLY A CA 12
ATOM 12523 C C . GLY A 1 26 ? -4.055 -9.141 8.843 1.00 0.00 26 GLY A C 12
ATOM 12524 O O . GLY A 1 26 ? -3.201 -8.676 8.087 1.00 0.00 26 GLY A O 12
ATOM 12528 N N . LYS A 1 27 ? -5.254 -8.592 9.003 1.00 0.00 27 LYS A N 12
ATOM 12529 C CA . LYS A 1 27 ? -5.645 -7.385 8.285 1.00 0.00 27 LYS A CA 12
ATOM 12530 C C . LYS A 1 27 ? -6.021 -6.272 9.257 1.00 0.00 27 LYS A C 12
ATOM 12531 O O . LYS A 1 27 ? -6.748 -6.497 10.225 1.00 0.00 27 LYS A O 12
ATOM 12550 N N . THR A 1 28 ? -5.524 -5.067 8.991 1.00 0.00 28 THR A N 12
ATOM 12551 C CA . THR A 1 28 ? -5.807 -3.918 9.841 1.00 0.00 28 THR A CA 12
ATOM 12552 C C . THR A 1 28 ? -6.241 -2.715 9.013 1.00 0.00 28 THR A C 12
ATOM 12553 O O . THR A 1 28 ? -5.739 -2.495 7.909 1.00 0.00 28 THR A O 12
ATOM 12564 N N . TYR A 1 29 ? -7.175 -1.938 9.550 1.00 0.00 29 TYR A N 12
ATOM 12565 C CA . TYR A 1 29 ? -7.677 -0.756 8.858 1.00 0.00 29 TYR A CA 12
ATOM 12566 C C . TYR A 1 29 ? -7.653 0.463 9.776 1.00 0.00 29 TYR A C 12
ATOM 12567 O O . TYR A 1 29 ? -7.667 0.333 11.000 1.00 0.00 29 TYR A O 12
ATOM 12585 N N . PHE A 1 30 ? -7.617 1.647 9.174 1.00 0.00 30 PHE A N 12
ATOM 12586 C CA . PHE A 1 30 ? -7.592 2.891 9.934 1.00 0.00 30 PHE A CA 12
ATOM 12587 C C . PHE A 1 30 ? -8.946 3.592 9.877 1.00 0.00 30 PHE A C 12
ATOM 12588 O O . PHE A 1 30 ? -9.149 4.628 10.511 1.00 0.00 30 PHE A O 12
ATOM 12605 N N . LYS A 1 31 ? -9.870 3.019 9.113 1.00 0.00 31 LYS A N 12
ATOM 12606 C CA . LYS A 1 31 ? -11.206 3.586 8.972 1.00 0.00 31 LYS A CA 12
ATOM 12607 C C . LYS A 1 31 ? -12.204 2.854 9.863 1.00 0.00 31 LYS A C 12
ATOM 12608 O O . LYS A 1 31 ? -13.410 3.093 9.788 1.00 0.00 31 LYS A O 12
ATOM 12627 N N . SER A 1 32 ? -11.696 1.961 10.705 1.00 0.00 32 SER A N 12
ATOM 12628 C CA . SER A 1 32 ? -12.543 1.192 11.609 1.00 0.00 32 SER A CA 12
ATOM 12629 C C . SER A 1 32 ? -13.888 0.879 10.958 1.00 0.00 32 SER A C 12
ATOM 12630 O O . SER A 1 32 ? -14.910 0.776 11.636 1.00 0.00 32 SER A O 12
ATOM 12638 N N . SER A 1 33 ? -13.878 0.731 9.637 1.00 0.00 33 SER A N 12
ATOM 12639 C CA . SER A 1 33 ? -15.096 0.434 8.892 1.00 0.00 33 SER A CA 12
ATOM 12640 C C . SER A 1 33 ? -14.985 -0.913 8.184 1.00 0.00 33 SER A C 12
ATOM 12641 O O . SER A 1 33 ? -15.954 -1.669 8.109 1.00 0.00 33 SER A O 12
ATOM 12649 N N . HIS A 1 34 ? -13.797 -1.207 7.667 1.00 0.00 34 HIS A N 12
ATOM 12650 C CA . HIS A 1 34 ? -13.557 -2.463 6.966 1.00 0.00 34 HIS A CA 12
ATOM 12651 C C . HIS A 1 34 ? -13.797 -3.655 7.887 1.00 0.00 34 HIS A C 12
ATOM 12652 O O . HIS A 1 34 ? -14.645 -4.505 7.612 1.00 0.00 34 HIS A O 12
ATOM 12666 N N . LEU A 1 35 ? -13.045 -3.711 8.981 1.00 0.00 35 LEU A N 12
ATOM 12667 C CA . LEU A 1 35 ? -13.175 -4.798 9.944 1.00 0.00 35 LEU A CA 12
ATOM 12668 C C . LEU A 1 35 ? -14.615 -5.298 10.011 1.00 0.00 35 LEU A C 12
ATOM 12669 O O . LEU A 1 35 ? -14.865 -6.503 10.038 1.00 0.00 35 LEU A O 12
ATOM 12685 N N . LYS A 1 36 ? -15.559 -4.364 10.033 1.00 0.00 36 LYS A N 12
ATOM 12686 C CA . LYS A 1 36 ? -16.975 -4.707 10.093 1.00 0.00 36 LYS A CA 12
ATOM 12687 C C . LYS A 1 36 ? -17.410 -5.445 8.830 1.00 0.00 36 LYS A C 12
ATOM 12688 O O . LYS A 1 36 ? -17.976 -6.534 8.901 1.00 0.00 36 LYS A O 12
ATOM 12707 N N . ALA A 1 37 ? -17.138 -4.844 7.677 1.00 0.00 37 ALA A N 12
ATOM 12708 C CA . ALA A 1 37 ? -17.497 -5.446 6.399 1.00 0.00 37 ALA A CA 12
ATOM 12709 C C . ALA A 1 37 ? -16.424 -6.423 5.931 1.00 0.00 37 ALA A C 12
ATOM 12710 O O . ALA A 1 37 ? -16.456 -6.900 4.796 1.00 0.00 37 ALA A O 12
ATOM 12717 N N . HIS A 1 38 ? -15.472 -6.716 6.811 1.00 0.00 38 HIS A N 12
ATOM 12718 C CA . HIS A 1 38 ? -14.389 -7.637 6.488 1.00 0.00 38 HIS A CA 12
ATOM 12719 C C . HIS A 1 38 ? -14.433 -8.867 7.389 1.00 0.00 38 HIS A C 12
ATOM 12720 O O . HIS A 1 38 ? -13.888 -9.918 7.050 1.00 0.00 38 HIS A O 12
ATOM 12734 N N . THR A 1 39 ? -15.085 -8.729 8.539 1.00 0.00 39 THR A N 12
ATOM 12735 C CA . THR A 1 39 ? -15.200 -9.828 9.490 1.00 0.00 39 THR A CA 12
ATOM 12736 C C . THR A 1 39 ? -16.355 -10.753 9.125 1.00 0.00 39 THR A C 12
ATOM 12737 O O . THR A 1 39 ? -16.292 -11.960 9.353 1.00 0.00 39 THR A O 12
ATOM 12748 N N . ARG A 1 40 ? -17.411 -10.177 8.557 1.00 0.00 40 ARG A N 12
ATOM 12749 C CA . ARG A 1 40 ? -18.581 -10.951 8.161 1.00 0.00 40 ARG A CA 12
ATOM 12750 C C . ARG A 1 40 ? -18.173 -12.183 7.359 1.00 0.00 40 ARG A C 12
ATOM 12751 O O . ARG A 1 40 ? -18.620 -13.297 7.639 1.00 0.00 40 ARG A O 12
ATOM 12772 N N . THR A 1 41 ? -17.320 -11.978 6.360 1.00 0.00 41 THR A N 12
ATOM 12773 C CA . THR A 1 41 ? -16.852 -13.071 5.517 1.00 0.00 41 THR A CA 12
ATOM 12774 C C . THR A 1 41 ? -16.085 -14.105 6.333 1.00 0.00 41 THR A C 12
ATOM 12775 O O . THR A 1 41 ? -16.217 -15.309 6.111 1.00 0.00 41 THR A O 12
ATOM 12786 N N . HIS A 1 42 ? -15.281 -13.628 7.278 1.00 0.00 42 HIS A N 12
ATOM 12787 C CA . HIS A 1 42 ? -14.492 -14.511 8.129 1.00 0.00 42 HIS A CA 12
ATOM 12788 C C . HIS A 1 42 ? -15.382 -15.550 8.806 1.00 0.00 42 HIS A C 12
ATOM 12789 O O . HIS A 1 42 ? -15.114 -16.751 8.739 1.00 0.00 42 HIS A O 12
ATOM 12803 N N . THR A 1 43 ? -16.440 -15.082 9.459 1.00 0.00 43 THR A N 12
ATOM 12804 C CA . THR A 1 43 ? -17.367 -15.969 10.150 1.00 0.00 43 THR A CA 12
ATOM 12805 C C . THR A 1 43 ? -18.180 -16.793 9.158 1.00 0.00 43 THR A C 12
ATOM 12806 O O . THR A 1 43 ? -18.506 -16.327 8.068 1.00 0.00 43 THR A O 12
ATOM 12817 N N . GLY A 1 44 ? -18.507 -18.023 9.545 1.00 0.00 44 GLY A N 12
ATOM 12818 C CA . GLY A 1 44 ? -19.279 -18.893 8.678 1.00 0.00 44 GLY A CA 12
ATOM 12819 C C . GLY A 1 44 ? -18.680 -20.281 8.566 1.00 0.00 44 GLY A C 12
ATOM 12820 O O . GLY A 1 44 ? -18.039 -20.607 7.568 1.00 0.00 44 GLY A O 12
ATOM 12824 N N . GLU A 1 45 ? -18.889 -21.099 9.592 1.00 0.00 45 GLU A N 12
ATOM 12825 C CA . GLU A 1 45 ? -18.362 -22.459 9.603 1.00 0.00 45 GLU A CA 12
ATOM 12826 C C . GLU A 1 45 ? -19.264 -23.398 8.810 1.00 0.00 45 GLU A C 12
ATOM 12827 O O . GLU A 1 45 ? -18.792 -24.183 7.986 1.00 0.00 45 GLU A O 12
ATOM 12839 N N . LYS A 1 46 ? -20.566 -23.314 9.062 1.00 0.00 46 LYS A N 12
ATOM 12840 C CA . LYS A 1 46 ? -21.536 -24.156 8.372 1.00 0.00 46 LYS A CA 12
ATOM 12841 C C . LYS A 1 46 ? -21.600 -23.808 6.888 1.00 0.00 46 LYS A C 12
ATOM 12842 O O . LYS A 1 46 ? -22.051 -22.732 6.497 1.00 0.00 46 LYS A O 12
ATOM 12861 N N . PRO A 1 47 ? -21.138 -24.740 6.041 1.00 0.00 47 PRO A N 12
ATOM 12862 C CA . PRO A 1 47 ? -21.135 -24.555 4.587 1.00 0.00 47 PRO A CA 12
ATOM 12863 C C . PRO A 1 47 ? -22.541 -24.572 3.996 1.00 0.00 47 PRO A C 12
ATOM 12864 O O . PRO A 1 47 ? -22.793 -23.975 2.949 1.00 0.00 47 PRO A O 12
ATOM 12875 N N . PHE A 1 48 ? -23.454 -25.260 4.674 1.00 0.00 48 PHE A N 12
ATOM 12876 C CA . PHE A 1 48 ? -24.835 -25.355 4.216 1.00 0.00 48 PHE A CA 12
ATOM 12877 C C . PHE A 1 48 ? -25.708 -24.307 4.899 1.00 0.00 48 PHE A C 12
ATOM 12878 O O . PHE A 1 48 ? -26.934 -24.418 4.913 1.00 0.00 48 PHE A O 12
ATOM 12895 N N . SER A 1 49 ? -25.067 -23.290 5.465 1.00 0.00 49 SER A N 12
ATOM 12896 C CA . SER A 1 49 ? -25.784 -22.223 6.154 1.00 0.00 49 SER A CA 12
ATOM 12897 C C . SER A 1 49 ? -26.879 -21.642 5.265 1.00 0.00 49 SER A C 12
ATOM 12898 O O . SER A 1 49 ? -26.612 -21.167 4.160 1.00 0.00 49 SER A O 12
ATOM 12906 N N . CYS A 1 50 ? -28.114 -21.682 5.755 1.00 0.00 50 CYS A N 12
ATOM 12907 C CA . CYS A 1 50 ? -29.251 -21.161 5.006 1.00 0.00 50 CYS A CA 12
ATOM 12908 C C . CYS A 1 50 ? -29.093 -19.664 4.748 1.00 0.00 50 CYS A C 12
ATOM 12909 O O . CYS A 1 50 ? -28.287 -18.994 5.395 1.00 0.00 50 CYS A O 12
ATOM 12916 N N . SER A 1 51 ? -29.868 -19.148 3.800 1.00 0.00 51 SER A N 12
ATOM 12917 C CA . SER A 1 51 ? -29.812 -17.732 3.455 1.00 0.00 51 SER A CA 12
ATOM 12918 C C . SER A 1 51 ? -31.170 -17.240 2.963 1.00 0.00 51 SER A C 12
ATOM 12919 O O . SER A 1 51 ? -31.605 -17.581 1.864 1.00 0.00 51 SER A O 12
ATOM 12927 N N . TRP A 1 52 ? -31.832 -16.435 3.785 1.00 0.00 52 TRP A N 12
ATOM 12928 C CA . TRP A 1 52 ? -33.141 -15.894 3.435 1.00 0.00 52 TRP A CA 12
ATOM 12929 C C . TRP A 1 52 ? -33.306 -14.477 3.974 1.00 0.00 52 TRP A C 12
ATOM 12930 O O . TRP A 1 52 ? -32.460 -13.983 4.719 1.00 0.00 52 TRP A O 12
ATOM 12951 N N . LYS A 1 53 ? -34.401 -13.828 3.593 1.00 0.00 53 LYS A N 12
ATOM 12952 C CA . LYS A 1 53 ? -34.679 -12.468 4.039 1.00 0.00 53 LYS A CA 12
ATOM 12953 C C . LYS A 1 53 ? -34.492 -12.341 5.548 1.00 0.00 53 LYS A C 12
ATOM 12954 O O . LYS A 1 53 ? -33.926 -11.362 6.032 1.00 0.00 53 LYS A O 12
ATOM 12973 N N . GLY A 1 54 ? -34.970 -13.338 6.285 1.00 0.00 54 GLY A N 12
ATOM 12974 C CA . GLY A 1 54 ? -34.844 -13.319 7.731 1.00 0.00 54 GLY A CA 12
ATOM 12975 C C . GLY A 1 54 ? -34.618 -14.701 8.311 1.00 0.00 54 GLY A C 12
ATOM 12976 O O . GLY A 1 54 ? -35.323 -15.119 9.231 1.00 0.00 54 GLY A O 12
ATOM 12980 N N . CYS A 1 55 ? -33.634 -15.413 7.774 1.00 0.00 55 CYS A N 12
ATOM 12981 C CA . CYS A 1 55 ? -33.317 -16.757 8.243 1.00 0.00 55 CYS A CA 12
ATOM 12982 C C . CYS A 1 55 ? -31.872 -16.838 8.724 1.00 0.00 55 CYS A C 12
ATOM 12983 O O . CYS A 1 55 ? -30.941 -16.539 7.979 1.00 0.00 55 CYS A O 12
ATOM 12990 N N . GLU A 1 56 ? -31.694 -17.247 9.978 1.00 0.00 56 GLU A N 12
ATOM 12991 C CA . GLU A 1 56 ? -30.362 -17.368 10.559 1.00 0.00 56 GLU A CA 12
ATOM 12992 C C . GLU A 1 56 ? -30.014 -18.831 10.822 1.00 0.00 56 GLU A C 12
ATOM 12993 O O . GLU A 1 56 ? -29.049 -19.133 11.524 1.00 0.00 56 GLU A O 12
ATOM 13005 N N . ARG A 1 57 ? -30.807 -19.733 10.254 1.00 0.00 57 ARG A N 12
ATOM 13006 C CA . ARG A 1 57 ? -30.584 -21.163 10.429 1.00 0.00 57 ARG A CA 12
ATOM 13007 C C . ARG A 1 57 ? -29.345 -21.618 9.662 1.00 0.00 57 ARG A C 12
ATOM 13008 O O . ARG A 1 57 ? -29.179 -21.296 8.486 1.00 0.00 57 ARG A O 12
ATOM 13029 N N . ARG A 1 58 ? -28.481 -22.367 10.338 1.00 0.00 58 ARG A N 12
ATOM 13030 C CA . ARG A 1 58 ? -27.256 -22.864 9.722 1.00 0.00 58 ARG A CA 12
ATOM 13031 C C . ARG A 1 58 ? -26.997 -24.315 10.121 1.00 0.00 58 ARG A C 12
ATOM 13032 O O . ARG A 1 58 ? -27.090 -24.672 11.295 1.00 0.00 58 ARG A O 12
ATOM 13053 N N . PHE A 1 59 ? -26.671 -25.145 9.136 1.00 0.00 59 PHE A N 12
ATOM 13054 C CA . PHE A 1 59 ? -26.401 -26.556 9.384 1.00 0.00 59 PHE A CA 12
ATOM 13055 C C . PHE A 1 59 ? -25.131 -27.000 8.663 1.00 0.00 59 PHE A C 12
ATOM 13056 O O . PHE A 1 59 ? -24.721 -26.393 7.675 1.00 0.00 59 PHE A O 12
ATOM 13073 N N . ALA A 1 60 ? -24.514 -28.066 9.165 1.00 0.00 60 ALA A N 12
ATOM 13074 C CA . ALA A 1 60 ? -23.293 -28.593 8.570 1.00 0.00 60 ALA A CA 12
ATOM 13075 C C . ALA A 1 60 ? -23.610 -29.615 7.483 1.00 0.00 60 ALA A C 12
ATOM 13076 O O . ALA A 1 60 ? -22.966 -29.639 6.434 1.00 0.00 60 ALA A O 12
ATOM 13083 N N . ARG A 1 61 ? -24.604 -30.457 7.741 1.00 0.00 61 ARG A N 12
ATOM 13084 C CA . ARG A 1 61 ? -25.005 -31.483 6.786 1.00 0.00 61 ARG A CA 12
ATOM 13085 C C . ARG A 1 61 ? -25.924 -30.900 5.716 1.00 0.00 61 ARG A C 12
ATOM 13086 O O . ARG A 1 61 ? -26.394 -29.769 5.837 1.00 0.00 61 ARG A O 12
ATOM 13107 N N . SER A 1 62 ? -26.176 -31.681 4.670 1.00 0.00 62 SER A N 12
ATOM 13108 C CA . SER A 1 62 ? -27.036 -31.241 3.577 1.00 0.00 62 SER A CA 12
ATOM 13109 C C . SER A 1 62 ? -28.494 -31.594 3.857 1.00 0.00 62 SER A C 12
ATOM 13110 O O . SER A 1 62 ? -29.385 -30.758 3.706 1.00 0.00 62 SER A O 12
ATOM 13118 N N . ASP A 1 63 ? -28.727 -32.836 4.266 1.00 0.00 63 ASP A N 12
ATOM 13119 C CA . ASP A 1 63 ? -30.076 -33.301 4.567 1.00 0.00 63 ASP A CA 12
ATOM 13120 C C . ASP A 1 63 ? -30.796 -32.319 5.486 1.00 0.00 63 ASP A C 12
ATOM 13121 O O . ASP A 1 63 ? -31.901 -31.869 5.185 1.00 0.00 63 ASP A O 12
ATOM 13130 N N . GLU A 1 64 ? -30.162 -31.992 6.608 1.00 0.00 64 GLU A N 12
ATOM 13131 C CA . GLU A 1 64 ? -30.744 -31.064 7.571 1.00 0.00 64 GLU A CA 12
ATOM 13132 C C . GLU A 1 64 ? -31.276 -29.817 6.872 1.00 0.00 64 GLU A C 12
ATOM 13133 O O . GLU A 1 64 ? -32.463 -29.501 6.957 1.00 0.00 64 GLU A O 12
ATOM 13145 N N . LEU A 1 65 ? -30.388 -29.110 6.182 1.00 0.00 65 LEU A N 12
ATOM 13146 C CA . LEU A 1 65 ? -30.766 -27.895 5.467 1.00 0.00 65 LEU A CA 12
ATOM 13147 C C . LEU A 1 65 ? -31.931 -28.161 4.520 1.00 0.00 65 LEU A C 12
ATOM 13148 O O . LEU A 1 65 ? -33.010 -27.586 4.669 1.00 0.00 65 LEU A O 12
ATOM 13164 N N . SER A 1 66 ? -31.707 -29.038 3.545 1.00 0.00 66 SER A N 12
ATOM 13165 C CA . SER A 1 66 ? -32.737 -29.379 2.572 1.00 0.00 66 SER A CA 12
ATOM 13166 C C . SER A 1 66 ? -34.084 -29.586 3.257 1.00 0.00 66 SER A C 12
ATOM 13167 O O . SER A 1 66 ? -35.121 -29.153 2.754 1.00 0.00 66 SER A O 12
ATOM 13175 N N . ARG A 1 67 ? -34.060 -30.251 4.407 1.00 0.00 67 ARG A N 12
ATOM 13176 C CA . ARG A 1 67 ? -35.280 -30.518 5.162 1.00 0.00 67 ARG A CA 12
ATOM 13177 C C . ARG A 1 67 ? -35.889 -29.220 5.685 1.00 0.00 67 ARG A C 12
ATOM 13178 O O . ARG A 1 67 ? -37.105 -29.034 5.648 1.00 0.00 67 ARG A O 12
ATOM 13199 N N . HIS A 1 68 ? -35.035 -28.327 6.175 1.00 0.00 68 HIS A N 12
ATOM 13200 C CA . HIS A 1 68 ? -35.488 -27.047 6.706 1.00 0.00 68 HIS A CA 12
ATOM 13201 C C . HIS A 1 68 ? -36.044 -26.162 5.594 1.00 0.00 68 HIS A C 12
ATOM 13202 O O . HIS A 1 68 ? -37.104 -25.555 5.743 1.00 0.00 68 HIS A O 12
ATOM 13216 N N . ARG A 1 69 ? -35.320 -26.095 4.482 1.00 0.00 69 ARG A N 12
ATOM 13217 C CA . ARG A 1 69 ? -35.741 -25.283 3.346 1.00 0.00 69 ARG A CA 12
ATOM 13218 C C . ARG A 1 69 ? -37.257 -25.317 3.184 1.00 0.00 69 ARG A C 12
ATOM 13219 O O . ARG A 1 69 ? -37.889 -24.289 2.942 1.00 0.00 69 ARG A O 12
ATOM 13240 N N . ARG A 1 70 ? -37.834 -26.508 3.318 1.00 0.00 70 ARG A N 12
ATOM 13241 C CA . ARG A 1 70 ? -39.276 -26.676 3.185 1.00 0.00 70 ARG A CA 12
ATOM 13242 C C . ARG A 1 70 ? -40.018 -25.450 3.708 1.00 0.00 70 ARG A C 12
ATOM 13243 O O . ARG A 1 70 ? -40.954 -24.959 3.076 1.00 0.00 70 ARG A O 12
ATOM 13264 N N . THR A 1 71 ? -39.594 -24.957 4.868 1.00 0.00 71 THR A N 12
ATOM 13265 C CA . THR A 1 71 ? -40.217 -23.790 5.476 1.00 0.00 71 THR A CA 12
ATOM 13266 C C . THR A 1 71 ? -40.390 -22.666 4.461 1.00 0.00 71 THR A C 12
ATOM 13267 O O . THR A 1 71 ? -41.482 -22.115 4.309 1.00 0.00 71 THR A O 12
ATOM 13278 N N . HIS A 1 72 ? -39.308 -22.330 3.767 1.00 0.00 72 HIS A N 12
ATOM 13279 C CA . HIS A 1 72 ? -39.341 -21.272 2.763 1.00 0.00 72 HIS A CA 12
ATOM 13280 C C . HIS A 1 72 ? -40.093 -21.728 1.517 1.00 0.00 72 HIS A C 12
ATOM 13281 O O . HIS A 1 72 ? -39.713 -22.706 0.873 1.00 0.00 72 HIS A O 12
ATOM 13297 N N . GLY A 1 1 ? 28.896 15.384 18.535 1.00 0.00 1 GLY A N 13
ATOM 13298 C CA . GLY A 1 1 ? 29.245 14.421 17.508 1.00 0.00 1 GLY A CA 13
ATOM 13299 C C . GLY A 1 1 ? 28.026 13.779 16.878 1.00 0.00 1 GLY A C 13
ATOM 13300 O O . GLY A 1 1 ? 27.063 13.447 17.569 1.00 0.00 1 GLY A O 13
ATOM 13304 N N . SER A 1 2 ? 28.066 13.605 15.560 1.00 0.00 2 SER A N 13
ATOM 13305 C CA . SER A 1 2 ? 26.953 13.003 14.835 1.00 0.00 2 SER A CA 13
ATOM 13306 C C . SER A 1 2 ? 27.451 12.244 13.608 1.00 0.00 2 SER A C 13
ATOM 13307 O O . SER A 1 2 ? 28.532 12.522 13.090 1.00 0.00 2 SER A O 13
ATOM 13315 N N . SER A 1 3 ? 26.653 11.285 13.149 1.00 0.00 3 SER A N 13
ATOM 13316 C CA . SER A 1 3 ? 27.013 10.483 11.985 1.00 0.00 3 SER A CA 13
ATOM 13317 C C . SER A 1 3 ? 25.883 10.475 10.960 1.00 0.00 3 SER A C 13
ATOM 13318 O O . SER A 1 3 ? 24.733 10.768 11.286 1.00 0.00 3 SER A O 13
ATOM 13326 N N . GLY A 1 4 ? 26.221 10.139 9.719 1.00 0.00 4 GLY A N 13
ATOM 13327 C CA . GLY A 1 4 ? 25.225 10.099 8.664 1.00 0.00 4 GLY A CA 13
ATOM 13328 C C . GLY A 1 4 ? 25.225 8.780 7.917 1.00 0.00 4 GLY A C 13
ATOM 13329 O O . GLY A 1 4 ? 26.279 8.285 7.519 1.00 0.00 4 GLY A O 13
ATOM 13333 N N . SER A 1 5 ? 24.040 8.210 7.727 1.00 0.00 5 SER A N 13
ATOM 13334 C CA . SER A 1 5 ? 23.907 6.938 7.026 1.00 0.00 5 SER A CA 13
ATOM 13335 C C . SER A 1 5 ? 22.634 6.909 6.187 1.00 0.00 5 SER A C 13
ATOM 13336 O O . SER A 1 5 ? 21.714 7.698 6.407 1.00 0.00 5 SER A O 13
ATOM 13344 N N . SER A 1 6 ? 22.588 5.996 5.222 1.00 0.00 6 SER A N 13
ATOM 13345 C CA . SER A 1 6 ? 21.430 5.866 4.346 1.00 0.00 6 SER A CA 13
ATOM 13346 C C . SER A 1 6 ? 20.283 5.161 5.062 1.00 0.00 6 SER A C 13
ATOM 13347 O O . SER A 1 6 ? 20.503 4.302 5.916 1.00 0.00 6 SER A O 13
ATOM 13355 N N . GLY A 1 7 ? 19.055 5.530 4.708 1.00 0.00 7 GLY A N 13
ATOM 13356 C CA . GLY A 1 7 ? 17.890 4.924 5.327 1.00 0.00 7 GLY A CA 13
ATOM 13357 C C . GLY A 1 7 ? 16.980 4.255 4.316 1.00 0.00 7 GLY A C 13
ATOM 13358 O O . GLY A 1 7 ? 16.783 4.747 3.204 1.00 0.00 7 GLY A O 13
ATOM 13362 N N . PRO A 1 8 ? 16.407 3.105 4.700 1.00 0.00 8 PRO A N 13
ATOM 13363 C CA . PRO A 1 8 ? 15.504 2.342 3.833 1.00 0.00 8 PRO A CA 13
ATOM 13364 C C . PRO A 1 8 ? 14.170 3.049 3.620 1.00 0.00 8 PRO A C 13
ATOM 13365 O O . PRO A 1 8 ? 13.363 3.161 4.543 1.00 0.00 8 PRO A O 13
ATOM 13376 N N . GLN A 1 9 ? 13.945 3.524 2.400 1.00 0.00 9 GLN A N 13
ATOM 13377 C CA . GLN A 1 9 ? 12.708 4.220 2.068 1.00 0.00 9 GLN A CA 13
ATOM 13378 C C . GLN A 1 9 ? 11.676 3.254 1.496 1.00 0.00 9 GLN A C 13
ATOM 13379 O O . GLN A 1 9 ? 11.967 2.497 0.569 1.00 0.00 9 GLN A O 13
ATOM 13393 N N . ILE A 1 10 ? 10.471 3.285 2.055 1.00 0.00 10 ILE A N 13
ATOM 13394 C CA . ILE A 1 10 ? 9.396 2.412 1.600 1.00 0.00 10 ILE A CA 13
ATOM 13395 C C . ILE A 1 10 ? 8.845 2.873 0.255 1.00 0.00 10 ILE A C 13
ATOM 13396 O O . ILE A 1 10 ? 9.216 3.933 -0.248 1.00 0.00 10 ILE A O 13
ATOM 13412 N N . ASP A 1 11 ? 7.957 2.070 -0.322 1.00 0.00 11 ASP A N 13
ATOM 13413 C CA . ASP A 1 11 ? 7.353 2.396 -1.607 1.00 0.00 11 ASP A CA 13
ATOM 13414 C C . ASP A 1 11 ? 6.172 3.345 -1.427 1.00 0.00 11 ASP A C 13
ATOM 13415 O O . ASP A 1 11 ? 6.160 4.448 -1.973 1.00 0.00 11 ASP A O 13
ATOM 13424 N N . SER A 1 12 ? 5.180 2.908 -0.658 1.00 0.00 12 SER A N 13
ATOM 13425 C CA . SER A 1 12 ? 3.992 3.716 -0.410 1.00 0.00 12 SER A CA 13
ATOM 13426 C C . SER A 1 12 ? 3.546 3.594 1.045 1.00 0.00 12 SER A C 13
ATOM 13427 O O . SER A 1 12 ? 3.449 2.493 1.586 1.00 0.00 12 SER A O 13
ATOM 13435 N N . SER A 1 13 ? 3.277 4.735 1.672 1.00 0.00 13 SER A N 13
ATOM 13436 C CA . SER A 1 13 ? 2.845 4.758 3.064 1.00 0.00 13 SER A CA 13
ATOM 13437 C C . SER A 1 13 ? 1.329 4.903 3.161 1.00 0.00 13 SER A C 13
ATOM 13438 O O . SER A 1 13 ? 0.732 5.752 2.498 1.00 0.00 13 SER A O 13
ATOM 13446 N N . ARG A 1 14 ? 0.713 4.069 3.992 1.00 0.00 14 ARG A N 13
ATOM 13447 C CA . ARG A 1 14 ? -0.733 4.102 4.175 1.00 0.00 14 ARG A CA 13
ATOM 13448 C C . ARG A 1 14 ? -1.108 3.750 5.612 1.00 0.00 14 ARG A C 13
ATOM 13449 O O . ARG A 1 14 ? -0.526 2.845 6.211 1.00 0.00 14 ARG A O 13
ATOM 13470 N N . ILE A 1 15 ? -2.080 4.471 6.159 1.00 0.00 15 ILE A N 13
ATOM 13471 C CA . ILE A 1 15 ? -2.531 4.234 7.524 1.00 0.00 15 ILE A CA 13
ATOM 13472 C C . ILE A 1 15 ? -3.475 3.038 7.592 1.00 0.00 15 ILE A C 13
ATOM 13473 O O . ILE A 1 15 ? -4.245 2.789 6.663 1.00 0.00 15 ILE A O 13
ATOM 13489 N N . ARG A 1 16 ? -3.413 2.303 8.697 1.00 0.00 16 ARG A N 13
ATOM 13490 C CA . ARG A 1 16 ? -4.262 1.134 8.885 1.00 0.00 16 ARG A CA 13
ATOM 13491 C C . ARG A 1 16 ? -4.613 0.950 10.359 1.00 0.00 16 ARG A C 13
ATOM 13492 O O . ARG A 1 16 ? -3.769 1.129 11.236 1.00 0.00 16 ARG A O 13
ATOM 13513 N N . SER A 1 17 ? -5.866 0.592 10.623 1.00 0.00 17 SER A N 13
ATOM 13514 C CA . SER A 1 17 ? -6.330 0.387 11.991 1.00 0.00 17 SER A CA 13
ATOM 13515 C C . SER A 1 17 ? -7.390 -0.709 12.046 1.00 0.00 17 SER A C 13
ATOM 13516 O O . SER A 1 17 ? -7.840 -1.206 11.013 1.00 0.00 17 SER A O 13
ATOM 13524 N N . HIS A 1 18 ? -7.784 -1.081 13.260 1.00 0.00 18 HIS A N 13
ATOM 13525 C CA . HIS A 1 18 ? -8.792 -2.119 13.452 1.00 0.00 18 HIS A CA 13
ATOM 13526 C C . HIS A 1 18 ? -8.270 -3.475 12.986 1.00 0.00 18 HIS A C 13
ATOM 13527 O O . HIS A 1 18 ? -8.951 -4.194 12.254 1.00 0.00 18 HIS A O 13
ATOM 13541 N N . ILE A 1 19 ? -7.060 -3.817 13.414 1.00 0.00 19 ILE A N 13
ATOM 13542 C CA . ILE A 1 19 ? -6.449 -5.086 13.041 1.00 0.00 19 ILE A CA 13
ATOM 13543 C C . ILE A 1 19 ? -7.345 -6.261 13.420 1.00 0.00 19 ILE A C 13
ATOM 13544 O O . ILE A 1 19 ? -7.564 -6.532 14.601 1.00 0.00 19 ILE A O 13
ATOM 13560 N N . CYS A 1 20 ? -7.861 -6.954 12.411 1.00 0.00 20 CYS A N 13
ATOM 13561 C CA . CYS A 1 20 ? -8.732 -8.101 12.637 1.00 0.00 20 CYS A CA 13
ATOM 13562 C C . CYS A 1 20 ? -8.325 -8.852 13.902 1.00 0.00 20 CYS A C 13
ATOM 13563 O O . CYS A 1 20 ? -9.172 -9.383 14.620 1.00 0.00 20 CYS A O 13
ATOM 13570 N N . SER A 1 21 ? -7.023 -8.892 14.167 1.00 0.00 21 SER A N 13
ATOM 13571 C CA . SER A 1 21 ? -6.504 -9.581 15.342 1.00 0.00 21 SER A CA 13
ATOM 13572 C C . SER A 1 21 ? -6.996 -11.025 15.388 1.00 0.00 21 SER A C 13
ATOM 13573 O O . SER A 1 21 ? -7.199 -11.590 16.463 1.00 0.00 21 SER A O 13
ATOM 13581 N N . HIS A 1 22 ? -7.186 -11.616 14.212 1.00 0.00 22 HIS A N 13
ATOM 13582 C CA . HIS A 1 22 ? -7.654 -12.994 14.116 1.00 0.00 22 HIS A CA 13
ATOM 13583 C C . HIS A 1 22 ? -6.496 -13.942 13.819 1.00 0.00 22 HIS A C 13
ATOM 13584 O O . HIS A 1 22 ? -5.589 -13.630 13.046 1.00 0.00 22 HIS A O 13
ATOM 13598 N N . PRO A 1 23 ? -6.524 -15.127 14.447 1.00 0.00 23 PRO A N 13
ATOM 13599 C CA . PRO A 1 23 ? -5.483 -16.143 14.265 1.00 0.00 23 PRO A CA 13
ATOM 13600 C C . PRO A 1 23 ? -5.520 -16.769 12.874 1.00 0.00 23 PRO A C 13
ATOM 13601 O O . PRO A 1 23 ? -6.431 -17.530 12.549 1.00 0.00 23 PRO A O 13
ATOM 13612 N N . GLY A 1 24 ? -4.523 -16.442 12.057 1.00 0.00 24 GLY A N 13
ATOM 13613 C CA . GLY A 1 24 ? -4.461 -16.981 10.711 1.00 0.00 24 GLY A CA 13
ATOM 13614 C C . GLY A 1 24 ? -4.711 -15.926 9.652 1.00 0.00 24 GLY A C 13
ATOM 13615 O O . GLY A 1 24 ? -3.959 -15.818 8.683 1.00 0.00 24 GLY A O 13
ATOM 13619 N N . CYS A 1 25 ? -5.772 -15.147 9.834 1.00 0.00 25 CYS A N 13
ATOM 13620 C CA . CYS A 1 25 ? -6.122 -14.097 8.886 1.00 0.00 25 CYS A CA 13
ATOM 13621 C C . CYS A 1 25 ? -5.135 -12.936 8.973 1.00 0.00 25 CYS A C 13
ATOM 13622 O O . CYS A 1 25 ? -4.416 -12.646 8.017 1.00 0.00 25 CYS A O 13
ATOM 13629 N N . GLY A 1 26 ? -5.106 -12.274 10.125 1.00 0.00 26 GLY A N 13
ATOM 13630 C CA . GLY A 1 26 ? -4.204 -11.153 10.316 1.00 0.00 26 GLY A CA 13
ATOM 13631 C C . GLY A 1 26 ? -4.363 -10.093 9.244 1.00 0.00 26 GLY A C 13
ATOM 13632 O O . GLY A 1 26 ? -3.828 -10.227 8.143 1.00 0.00 26 GLY A O 13
ATOM 13636 N N . LYS A 1 27 ? -5.102 -9.036 9.563 1.00 0.00 27 LYS A N 13
ATOM 13637 C CA . LYS A 1 27 ? -5.332 -7.948 8.620 1.00 0.00 27 LYS A CA 13
ATOM 13638 C C . LYS A 1 27 ? -5.725 -6.668 9.351 1.00 0.00 27 LYS A C 13
ATOM 13639 O O . LYS A 1 27 ? -6.158 -6.707 10.502 1.00 0.00 27 LYS A O 13
ATOM 13658 N N . THR A 1 28 ? -5.573 -5.534 8.673 1.00 0.00 28 THR A N 13
ATOM 13659 C CA . THR A 1 28 ? -5.913 -4.244 9.258 1.00 0.00 28 THR A CA 13
ATOM 13660 C C . THR A 1 28 ? -6.712 -3.391 8.279 1.00 0.00 28 THR A C 13
ATOM 13661 O O . THR A 1 28 ? -6.730 -3.659 7.077 1.00 0.00 28 THR A O 13
ATOM 13672 N N . TYR A 1 29 ? -7.370 -2.361 8.800 1.00 0.00 29 TYR A N 13
ATOM 13673 C CA . TYR A 1 29 ? -8.173 -1.469 7.972 1.00 0.00 29 TYR A CA 13
ATOM 13674 C C . TYR A 1 29 ? -8.365 -0.118 8.654 1.00 0.00 29 TYR A C 13
ATOM 13675 O O . TYR A 1 29 ? -9.184 0.022 9.562 1.00 0.00 29 TYR A O 13
ATOM 13693 N N . PHE A 1 30 ? -7.603 0.876 8.207 1.00 0.00 30 PHE A N 13
ATOM 13694 C CA . PHE A 1 30 ? -7.688 2.217 8.774 1.00 0.00 30 PHE A CA 13
ATOM 13695 C C . PHE A 1 30 ? -9.131 2.570 9.125 1.00 0.00 30 PHE A C 13
ATOM 13696 O O . PHE A 1 30 ? -9.411 3.074 10.212 1.00 0.00 30 PHE A O 13
ATOM 13713 N N . LYS A 1 31 ? -10.041 2.300 8.196 1.00 0.00 31 LYS A N 13
ATOM 13714 C CA . LYS A 1 31 ? -11.456 2.587 8.406 1.00 0.00 31 LYS A CA 13
ATOM 13715 C C . LYS A 1 31 ? -12.049 1.658 9.460 1.00 0.00 31 LYS A C 13
ATOM 13716 O O . LYS A 1 31 ? -11.915 0.437 9.371 1.00 0.00 31 LYS A O 13
ATOM 13735 N N . SER A 1 32 ? -12.706 2.244 10.456 1.00 0.00 32 SER A N 13
ATOM 13736 C CA . SER A 1 32 ? -13.318 1.468 11.529 1.00 0.00 32 SER A CA 13
ATOM 13737 C C . SER A 1 32 ? -14.401 0.545 10.980 1.00 0.00 32 SER A C 13
ATOM 13738 O O . SER A 1 32 ? -14.509 -0.613 11.386 1.00 0.00 32 SER A O 13
ATOM 13746 N N . SER A 1 33 ? -15.204 1.066 10.058 1.00 0.00 33 SER A N 13
ATOM 13747 C CA . SER A 1 33 ? -16.283 0.292 9.456 1.00 0.00 33 SER A CA 13
ATOM 13748 C C . SER A 1 33 ? -15.727 -0.877 8.647 1.00 0.00 33 SER A C 13
ATOM 13749 O O . SER A 1 33 ? -16.208 -2.005 8.753 1.00 0.00 33 SER A O 13
ATOM 13757 N N . HIS A 1 34 ? -14.710 -0.597 7.837 1.00 0.00 34 HIS A N 13
ATOM 13758 C CA . HIS A 1 34 ? -14.087 -1.623 7.010 1.00 0.00 34 HIS A CA 13
ATOM 13759 C C . HIS A 1 34 ? -14.010 -2.951 7.757 1.00 0.00 34 HIS A C 13
ATOM 13760 O O . HIS A 1 34 ? -14.473 -3.980 7.265 1.00 0.00 34 HIS A O 13
ATOM 13774 N N . LEU A 1 35 ? -13.422 -2.920 8.948 1.00 0.00 35 LEU A N 13
ATOM 13775 C CA . LEU A 1 35 ? -13.283 -4.122 9.764 1.00 0.00 35 LEU A CA 13
ATOM 13776 C C . LEU A 1 35 ? -14.605 -4.878 9.850 1.00 0.00 35 LEU A C 13
ATOM 13777 O O . LEU A 1 35 ? -14.663 -6.082 9.594 1.00 0.00 35 LEU A O 13
ATOM 13793 N N . LYS A 1 36 ? -15.667 -4.165 10.208 1.00 0.00 36 LYS A N 13
ATOM 13794 C CA . LYS A 1 36 ? -16.990 -4.765 10.323 1.00 0.00 36 LYS A CA 13
ATOM 13795 C C . LYS A 1 36 ? -17.364 -5.508 9.044 1.00 0.00 36 LYS A C 13
ATOM 13796 O O . LYS A 1 36 ? -17.963 -6.582 9.092 1.00 0.00 36 LYS A O 13
ATOM 13815 N N . ALA A 1 37 ? -17.006 -4.929 7.903 1.00 0.00 37 ALA A N 13
ATOM 13816 C CA . ALA A 1 37 ? -17.301 -5.538 6.611 1.00 0.00 37 ALA A CA 13
ATOM 13817 C C . ALA A 1 37 ? -16.407 -6.746 6.357 1.00 0.00 37 ALA A C 13
ATOM 13818 O O . ALA A 1 37 ? -16.878 -7.803 5.936 1.00 0.00 37 ALA A O 13
ATOM 13825 N N . HIS A 1 38 ? -15.113 -6.584 6.615 1.00 0.00 38 HIS A N 13
ATOM 13826 C CA . HIS A 1 38 ? -14.151 -7.663 6.414 1.00 0.00 38 HIS A CA 13
ATOM 13827 C C . HIS A 1 38 ? -14.437 -8.827 7.358 1.00 0.00 38 HIS A C 13
ATOM 13828 O O . HIS A 1 38 ? -14.732 -9.939 6.918 1.00 0.00 38 HIS A O 13
ATOM 13842 N N . THR A 1 39 ? -14.346 -8.565 8.659 1.00 0.00 39 THR A N 13
ATOM 13843 C CA . THR A 1 39 ? -14.592 -9.592 9.663 1.00 0.00 39 THR A CA 13
ATOM 13844 C C . THR A 1 39 ? -15.703 -10.538 9.222 1.00 0.00 39 THR A C 13
ATOM 13845 O O . THR A 1 39 ? -15.603 -11.752 9.399 1.00 0.00 39 THR A O 13
ATOM 13856 N N . ARG A 1 40 ? -16.761 -9.976 8.647 1.00 0.00 40 ARG A N 13
ATOM 13857 C CA . ARG A 1 40 ? -17.890 -10.770 8.180 1.00 0.00 40 ARG A CA 13
ATOM 13858 C C . ARG A 1 40 ? -17.421 -11.898 7.266 1.00 0.00 40 ARG A C 13
ATOM 13859 O O . ARG A 1 40 ? -17.841 -13.046 7.412 1.00 0.00 40 ARG A O 13
ATOM 13880 N N . THR A 1 41 ? -16.548 -11.563 6.321 1.00 0.00 41 THR A N 13
ATOM 13881 C CA . THR A 1 41 ? -16.023 -12.546 5.382 1.00 0.00 41 THR A CA 13
ATOM 13882 C C . THR A 1 41 ? -15.780 -13.886 6.068 1.00 0.00 41 THR A C 13
ATOM 13883 O O . THR A 1 41 ? -15.931 -14.944 5.455 1.00 0.00 41 THR A O 13
ATOM 13894 N N . HIS A 1 42 ? -15.405 -13.835 7.341 1.00 0.00 42 HIS A N 13
ATOM 13895 C CA . HIS A 1 42 ? -15.143 -15.046 8.111 1.00 0.00 42 HIS A CA 13
ATOM 13896 C C . HIS A 1 42 ? -16.447 -15.741 8.491 1.00 0.00 42 HIS A C 13
ATOM 13897 O O . HIS A 1 42 ? -16.694 -16.881 8.096 1.00 0.00 42 HIS A O 13
ATOM 13911 N N . THR A 1 43 ? -17.280 -15.047 9.260 1.00 0.00 43 THR A N 13
ATOM 13912 C CA . THR A 1 43 ? -18.558 -15.597 9.695 1.00 0.00 43 THR A CA 13
ATOM 13913 C C . THR A 1 43 ? -19.483 -15.841 8.509 1.00 0.00 43 THR A C 13
ATOM 13914 O O . THR A 1 43 ? -19.544 -15.037 7.581 1.00 0.00 43 THR A O 13
ATOM 13925 N N . GLY A 1 44 ? -20.203 -16.959 8.547 1.00 0.00 44 GLY A N 13
ATOM 13926 C CA . GLY A 1 44 ? -21.118 -17.289 7.469 1.00 0.00 44 GLY A CA 13
ATOM 13927 C C . GLY A 1 44 ? -21.175 -18.779 7.195 1.00 0.00 44 GLY A C 13
ATOM 13928 O O . GLY A 1 44 ? -20.816 -19.588 8.049 1.00 0.00 44 GLY A O 13
ATOM 13932 N N . GLU A 1 45 ? -21.632 -19.140 5.999 1.00 0.00 45 GLU A N 13
ATOM 13933 C CA . GLU A 1 45 ? -21.738 -20.544 5.617 1.00 0.00 45 GLU A CA 13
ATOM 13934 C C . GLU A 1 45 ? -20.357 -21.174 5.470 1.00 0.00 45 GLU A C 13
ATOM 13935 O O . GLU A 1 45 ? -19.369 -20.482 5.223 1.00 0.00 45 GLU A O 13
ATOM 13947 N N . LYS A 1 46 ? -20.295 -22.492 5.624 1.00 0.00 46 LYS A N 13
ATOM 13948 C CA . LYS A 1 46 ? -19.035 -23.218 5.509 1.00 0.00 46 LYS A CA 13
ATOM 13949 C C . LYS A 1 46 ? -18.974 -23.996 4.198 1.00 0.00 46 LYS A C 13
ATOM 13950 O O . LYS A 1 46 ? -19.711 -24.959 3.983 1.00 0.00 46 LYS A O 13
ATOM 13969 N N . PRO A 1 47 ? -18.075 -23.570 3.299 1.00 0.00 47 PRO A N 13
ATOM 13970 C CA . PRO A 1 47 ? -17.894 -24.214 1.993 1.00 0.00 47 PRO A CA 13
ATOM 13971 C C . PRO A 1 47 ? -17.267 -25.600 2.112 1.00 0.00 47 PRO A C 13
ATOM 13972 O O . PRO A 1 47 ? -17.774 -26.571 1.553 1.00 0.00 47 PRO A O 13
ATOM 13983 N N . PHE A 1 48 ? -16.161 -25.682 2.846 1.00 0.00 48 PHE A N 13
ATOM 13984 C CA . PHE A 1 48 ? -15.465 -26.949 3.037 1.00 0.00 48 PHE A CA 13
ATOM 13985 C C . PHE A 1 48 ? -16.179 -27.811 4.075 1.00 0.00 48 PHE A C 13
ATOM 13986 O O . PHE A 1 48 ? -16.344 -27.408 5.226 1.00 0.00 48 PHE A O 13
ATOM 14003 N N . SER A 1 49 ? -16.601 -29.000 3.657 1.00 0.00 49 SER A N 13
ATOM 14004 C CA . SER A 1 49 ? -17.302 -29.919 4.547 1.00 0.00 49 SER A CA 13
ATOM 14005 C C . SER A 1 49 ? -16.742 -31.332 4.420 1.00 0.00 49 SER A C 13
ATOM 14006 O O . SER A 1 49 ? -16.491 -31.816 3.316 1.00 0.00 49 SER A O 13
ATOM 14014 N N . CYS A 1 50 ? -16.547 -31.989 5.559 1.00 0.00 50 CYS A N 13
ATOM 14015 C CA . CYS A 1 50 ? -16.017 -33.347 5.577 1.00 0.00 50 CYS A CA 13
ATOM 14016 C C . CYS A 1 50 ? -16.794 -34.248 4.622 1.00 0.00 50 CYS A C 13
ATOM 14017 O O . CYS A 1 50 ? -16.257 -34.716 3.618 1.00 0.00 50 CYS A O 13
ATOM 14024 N N . SER A 1 51 ? -18.062 -34.487 4.942 1.00 0.00 51 SER A N 13
ATOM 14025 C CA . SER A 1 51 ? -18.913 -35.334 4.115 1.00 0.00 51 SER A CA 13
ATOM 14026 C C . SER A 1 51 ? -18.322 -36.734 3.983 1.00 0.00 51 SER A C 13
ATOM 14027 O O . SER A 1 51 ? -18.230 -37.281 2.884 1.00 0.00 51 SER A O 13
ATOM 14035 N N . TRP A 1 52 ? -17.922 -37.310 5.113 1.00 0.00 52 TRP A N 13
ATOM 14036 C CA . TRP A 1 52 ? -17.339 -38.646 5.124 1.00 0.00 52 TRP A CA 13
ATOM 14037 C C . TRP A 1 52 ? -18.428 -39.714 5.150 1.00 0.00 52 TRP A C 13
ATOM 14038 O O . TRP A 1 52 ? -19.613 -39.404 5.271 1.00 0.00 52 TRP A O 13
ATOM 14059 N N . LYS A 1 53 ? -18.018 -40.973 5.035 1.00 0.00 53 LYS A N 13
ATOM 14060 C CA . LYS A 1 53 ? -18.957 -42.088 5.047 1.00 0.00 53 LYS A CA 13
ATOM 14061 C C . LYS A 1 53 ? -20.137 -41.796 5.969 1.00 0.00 53 LYS A C 13
ATOM 14062 O O . LYS A 1 53 ? -21.293 -41.983 5.593 1.00 0.00 53 LYS A O 13
ATOM 14081 N N . GLY A 1 54 ? -19.835 -41.335 7.179 1.00 0.00 54 GLY A N 13
ATOM 14082 C CA . GLY A 1 54 ? -20.881 -41.024 8.136 1.00 0.00 54 GLY A CA 13
ATOM 14083 C C . GLY A 1 54 ? -20.551 -39.811 8.982 1.00 0.00 54 GLY A C 13
ATOM 14084 O O . GLY A 1 54 ? -20.820 -39.790 10.184 1.00 0.00 54 GLY A O 13
ATOM 14088 N N . CYS A 1 55 ? -19.964 -38.796 8.355 1.00 0.00 55 CYS A N 13
ATOM 14089 C CA . CYS A 1 55 ? -19.594 -37.573 9.058 1.00 0.00 55 CYS A CA 13
ATOM 14090 C C . CYS A 1 55 ? -20.247 -36.355 8.410 1.00 0.00 55 CYS A C 13
ATOM 14091 O O . CYS A 1 55 ? -20.254 -36.220 7.187 1.00 0.00 55 CYS A O 13
ATOM 14098 N N . GLU A 1 56 ? -20.790 -35.471 9.240 1.00 0.00 56 GLU A N 13
ATOM 14099 C CA . GLU A 1 56 ? -21.445 -34.265 8.748 1.00 0.00 56 GLU A CA 13
ATOM 14100 C C . GLU A 1 56 ? -20.699 -33.015 9.208 1.00 0.00 56 GLU A C 13
ATOM 14101 O O . GLU A 1 56 ? -21.213 -31.900 9.107 1.00 0.00 56 GLU A O 13
ATOM 14113 N N . ARG A 1 57 ? -19.485 -33.210 9.713 1.00 0.00 57 ARG A N 13
ATOM 14114 C CA . ARG A 1 57 ? -18.670 -32.100 10.190 1.00 0.00 57 ARG A CA 13
ATOM 14115 C C . ARG A 1 57 ? -18.083 -31.314 9.020 1.00 0.00 57 ARG A C 13
ATOM 14116 O O . ARG A 1 57 ? -17.818 -31.873 7.955 1.00 0.00 57 ARG A O 13
ATOM 14137 N N . ARG A 1 58 ? -17.884 -30.017 9.226 1.00 0.00 58 ARG A N 13
ATOM 14138 C CA . ARG A 1 58 ? -17.332 -29.155 8.188 1.00 0.00 58 ARG A CA 13
ATOM 14139 C C . ARG A 1 58 ? -16.542 -28.003 8.803 1.00 0.00 58 ARG A C 13
ATOM 14140 O O . ARG A 1 58 ? -16.481 -27.859 10.024 1.00 0.00 58 ARG A O 13
ATOM 14161 N N . PHE A 1 59 ? -15.936 -27.185 7.948 1.00 0.00 59 PHE A N 13
ATOM 14162 C CA . PHE A 1 59 ? -15.148 -26.047 8.407 1.00 0.00 59 PHE A CA 13
ATOM 14163 C C . PHE A 1 59 ? -15.089 -24.960 7.337 1.00 0.00 59 PHE A C 13
ATOM 14164 O O . PHE A 1 59 ? -15.306 -25.225 6.155 1.00 0.00 59 PHE A O 13
ATOM 14181 N N . ALA A 1 60 ? -14.793 -23.736 7.761 1.00 0.00 60 ALA A N 13
ATOM 14182 C CA . ALA A 1 60 ? -14.703 -22.610 6.841 1.00 0.00 60 ALA A CA 13
ATOM 14183 C C . ALA A 1 60 ? -13.425 -22.678 6.012 1.00 0.00 60 ALA A C 13
ATOM 14184 O O . ALA A 1 60 ? -13.463 -22.583 4.786 1.00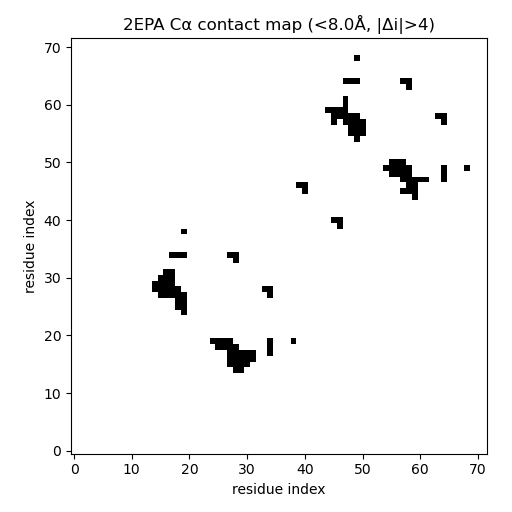 0.00 60 ALA A O 13
ATOM 14191 N N . ARG A 1 61 ? -12.293 -22.841 6.691 1.00 0.00 61 ARG A N 13
ATOM 14192 C CA . ARG A 1 61 ? -11.003 -22.919 6.017 1.00 0.00 61 ARG A CA 13
ATOM 14193 C C . ARG A 1 61 ? -10.677 -24.360 5.633 1.00 0.00 61 ARG A C 13
ATOM 14194 O O . ARG A 1 61 ? -10.920 -25.288 6.403 1.00 0.00 61 ARG A O 13
ATOM 14215 N N . SER A 1 62 ? -10.125 -24.537 4.437 1.00 0.00 62 SER A N 13
ATOM 14216 C CA . SER A 1 62 ? -9.769 -25.864 3.949 1.00 0.00 62 SER A CA 13
ATOM 14217 C C . SER A 1 62 ? -8.736 -26.520 4.860 1.00 0.00 62 SER A C 13
ATOM 14218 O O . SER A 1 62 ? -8.869 -27.687 5.229 1.00 0.00 62 SER A O 13
ATOM 14226 N N . ASP A 1 63 ? -7.707 -25.761 5.220 1.00 0.00 63 ASP A N 13
ATOM 14227 C CA . ASP A 1 63 ? -6.652 -26.266 6.089 1.00 0.00 63 ASP A CA 13
ATOM 14228 C C . ASP A 1 63 ? -7.241 -26.975 7.305 1.00 0.00 63 ASP A C 13
ATOM 14229 O O . ASP A 1 63 ? -6.877 -28.110 7.611 1.00 0.00 63 ASP A O 13
ATOM 14238 N N . GLU A 1 64 ? -8.152 -26.296 7.994 1.00 0.00 64 GLU A N 13
ATOM 14239 C CA . GLU A 1 64 ? -8.791 -26.860 9.178 1.00 0.00 64 GLU A CA 13
ATOM 14240 C C . GLU A 1 64 ? -9.423 -28.214 8.863 1.00 0.00 64 GLU A C 13
ATOM 14241 O O . GLU A 1 64 ? -9.165 -29.206 9.546 1.00 0.00 64 GLU A O 13
ATOM 14253 N N . LEU A 1 65 ? -10.251 -28.245 7.824 1.00 0.00 65 LEU A N 13
ATOM 14254 C CA . LEU A 1 65 ? -10.920 -29.476 7.417 1.00 0.00 65 LEU A CA 13
ATOM 14255 C C . LEU A 1 65 ? -9.923 -30.623 7.292 1.00 0.00 65 LEU A C 13
ATOM 14256 O O . LEU A 1 65 ? -10.016 -31.620 8.009 1.00 0.00 65 LEU A O 13
ATOM 14272 N N . SER A 1 66 ? -8.968 -30.475 6.380 1.00 0.00 66 SER A N 13
ATOM 14273 C CA . SER A 1 66 ? -7.953 -31.499 6.161 1.00 0.00 66 SER A CA 13
ATOM 14274 C C . SER A 1 66 ? -7.524 -32.130 7.482 1.00 0.00 66 SER A C 13
ATOM 14275 O O . SER A 1 66 ? -7.455 -33.353 7.605 1.00 0.00 66 SER A O 13
ATOM 14283 N N . ARG A 1 67 ? -7.237 -31.286 8.468 1.00 0.00 67 ARG A N 13
ATOM 14284 C CA . ARG A 1 67 ? -6.814 -31.761 9.779 1.00 0.00 67 ARG A CA 13
ATOM 14285 C C . ARG A 1 67 ? -7.878 -32.660 10.402 1.00 0.00 67 ARG A C 13
ATOM 14286 O O . ARG A 1 67 ? -7.605 -33.808 10.758 1.00 0.00 67 ARG A O 13
ATOM 14307 N N . HIS A 1 68 ? -9.090 -32.132 10.532 1.00 0.00 68 HIS A N 13
ATOM 14308 C CA . HIS A 1 68 ? -10.195 -32.887 11.111 1.00 0.00 68 HIS A CA 13
ATOM 14309 C C . HIS A 1 68 ? -10.177 -34.335 10.628 1.00 0.00 68 HIS A C 13
ATOM 14310 O O . HIS A 1 68 ? -10.193 -35.268 11.431 1.00 0.00 68 HIS A O 13
ATOM 14324 N N . ARG A 1 69 ? -10.143 -34.513 9.311 1.00 0.00 69 ARG A N 13
ATOM 14325 C CA . ARG A 1 69 ? -10.125 -35.846 8.722 1.00 0.00 69 ARG A CA 13
ATOM 14326 C C . ARG A 1 69 ? -9.281 -36.800 9.562 1.00 0.00 69 ARG A C 13
ATOM 14327 O O . ARG A 1 69 ? -9.685 -37.933 9.827 1.00 0.00 69 ARG A O 13
ATOM 14348 N N . ARG A 1 70 ? -8.107 -36.336 9.977 1.00 0.00 70 ARG A N 13
ATOM 14349 C CA . ARG A 1 70 ? -7.206 -37.148 10.785 1.00 0.00 70 ARG A CA 13
ATOM 14350 C C . ARG A 1 70 ? -7.990 -38.042 11.741 1.00 0.00 70 ARG A C 13
ATOM 14351 O O . ARG A 1 70 ? -7.756 -39.250 11.812 1.00 0.00 70 ARG A O 13
ATOM 14372 N N . THR A 1 71 ? -8.921 -37.442 12.476 1.00 0.00 71 THR A N 13
ATOM 14373 C CA . THR A 1 71 ? -9.738 -38.183 13.428 1.00 0.00 71 THR A CA 13
ATOM 14374 C C . THR A 1 71 ? -10.150 -39.538 12.862 1.00 0.00 71 THR A C 13
ATOM 14375 O O . THR A 1 71 ? -9.949 -40.574 13.498 1.00 0.00 71 THR A O 13
ATOM 14386 N N . HIS A 1 72 ? -10.726 -39.523 11.665 1.00 0.00 72 HIS A N 13
ATOM 14387 C CA . HIS A 1 72 ? -11.165 -40.752 11.013 1.00 0.00 72 HIS A CA 13
ATOM 14388 C C . HIS A 1 72 ? -9.987 -41.691 10.775 1.00 0.00 72 HIS A C 13
ATOM 14389 O O . HIS A 1 72 ? -8.908 -41.260 10.370 1.00 0.00 72 HIS A O 13
ATOM 14405 N N . GLY A 1 1 ? 24.799 32.787 -13.141 1.00 0.00 1 GLY A N 14
ATOM 14406 C CA . GLY A 1 1 ? 23.486 32.256 -13.464 1.00 0.00 1 GLY A CA 14
ATOM 14407 C C . GLY A 1 1 ? 22.631 32.037 -12.231 1.00 0.00 1 GLY A C 14
ATOM 14408 O O . GLY A 1 1 ? 23.001 32.442 -11.130 1.00 0.00 1 GLY A O 14
ATOM 14412 N N . SER A 1 2 ? 21.483 31.393 -12.418 1.00 0.00 2 SER A N 14
ATOM 14413 C CA . SER A 1 2 ? 20.570 31.124 -11.313 1.00 0.00 2 SER A CA 14
ATOM 14414 C C . SER A 1 2 ? 19.858 29.789 -11.510 1.00 0.00 2 SER A C 14
ATOM 14415 O O . SER A 1 2 ? 19.672 29.333 -12.638 1.00 0.00 2 SER A O 14
ATOM 14423 N N . SER A 1 3 ? 19.460 29.169 -10.403 1.00 0.00 3 SER A N 14
ATOM 14424 C CA . SER A 1 3 ? 18.770 27.884 -10.453 1.00 0.00 3 SER A CA 14
ATOM 14425 C C . SER A 1 3 ? 17.636 27.837 -9.433 1.00 0.00 3 SER A C 14
ATOM 14426 O O . SER A 1 3 ? 17.846 28.072 -8.244 1.00 0.00 3 SER A O 14
ATOM 14434 N N . GLY A 1 4 ? 16.433 27.532 -9.910 1.00 0.00 4 GLY A N 14
ATOM 14435 C CA . GLY A 1 4 ? 15.283 27.459 -9.027 1.00 0.00 4 GLY A CA 14
ATOM 14436 C C . GLY A 1 4 ? 14.936 26.034 -8.642 1.00 0.00 4 GLY A C 14
ATOM 14437 O O . GLY A 1 4 ? 15.778 25.140 -8.727 1.00 0.00 4 GLY A O 14
ATOM 14441 N N . SER A 1 5 ? 13.695 25.823 -8.216 1.00 0.00 5 SER A N 14
ATOM 14442 C CA . SER A 1 5 ? 13.241 24.498 -7.812 1.00 0.00 5 SER A CA 14
ATOM 14443 C C . SER A 1 5 ? 11.960 24.115 -8.546 1.00 0.00 5 SER A C 14
ATOM 14444 O O . SER A 1 5 ? 11.181 24.979 -8.949 1.00 0.00 5 SER A O 14
ATOM 14452 N N . SER A 1 6 ? 11.749 22.814 -8.715 1.00 0.00 6 SER A N 14
ATOM 14453 C CA . SER A 1 6 ? 10.564 22.315 -9.403 1.00 0.00 6 SER A CA 14
ATOM 14454 C C . SER A 1 6 ? 9.396 22.159 -8.434 1.00 0.00 6 SER A C 14
ATOM 14455 O O . SER A 1 6 ? 8.348 22.779 -8.603 1.00 0.00 6 SER A O 14
ATOM 14463 N N . GLY A 1 7 ? 9.589 21.326 -7.416 1.00 0.00 7 GLY A N 14
ATOM 14464 C CA . GLY A 1 7 ? 8.544 21.103 -6.433 1.00 0.00 7 GLY A CA 14
ATOM 14465 C C . GLY A 1 7 ? 8.690 19.771 -5.723 1.00 0.00 7 GLY A C 14
ATOM 14466 O O . GLY A 1 7 ? 8.815 18.719 -6.352 1.00 0.00 7 GLY A O 14
ATOM 14470 N N . PRO A 1 8 ? 8.677 19.806 -4.383 1.00 0.00 8 PRO A N 14
ATOM 14471 C CA . PRO A 1 8 ? 8.810 18.601 -3.558 1.00 0.00 8 PRO A CA 14
ATOM 14472 C C . PRO A 1 8 ? 7.582 17.702 -3.644 1.00 0.00 8 PRO A C 14
ATOM 14473 O O . PRO A 1 8 ? 6.451 18.185 -3.703 1.00 0.00 8 PRO A O 14
ATOM 14484 N N . GLN A 1 9 ? 7.811 16.394 -3.650 1.00 0.00 9 GLN A N 14
ATOM 14485 C CA . GLN A 1 9 ? 6.722 15.427 -3.729 1.00 0.00 9 GLN A CA 14
ATOM 14486 C C . GLN A 1 9 ? 6.287 14.982 -2.336 1.00 0.00 9 GLN A C 14
ATOM 14487 O O . GLN A 1 9 ? 7.119 14.636 -1.497 1.00 0.00 9 GLN A O 14
ATOM 14501 N N . ILE A 1 10 ? 4.980 14.992 -2.098 1.00 0.00 10 ILE A N 14
ATOM 14502 C CA . ILE A 1 10 ? 4.436 14.589 -0.808 1.00 0.00 10 ILE A CA 14
ATOM 14503 C C . ILE A 1 10 ? 3.397 13.485 -0.970 1.00 0.00 10 ILE A C 14
ATOM 14504 O O . ILE A 1 10 ? 2.295 13.722 -1.465 1.00 0.00 10 ILE A O 14
ATOM 14520 N N . ASP A 1 11 ? 3.756 12.277 -0.549 1.00 0.00 11 ASP A N 14
ATOM 14521 C CA . ASP A 1 11 ? 2.853 11.135 -0.644 1.00 0.00 11 ASP A CA 14
ATOM 14522 C C . ASP A 1 11 ? 1.956 11.047 0.586 1.00 0.00 11 ASP A C 14
ATOM 14523 O O . ASP A 1 11 ? 2.128 11.797 1.547 1.00 0.00 11 ASP A O 14
ATOM 14532 N N . SER A 1 12 ? 0.998 10.125 0.549 1.00 0.00 12 SER A N 14
ATOM 14533 C CA . SER A 1 12 ? 0.072 9.942 1.660 1.00 0.00 12 SER A CA 14
ATOM 14534 C C . SER A 1 12 ? -0.246 8.464 1.864 1.00 0.00 12 SER A C 14
ATOM 14535 O O . SER A 1 12 ? -0.211 7.674 0.921 1.00 0.00 12 SER A O 14
ATOM 14543 N N . SER A 1 13 ? -0.556 8.098 3.104 1.00 0.00 13 SER A N 14
ATOM 14544 C CA . SER A 1 13 ? -0.876 6.714 3.435 1.00 0.00 13 SER A CA 14
ATOM 14545 C C . SER A 1 13 ? -1.861 6.647 4.598 1.00 0.00 13 SER A C 14
ATOM 14546 O O . SER A 1 13 ? -2.148 7.657 5.241 1.00 0.00 13 SER A O 14
ATOM 14554 N N . ARG A 1 14 ? -2.376 5.451 4.861 1.00 0.00 14 ARG A N 14
ATOM 14555 C CA . ARG A 1 14 ? -3.330 5.252 5.945 1.00 0.00 14 ARG A CA 14
ATOM 14556 C C . ARG A 1 14 ? -2.755 4.321 7.011 1.00 0.00 14 ARG A C 14
ATOM 14557 O O . ARG A 1 14 ? -1.864 3.519 6.732 1.00 0.00 14 ARG A O 14
ATOM 14578 N N . ILE A 1 15 ? -3.273 4.435 8.229 1.00 0.00 15 ILE A N 14
ATOM 14579 C CA . ILE A 1 15 ? -2.813 3.605 9.334 1.00 0.00 15 ILE A CA 14
ATOM 14580 C C . ILE A 1 15 ? -3.852 2.551 9.700 1.00 0.00 15 ILE A C 14
ATOM 14581 O O . ILE A 1 15 ? -4.876 2.861 10.312 1.00 0.00 15 ILE A O 14
ATOM 14597 N N . ARG A 1 16 ? -3.582 1.305 9.325 1.00 0.00 16 ARG A N 14
ATOM 14598 C CA . ARG A 1 16 ? -4.494 0.205 9.615 1.00 0.00 16 ARG A CA 14
ATOM 14599 C C . ARG A 1 16 ? -4.582 -0.047 11.117 1.00 0.00 16 ARG A C 14
ATOM 14600 O O . ARG A 1 16 ? -3.670 -0.618 11.715 1.00 0.00 16 ARG A O 14
ATOM 14621 N N . SER A 1 17 ? -5.685 0.383 11.720 1.00 0.00 17 SER A N 14
ATOM 14622 C CA . SER A 1 17 ? -5.891 0.208 13.153 1.00 0.00 17 SER A CA 14
ATOM 14623 C C . SER A 1 17 ? -6.758 -1.015 13.433 1.00 0.00 17 SER A C 14
ATOM 14624 O O . SER A 1 17 ? -6.279 -2.027 13.947 1.00 0.00 17 SER A O 14
ATOM 14632 N N . HIS A 1 18 ? -8.038 -0.917 13.089 1.00 0.00 18 HIS A N 14
ATOM 14633 C CA . HIS A 1 18 ? -8.974 -2.016 13.301 1.00 0.00 18 HIS A CA 14
ATOM 14634 C C . HIS A 1 18 ? -8.453 -3.303 12.669 1.00 0.00 18 HIS A C 14
ATOM 14635 O O . HIS A 1 18 ? -8.414 -3.433 11.446 1.00 0.00 18 HIS A O 14
ATOM 14649 N N . ILE A 1 19 ? -8.053 -4.249 13.511 1.00 0.00 19 ILE A N 14
ATOM 14650 C CA . ILE A 1 19 ? -7.534 -5.526 13.036 1.00 0.00 19 ILE A CA 14
ATOM 14651 C C . ILE A 1 19 ? -8.640 -6.572 12.954 1.00 0.00 19 ILE A C 14
ATOM 14652 O O . ILE A 1 19 ? -9.631 -6.503 13.682 1.00 0.00 19 ILE A O 14
ATOM 14668 N N . CYS A 1 20 ? -8.464 -7.544 12.064 1.00 0.00 20 CYS A N 14
ATOM 14669 C CA . CYS A 1 20 ? -9.445 -8.607 11.887 1.00 0.00 20 CYS A CA 14
ATOM 14670 C C . CYS A 1 20 ? -9.536 -9.477 13.137 1.00 0.00 20 CYS A C 14
ATOM 14671 O O . CYS A 1 20 ? -8.681 -10.331 13.375 1.00 0.00 20 CYS A O 14
ATOM 14678 N N . SER A 1 21 ? -10.577 -9.255 13.932 1.00 0.00 21 SER A N 14
ATOM 14679 C CA . SER A 1 21 ? -10.777 -10.015 15.160 1.00 0.00 21 SER A CA 14
ATOM 14680 C C . SER A 1 21 ? -10.351 -11.468 14.975 1.00 0.00 21 SER A C 14
ATOM 14681 O O . SER A 1 21 ? -9.779 -12.080 15.879 1.00 0.00 21 SER A O 14
ATOM 14689 N N . HIS A 1 22 ? -10.630 -12.015 13.797 1.00 0.00 22 HIS A N 14
ATOM 14690 C CA . HIS A 1 22 ? -10.274 -13.396 13.491 1.00 0.00 22 HIS A CA 14
ATOM 14691 C C . HIS A 1 22 ? -8.770 -13.612 13.621 1.00 0.00 22 HIS A C 14
ATOM 14692 O O . HIS A 1 22 ? -7.962 -12.871 13.062 1.00 0.00 22 HIS A O 14
ATOM 14706 N N . PRO A 1 23 ? -8.383 -14.649 14.378 1.00 0.00 23 PRO A N 14
ATOM 14707 C CA . PRO A 1 23 ? -6.974 -14.986 14.600 1.00 0.00 23 PRO A CA 14
ATOM 14708 C C . PRO A 1 23 ? -6.302 -15.526 13.342 1.00 0.00 23 PRO A C 14
ATOM 14709 O O . PRO A 1 23 ? -6.941 -16.174 12.515 1.00 0.00 23 PRO A O 14
ATOM 14720 N N . GLY A 1 24 ? -5.007 -15.256 13.206 1.00 0.00 24 GLY A N 14
ATOM 14721 C CA . GLY A 1 24 ? -4.270 -15.724 12.046 1.00 0.00 24 GLY A CA 14
ATOM 14722 C C . GLY A 1 24 ? -4.335 -14.750 10.887 1.00 0.00 24 GLY A C 14
ATOM 14723 O O . GLY A 1 24 ? -3.339 -14.524 10.199 1.00 0.00 24 GLY A O 14
ATOM 14727 N N . CYS A 1 25 ? -5.512 -14.172 10.666 1.00 0.00 25 CYS A N 14
ATOM 14728 C CA . CYS A 1 25 ? -5.706 -13.219 9.580 1.00 0.00 25 CYS A CA 14
ATOM 14729 C C . CYS A 1 25 ? -4.683 -12.089 9.660 1.00 0.00 25 CYS A C 14
ATOM 14730 O O . CYS A 1 25 ? -3.791 -11.985 8.820 1.00 0.00 25 CYS A O 14
ATOM 14737 N N . GLY A 1 26 ? -4.819 -11.244 10.678 1.00 0.00 26 GLY A N 14
ATOM 14738 C CA . GLY A 1 26 ? -3.901 -10.134 10.849 1.00 0.00 26 GLY A CA 14
ATOM 14739 C C . GLY A 1 26 ? -4.239 -8.959 9.953 1.00 0.00 26 GLY A C 14
ATOM 14740 O O . GLY A 1 26 ? -3.856 -7.824 10.235 1.00 0.00 26 GLY A O 14
ATOM 14744 N N . LYS A 1 27 ? -4.957 -9.231 8.868 1.00 0.00 27 LYS A N 14
ATOM 14745 C CA . LYS A 1 27 ? -5.346 -8.188 7.927 1.00 0.00 27 LYS A CA 14
ATOM 14746 C C . LYS A 1 27 ? -6.025 -7.028 8.649 1.00 0.00 27 LYS A C 14
ATOM 14747 O O . LYS A 1 27 ? -7.171 -7.140 9.087 1.00 0.00 27 LYS A O 14
ATOM 14766 N N . THR A 1 28 ? -5.311 -5.914 8.771 1.00 0.00 28 THR A N 14
ATOM 14767 C CA . THR A 1 28 ? -5.844 -4.733 9.440 1.00 0.00 28 THR A CA 14
ATOM 14768 C C . THR A 1 28 ? -6.292 -3.685 8.429 1.00 0.00 28 THR A C 14
ATOM 14769 O O . THR A 1 28 ? -5.808 -3.652 7.297 1.00 0.00 28 THR A O 14
ATOM 14780 N N . TYR A 1 29 ? -7.220 -2.829 8.844 1.00 0.00 29 TYR A N 14
ATOM 14781 C CA . TYR A 1 29 ? -7.735 -1.779 7.973 1.00 0.00 29 TYR A CA 14
ATOM 14782 C C . TYR A 1 29 ? -7.873 -0.462 8.731 1.00 0.00 29 TYR A C 14
ATOM 14783 O O . TYR A 1 29 ? -8.397 -0.425 9.845 1.00 0.00 29 TYR A O 14
ATOM 14801 N N . PHE A 1 30 ? -7.398 0.618 8.118 1.00 0.00 30 PHE A N 14
ATOM 14802 C CA . PHE A 1 30 ? -7.468 1.939 8.734 1.00 0.00 30 PHE A CA 14
ATOM 14803 C C . PHE A 1 30 ? -8.915 2.337 9.005 1.00 0.00 30 PHE A C 14
ATOM 14804 O O . PHE A 1 30 ? -9.233 2.889 10.058 1.00 0.00 30 PHE A O 14
ATOM 14821 N N . LYS A 1 31 ? -9.790 2.055 8.045 1.00 0.00 31 LYS A N 14
ATOM 14822 C CA . LYS A 1 31 ? -11.204 2.382 8.177 1.00 0.00 31 LYS A CA 14
ATOM 14823 C C . LYS A 1 31 ? -11.876 1.487 9.213 1.00 0.00 31 LYS A C 14
ATOM 14824 O O . LYS A 1 31 ? -12.118 0.306 8.964 1.00 0.00 31 LYS A O 14
ATOM 14843 N N . SER A 1 32 ? -12.174 2.057 10.377 1.00 0.00 32 SER A N 14
ATOM 14844 C CA . SER A 1 32 ? -12.816 1.309 11.452 1.00 0.00 32 SER A CA 14
ATOM 14845 C C . SER A 1 32 ? -13.921 0.412 10.905 1.00 0.00 32 SER A C 14
ATOM 14846 O O . SER A 1 32 ? -13.897 -0.805 11.091 1.00 0.00 32 SER A O 14
ATOM 14854 N N . SER A 1 33 ? -14.890 1.023 10.231 1.00 0.00 33 SER A N 14
ATOM 14855 C CA . SER A 1 33 ? -16.009 0.280 9.660 1.00 0.00 33 SER A CA 14
ATOM 14856 C C . SER A 1 33 ? -15.509 -0.853 8.767 1.00 0.00 33 SER A C 14
ATOM 14857 O O . SER A 1 33 ? -15.819 -2.022 8.999 1.00 0.00 33 SER A O 14
ATOM 14865 N N . HIS A 1 34 ? -14.735 -0.497 7.747 1.00 0.00 34 HIS A N 14
ATOM 14866 C CA . HIS A 1 34 ? -14.192 -1.483 6.819 1.00 0.00 34 HIS A CA 14
ATOM 14867 C C . HIS A 1 34 ? -13.916 -2.803 7.531 1.00 0.00 34 HIS A C 14
ATOM 14868 O O . HIS A 1 34 ? -14.543 -3.822 7.240 1.00 0.00 34 HIS A O 14
ATOM 14882 N N . LEU A 1 35 ? -12.971 -2.780 8.465 1.00 0.00 35 LEU A N 14
ATOM 14883 C CA . LEU A 1 35 ? -12.609 -3.976 9.219 1.00 0.00 35 LEU A CA 14
ATOM 14884 C C . LEU A 1 35 ? -13.843 -4.820 9.523 1.00 0.00 35 LEU A C 14
ATOM 14885 O O . LEU A 1 35 ? -13.949 -5.964 9.081 1.00 0.00 35 LEU A O 14
ATOM 14901 N N . LYS A 1 36 ? -14.773 -4.249 10.279 1.00 0.00 36 LYS A N 14
ATOM 14902 C CA . LYS A 1 36 ? -16.001 -4.946 10.640 1.00 0.00 36 LYS A CA 14
ATOM 14903 C C . LYS A 1 36 ? -16.643 -5.589 9.415 1.00 0.00 36 LYS A C 14
ATOM 14904 O O . LYS A 1 36 ? -17.034 -6.755 9.447 1.00 0.00 36 LYS A O 14
ATOM 14923 N N . ALA A 1 37 ? -16.745 -4.821 8.335 1.00 0.00 37 ALA A N 14
ATOM 14924 C CA . ALA A 1 37 ? -17.336 -5.317 7.098 1.00 0.00 37 ALA A CA 14
ATOM 14925 C C . ALA A 1 37 ? -16.574 -6.530 6.574 1.00 0.00 37 ALA A C 14
ATOM 14926 O O . ALA A 1 37 ? -17.106 -7.319 5.794 1.00 0.00 37 ALA A O 14
ATOM 14933 N N . HIS A 1 38 ? -15.326 -6.672 7.008 1.00 0.00 38 HIS A N 14
ATOM 14934 C CA . HIS A 1 38 ? -14.491 -7.790 6.582 1.00 0.00 38 HIS A CA 14
ATOM 14935 C C . HIS A 1 38 ? -14.671 -8.986 7.511 1.00 0.00 38 HIS A C 14
ATOM 14936 O O . HIS A 1 38 ? -14.777 -10.127 7.059 1.00 0.00 38 HIS A O 14
ATOM 14950 N N . THR A 1 39 ? -14.702 -8.720 8.813 1.00 0.00 39 THR A N 14
ATOM 14951 C CA . THR A 1 39 ? -14.867 -9.774 9.806 1.00 0.00 39 THR A CA 14
ATOM 14952 C C . THR A 1 39 ? -15.941 -10.767 9.380 1.00 0.00 39 THR A C 14
ATOM 14953 O O . THR A 1 39 ? -15.846 -11.961 9.668 1.00 0.00 39 THR A O 14
ATOM 14964 N N . ARG A 1 40 ? -16.963 -10.268 8.692 1.00 0.00 40 ARG A N 14
ATOM 14965 C CA . ARG A 1 40 ? -18.056 -11.113 8.228 1.00 0.00 40 ARG A CA 14
ATOM 14966 C C . ARG A 1 40 ? -17.588 -12.045 7.114 1.00 0.00 40 ARG A C 14
ATOM 14967 O O . ARG A 1 40 ? -18.028 -13.191 7.021 1.00 0.00 40 ARG A O 14
ATOM 14988 N N . THR A 1 41 ? -16.692 -11.544 6.269 1.00 0.00 41 THR A N 14
ATOM 14989 C CA . THR A 1 41 ? -16.164 -12.331 5.161 1.00 0.00 41 THR A CA 14
ATOM 14990 C C . THR A 1 41 ? -15.927 -13.778 5.576 1.00 0.00 41 THR A C 14
ATOM 14991 O O . THR A 1 41 ? -16.137 -14.702 4.790 1.00 0.00 41 THR A O 14
ATOM 15002 N N . HIS A 1 42 ? -15.489 -13.968 6.817 1.00 0.00 42 HIS A N 14
ATOM 15003 C CA . HIS A 1 42 ? -15.225 -15.305 7.337 1.00 0.00 42 HIS A CA 14
ATOM 15004 C C . HIS A 1 42 ? -16.528 -16.020 7.685 1.00 0.00 42 HIS A C 14
ATOM 15005 O O . HIS A 1 42 ? -16.802 -17.112 7.185 1.00 0.00 42 HIS A O 14
ATOM 15019 N N . THR A 1 43 ? -17.328 -15.397 8.544 1.00 0.00 43 THR A N 14
ATOM 15020 C CA . THR A 1 43 ? -18.601 -15.974 8.959 1.00 0.00 43 THR A CA 14
ATOM 15021 C C . THR A 1 43 ? -19.680 -15.740 7.908 1.00 0.00 43 THR A C 14
ATOM 15022 O O . THR A 1 43 ? -19.975 -14.600 7.552 1.00 0.00 43 THR A O 14
ATOM 15033 N N . GLY A 1 44 ? -20.267 -16.826 7.416 1.00 0.00 44 GLY A N 14
ATOM 15034 C CA . GLY A 1 44 ? -21.308 -16.716 6.411 1.00 0.00 44 GLY A CA 14
ATOM 15035 C C . GLY A 1 44 ? -22.102 -17.999 6.255 1.00 0.00 44 GLY A C 14
ATOM 15036 O O . GLY A 1 44 ? -22.636 -18.526 7.231 1.00 0.00 44 GLY A O 14
ATOM 15040 N N . GLU A 1 45 ? -22.180 -18.499 5.027 1.00 0.00 45 GLU A N 14
ATOM 15041 C CA . GLU A 1 45 ? -22.918 -19.726 4.748 1.00 0.00 45 GLU A CA 14
ATOM 15042 C C . GLU A 1 45 ? -22.071 -20.954 5.071 1.00 0.00 45 GLU A C 14
ATOM 15043 O O . GLU A 1 45 ? -22.470 -21.807 5.863 1.00 0.00 45 GLU A O 14
ATOM 15055 N N . LYS A 1 46 ? -20.900 -21.038 4.449 1.00 0.00 46 LYS A N 14
ATOM 15056 C CA . LYS A 1 46 ? -19.995 -22.160 4.668 1.00 0.00 46 LYS A CA 14
ATOM 15057 C C . LYS A 1 46 ? -19.071 -21.891 5.852 1.00 0.00 46 LYS A C 14
ATOM 15058 O O . LYS A 1 46 ? -18.166 -21.059 5.787 1.00 0.00 46 LYS A O 14
ATOM 15077 N N . PRO A 1 47 ? -19.302 -22.610 6.960 1.00 0.00 47 PRO A N 14
ATOM 15078 C CA . PRO A 1 47 ? -18.499 -22.468 8.178 1.00 0.00 47 PRO A CA 14
ATOM 15079 C C . PRO A 1 47 ? -17.083 -23.006 8.004 1.00 0.00 47 PRO A C 14
ATOM 15080 O O . PRO A 1 47 ? -16.148 -22.544 8.661 1.00 0.00 47 PRO A O 14
ATOM 15091 N N . PHE A 1 48 ? -16.930 -23.983 7.118 1.00 0.00 48 PHE A N 14
ATOM 15092 C CA . PHE A 1 48 ? -15.627 -24.585 6.859 1.00 0.00 48 PHE A CA 14
ATOM 15093 C C . PHE A 1 48 ? -15.013 -24.023 5.581 1.00 0.00 48 PHE A C 14
ATOM 15094 O O . PHE A 1 48 ? -15.721 -23.521 4.707 1.00 0.00 48 PHE A O 14
ATOM 15111 N N . SER A 1 49 ? -13.691 -24.111 5.477 1.00 0.00 49 SER A N 14
ATOM 15112 C CA . SER A 1 49 ? -12.980 -23.608 4.308 1.00 0.00 49 SER A CA 14
ATOM 15113 C C . SER A 1 49 ? -11.590 -24.229 4.208 1.00 0.00 49 SER A C 14
ATOM 15114 O O . SER A 1 49 ? -11.015 -24.658 5.210 1.00 0.00 49 SER A O 14
ATOM 15122 N N . CYS A 1 50 ? -11.056 -24.275 2.992 1.00 0.00 50 CYS A N 14
ATOM 15123 C CA . CYS A 1 50 ? -9.734 -24.844 2.759 1.00 0.00 50 CYS A CA 14
ATOM 15124 C C . CYS A 1 50 ? -8.641 -23.820 3.053 1.00 0.00 50 CYS A C 14
ATOM 15125 O O . CYS A 1 50 ? -8.625 -22.732 2.478 1.00 0.00 50 CYS A O 14
ATOM 15132 N N . SER A 1 51 ? -7.729 -24.178 3.951 1.00 0.00 51 SER A N 14
ATOM 15133 C CA . SER A 1 51 ? -6.635 -23.289 4.324 1.00 0.00 51 SER A CA 14
ATOM 15134 C C . SER A 1 51 ? -5.443 -23.474 3.390 1.00 0.00 51 SER A C 14
ATOM 15135 O O . SER A 1 51 ? -4.373 -22.906 3.612 1.00 0.00 51 SER A O 14
ATOM 15143 N N . TRP A 1 52 ? -5.635 -24.272 2.346 1.00 0.00 52 TRP A N 14
ATOM 15144 C CA . TRP A 1 52 ? -4.577 -24.532 1.378 1.00 0.00 52 TRP A CA 14
ATOM 15145 C C . TRP A 1 52 ? -4.139 -23.243 0.690 1.00 0.00 52 TRP A C 14
ATOM 15146 O O . TRP A 1 52 ? -4.882 -22.263 0.654 1.00 0.00 52 TRP A O 14
ATOM 15167 N N . LYS A 1 53 ? -2.926 -23.251 0.146 1.00 0.00 53 LYS A N 14
ATOM 15168 C CA . LYS A 1 53 ? -2.390 -22.083 -0.542 1.00 0.00 53 LYS A CA 14
ATOM 15169 C C . LYS A 1 53 ? -2.791 -22.086 -2.015 1.00 0.00 53 LYS A C 14
ATOM 15170 O O . LYS A 1 53 ? -2.542 -23.053 -2.733 1.00 0.00 53 LYS A O 14
ATOM 15189 N N . GLY A 1 54 ? -3.411 -20.997 -2.456 1.00 0.00 54 GLY A N 14
ATOM 15190 C CA . GLY A 1 54 ? -3.834 -20.894 -3.841 1.00 0.00 54 GLY A CA 14
ATOM 15191 C C . GLY A 1 54 ? -5.202 -21.506 -4.075 1.00 0.00 54 GLY A C 14
ATOM 15192 O O . GLY A 1 54 ? -5.999 -20.983 -4.854 1.00 0.00 54 GLY A O 14
ATOM 15196 N N . CYS A 1 55 ? -5.474 -22.618 -3.401 1.00 0.00 55 CYS A N 14
ATOM 15197 C CA . CYS A 1 55 ? -6.753 -23.303 -3.541 1.00 0.00 55 CYS A CA 14
ATOM 15198 C C . CYS A 1 55 ? -7.902 -22.302 -3.611 1.00 0.00 55 CYS A C 14
ATOM 15199 O O . CYS A 1 55 ? -8.538 -22.145 -4.652 1.00 0.00 55 CYS A O 14
ATOM 15206 N N . GLU A 1 56 ? -8.161 -21.628 -2.494 1.00 0.00 56 GLU A N 14
ATOM 15207 C CA . GLU A 1 56 ? -9.234 -20.642 -2.430 1.00 0.00 56 GLU A CA 14
ATOM 15208 C C . GLU A 1 56 ? -10.591 -21.300 -2.664 1.00 0.00 56 GLU A C 14
ATOM 15209 O O . GLU A 1 56 ? -11.444 -20.755 -3.366 1.00 0.00 56 GLU A O 14
ATOM 15221 N N . ARG A 1 57 ? -10.784 -22.472 -2.070 1.00 0.00 57 ARG A N 14
ATOM 15222 C CA . ARG A 1 57 ? -12.037 -23.206 -2.215 1.00 0.00 57 ARG A CA 14
ATOM 15223 C C . ARG A 1 57 ? -12.518 -23.730 -0.865 1.00 0.00 57 ARG A C 14
ATOM 15224 O O . ARG A 1 57 ? -11.911 -24.631 -0.287 1.00 0.00 57 ARG A O 14
ATOM 15245 N N . ARG A 1 58 ? -13.611 -23.161 -0.370 1.00 0.00 58 ARG A N 14
ATOM 15246 C CA . ARG A 1 58 ? -14.173 -23.571 0.911 1.00 0.00 58 ARG A CA 14
ATOM 15247 C C . ARG A 1 58 ? -15.367 -24.499 0.710 1.00 0.00 58 ARG A C 14
ATOM 15248 O O . ARG A 1 58 ? -15.758 -24.788 -0.421 1.00 0.00 58 ARG A O 14
ATOM 15269 N N . PHE A 1 59 ? -15.942 -24.962 1.814 1.00 0.00 59 PHE A N 14
ATOM 15270 C CA . PHE A 1 59 ? -17.090 -25.860 1.760 1.00 0.00 59 PHE A CA 14
ATOM 15271 C C . PHE A 1 59 ? -17.943 -25.731 3.019 1.00 0.00 59 PHE A C 14
ATOM 15272 O O . PHE A 1 59 ? -17.539 -25.092 3.991 1.00 0.00 59 PHE A O 14
ATOM 15289 N N . ALA A 1 60 ? -19.122 -26.343 2.994 1.00 0.00 60 ALA A N 14
ATOM 15290 C CA . ALA A 1 60 ? -20.029 -26.299 4.133 1.00 0.00 60 ALA A CA 14
ATOM 15291 C C . ALA A 1 60 ? -19.866 -27.533 5.014 1.00 0.00 60 ALA A C 14
ATOM 15292 O O . ALA A 1 60 ? -19.716 -27.424 6.231 1.00 0.00 60 ALA A O 14
ATOM 15299 N N . ARG A 1 61 ? -19.897 -28.707 4.392 1.00 0.00 61 ARG A N 14
ATOM 15300 C CA . ARG A 1 61 ? -19.754 -29.962 5.120 1.00 0.00 61 ARG A CA 14
ATOM 15301 C C . ARG A 1 61 ? -18.283 -30.278 5.373 1.00 0.00 61 ARG A C 14
ATOM 15302 O O . ARG A 1 61 ? -17.404 -29.812 4.650 1.00 0.00 61 ARG A O 14
ATOM 15323 N N . SER A 1 62 ? -18.025 -31.073 6.407 1.00 0.00 62 SER A N 14
ATOM 15324 C CA . SER A 1 62 ? -16.661 -31.449 6.761 1.00 0.00 62 SER A CA 14
ATOM 15325 C C . SER A 1 62 ? -16.170 -32.598 5.886 1.00 0.00 62 SER A C 14
ATOM 15326 O O . SER A 1 62 ? -15.021 -32.611 5.445 1.00 0.00 62 SER A O 14
ATOM 15334 N N . ASP A 1 63 ? -17.049 -33.563 5.640 1.00 0.00 63 ASP A N 14
ATOM 15335 C CA . ASP A 1 63 ? -16.708 -34.718 4.818 1.00 0.00 63 ASP A CA 14
ATOM 15336 C C . ASP A 1 63 ? -16.138 -34.277 3.473 1.00 0.00 63 ASP A C 14
ATOM 15337 O O . ASP A 1 63 ? -15.028 -34.660 3.105 1.00 0.00 63 ASP A O 14
ATOM 15346 N N . GLU A 1 64 ? -16.906 -33.474 2.745 1.00 0.00 64 GLU A N 14
ATOM 15347 C CA . GLU A 1 64 ? -16.478 -32.984 1.440 1.00 0.00 64 GLU A CA 14
ATOM 15348 C C . GLU A 1 64 ? -15.063 -32.415 1.510 1.00 0.00 64 GLU A C 14
ATOM 15349 O O . GLU A 1 64 ? -14.243 -32.646 0.620 1.00 0.00 64 GLU A O 14
ATOM 15361 N N . LEU A 1 65 ? -14.783 -31.670 2.573 1.00 0.00 65 LEU A N 14
ATOM 15362 C CA . LEU A 1 65 ? -13.469 -31.067 2.761 1.00 0.00 65 LEU A CA 14
ATOM 15363 C C . LEU A 1 65 ? -12.414 -32.133 3.036 1.00 0.00 65 LEU A C 14
ATOM 15364 O O . LEU A 1 65 ? -11.300 -32.067 2.518 1.00 0.00 65 LEU A O 14
ATOM 15380 N N . SER A 1 66 ? -12.775 -33.117 3.854 1.00 0.00 66 SER A N 14
ATOM 15381 C CA . SER A 1 66 ? -11.859 -34.199 4.199 1.00 0.00 66 SER A CA 14
ATOM 15382 C C . SER A 1 66 ? -11.339 -34.892 2.942 1.00 0.00 66 SER A C 14
ATOM 15383 O O . SER A 1 66 ? -10.165 -35.252 2.859 1.00 0.00 66 SER A O 14
ATOM 15391 N N . ARG A 1 67 ? -12.224 -35.077 1.967 1.00 0.00 67 ARG A N 14
ATOM 15392 C CA . ARG A 1 67 ? -11.856 -35.728 0.716 1.00 0.00 67 ARG A CA 14
ATOM 15393 C C . ARG A 1 67 ? -11.228 -34.729 -0.253 1.00 0.00 67 ARG A C 14
ATOM 15394 O O . ARG A 1 67 ? -10.434 -35.102 -1.116 1.00 0.00 67 ARG A O 14
ATOM 15415 N N . HIS A 1 68 ? -11.591 -33.459 -0.102 1.00 0.00 68 HIS A N 14
ATOM 15416 C CA . HIS A 1 68 ? -11.062 -32.407 -0.964 1.00 0.00 68 HIS A CA 14
ATOM 15417 C C . HIS A 1 68 ? -9.717 -31.907 -0.448 1.00 0.00 68 HIS A C 14
ATOM 15418 O O . HIS A 1 68 ? -9.019 -31.158 -1.132 1.00 0.00 68 HIS A O 14
ATOM 15432 N N . ARG A 1 69 ? -9.360 -32.325 0.762 1.00 0.00 69 ARG A N 14
ATOM 15433 C CA . ARG A 1 69 ? -8.099 -31.917 1.370 1.00 0.00 69 ARG A CA 14
ATOM 15434 C C . ARG A 1 69 ? -7.007 -32.948 1.100 1.00 0.00 69 ARG A C 14
ATOM 15435 O O . ARG A 1 69 ? -5.901 -32.602 0.685 1.00 0.00 69 ARG A O 14
ATOM 15456 N N . ARG A 1 70 ? -7.325 -34.217 1.338 1.00 0.00 70 ARG A N 14
ATOM 15457 C CA . ARG A 1 70 ? -6.372 -35.297 1.122 1.00 0.00 70 ARG A CA 14
ATOM 15458 C C . ARG A 1 70 ? -5.999 -35.408 -0.354 1.00 0.00 70 ARG A C 14
ATOM 15459 O O . ARG A 1 70 ? -4.908 -35.863 -0.699 1.00 0.00 70 ARG A O 14
ATOM 15480 N N . THR A 1 71 ? -6.914 -34.987 -1.222 1.00 0.00 71 THR A N 14
ATOM 15481 C CA . THR A 1 71 ? -6.684 -35.040 -2.661 1.00 0.00 71 THR A CA 14
ATOM 15482 C C . THR A 1 71 ? -5.576 -34.079 -3.075 1.00 0.00 71 THR A C 14
ATOM 15483 O O . THR A 1 71 ? -4.791 -34.374 -3.977 1.00 0.00 71 THR A O 14
ATOM 15494 N N . HIS A 1 72 ? -5.517 -32.929 -2.412 1.00 0.00 72 HIS A N 14
ATOM 15495 C CA . HIS A 1 72 ? -4.502 -31.925 -2.711 1.00 0.00 72 HIS A CA 14
ATOM 15496 C C . HIS A 1 72 ? -3.126 -32.567 -2.849 1.00 0.00 72 HIS A C 14
ATOM 15497 O O . HIS A 1 72 ? -2.470 -32.436 -3.882 1.00 0.00 72 HIS A O 14
ATOM 15513 N N . GLY A 1 1 ? 25.184 14.895 -2.294 1.00 0.00 1 GLY A N 15
ATOM 15514 C CA . GLY A 1 1 ? 26.026 14.089 -1.430 1.00 0.00 1 GLY A CA 15
ATOM 15515 C C . GLY A 1 1 ? 25.988 12.618 -1.793 1.00 0.00 1 GLY A C 15
ATOM 15516 O O . GLY A 1 1 ? 25.871 12.264 -2.966 1.00 0.00 1 GLY A O 15
ATOM 15520 N N . SER A 1 2 ? 26.088 11.758 -0.785 1.00 0.00 2 SER A N 15
ATOM 15521 C CA . SER A 1 2 ? 26.071 10.316 -1.005 1.00 0.00 2 SER A CA 15
ATOM 15522 C C . SER A 1 2 ? 25.356 9.600 0.137 1.00 0.00 2 SER A C 15
ATOM 15523 O O . SER A 1 2 ? 25.779 9.672 1.290 1.00 0.00 2 SER A O 15
ATOM 15531 N N . SER A 1 3 ? 24.269 8.911 -0.194 1.00 0.00 3 SER A N 15
ATOM 15532 C CA . SER A 1 3 ? 23.492 8.184 0.803 1.00 0.00 3 SER A CA 15
ATOM 15533 C C . SER A 1 3 ? 22.799 6.977 0.179 1.00 0.00 3 SER A C 15
ATOM 15534 O O . SER A 1 3 ? 22.827 6.791 -1.038 1.00 0.00 3 SER A O 15
ATOM 15542 N N . GLY A 1 4 ? 22.178 6.157 1.021 1.00 0.00 4 GLY A N 15
ATOM 15543 C CA . GLY A 1 4 ? 21.487 4.977 0.535 1.00 0.00 4 GLY A CA 15
ATOM 15544 C C . GLY A 1 4 ? 20.119 4.805 1.165 1.00 0.00 4 GLY A C 15
ATOM 15545 O O . GLY A 1 4 ? 20.005 4.621 2.376 1.00 0.00 4 GLY A O 15
ATOM 15549 N N . SER A 1 5 ? 19.078 4.867 0.341 1.00 0.00 5 SER A N 15
ATOM 15550 C CA . SER A 1 5 ? 17.711 4.723 0.825 1.00 0.00 5 SER A CA 15
ATOM 15551 C C . SER A 1 5 ? 16.821 4.088 -0.240 1.00 0.00 5 SER A C 15
ATOM 15552 O O . SER A 1 5 ? 16.967 4.364 -1.431 1.00 0.00 5 SER A O 15
ATOM 15560 N N . SER A 1 6 ? 15.898 3.237 0.197 1.00 0.00 6 SER A N 15
ATOM 15561 C CA . SER A 1 6 ? 14.986 2.561 -0.717 1.00 0.00 6 SER A CA 15
ATOM 15562 C C . SER A 1 6 ? 13.670 2.226 -0.024 1.00 0.00 6 SER A C 15
ATOM 15563 O O . SER A 1 6 ? 13.585 2.224 1.203 1.00 0.00 6 SER A O 15
ATOM 15571 N N . GLY A 1 7 ? 12.644 1.942 -0.820 1.00 0.00 7 GLY A N 15
ATOM 15572 C CA . GLY A 1 7 ? 11.344 1.609 -0.266 1.00 0.00 7 GLY A CA 15
ATOM 15573 C C . GLY A 1 7 ? 10.713 0.412 -0.949 1.00 0.00 7 GLY A C 15
ATOM 15574 O O . GLY A 1 7 ? 10.354 0.459 -2.126 1.00 0.00 7 GLY A O 15
ATOM 15578 N N . PRO A 1 8 ? 10.569 -0.693 -0.201 1.00 0.00 8 PRO A N 15
ATOM 15579 C CA . PRO A 1 8 ? 9.977 -1.929 -0.722 1.00 0.00 8 PRO A CA 15
ATOM 15580 C C . PRO A 1 8 ? 8.480 -1.790 -0.980 1.00 0.00 8 PRO A C 15
ATOM 15581 O O . PRO A 1 8 ? 7.910 -0.713 -0.813 1.00 0.00 8 PRO A O 15
ATOM 15592 N N . GLN A 1 9 ? 7.851 -2.887 -1.385 1.00 0.00 9 GLN A N 15
ATOM 15593 C CA . GLN A 1 9 ? 6.419 -2.887 -1.666 1.00 0.00 9 GLN A CA 15
ATOM 15594 C C . GLN A 1 9 ? 5.619 -2.542 -0.414 1.00 0.00 9 GLN A C 15
ATOM 15595 O O . GLN A 1 9 ? 5.829 -3.126 0.649 1.00 0.00 9 GLN A O 15
ATOM 15609 N N . ILE A 1 10 ? 4.703 -1.589 -0.549 1.00 0.00 10 ILE A N 15
ATOM 15610 C CA . ILE A 1 10 ? 3.872 -1.166 0.572 1.00 0.00 10 ILE A CA 15
ATOM 15611 C C . ILE A 1 10 ? 2.414 -1.552 0.351 1.00 0.00 10 ILE A C 15
ATOM 15612 O O . ILE A 1 10 ? 1.986 -1.779 -0.782 1.00 0.00 10 ILE A O 15
ATOM 15628 N N . ASP A 1 11 ? 1.654 -1.623 1.438 1.00 0.00 11 ASP A N 15
ATOM 15629 C CA . ASP A 1 11 ? 0.242 -1.979 1.363 1.00 0.00 11 ASP A CA 15
ATOM 15630 C C . ASP A 1 11 ? -0.572 -0.846 0.745 1.00 0.00 11 ASP A C 15
ATOM 15631 O O . ASP A 1 11 ? -0.189 0.321 0.825 1.00 0.00 11 ASP A O 15
ATOM 15640 N N . SER A 1 12 ? -1.695 -1.198 0.129 1.00 0.00 12 SER A N 15
ATOM 15641 C CA . SER A 1 12 ? -2.560 -0.212 -0.507 1.00 0.00 12 SER A CA 15
ATOM 15642 C C . SER A 1 12 ? -2.771 0.994 0.404 1.00 0.00 12 SER A C 15
ATOM 15643 O O . SER A 1 12 ? -2.488 2.130 0.024 1.00 0.00 12 SER A O 15
ATOM 15651 N N . SER A 1 13 ? -3.268 0.738 1.610 1.00 0.00 13 SER A N 15
ATOM 15652 C CA . SER A 1 13 ? -3.519 1.801 2.575 1.00 0.00 13 SER A CA 15
ATOM 15653 C C . SER A 1 13 ? -2.386 1.892 3.591 1.00 0.00 13 SER A C 15
ATOM 15654 O O . SER A 1 13 ? -2.053 0.911 4.256 1.00 0.00 13 SER A O 15
ATOM 15662 N N . ARG A 1 14 ? -1.797 3.077 3.707 1.00 0.00 14 ARG A N 15
ATOM 15663 C CA . ARG A 1 14 ? -0.698 3.297 4.640 1.00 0.00 14 ARG A CA 15
ATOM 15664 C C . ARG A 1 14 ? -1.226 3.561 6.047 1.00 0.00 14 ARG A C 15
ATOM 15665 O O . ARG A 1 14 ? -0.497 4.041 6.915 1.00 0.00 14 ARG A O 15
ATOM 15686 N N . ILE A 1 15 ? -2.499 3.243 6.265 1.00 0.00 15 ILE A N 15
ATOM 15687 C CA . ILE A 1 15 ? -3.124 3.445 7.567 1.00 0.00 15 ILE A CA 15
ATOM 15688 C C . ILE A 1 15 ? -4.107 2.323 7.883 1.00 0.00 15 ILE A C 15
ATOM 15689 O O . ILE A 1 15 ? -5.058 2.089 7.137 1.00 0.00 15 ILE A O 15
ATOM 15705 N N . ARG A 1 16 ? -3.873 1.635 8.995 1.00 0.00 16 ARG A N 15
ATOM 15706 C CA . ARG A 1 16 ? -4.740 0.539 9.411 1.00 0.00 16 ARG A CA 15
ATOM 15707 C C . ARG A 1 16 ? -4.748 0.399 10.931 1.00 0.00 16 ARG A C 15
ATOM 15708 O O . ARG A 1 16 ? -3.764 -0.038 11.530 1.00 0.00 16 ARG A O 15
ATOM 15729 N N . SER A 1 17 ? -5.864 0.773 11.549 1.00 0.00 17 SER A N 15
ATOM 15730 C CA . SER A 1 17 ? -5.998 0.694 12.999 1.00 0.00 17 SER A CA 15
ATOM 15731 C C . SER A 1 17 ? -6.739 -0.577 13.406 1.00 0.00 17 SER A C 15
ATOM 15732 O O . SER A 1 17 ? -6.170 -1.463 14.046 1.00 0.00 17 SER A O 15
ATOM 15740 N N . HIS A 1 18 ? -8.012 -0.659 13.033 1.00 0.00 18 HIS A N 15
ATOM 15741 C CA . HIS A 1 18 ? -8.832 -1.820 13.358 1.00 0.00 18 HIS A CA 15
ATOM 15742 C C . HIS A 1 18 ? -8.140 -3.110 12.931 1.00 0.00 18 HIS A C 15
ATOM 15743 O O . HIS A 1 18 ? -8.086 -3.432 11.743 1.00 0.00 18 HIS A O 15
ATOM 15757 N N . ILE A 1 19 ? -7.612 -3.845 13.903 1.00 0.00 19 ILE A N 15
ATOM 15758 C CA . ILE A 1 19 ? -6.924 -5.100 13.626 1.00 0.00 19 ILE A CA 15
ATOM 15759 C C . ILE A 1 19 ? -7.908 -6.264 13.564 1.00 0.00 19 ILE A C 15
ATOM 15760 O O . ILE A 1 19 ? -8.820 -6.364 14.384 1.00 0.00 19 ILE A O 15
ATOM 15776 N N . CYS A 1 20 ? -7.714 -7.142 12.587 1.00 0.00 20 CYS A N 15
ATOM 15777 C CA . CYS A 1 20 ? -8.583 -8.301 12.416 1.00 0.00 20 CYS A CA 15
ATOM 15778 C C . CYS A 1 20 ? -8.452 -9.257 13.600 1.00 0.00 20 CYS A C 15
ATOM 15779 O O . CYS A 1 20 ? -7.418 -9.899 13.780 1.00 0.00 20 CYS A O 15
ATOM 15786 N N . SER A 1 21 ? -9.508 -9.346 14.401 1.00 0.00 21 SER A N 15
ATOM 15787 C CA . SER A 1 21 ? -9.511 -10.221 15.568 1.00 0.00 21 SER A CA 15
ATOM 15788 C C . SER A 1 21 ? -8.708 -11.490 15.297 1.00 0.00 21 SER A C 15
ATOM 15789 O O . SER A 1 21 ? -7.844 -11.872 16.087 1.00 0.00 21 SER A O 15
ATOM 15797 N N . HIS A 1 22 ? -9.001 -12.139 14.175 1.00 0.00 22 HIS A N 15
ATOM 15798 C CA . HIS A 1 22 ? -8.307 -13.366 13.798 1.00 0.00 22 HIS A CA 15
ATOM 15799 C C . HIS A 1 22 ? -6.816 -13.109 13.605 1.00 0.00 22 HIS A C 15
ATOM 15800 O O . HIS A 1 22 ? -6.402 -12.310 12.765 1.00 0.00 22 HIS A O 15
ATOM 15814 N N . PRO A 1 23 ? -5.988 -13.801 14.402 1.00 0.00 23 PRO A N 15
ATOM 15815 C CA . PRO A 1 23 ? -4.529 -13.664 14.338 1.00 0.00 23 PRO A CA 15
ATOM 15816 C C . PRO A 1 23 ? -3.948 -14.253 13.057 1.00 0.00 23 PRO A C 15
ATOM 15817 O O . PRO A 1 23 ? -3.165 -13.605 12.365 1.00 0.00 23 PRO A O 15
ATOM 15828 N N . GLY A 1 24 ? -4.337 -15.487 12.749 1.00 0.00 24 GLY A N 15
ATOM 15829 C CA . GLY A 1 24 ? -3.844 -16.142 11.551 1.00 0.00 24 GLY A CA 15
ATOM 15830 C C . GLY A 1 24 ? -4.008 -15.284 10.312 1.00 0.00 24 GLY A C 15
ATOM 15831 O O . GLY A 1 24 ? -3.160 -15.302 9.419 1.00 0.00 24 GLY A O 15
ATOM 15835 N N . CYS A 1 25 ? -5.102 -14.532 10.255 1.00 0.00 25 CYS A N 15
ATOM 15836 C CA . CYS A 1 25 ? -5.376 -13.665 9.116 1.00 0.00 25 CYS A CA 15
ATOM 15837 C C . CYS A 1 25 ? -4.345 -12.543 9.025 1.00 0.00 25 CYS A C 15
ATOM 15838 O O . CYS A 1 25 ? -3.654 -12.400 8.018 1.00 0.00 25 CYS A O 15
ATOM 15845 N N . GLY A 1 26 ? -4.248 -11.749 10.087 1.00 0.00 26 GLY A N 15
ATOM 15846 C CA . GLY A 1 26 ? -3.300 -10.650 10.107 1.00 0.00 26 GLY A CA 15
ATOM 15847 C C . GLY A 1 26 ? -3.678 -9.541 9.147 1.00 0.00 26 GLY A C 15
ATOM 15848 O O . GLY A 1 26 ? -2.863 -9.111 8.332 1.00 0.00 26 GLY A O 15
ATOM 15852 N N . LYS A 1 27 ? -4.918 -9.075 9.242 1.00 0.00 27 LYS A N 15
ATOM 15853 C CA . LYS A 1 27 ? -5.404 -8.009 8.375 1.00 0.00 27 LYS A CA 15
ATOM 15854 C C . LYS A 1 27 ? -5.917 -6.830 9.196 1.00 0.00 27 LYS A C 15
ATOM 15855 O O . LYS A 1 27 ? -6.584 -7.013 10.215 1.00 0.00 27 LYS A O 15
ATOM 15874 N N . THR A 1 28 ? -5.602 -5.619 8.747 1.00 0.00 28 THR A N 15
ATOM 15875 C CA . THR A 1 28 ? -6.032 -4.412 9.440 1.00 0.00 28 THR A CA 15
ATOM 15876 C C . THR A 1 28 ? -6.497 -3.347 8.453 1.00 0.00 28 THR A C 15
ATOM 15877 O O . THR A 1 28 ? -6.015 -3.283 7.321 1.00 0.00 28 THR A O 15
ATOM 15888 N N . TYR A 1 29 ? -7.435 -2.513 8.888 1.00 0.00 29 TYR A N 15
ATOM 15889 C CA . TYR A 1 29 ? -7.967 -1.451 8.042 1.00 0.00 29 TYR A CA 15
ATOM 15890 C C . TYR A 1 29 ? -8.191 -0.174 8.845 1.00 0.00 29 TYR A C 15
ATOM 15891 O O . TYR A 1 29 ? -8.607 -0.221 10.004 1.00 0.00 29 TYR A O 15
ATOM 15909 N N . PHE A 1 30 ? -7.914 0.965 8.222 1.00 0.00 30 PHE A N 15
ATOM 15910 C CA . PHE A 1 30 ? -8.085 2.257 8.878 1.00 0.00 30 PHE A CA 15
ATOM 15911 C C . PHE A 1 30 ? -9.552 2.506 9.214 1.00 0.00 30 PHE A C 15
ATOM 15912 O O . PHE A 1 30 ? -9.907 2.726 10.373 1.00 0.00 30 PHE A O 15
ATOM 15929 N N . LYS A 1 31 ? -10.402 2.471 8.193 1.00 0.00 31 LYS A N 15
ATOM 15930 C CA . LYS A 1 31 ? -11.831 2.691 8.378 1.00 0.00 31 LYS A CA 15
ATOM 15931 C C . LYS A 1 31 ? -12.390 1.766 9.454 1.00 0.00 31 LYS A C 15
ATOM 15932 O O . LYS A 1 31 ? -12.625 0.583 9.209 1.00 0.00 31 LYS A O 15
ATOM 15951 N N . SER A 1 32 ? -12.601 2.314 10.647 1.00 0.00 32 SER A N 15
ATOM 15952 C CA . SER A 1 32 ? -13.130 1.537 11.762 1.00 0.00 32 SER A CA 15
ATOM 15953 C C . SER A 1 32 ? -14.245 0.606 11.295 1.00 0.00 32 SER A C 15
ATOM 15954 O O . SER A 1 32 ? -14.454 -0.465 11.864 1.00 0.00 32 SER A O 15
ATOM 15962 N N . SER A 1 33 ? -14.958 1.024 10.254 1.00 0.00 33 SER A N 15
ATOM 15963 C CA . SER A 1 33 ? -16.054 0.231 9.711 1.00 0.00 33 SER A CA 15
ATOM 15964 C C . SER A 1 33 ? -15.525 -0.920 8.862 1.00 0.00 33 SER A C 15
ATOM 15965 O O . SER A 1 33 ? -15.936 -2.070 9.025 1.00 0.00 33 SER A O 15
ATOM 15973 N N . HIS A 1 34 ? -14.607 -0.603 7.953 1.00 0.00 34 HIS A N 15
ATOM 15974 C CA . HIS A 1 34 ? -14.018 -1.610 7.077 1.00 0.00 34 HIS A CA 15
ATOM 15975 C C . HIS A 1 34 ? -13.918 -2.956 7.788 1.00 0.00 34 HIS A C 15
ATOM 15976 O O . HIS A 1 34 ? -14.463 -3.958 7.322 1.00 0.00 34 HIS A O 15
ATOM 15990 N N . LEU A 1 35 ? -13.217 -2.973 8.916 1.00 0.00 35 LEU A N 15
ATOM 15991 C CA . LEU A 1 35 ? -13.044 -4.197 9.691 1.00 0.00 35 LEU A CA 15
ATOM 15992 C C . LEU A 1 35 ? -14.337 -5.004 9.730 1.00 0.00 35 LEU A C 15
ATOM 15993 O O . LEU A 1 35 ? -14.359 -6.181 9.368 1.00 0.00 35 LEU A O 15
ATOM 16009 N N . LYS A 1 36 ? -15.415 -4.363 10.168 1.00 0.00 36 LYS A N 15
ATOM 16010 C CA . LYS A 1 36 ? -16.715 -5.020 10.252 1.00 0.00 36 LYS A CA 15
ATOM 16011 C C . LYS A 1 36 ? -17.040 -5.749 8.953 1.00 0.00 36 LYS A C 15
ATOM 16012 O O . LYS A 1 36 ? -17.546 -6.871 8.969 1.00 0.00 36 LYS A O 15
ATOM 16031 N N . ALA A 1 37 ? -16.745 -5.106 7.828 1.00 0.00 37 ALA A N 15
ATOM 16032 C CA . ALA A 1 37 ? -17.002 -5.695 6.520 1.00 0.00 37 ALA A CA 15
ATOM 16033 C C . ALA A 1 37 ? -16.037 -6.840 6.234 1.00 0.00 37 ALA A C 15
ATOM 16034 O O . ALA A 1 37 ? -16.417 -7.852 5.642 1.00 0.00 37 ALA A O 15
ATOM 16041 N N . HIS A 1 38 ? -14.789 -6.675 6.658 1.00 0.00 38 HIS A N 15
ATOM 16042 C CA . HIS A 1 38 ? -13.769 -7.697 6.447 1.00 0.00 38 HIS A CA 15
ATOM 16043 C C . HIS A 1 38 ? -14.008 -8.900 7.353 1.00 0.00 38 HIS A C 15
ATOM 16044 O O . HIS A 1 38 ? -13.568 -10.012 7.057 1.00 0.00 38 HIS A O 15
ATOM 16058 N N . THR A 1 39 ? -14.709 -8.671 8.460 1.00 0.00 39 THR A N 15
ATOM 16059 C CA . THR A 1 39 ? -15.006 -9.735 9.410 1.00 0.00 39 THR A CA 15
ATOM 16060 C C . THR A 1 39 ? -16.269 -10.491 9.013 1.00 0.00 39 THR A C 15
ATOM 16061 O O . THR A 1 39 ? -16.409 -11.679 9.300 1.00 0.00 39 THR A O 15
ATOM 16072 N N . ARG A 1 40 ? -17.186 -9.794 8.349 1.00 0.00 40 ARG A N 15
ATOM 16073 C CA . ARG A 1 40 ? -18.437 -10.400 7.913 1.00 0.00 40 ARG A CA 15
ATOM 16074 C C . ARG A 1 40 ? -18.188 -11.761 7.268 1.00 0.00 40 ARG A C 15
ATOM 16075 O O . ARG A 1 40 ? -18.828 -12.752 7.616 1.00 0.00 40 ARG A O 15
ATOM 16096 N N . THR A 1 41 ? -17.252 -11.799 6.325 1.00 0.00 41 THR A N 15
ATOM 16097 C CA . THR A 1 41 ? -16.918 -13.036 5.631 1.00 0.00 41 THR A CA 15
ATOM 16098 C C . THR A 1 41 ? -16.374 -14.081 6.598 1.00 0.00 41 THR A C 15
ATOM 16099 O O . THR A 1 41 ? -16.778 -15.244 6.564 1.00 0.00 41 THR A O 15
ATOM 16110 N N . HIS A 1 42 ? -15.454 -13.659 7.460 1.00 0.00 42 HIS A N 15
ATOM 16111 C CA . HIS A 1 42 ? -14.854 -14.558 8.439 1.00 0.00 42 HIS A CA 15
ATOM 16112 C C . HIS A 1 42 ? -15.923 -15.398 9.132 1.00 0.00 42 HIS A C 15
ATOM 16113 O O . HIS A 1 42 ? -15.809 -16.622 9.215 1.00 0.00 42 HIS A O 15
ATOM 16127 N N . THR A 1 43 ? -16.962 -14.734 9.627 1.00 0.00 43 THR A N 15
ATOM 16128 C CA . THR A 1 43 ? -18.051 -15.418 10.314 1.00 0.00 43 THR A CA 15
ATOM 16129 C C . THR A 1 43 ? -19.047 -16.002 9.320 1.00 0.00 43 THR A C 15
ATOM 16130 O O . THR A 1 43 ? -19.251 -17.215 9.269 1.00 0.00 43 THR A O 15
ATOM 16141 N N . GLY A 1 44 ? -19.665 -15.132 8.527 1.00 0.00 44 GLY A N 15
ATOM 16142 C CA . GLY A 1 44 ? -20.633 -15.581 7.544 1.00 0.00 44 GLY A CA 15
ATOM 16143 C C . GLY A 1 44 ? -21.838 -14.666 7.456 1.00 0.00 44 GLY A C 15
ATOM 16144 O O . GLY A 1 44 ? -21.702 -13.444 7.508 1.00 0.00 44 GLY A O 15
ATOM 16148 N N . GLU A 1 45 ? -23.021 -15.258 7.322 1.00 0.00 45 GLU A N 15
ATOM 16149 C CA . GLU A 1 45 ? -24.254 -14.487 7.224 1.00 0.00 45 GLU A CA 15
ATOM 16150 C C . GLU A 1 45 ? -24.829 -14.201 8.608 1.00 0.00 45 GLU A C 15
ATOM 16151 O O . GLU A 1 45 ? -24.897 -13.050 9.039 1.00 0.00 45 GLU A O 15
ATOM 16163 N N . LYS A 1 46 ? -25.241 -15.257 9.300 1.00 0.00 46 LYS A N 15
ATOM 16164 C CA . LYS A 1 46 ? -25.808 -15.123 10.637 1.00 0.00 46 LYS A CA 15
ATOM 16165 C C . LYS A 1 46 ? -24.898 -14.290 11.534 1.00 0.00 46 LYS A C 15
ATOM 16166 O O . LYS A 1 46 ? -23.849 -14.745 11.987 1.00 0.00 46 LYS A O 15
ATOM 16185 N N . PRO A 1 47 ? -25.308 -13.040 11.798 1.00 0.00 47 PRO A N 15
ATOM 16186 C CA . PRO A 1 47 ? -24.545 -12.120 12.644 1.00 0.00 47 PRO A CA 15
ATOM 16187 C C . PRO A 1 47 ? -24.554 -12.537 14.111 1.00 0.00 47 PRO A C 15
ATOM 16188 O O . PRO A 1 47 ? -23.621 -12.239 14.857 1.00 0.00 47 PRO A O 15
ATOM 16199 N N . PHE A 1 48 ? -25.613 -13.229 14.518 1.00 0.00 48 PHE A N 15
ATOM 16200 C CA . PHE A 1 48 ? -25.742 -13.688 15.897 1.00 0.00 48 PHE A CA 15
ATOM 16201 C C . PHE A 1 48 ? -24.968 -14.985 16.113 1.00 0.00 48 PHE A C 15
ATOM 16202 O O . PHE A 1 48 ? -25.203 -15.707 17.083 1.00 0.00 48 PHE A O 15
ATOM 16219 N N . SER A 1 49 ? -24.043 -15.274 15.203 1.00 0.00 49 SER A N 15
ATOM 16220 C CA . SER A 1 49 ? -23.237 -16.486 15.291 1.00 0.00 49 SER A CA 15
ATOM 16221 C C . SER A 1 49 ? -22.473 -16.534 16.611 1.00 0.00 49 SER A C 15
ATOM 16222 O O . SER A 1 49 ? -21.770 -15.589 16.970 1.00 0.00 49 SER A O 15
ATOM 16230 N N . CYS A 1 50 ? -22.616 -17.643 17.330 1.00 0.00 50 CYS A N 15
ATOM 16231 C CA . CYS A 1 50 ? -21.941 -17.817 18.610 1.00 0.00 50 CYS A CA 15
ATOM 16232 C C . CYS A 1 50 ? -20.445 -17.547 18.478 1.00 0.00 50 CYS A C 15
ATOM 16233 O O . CYS A 1 50 ? -19.858 -17.753 17.415 1.00 0.00 50 CYS A O 15
ATOM 16240 N N . SER A 1 51 ? -19.834 -17.085 19.565 1.00 0.00 51 SER A N 15
ATOM 16241 C CA . SER A 1 51 ? -18.407 -16.784 19.570 1.00 0.00 51 SER A CA 15
ATOM 16242 C C . SER A 1 51 ? -17.646 -17.774 20.445 1.00 0.00 51 SER A C 15
ATOM 16243 O O . SER A 1 51 ? -16.506 -17.523 20.836 1.00 0.00 51 SER A O 15
ATOM 16251 N N . TRP A 1 52 ? -18.284 -18.898 20.749 1.00 0.00 52 TRP A N 15
ATOM 16252 C CA . TRP A 1 52 ? -17.668 -19.926 21.580 1.00 0.00 52 TRP A CA 15
ATOM 16253 C C . TRP A 1 52 ? -16.803 -20.860 20.738 1.00 0.00 52 TRP A C 15
ATOM 16254 O O . TRP A 1 52 ? -16.835 -20.811 19.508 1.00 0.00 52 TRP A O 15
ATOM 16275 N N . LYS A 1 53 ? -16.032 -21.708 21.408 1.00 0.00 53 LYS A N 15
ATOM 16276 C CA . LYS A 1 53 ? -15.159 -22.654 20.722 1.00 0.00 53 LYS A CA 15
ATOM 16277 C C . LYS A 1 53 ? -15.812 -24.030 20.632 1.00 0.00 53 LYS A C 15
ATOM 16278 O O . LYS A 1 53 ? -16.193 -24.477 19.551 1.00 0.00 53 LYS A O 15
ATOM 16297 N N . GLY A 1 54 ? -15.940 -24.695 21.775 1.00 0.00 54 GLY A N 15
ATOM 16298 C CA . GLY A 1 54 ? -16.549 -26.013 21.802 1.00 0.00 54 GLY A CA 15
ATOM 16299 C C . GLY A 1 54 ? -17.903 -26.039 21.122 1.00 0.00 54 GLY A C 15
ATOM 16300 O O . GLY A 1 54 ? -18.154 -26.878 20.256 1.00 0.00 54 GLY A O 15
ATOM 16304 N N . CYS A 1 55 ? -18.780 -25.121 21.515 1.00 0.00 55 CYS A N 15
ATOM 16305 C CA . CYS A 1 55 ? -20.116 -25.044 20.937 1.00 0.00 55 CYS A CA 15
ATOM 16306 C C . CYS A 1 55 ? -20.047 -24.915 19.419 1.00 0.00 55 CYS A C 15
ATOM 16307 O O . CYS A 1 55 ? -20.449 -25.822 18.691 1.00 0.00 55 CYS A O 15
ATOM 16314 N N . GLU A 1 56 ? -19.536 -23.782 18.949 1.00 0.00 56 GLU A N 15
ATOM 16315 C CA . GLU A 1 56 ? -19.414 -23.536 17.517 1.00 0.00 56 GLU A CA 15
ATOM 16316 C C . GLU A 1 56 ? -20.776 -23.618 16.834 1.00 0.00 56 GLU A C 15
ATOM 16317 O O . GLU A 1 56 ? -20.921 -24.251 15.787 1.00 0.00 56 GLU A O 15
ATOM 16329 N N . ARG A 1 57 ? -21.773 -22.976 17.433 1.00 0.00 57 ARG A N 15
ATOM 16330 C CA . ARG A 1 57 ? -23.124 -22.977 16.885 1.00 0.00 57 ARG A CA 15
ATOM 16331 C C . ARG A 1 57 ? -23.567 -21.562 16.527 1.00 0.00 57 ARG A C 15
ATOM 16332 O O . ARG A 1 57 ? -23.783 -20.728 17.406 1.00 0.00 57 ARG A O 15
ATOM 16353 N N . ARG A 1 58 ? -23.700 -21.298 15.231 1.00 0.00 58 ARG A N 15
ATOM 16354 C CA . ARG A 1 58 ? -24.116 -19.983 14.757 1.00 0.00 58 ARG A CA 15
ATOM 16355 C C . ARG A 1 58 ? -25.628 -19.931 14.559 1.00 0.00 58 ARG A C 15
ATOM 16356 O O . ARG A 1 58 ? -26.288 -20.965 14.459 1.00 0.00 58 ARG A O 15
ATOM 16377 N N . PHE A 1 59 ? -26.170 -18.719 14.505 1.00 0.00 59 PHE A N 15
ATOM 16378 C CA . PHE A 1 59 ? -27.604 -18.530 14.320 1.00 0.00 59 PHE A CA 15
ATOM 16379 C C . PHE A 1 59 ? -27.894 -17.195 13.641 1.00 0.00 59 PHE A C 15
ATOM 16380 O O . PHE A 1 59 ? -27.428 -16.146 14.084 1.00 0.00 59 PHE A O 15
ATOM 16397 N N . ALA A 1 60 ? -28.666 -17.244 12.561 1.00 0.00 60 ALA A N 15
ATOM 16398 C CA . ALA A 1 60 ? -29.021 -16.040 11.819 1.00 0.00 60 ALA A CA 15
ATOM 16399 C C . ALA A 1 60 ? -30.048 -15.208 12.581 1.00 0.00 60 ALA A C 15
ATOM 16400 O O . ALA A 1 60 ? -30.106 -13.988 12.434 1.00 0.00 60 ALA A O 15
ATOM 16407 N N . ARG A 1 61 ? -30.858 -15.878 13.394 1.00 0.00 61 ARG A N 15
ATOM 16408 C CA . ARG A 1 61 ? -31.886 -15.202 14.177 1.00 0.00 61 ARG A CA 15
ATOM 16409 C C . ARG A 1 61 ? -31.296 -14.615 15.457 1.00 0.00 61 ARG A C 15
ATOM 16410 O O . ARG A 1 61 ? -30.225 -15.026 15.904 1.00 0.00 61 ARG A O 15
ATOM 16431 N N . SER A 1 62 ? -32.002 -13.651 16.040 1.00 0.00 62 SER A N 15
ATOM 16432 C CA . SER A 1 62 ? -31.545 -13.005 17.265 1.00 0.00 62 SER A CA 15
ATOM 16433 C C . SER A 1 62 ? -31.933 -13.828 18.490 1.00 0.00 62 SER A C 15
ATOM 16434 O O . SER A 1 62 ? -31.072 -14.341 19.205 1.00 0.00 62 SER A O 15
ATOM 16442 N N . ASP A 1 63 ? -33.235 -13.950 18.725 1.00 0.00 63 ASP A N 15
ATOM 16443 C CA . ASP A 1 63 ? -33.739 -14.711 19.862 1.00 0.00 63 ASP A CA 15
ATOM 16444 C C . ASP A 1 63 ? -32.921 -15.983 20.070 1.00 0.00 63 ASP A C 15
ATOM 16445 O O . ASP A 1 63 ? -32.498 -16.283 21.186 1.00 0.00 63 ASP A O 15
ATOM 16454 N N . GLU A 1 64 ? -32.704 -16.723 18.989 1.00 0.00 64 GLU A N 15
ATOM 16455 C CA . GLU A 1 64 ? -31.937 -17.963 19.054 1.00 0.00 64 GLU A CA 15
ATOM 16456 C C . GLU A 1 64 ? -30.694 -17.789 19.921 1.00 0.00 64 GLU A C 15
ATOM 16457 O O . GLU A 1 64 ? -30.480 -18.536 20.877 1.00 0.00 64 GLU A O 15
ATOM 16469 N N . LEU A 1 65 ? -29.877 -16.798 19.581 1.00 0.00 65 LEU A N 15
ATOM 16470 C CA . LEU A 1 65 ? -28.653 -16.525 20.327 1.00 0.00 65 LEU A CA 15
ATOM 16471 C C . LEU A 1 65 ? -28.968 -16.160 21.774 1.00 0.00 65 LEU A C 15
ATOM 16472 O O . LEU A 1 65 ? -28.357 -16.685 22.705 1.00 0.00 65 LEU A O 15
ATOM 16488 N N . SER A 1 66 ? -29.926 -15.257 21.956 1.00 0.00 66 SER A N 15
ATOM 16489 C CA . SER A 1 66 ? -30.322 -14.819 23.289 1.00 0.00 66 SER A CA 15
ATOM 16490 C C . SER A 1 66 ? -30.596 -16.017 24.195 1.00 0.00 66 SER A C 15
ATOM 16491 O O . SER A 1 66 ? -30.035 -16.125 25.285 1.00 0.00 66 SER A O 15
ATOM 16499 N N . ARG A 1 67 ? -31.463 -16.913 23.734 1.00 0.00 67 ARG A N 15
ATOM 16500 C CA . ARG A 1 67 ? -31.812 -18.102 24.501 1.00 0.00 67 ARG A CA 15
ATOM 16501 C C . ARG A 1 67 ? -30.691 -19.135 24.446 1.00 0.00 67 ARG A C 15
ATOM 16502 O O . ARG A 1 67 ? -30.527 -19.938 25.364 1.00 0.00 67 ARG A O 15
ATOM 16523 N N . HIS A 1 68 ? -29.922 -19.108 23.362 1.00 0.00 68 HIS A N 15
ATOM 16524 C CA . HIS A 1 68 ? -28.815 -20.042 23.187 1.00 0.00 68 HIS A CA 15
ATOM 16525 C C . HIS A 1 68 ? -27.618 -19.633 24.040 1.00 0.00 68 HIS A C 15
ATOM 16526 O O . HIS A 1 68 ? -26.742 -20.447 24.329 1.00 0.00 68 HIS A O 15
ATOM 16540 N N . ARG A 1 69 ? -27.589 -18.366 24.440 1.00 0.00 69 ARG A N 15
ATOM 16541 C CA . ARG A 1 69 ? -26.499 -17.848 25.259 1.00 0.00 69 ARG A CA 15
ATOM 16542 C C . ARG A 1 69 ? -26.785 -18.058 26.742 1.00 0.00 69 ARG A C 15
ATOM 16543 O O . ARG A 1 69 ? -25.975 -18.635 27.466 1.00 0.00 69 ARG A O 15
ATOM 16564 N N . ARG A 1 70 ? -27.946 -17.585 27.187 1.00 0.00 70 ARG A N 15
ATOM 16565 C CA . ARG A 1 70 ? -28.339 -17.718 28.585 1.00 0.00 70 ARG A CA 15
ATOM 16566 C C . ARG A 1 70 ? -28.135 -19.150 29.073 1.00 0.00 70 ARG A C 15
ATOM 16567 O O . ARG A 1 70 ? -28.038 -19.401 30.275 1.00 0.00 70 ARG A O 15
ATOM 16588 N N . THR A 1 71 ? -28.072 -20.087 28.132 1.00 0.00 71 THR A N 15
ATOM 16589 C CA . THR A 1 71 ? -27.882 -21.493 28.465 1.00 0.00 71 THR A CA 15
ATOM 16590 C C . THR A 1 71 ? -26.410 -21.805 28.710 1.00 0.00 71 THR A C 15
ATOM 16591 O O . THR A 1 71 ? -26.073 -22.614 29.576 1.00 0.00 71 THR A O 15
ATOM 16602 N N . HIS A 1 72 ? -25.537 -21.160 27.943 1.00 0.00 72 HIS A N 15
ATOM 16603 C CA . HIS A 1 72 ? -24.100 -21.369 28.079 1.00 0.00 72 HIS A CA 15
ATOM 16604 C C . HIS A 1 72 ? -23.648 -21.127 29.516 1.00 0.00 72 HIS A C 15
ATOM 16605 O O . HIS A 1 72 ? -22.457 -21.164 29.817 1.00 0.00 72 HIS A O 15
ATOM 16621 N N . GLY A 1 1 ? 32.739 14.938 13.334 1.00 0.00 1 GLY A N 16
ATOM 16622 C CA . GLY A 1 1 ? 31.518 14.671 12.598 1.00 0.00 1 GLY A CA 16
ATOM 16623 C C . GLY A 1 1 ? 30.343 15.482 13.111 1.00 0.00 1 GLY A C 16
ATOM 16624 O O . GLY A 1 1 ? 29.326 14.924 13.521 1.00 0.00 1 GLY A O 16
ATOM 16628 N N . SER A 1 2 ? 30.484 16.803 13.090 1.00 0.00 2 SER A N 16
ATOM 16629 C CA . SER A 1 2 ? 29.429 17.693 13.561 1.00 0.00 2 SER A CA 16
ATOM 16630 C C . SER A 1 2 ? 28.422 17.977 12.450 1.00 0.00 2 SER A C 16
ATOM 16631 O O . SER A 1 2 ? 27.654 18.936 12.525 1.00 0.00 2 SER A O 16
ATOM 16639 N N . SER A 1 3 ? 28.433 17.136 11.421 1.00 0.00 3 SER A N 16
ATOM 16640 C CA . SER A 1 3 ? 27.523 17.298 10.293 1.00 0.00 3 SER A CA 16
ATOM 16641 C C . SER A 1 3 ? 26.148 16.723 10.617 1.00 0.00 3 SER A C 16
ATOM 16642 O O . SER A 1 3 ? 25.939 16.148 11.684 1.00 0.00 3 SER A O 16
ATOM 16650 N N . GLY A 1 4 ? 25.213 16.882 9.685 1.00 0.00 4 GLY A N 16
ATOM 16651 C CA . GLY A 1 4 ? 23.869 16.374 9.889 1.00 0.00 4 GLY A CA 16
ATOM 16652 C C . GLY A 1 4 ? 23.379 15.543 8.719 1.00 0.00 4 GLY A C 16
ATOM 16653 O O . GLY A 1 4 ? 23.855 15.701 7.595 1.00 0.00 4 GLY A O 16
ATOM 16657 N N . SER A 1 5 ? 22.428 14.654 8.984 1.00 0.00 5 SER A N 16
ATOM 16658 C CA . SER A 1 5 ? 21.877 13.791 7.944 1.00 0.00 5 SER A CA 16
ATOM 16659 C C . SER A 1 5 ? 20.369 13.980 7.825 1.00 0.00 5 SER A C 16
ATOM 16660 O O . SER A 1 5 ? 19.645 13.943 8.821 1.00 0.00 5 SER A O 16
ATOM 16668 N N . SER A 1 6 ? 19.899 14.183 6.597 1.00 0.00 6 SER A N 16
ATOM 16669 C CA . SER A 1 6 ? 18.478 14.382 6.346 1.00 0.00 6 SER A CA 16
ATOM 16670 C C . SER A 1 6 ? 17.795 13.059 6.012 1.00 0.00 6 SER A C 16
ATOM 16671 O O . SER A 1 6 ? 18.455 12.046 5.789 1.00 0.00 6 SER A O 16
ATOM 16679 N N . GLY A 1 7 ? 16.465 13.078 5.980 1.00 0.00 7 GLY A N 16
ATOM 16680 C CA . GLY A 1 7 ? 15.714 11.874 5.672 1.00 0.00 7 GLY A CA 16
ATOM 16681 C C . GLY A 1 7 ? 14.343 12.177 5.102 1.00 0.00 7 GLY A C 16
ATOM 16682 O O . GLY A 1 7 ? 14.116 13.225 4.497 1.00 0.00 7 GLY A O 16
ATOM 16686 N N . PRO A 1 8 ? 13.398 11.245 5.294 1.00 0.00 8 PRO A N 16
ATOM 16687 C CA . PRO A 1 8 ? 12.026 11.393 4.801 1.00 0.00 8 PRO A CA 16
ATOM 16688 C C . PRO A 1 8 ? 11.253 12.470 5.555 1.00 0.00 8 PRO A C 16
ATOM 16689 O O . PRO A 1 8 ? 11.076 12.384 6.771 1.00 0.00 8 PRO A O 16
ATOM 16700 N N . GLN A 1 9 ? 10.795 13.482 4.826 1.00 0.00 9 GLN A N 16
ATOM 16701 C CA . GLN A 1 9 ? 10.041 14.576 5.428 1.00 0.00 9 GLN A CA 16
ATOM 16702 C C . GLN A 1 9 ? 8.769 14.060 6.094 1.00 0.00 9 GLN A C 16
ATOM 16703 O O . GLN A 1 9 ? 8.414 14.488 7.191 1.00 0.00 9 GLN A O 16
ATOM 16717 N N . ILE A 1 10 ? 8.089 13.138 5.421 1.00 0.00 10 ILE A N 16
ATOM 16718 C CA . ILE A 1 10 ? 6.857 12.563 5.948 1.00 0.00 10 ILE A CA 16
ATOM 16719 C C . ILE A 1 10 ? 6.799 11.061 5.692 1.00 0.00 10 ILE A C 16
ATOM 16720 O O . ILE A 1 10 ? 7.392 10.559 4.737 1.00 0.00 10 ILE A O 16
ATOM 16736 N N . ASP A 1 11 ? 6.079 10.348 6.551 1.00 0.00 11 ASP A N 16
ATOM 16737 C CA . ASP A 1 11 ? 5.939 8.902 6.418 1.00 0.00 11 ASP A CA 16
ATOM 16738 C C . ASP A 1 11 ? 4.795 8.551 5.471 1.00 0.00 11 ASP A C 16
ATOM 16739 O O . ASP A 1 11 ? 3.991 9.411 5.108 1.00 0.00 11 ASP A O 16
ATOM 16748 N N . SER A 1 12 ? 4.729 7.285 5.075 1.00 0.00 12 SER A N 16
ATOM 16749 C CA . SER A 1 12 ? 3.685 6.821 4.166 1.00 0.00 12 SER A CA 16
ATOM 16750 C C . SER A 1 12 ? 3.169 5.449 4.588 1.00 0.00 12 SER A C 16
ATOM 16751 O O . SER A 1 12 ? 3.940 4.502 4.737 1.00 0.00 12 SER A O 16
ATOM 16759 N N . SER A 1 13 ? 1.857 5.352 4.779 1.00 0.00 13 SER A N 16
ATOM 16760 C CA . SER A 1 13 ? 1.235 4.097 5.186 1.00 0.00 13 SER A CA 16
ATOM 16761 C C . SER A 1 13 ? -0.283 4.172 5.047 1.00 0.00 13 SER A C 16
ATOM 16762 O O . SER A 1 13 ? -0.856 5.259 4.961 1.00 0.00 13 SER A O 16
ATOM 16770 N N . ARG A 1 14 ? -0.926 3.010 5.026 1.00 0.00 14 ARG A N 16
ATOM 16771 C CA . ARG A 1 14 ? -2.377 2.943 4.896 1.00 0.00 14 ARG A CA 16
ATOM 16772 C C . ARG A 1 14 ? -3.059 3.331 6.205 1.00 0.00 14 ARG A C 16
ATOM 16773 O O . ARG A 1 14 ? -4.268 3.560 6.242 1.00 0.00 14 ARG A O 16
ATOM 16794 N N . ILE A 1 15 ? -2.275 3.401 7.275 1.00 0.00 15 ILE A N 16
ATOM 16795 C CA . ILE A 1 15 ? -2.803 3.761 8.586 1.00 0.00 15 ILE A CA 16
ATOM 16796 C C . ILE A 1 15 ? -3.857 2.759 9.047 1.00 0.00 15 ILE A C 16
ATOM 16797 O O . ILE A 1 15 ? -4.937 3.141 9.497 1.00 0.00 15 ILE A O 16
ATOM 16813 N N . ARG A 1 16 ? -3.533 1.475 8.937 1.00 0.00 16 ARG A N 16
ATOM 16814 C CA . ARG A 1 16 ? -4.450 0.418 9.344 1.00 0.00 16 ARG A CA 16
ATOM 16815 C C . ARG A 1 16 ? -4.519 0.313 10.864 1.00 0.00 16 ARG A C 16
ATOM 16816 O O . ARG A 1 16 ? -3.573 -0.140 11.509 1.00 0.00 16 ARG A O 16
ATOM 16837 N N . SER A 1 17 ? -5.644 0.735 11.431 1.00 0.00 17 SER A N 16
ATOM 16838 C CA . SER A 1 17 ? -5.835 0.694 12.877 1.00 0.00 17 SER A CA 16
ATOM 16839 C C . SER A 1 17 ? -6.627 -0.545 13.284 1.00 0.00 17 SER A C 16
ATOM 16840 O O . SER A 1 17 ? -6.113 -1.423 13.979 1.00 0.00 17 SER A O 16
ATOM 16848 N N . HIS A 1 18 ? -7.881 -0.608 12.848 1.00 0.00 18 HIS A N 16
ATOM 16849 C CA . HIS A 1 18 ? -8.745 -1.739 13.167 1.00 0.00 18 HIS A CA 16
ATOM 16850 C C . HIS A 1 18 ? -8.079 -3.056 12.782 1.00 0.00 18 HIS A C 16
ATOM 16851 O O . HIS A 1 18 ? -8.024 -3.415 11.605 1.00 0.00 18 HIS A O 16
ATOM 16865 N N . ILE A 1 19 ? -7.576 -3.773 13.781 1.00 0.00 19 ILE A N 16
ATOM 16866 C CA . ILE A 1 19 ? -6.914 -5.051 13.547 1.00 0.00 19 ILE A CA 16
ATOM 16867 C C . ILE A 1 19 ? -7.921 -6.195 13.525 1.00 0.00 19 ILE A C 16
ATOM 16868 O O . ILE A 1 19 ? -8.808 -6.274 14.376 1.00 0.00 19 ILE A O 16
ATOM 16884 N N . CYS A 1 20 ? -7.778 -7.083 12.547 1.00 0.00 20 CYS A N 16
ATOM 16885 C CA . CYS A 1 20 ? -8.674 -8.225 12.414 1.00 0.00 20 CYS A CA 16
ATOM 16886 C C . CYS A 1 20 ? -8.659 -9.079 13.678 1.00 0.00 20 CYS A C 16
ATOM 16887 O O . CYS A 1 20 ? -7.598 -9.362 14.235 1.00 0.00 20 CYS A O 16
ATOM 16894 N N . SER A 1 21 ? -9.842 -9.487 14.125 1.00 0.00 21 SER A N 16
ATOM 16895 C CA . SER A 1 21 ? -9.966 -10.305 15.325 1.00 0.00 21 SER A CA 16
ATOM 16896 C C . SER A 1 21 ? -9.535 -11.743 15.049 1.00 0.00 21 SER A C 16
ATOM 16897 O O . SER A 1 21 ? -8.804 -12.347 15.836 1.00 0.00 21 SER A O 16
ATOM 16905 N N . HIS A 1 22 ? -9.992 -12.286 13.926 1.00 0.00 22 HIS A N 16
ATOM 16906 C CA . HIS A 1 22 ? -9.655 -13.653 13.545 1.00 0.00 22 HIS A CA 16
ATOM 16907 C C . HIS A 1 22 ? -8.143 -13.852 13.520 1.00 0.00 22 HIS A C 16
ATOM 16908 O O . HIS A 1 22 ? -7.404 -13.104 12.879 1.00 0.00 22 HIS A O 16
ATOM 16922 N N . PRO A 1 23 ? -7.670 -14.885 14.234 1.00 0.00 23 PRO A N 16
ATOM 16923 C CA . PRO A 1 23 ? -6.242 -15.206 14.309 1.00 0.00 23 PRO A CA 16
ATOM 16924 C C . PRO A 1 23 ? -5.697 -15.742 12.990 1.00 0.00 23 PRO A C 16
ATOM 16925 O O . PRO A 1 23 ? -6.446 -16.260 12.162 1.00 0.00 23 PRO A O 16
ATOM 16936 N N . GLY A 1 24 ? -4.387 -15.613 12.799 1.00 0.00 24 GLY A N 16
ATOM 16937 C CA . GLY A 1 24 ? -3.765 -16.090 11.578 1.00 0.00 24 GLY A CA 16
ATOM 16938 C C . GLY A 1 24 ? -3.975 -15.143 10.413 1.00 0.00 24 GLY A C 16
ATOM 16939 O O . GLY A 1 24 ? -3.049 -14.876 9.645 1.00 0.00 24 GLY A O 16
ATOM 16943 N N . CYS A 1 25 ? -5.195 -14.634 10.279 1.00 0.00 25 CYS A N 16
ATOM 16944 C CA . CYS A 1 25 ? -5.525 -13.714 9.197 1.00 0.00 25 CYS A CA 16
ATOM 16945 C C . CYS A 1 25 ? -4.531 -12.558 9.145 1.00 0.00 25 CYS A C 16
ATOM 16946 O O . CYS A 1 25 ? -4.073 -12.167 8.072 1.00 0.00 25 CYS A O 16
ATOM 16953 N N . GLY A 1 26 ? -4.202 -12.013 10.312 1.00 0.00 26 GLY A N 16
ATOM 16954 C CA . GLY A 1 26 ? -3.265 -10.908 10.378 1.00 0.00 26 GLY A CA 16
ATOM 16955 C C . GLY A 1 26 ? -3.577 -9.822 9.368 1.00 0.00 26 GLY A C 16
ATOM 16956 O O . GLY A 1 26 ? -2.731 -9.461 8.549 1.00 0.00 26 GLY A O 16
ATOM 16960 N N . LYS A 1 27 ? -4.797 -9.299 9.422 1.00 0.00 27 LYS A N 16
ATOM 16961 C CA . LYS A 1 27 ? -5.222 -8.249 8.505 1.00 0.00 27 LYS A CA 16
ATOM 16962 C C . LYS A 1 27 ? -5.659 -7.003 9.269 1.00 0.00 27 LYS A C 16
ATOM 16963 O O . LYS A 1 27 ? -6.007 -7.075 10.448 1.00 0.00 27 LYS A O 16
ATOM 16982 N N . THR A 1 28 ? -5.641 -5.861 8.590 1.00 0.00 28 THR A N 16
ATOM 16983 C CA . THR A 1 28 ? -6.035 -4.599 9.204 1.00 0.00 28 THR A CA 16
ATOM 16984 C C . THR A 1 28 ? -6.537 -3.610 8.158 1.00 0.00 28 THR A C 16
ATOM 16985 O O . THR A 1 28 ? -6.118 -3.650 7.001 1.00 0.00 28 THR A O 16
ATOM 16996 N N . TYR A 1 29 ? -7.435 -2.724 8.571 1.00 0.00 29 TYR A N 16
ATOM 16997 C CA . TYR A 1 29 ? -7.995 -1.725 7.668 1.00 0.00 29 TYR A CA 16
ATOM 16998 C C . TYR A 1 29 ? -8.172 -0.387 8.378 1.00 0.00 29 TYR A C 16
ATOM 16999 O O . TYR A 1 29 ? -8.887 -0.290 9.376 1.00 0.00 29 TYR A O 16
ATOM 17017 N N . PHE A 1 30 ? -7.516 0.644 7.856 1.00 0.00 30 PHE A N 16
ATOM 17018 C CA . PHE A 1 30 ? -7.600 1.979 8.440 1.00 0.00 30 PHE A CA 16
ATOM 17019 C C . PHE A 1 30 ? -9.043 2.330 8.789 1.00 0.00 30 PHE A C 16
ATOM 17020 O O . PHE A 1 30 ? -9.337 2.754 9.907 1.00 0.00 30 PHE A O 16
ATOM 17037 N N . LYS A 1 31 ? -9.939 2.151 7.825 1.00 0.00 31 LYS A N 16
ATOM 17038 C CA . LYS A 1 31 ? -11.352 2.447 8.028 1.00 0.00 31 LYS A CA 16
ATOM 17039 C C . LYS A 1 31 ? -11.912 1.649 9.201 1.00 0.00 31 LYS A C 16
ATOM 17040 O O . LYS A 1 31 ? -11.816 0.422 9.232 1.00 0.00 31 LYS A O 16
ATOM 17059 N N . SER A 1 32 ? -12.499 2.353 10.164 1.00 0.00 32 SER A N 16
ATOM 17060 C CA . SER A 1 32 ? -13.072 1.710 11.340 1.00 0.00 32 SER A CA 16
ATOM 17061 C C . SER A 1 32 ? -14.188 0.749 10.943 1.00 0.00 32 SER A C 16
ATOM 17062 O O . SER A 1 32 ? -14.300 -0.349 11.489 1.00 0.00 32 SER A O 16
ATOM 17070 N N . SER A 1 33 ? -15.012 1.169 9.990 1.00 0.00 33 SER A N 16
ATOM 17071 C CA . SER A 1 33 ? -16.123 0.349 9.521 1.00 0.00 33 SER A CA 16
ATOM 17072 C C . SER A 1 33 ? -15.614 -0.854 8.732 1.00 0.00 33 SER A C 16
ATOM 17073 O O . SER A 1 33 ? -16.069 -1.980 8.932 1.00 0.00 33 SER A O 16
ATOM 17081 N N . HIS A 1 34 ? -14.667 -0.606 7.833 1.00 0.00 34 HIS A N 16
ATOM 17082 C CA . HIS A 1 34 ? -14.095 -1.668 7.012 1.00 0.00 34 HIS A CA 16
ATOM 17083 C C . HIS A 1 34 ? -14.057 -2.986 7.780 1.00 0.00 34 HIS A C 16
ATOM 17084 O O . HIS A 1 34 ? -14.676 -3.970 7.374 1.00 0.00 34 HIS A O 16
ATOM 17098 N N . LEU A 1 35 ? -13.325 -2.999 8.887 1.00 0.00 35 LEU A N 16
ATOM 17099 C CA . LEU A 1 35 ? -13.205 -4.196 9.712 1.00 0.00 35 LEU A CA 16
ATOM 17100 C C . LEU A 1 35 ? -14.540 -4.929 9.806 1.00 0.00 35 LEU A C 16
ATOM 17101 O O . LEU A 1 35 ? -14.657 -6.084 9.400 1.00 0.00 35 LEU A O 16
ATOM 17117 N N . LYS A 1 36 ? -15.545 -4.247 10.344 1.00 0.00 36 LYS A N 16
ATOM 17118 C CA . LYS A 1 36 ? -16.874 -4.828 10.490 1.00 0.00 36 LYS A CA 16
ATOM 17119 C C . LYS A 1 36 ? -17.290 -5.560 9.217 1.00 0.00 36 LYS A C 16
ATOM 17120 O O . LYS A 1 36 ? -17.853 -6.653 9.275 1.00 0.00 36 LYS A O 16
ATOM 17139 N N . ALA A 1 37 ? -17.008 -4.951 8.071 1.00 0.00 37 ALA A N 16
ATOM 17140 C CA . ALA A 1 37 ? -17.349 -5.546 6.785 1.00 0.00 37 ALA A CA 16
ATOM 17141 C C . ALA A 1 37 ? -16.471 -6.757 6.490 1.00 0.00 37 ALA A C 16
ATOM 17142 O O . ALA A 1 37 ? -16.943 -7.768 5.971 1.00 0.00 37 ALA A O 16
ATOM 17149 N N . HIS A 1 38 ? -15.188 -6.647 6.823 1.00 0.00 38 HIS A N 16
ATOM 17150 C CA . HIS A 1 38 ? -14.243 -7.734 6.594 1.00 0.00 38 HIS A CA 16
ATOM 17151 C C . HIS A 1 38 ? -14.581 -8.941 7.463 1.00 0.00 38 HIS A C 16
ATOM 17152 O O . HIS A 1 38 ? -14.828 -10.036 6.956 1.00 0.00 38 HIS A O 16
ATOM 17166 N N . THR A 1 39 ? -14.591 -8.735 8.776 1.00 0.00 39 THR A N 16
ATOM 17167 C CA . THR A 1 39 ? -14.896 -9.806 9.716 1.00 0.00 39 THR A CA 16
ATOM 17168 C C . THR A 1 39 ? -16.050 -10.666 9.213 1.00 0.00 39 THR A C 16
ATOM 17169 O O . THR A 1 39 ? -16.074 -11.877 9.429 1.00 0.00 39 THR A O 16
ATOM 17180 N N . ARG A 1 40 ? -17.005 -10.032 8.540 1.00 0.00 40 ARG A N 16
ATOM 17181 C CA . ARG A 1 40 ? -18.162 -10.740 8.007 1.00 0.00 40 ARG A CA 16
ATOM 17182 C C . ARG A 1 40 ? -17.735 -11.781 6.975 1.00 0.00 40 ARG A C 16
ATOM 17183 O O . ARG A 1 40 ? -18.266 -12.891 6.941 1.00 0.00 40 ARG A O 16
ATOM 17204 N N . THR A 1 41 ? -16.772 -11.414 6.136 1.00 0.00 41 THR A N 16
ATOM 17205 C CA . THR A 1 41 ? -16.274 -12.313 5.102 1.00 0.00 41 THR A CA 16
ATOM 17206 C C . THR A 1 41 ? -15.839 -13.647 5.698 1.00 0.00 41 THR A C 16
ATOM 17207 O O . THR A 1 41 ? -16.092 -14.706 5.124 1.00 0.00 41 THR A O 16
ATOM 17218 N N . HIS A 1 42 ? -15.182 -13.587 6.853 1.00 0.00 42 HIS A N 16
ATOM 17219 C CA . HIS A 1 42 ? -14.713 -14.793 7.527 1.00 0.00 42 HIS A CA 16
ATOM 17220 C C . HIS A 1 42 ? -15.818 -15.841 7.599 1.00 0.00 42 HIS A C 16
ATOM 17221 O O . HIS A 1 42 ? -15.602 -17.011 7.282 1.00 0.00 42 HIS A O 16
ATOM 17235 N N . THR A 1 43 ? -17.005 -15.414 8.020 1.00 0.00 43 THR A N 16
ATOM 17236 C CA . THR A 1 43 ? -18.144 -16.316 8.136 1.00 0.00 43 THR A CA 16
ATOM 17237 C C . THR A 1 43 ? -17.810 -17.513 9.018 1.00 0.00 43 THR A C 16
ATOM 17238 O O . THR A 1 43 ? -18.230 -18.637 8.742 1.00 0.00 43 THR A O 16
ATOM 17249 N N . GLY A 1 44 ? -17.051 -17.266 10.082 1.00 0.00 44 GLY A N 16
ATOM 17250 C CA . GLY A 1 44 ? -16.674 -18.334 10.989 1.00 0.00 44 GLY A CA 16
ATOM 17251 C C . GLY A 1 44 ? -17.812 -18.751 11.900 1.00 0.00 44 GLY A C 16
ATOM 17252 O O . GLY A 1 44 ? -18.725 -19.460 11.477 1.00 0.00 44 GLY A O 16
ATOM 17256 N N . GLU A 1 45 ? -17.756 -18.310 13.152 1.00 0.00 45 GLU A N 16
ATOM 17257 C CA . GLU A 1 45 ? -18.790 -18.644 14.126 1.00 0.00 45 GLU A CA 16
ATOM 17258 C C . GLU A 1 45 ? -19.498 -17.386 14.621 1.00 0.00 45 GLU A C 16
ATOM 17259 O O . GLU A 1 45 ? -19.028 -16.269 14.404 1.00 0.00 45 GLU A O 16
ATOM 17271 N N . LYS A 1 46 ? -20.632 -17.576 15.285 1.00 0.00 46 LYS A N 16
ATOM 17272 C CA . LYS A 1 46 ? -21.407 -16.459 15.814 1.00 0.00 46 LYS A CA 16
ATOM 17273 C C . LYS A 1 46 ? -21.886 -15.549 14.687 1.00 0.00 46 LYS A C 16
ATOM 17274 O O . LYS A 1 46 ? -21.771 -14.325 14.753 1.00 0.00 46 LYS A O 16
ATOM 17293 N N . PRO A 1 47 ? -22.440 -16.158 13.627 1.00 0.00 47 PRO A N 16
ATOM 17294 C CA . PRO A 1 47 ? -22.949 -15.422 12.468 1.00 0.00 47 PRO A CA 16
ATOM 17295 C C . PRO A 1 47 ? -24.211 -14.629 12.793 1.00 0.00 47 PRO A C 16
ATOM 17296 O O . PRO A 1 47 ? -24.800 -13.995 11.918 1.00 0.00 47 PRO A O 16
ATOM 17307 N N . PHE A 1 48 ? -24.619 -14.669 14.057 1.00 0.00 48 PHE A N 16
ATOM 17308 C CA . PHE A 1 48 ? -25.812 -13.954 14.498 1.00 0.00 48 PHE A CA 16
ATOM 17309 C C . PHE A 1 48 ? -25.514 -13.109 15.733 1.00 0.00 48 PHE A C 16
ATOM 17310 O O . PHE A 1 48 ? -24.615 -13.426 16.513 1.00 0.00 48 PHE A O 16
ATOM 17327 N N . SER A 1 49 ? -26.272 -12.032 15.903 1.00 0.00 49 SER A N 16
ATOM 17328 C CA . SER A 1 49 ? -26.088 -11.138 17.041 1.00 0.00 49 SER A CA 16
ATOM 17329 C C . SER A 1 49 ? -27.347 -10.314 17.294 1.00 0.00 49 SER A C 16
ATOM 17330 O O . SER A 1 49 ? -28.178 -10.138 16.403 1.00 0.00 49 SER A O 16
ATOM 17338 N N . CYS A 1 50 ? -27.481 -9.811 18.516 1.00 0.00 50 CYS A N 16
ATOM 17339 C CA . CYS A 1 50 ? -28.638 -9.006 18.890 1.00 0.00 50 CYS A CA 16
ATOM 17340 C C . CYS A 1 50 ? -28.245 -7.543 19.076 1.00 0.00 50 CYS A C 16
ATOM 17341 O O . CYS A 1 50 ? -27.470 -7.207 19.973 1.00 0.00 50 CYS A O 16
ATOM 17348 N N . SER A 1 51 ? -28.784 -6.678 18.224 1.00 0.00 51 SER A N 16
ATOM 17349 C CA . SER A 1 51 ? -28.488 -5.252 18.292 1.00 0.00 51 SER A CA 16
ATOM 17350 C C . SER A 1 51 ? -29.408 -4.552 19.288 1.00 0.00 51 SER A C 16
ATOM 17351 O O . SER A 1 51 ? -30.609 -4.424 19.053 1.00 0.00 51 SER A O 16
ATOM 17359 N N . TRP A 1 52 ? -28.834 -4.103 20.397 1.00 0.00 52 TRP A N 16
ATOM 17360 C CA . TRP A 1 52 ? -29.603 -3.416 21.430 1.00 0.00 52 TRP A CA 16
ATOM 17361 C C . TRP A 1 52 ? -28.679 -2.765 22.453 1.00 0.00 52 TRP A C 16
ATOM 17362 O O . TRP A 1 52 ? -27.457 -2.888 22.368 1.00 0.00 52 TRP A O 16
ATOM 17383 N N . LYS A 1 53 ? -29.270 -2.073 23.420 1.00 0.00 53 LYS A N 16
ATOM 17384 C CA . LYS A 1 53 ? -28.499 -1.402 24.463 1.00 0.00 53 LYS A CA 16
ATOM 17385 C C . LYS A 1 53 ? -28.467 -2.239 25.738 1.00 0.00 53 LYS A C 16
ATOM 17386 O O . LYS A 1 53 ? -29.498 -2.466 26.370 1.00 0.00 53 LYS A O 16
ATOM 17405 N N . GLY A 1 54 ? -27.275 -2.695 26.111 1.00 0.00 54 GLY A N 16
ATOM 17406 C CA . GLY A 1 54 ? -27.131 -3.500 27.310 1.00 0.00 54 GLY A CA 16
ATOM 17407 C C . GLY A 1 54 ? -27.105 -4.986 27.011 1.00 0.00 54 GLY A C 16
ATOM 17408 O O . GLY A 1 54 ? -26.306 -5.728 27.584 1.00 0.00 54 GLY A O 16
ATOM 17412 N N . CYS A 1 55 ? -27.982 -5.422 26.113 1.00 0.00 55 CYS A N 16
ATOM 17413 C CA . CYS A 1 55 ? -28.058 -6.829 25.740 1.00 0.00 55 CYS A CA 16
ATOM 17414 C C . CYS A 1 55 ? -26.726 -7.316 25.176 1.00 0.00 55 CYS A C 16
ATOM 17415 O O . CYS A 1 55 ? -26.096 -8.214 25.733 1.00 0.00 55 CYS A O 16
ATOM 17422 N N . GLU A 1 56 ? -26.305 -6.716 24.066 1.00 0.00 56 GLU A N 16
ATOM 17423 C CA . GLU A 1 56 ? -25.049 -7.089 23.427 1.00 0.00 56 GLU A CA 16
ATOM 17424 C C . GLU A 1 56 ? -24.811 -8.593 23.531 1.00 0.00 56 GLU A C 16
ATOM 17425 O O . GLU A 1 56 ? -23.690 -9.039 23.776 1.00 0.00 56 GLU A O 16
ATOM 17437 N N . ARG A 1 57 ? -25.873 -9.368 23.343 1.00 0.00 57 ARG A N 16
ATOM 17438 C CA . ARG A 1 57 ? -25.782 -10.822 23.418 1.00 0.00 57 ARG A CA 16
ATOM 17439 C C . ARG A 1 57 ? -25.852 -11.443 22.026 1.00 0.00 57 ARG A C 16
ATOM 17440 O O . ARG A 1 57 ? -26.827 -11.253 21.300 1.00 0.00 57 ARG A O 16
ATOM 17461 N N . ARG A 1 58 ? -24.811 -12.184 21.661 1.00 0.00 58 ARG A N 16
ATOM 17462 C CA . ARG A 1 58 ? -24.754 -12.832 20.356 1.00 0.00 58 ARG A CA 16
ATOM 17463 C C . ARG A 1 58 ? -24.971 -14.336 20.485 1.00 0.00 58 ARG A C 16
ATOM 17464 O O . ARG A 1 58 ? -24.965 -14.883 21.589 1.00 0.00 58 ARG A O 16
ATOM 17485 N N . PHE A 1 59 ? -25.163 -15.002 19.351 1.00 0.00 59 PHE A N 16
ATOM 17486 C CA . PHE A 1 59 ? -25.383 -16.443 19.338 1.00 0.00 59 PHE A CA 16
ATOM 17487 C C . PHE A 1 59 ? -24.867 -17.059 18.041 1.00 0.00 59 PHE A C 16
ATOM 17488 O O . PHE A 1 59 ? -24.606 -16.355 17.066 1.00 0.00 59 PHE A O 16
ATOM 17505 N N . ALA A 1 60 ? -24.722 -18.380 18.038 1.00 0.00 60 ALA A N 16
ATOM 17506 C CA . ALA A 1 60 ? -24.238 -19.094 16.862 1.00 0.00 60 ALA A CA 16
ATOM 17507 C C . ALA A 1 60 ? -25.396 -19.538 15.975 1.00 0.00 60 ALA A C 16
ATOM 17508 O O . ALA A 1 60 ? -25.376 -19.331 14.762 1.00 0.00 60 ALA A O 16
ATOM 17515 N N . ARG A 1 61 ? -26.405 -20.149 16.588 1.00 0.00 61 ARG A N 16
ATOM 17516 C CA . ARG A 1 61 ? -27.570 -20.625 15.854 1.00 0.00 61 ARG A CA 16
ATOM 17517 C C . ARG A 1 61 ? -28.702 -19.602 15.909 1.00 0.00 61 ARG A C 16
ATOM 17518 O O . ARG A 1 61 ? -28.978 -19.023 16.959 1.00 0.00 61 ARG A O 16
ATOM 17539 N N . SER A 1 62 ? -29.351 -19.385 14.770 1.00 0.00 62 SER A N 16
ATOM 17540 C CA . SER A 1 62 ? -30.450 -18.430 14.686 1.00 0.00 62 SER A CA 16
ATOM 17541 C C . SER A 1 62 ? -31.544 -18.770 15.694 1.00 0.00 62 SER A C 16
ATOM 17542 O O . SER A 1 62 ? -31.994 -17.912 16.453 1.00 0.00 62 SER A O 16
ATOM 17550 N N . ASP A 1 63 ? -31.967 -20.030 15.694 1.00 0.00 63 ASP A N 16
ATOM 17551 C CA . ASP A 1 63 ? -33.008 -20.487 16.608 1.00 0.00 63 ASP A CA 16
ATOM 17552 C C . ASP A 1 63 ? -32.853 -19.834 17.977 1.00 0.00 63 ASP A C 16
ATOM 17553 O O . ASP A 1 63 ? -33.798 -19.248 18.506 1.00 0.00 63 ASP A O 16
ATOM 17562 N N . GLU A 1 64 ? -31.656 -19.939 18.546 1.00 0.00 64 GLU A N 16
ATOM 17563 C CA . GLU A 1 64 ? -31.380 -19.360 19.856 1.00 0.00 64 GLU A CA 16
ATOM 17564 C C . GLU A 1 64 ? -31.752 -17.880 19.886 1.00 0.00 64 GLU A C 16
ATOM 17565 O O . GLU A 1 64 ? -32.527 -17.440 20.736 1.00 0.00 64 GLU A O 16
ATOM 17577 N N . LEU A 1 65 ? -31.192 -17.117 18.953 1.00 0.00 65 LEU A N 16
ATOM 17578 C CA . LEU A 1 65 ? -31.464 -15.686 18.871 1.00 0.00 65 LEU A CA 16
ATOM 17579 C C . LEU A 1 65 ? -32.959 -15.423 18.727 1.00 0.00 65 LEU A C 16
ATOM 17580 O O . LEU A 1 65 ? -33.553 -14.704 19.532 1.00 0.00 65 LEU A O 16
ATOM 17596 N N . SER A 1 66 ? -33.563 -16.011 17.700 1.00 0.00 66 SER A N 16
ATOM 17597 C CA . SER A 1 66 ? -34.989 -15.839 17.450 1.00 0.00 66 SER A CA 16
ATOM 17598 C C . SER A 1 66 ? -35.775 -15.851 18.758 1.00 0.00 66 SER A C 16
ATOM 17599 O O . SER A 1 66 ? -36.559 -14.941 19.032 1.00 0.00 66 SER A O 16
ATOM 17607 N N . ARG A 1 67 ? -35.559 -16.887 19.561 1.00 0.00 67 ARG A N 16
ATOM 17608 C CA . ARG A 1 67 ? -36.247 -17.019 20.840 1.00 0.00 67 ARG A CA 16
ATOM 17609 C C . ARG A 1 67 ? -35.833 -15.906 21.798 1.00 0.00 67 ARG A C 16
ATOM 17610 O O . ARG A 1 67 ? -36.666 -15.121 22.252 1.00 0.00 67 ARG A O 16
ATOM 17631 N N . HIS A 1 68 ? -34.540 -15.843 22.101 1.00 0.00 68 HIS A N 16
ATOM 17632 C CA . HIS A 1 68 ? -34.016 -14.826 23.005 1.00 0.00 68 HIS A CA 16
ATOM 17633 C C . HIS A 1 68 ? -34.664 -13.471 22.734 1.00 0.00 68 HIS A C 16
ATOM 17634 O O . HIS A 1 68 ? -35.148 -12.810 23.652 1.00 0.00 68 HIS A O 16
ATOM 17648 N N . ARG A 1 69 ? -34.669 -13.066 21.468 1.00 0.00 69 ARG A N 16
ATOM 17649 C CA . ARG A 1 69 ? -35.256 -11.790 21.077 1.00 0.00 69 ARG A CA 16
ATOM 17650 C C . ARG A 1 69 ? -36.499 -11.486 21.909 1.00 0.00 69 ARG A C 16
ATOM 17651 O O . ARG A 1 69 ? -36.695 -10.358 22.361 1.00 0.00 69 ARG A O 16
ATOM 17672 N N . ARG A 1 70 ? -37.336 -12.500 22.105 1.00 0.00 70 ARG A N 16
ATOM 17673 C CA . ARG A 1 70 ? -38.560 -12.341 22.880 1.00 0.00 70 ARG A CA 16
ATOM 17674 C C . ARG A 1 70 ? -38.350 -11.365 24.034 1.00 0.00 70 ARG A C 16
ATOM 17675 O O . ARG A 1 70 ? -39.159 -10.461 24.253 1.00 0.00 70 ARG A O 16
ATOM 17696 N N . THR A 1 71 ? -37.260 -11.554 24.771 1.00 0.00 71 THR A N 16
ATOM 17697 C CA . THR A 1 71 ? -36.945 -10.692 25.904 1.00 0.00 71 THR A CA 16
ATOM 17698 C C . THR A 1 71 ? -37.265 -9.235 25.592 1.00 0.00 71 THR A C 16
ATOM 17699 O O . THR A 1 71 ? -37.890 -8.541 26.395 1.00 0.00 71 THR A O 16
ATOM 17710 N N . HIS A 1 72 ? -36.834 -8.776 24.422 1.00 0.00 72 HIS A N 16
ATOM 17711 C CA . HIS A 1 72 ? -37.078 -7.400 24.004 1.00 0.00 72 HIS A CA 16
ATOM 17712 C C . HIS A 1 72 ? -38.456 -7.262 23.365 1.00 0.00 72 HIS A C 16
ATOM 17713 O O . HIS A 1 72 ? -38.778 -7.961 22.404 1.00 0.00 72 HIS A O 16
ATOM 17729 N N . GLY A 1 1 ? -34.129 11.555 -7.766 1.00 0.00 1 GLY A N 17
ATOM 17730 C CA . GLY A 1 1 ? -33.119 11.087 -8.698 1.00 0.00 1 GLY A CA 17
ATOM 17731 C C . GLY A 1 1 ? -32.134 10.132 -8.053 1.00 0.00 1 GLY A C 17
ATOM 17732 O O . GLY A 1 1 ? -31.983 10.116 -6.831 1.00 0.00 1 GLY A O 17
ATOM 17736 N N . SER A 1 2 ? -31.464 9.332 -8.875 1.00 0.00 2 SER A N 17
ATOM 17737 C CA . SER A 1 2 ? -30.492 8.365 -8.378 1.00 0.00 2 SER A CA 17
ATOM 17738 C C . SER A 1 2 ? -29.472 8.015 -9.458 1.00 0.00 2 SER A C 17
ATOM 17739 O O . SER A 1 2 ? -29.834 7.718 -10.596 1.00 0.00 2 SER A O 17
ATOM 17747 N N . SER A 1 3 ? -28.195 8.053 -9.091 1.00 0.00 3 SER A N 17
ATOM 17748 C CA . SER A 1 3 ? -27.121 7.744 -10.027 1.00 0.00 3 SER A CA 17
ATOM 17749 C C . SER A 1 3 ? -25.795 7.566 -9.294 1.00 0.00 3 SER A C 17
ATOM 17750 O O . SER A 1 3 ? -25.593 8.113 -8.211 1.00 0.00 3 SER A O 17
ATOM 17758 N N . GLY A 1 4 ? -24.893 6.796 -9.894 1.00 0.00 4 GLY A N 17
ATOM 17759 C CA . GLY A 1 4 ? -23.597 6.559 -9.285 1.00 0.00 4 GLY A CA 17
ATOM 17760 C C . GLY A 1 4 ? -22.829 5.446 -9.970 1.00 0.00 4 GLY A C 17
ATOM 17761 O O . GLY A 1 4 ? -23.362 4.762 -10.846 1.00 0.00 4 GLY A O 17
ATOM 17765 N N . SER A 1 5 ? -21.574 5.263 -9.574 1.00 0.00 5 SER A N 17
ATOM 17766 C CA . SER A 1 5 ? -20.729 4.228 -10.160 1.00 0.00 5 SER A CA 17
ATOM 17767 C C . SER A 1 5 ? -19.520 3.947 -9.273 1.00 0.00 5 SER A C 17
ATOM 17768 O O . SER A 1 5 ? -19.119 4.786 -8.466 1.00 0.00 5 SER A O 17
ATOM 17776 N N . SER A 1 6 ? -18.943 2.760 -9.430 1.00 0.00 6 SER A N 17
ATOM 17777 C CA . SER A 1 6 ? -17.782 2.365 -8.641 1.00 0.00 6 SER A CA 17
ATOM 17778 C C . SER A 1 6 ? -16.527 2.320 -9.507 1.00 0.00 6 SER A C 17
ATOM 17779 O O . SER A 1 6 ? -16.582 2.559 -10.713 1.00 0.00 6 SER A O 17
ATOM 17787 N N . GLY A 1 7 ? -15.394 2.012 -8.881 1.00 0.00 7 GLY A N 17
ATOM 17788 C CA . GLY A 1 7 ? -14.140 1.942 -9.609 1.00 0.00 7 GLY A CA 17
ATOM 17789 C C . GLY A 1 7 ? -13.261 0.801 -9.138 1.00 0.00 7 GLY A C 17
ATOM 17790 O O . GLY A 1 7 ? -13.719 -0.133 -8.479 1.00 0.00 7 GLY A O 17
ATOM 17794 N N . PRO A 1 8 ? -11.966 0.868 -9.480 1.00 0.00 8 PRO A N 17
ATOM 17795 C CA . PRO A 1 8 ? -10.993 -0.161 -9.099 1.00 0.00 8 PRO A CA 17
ATOM 17796 C C . PRO A 1 8 ? -10.699 -0.156 -7.604 1.00 0.00 8 PRO A C 17
ATOM 17797 O O . PRO A 1 8 ? -11.281 0.626 -6.851 1.00 0.00 8 PRO A O 17
ATOM 17808 N N . GLN A 1 9 ? -9.793 -1.030 -7.180 1.00 0.00 9 GLN A N 17
ATOM 17809 C CA . GLN A 1 9 ? -9.423 -1.126 -5.772 1.00 0.00 9 GLN A CA 17
ATOM 17810 C C . GLN A 1 9 ? -7.915 -0.980 -5.595 1.00 0.00 9 GLN A C 17
ATOM 17811 O O . GLN A 1 9 ? -7.137 -1.389 -6.458 1.00 0.00 9 GLN A O 17
ATOM 17825 N N . ILE A 1 10 ? -7.510 -0.395 -4.473 1.00 0.00 10 ILE A N 17
ATOM 17826 C CA . ILE A 1 10 ? -6.096 -0.197 -4.182 1.00 0.00 10 ILE A CA 17
ATOM 17827 C C . ILE A 1 10 ? -5.689 -0.925 -2.906 1.00 0.00 10 ILE A C 17
ATOM 17828 O O . ILE A 1 10 ? -6.522 -1.532 -2.234 1.00 0.00 10 ILE A O 17
ATOM 17844 N N . ASP A 1 11 ? -4.404 -0.858 -2.578 1.00 0.00 11 ASP A N 17
ATOM 17845 C CA . ASP A 1 11 ? -3.885 -1.508 -1.380 1.00 0.00 11 ASP A CA 17
ATOM 17846 C C . ASP A 1 11 ? -4.066 -0.616 -0.155 1.00 0.00 11 ASP A C 17
ATOM 17847 O O . ASP A 1 11 ? -4.543 0.514 -0.264 1.00 0.00 11 ASP A O 17
ATOM 17856 N N . SER A 1 12 ? -3.683 -1.132 1.008 1.00 0.00 12 SER A N 17
ATOM 17857 C CA . SER A 1 12 ? -3.808 -0.384 2.254 1.00 0.00 12 SER A CA 17
ATOM 17858 C C . SER A 1 12 ? -2.697 0.655 2.377 1.00 0.00 12 SER A C 17
ATOM 17859 O O . SER A 1 12 ? -1.559 0.325 2.711 1.00 0.00 12 SER A O 17
ATOM 17867 N N . SER A 1 13 ? -3.036 1.910 2.105 1.00 0.00 13 SER A N 17
ATOM 17868 C CA . SER A 1 13 ? -2.068 2.998 2.182 1.00 0.00 13 SER A CA 17
ATOM 17869 C C . SER A 1 13 ? -2.178 3.730 3.515 1.00 0.00 13 SER A C 17
ATOM 17870 O O . SER A 1 13 ? -1.178 3.946 4.201 1.00 0.00 13 SER A O 17
ATOM 17878 N N . ARG A 1 14 ? -3.398 4.110 3.876 1.00 0.00 14 ARG A N 17
ATOM 17879 C CA . ARG A 1 14 ? -3.640 4.819 5.127 1.00 0.00 14 ARG A CA 17
ATOM 17880 C C . ARG A 1 14 ? -3.185 3.986 6.321 1.00 0.00 14 ARG A C 17
ATOM 17881 O O . ARG A 1 14 ? -2.720 2.856 6.161 1.00 0.00 14 ARG A O 17
ATOM 17902 N N . ILE A 1 15 ? -3.321 4.551 7.516 1.00 0.00 15 ILE A N 17
ATOM 17903 C CA . ILE A 1 15 ? -2.925 3.859 8.737 1.00 0.00 15 ILE A CA 17
ATOM 17904 C C . ILE A 1 15 ? -3.990 2.860 9.174 1.00 0.00 15 ILE A C 17
ATOM 17905 O O . ILE A 1 15 ? -5.060 3.244 9.645 1.00 0.00 15 ILE A O 17
ATOM 17921 N N . ARG A 1 16 ? -3.690 1.575 9.015 1.00 0.00 16 ARG A N 17
ATOM 17922 C CA . ARG A 1 16 ? -4.621 0.520 9.393 1.00 0.00 16 ARG A CA 17
ATOM 17923 C C . ARG A 1 16 ? -4.705 0.387 10.911 1.00 0.00 16 ARG A C 17
ATOM 17924 O O . ARG A 1 16 ? -3.770 -0.089 11.555 1.00 0.00 16 ARG A O 17
ATOM 17945 N N . SER A 1 17 ? -5.831 0.812 11.476 1.00 0.00 17 SER A N 17
ATOM 17946 C CA . SER A 1 17 ? -6.036 0.744 12.918 1.00 0.00 17 SER A CA 17
ATOM 17947 C C . SER A 1 17 ? -6.848 -0.491 13.295 1.00 0.00 17 SER A C 17
ATOM 17948 O O . SER A 1 17 ? -6.333 -1.420 13.917 1.00 0.00 17 SER A O 17
ATOM 17956 N N . HIS A 1 18 ? -8.121 -0.493 12.912 1.00 0.00 18 HIS A N 17
ATOM 17957 C CA . HIS A 1 18 ? -9.007 -1.614 13.208 1.00 0.00 18 HIS A CA 17
ATOM 17958 C C . HIS A 1 18 ? -8.384 -2.931 12.756 1.00 0.00 18 HIS A C 17
ATOM 17959 O O . HIS A 1 18 ? -8.321 -3.221 11.560 1.00 0.00 18 HIS A O 17
ATOM 17973 N N . ILE A 1 19 ? -7.926 -3.726 13.718 1.00 0.00 19 ILE A N 17
ATOM 17974 C CA . ILE A 1 19 ? -7.310 -5.012 13.417 1.00 0.00 19 ILE A CA 17
ATOM 17975 C C . ILE A 1 19 ? -8.360 -6.112 13.306 1.00 0.00 19 ILE A C 17
ATOM 17976 O O . ILE A 1 19 ? -9.397 -6.065 13.968 1.00 0.00 19 ILE A O 17
ATOM 17992 N N . CYS A 1 20 ? -8.085 -7.102 12.465 1.00 0.00 20 CYS A N 17
ATOM 17993 C CA . CYS A 1 20 ? -9.004 -8.216 12.266 1.00 0.00 20 CYS A CA 17
ATOM 17994 C C . CYS A 1 20 ? -9.063 -9.101 13.508 1.00 0.00 20 CYS A C 17
ATOM 17995 O O . CYS A 1 20 ? -8.079 -9.743 13.873 1.00 0.00 20 CYS A O 17
ATOM 18002 N N . SER A 1 21 ? -10.225 -9.127 14.153 1.00 0.00 21 SER A N 17
ATOM 18003 C CA . SER A 1 21 ? -10.413 -9.931 15.356 1.00 0.00 21 SER A CA 17
ATOM 18004 C C . SER A 1 21 ? -9.630 -11.237 15.266 1.00 0.00 21 SER A C 17
ATOM 18005 O O . SER A 1 21 ? -8.777 -11.522 16.107 1.00 0.00 21 SER A O 17
ATOM 18013 N N . HIS A 1 22 ? -9.925 -12.027 14.239 1.00 0.00 22 HIS A N 17
ATOM 18014 C CA . HIS A 1 22 ? -9.250 -13.303 14.036 1.00 0.00 22 HIS A CA 17
ATOM 18015 C C . HIS A 1 22 ? -7.745 -13.103 13.882 1.00 0.00 22 HIS A C 17
ATOM 18016 O O . HIS A 1 22 ? -7.275 -12.432 12.962 1.00 0.00 22 HIS A O 17
ATOM 18030 N N . PRO A 1 23 ? -6.971 -13.697 14.803 1.00 0.00 23 PRO A N 17
ATOM 18031 C CA . PRO A 1 23 ? -5.509 -13.597 14.790 1.00 0.00 23 PRO A CA 17
ATOM 18032 C C . PRO A 1 23 ? -4.885 -14.364 13.629 1.00 0.00 23 PRO A C 17
ATOM 18033 O O . PRO A 1 23 ? -4.052 -13.833 12.897 1.00 0.00 23 PRO A O 17
ATOM 18044 N N . GLY A 1 24 ? -5.296 -15.618 13.465 1.00 0.00 24 GLY A N 17
ATOM 18045 C CA . GLY A 1 24 ? -4.767 -16.438 12.391 1.00 0.00 24 GLY A CA 17
ATOM 18046 C C . GLY A 1 24 ? -4.748 -15.709 11.062 1.00 0.00 24 GLY A C 17
ATOM 18047 O O . GLY A 1 24 ? -3.814 -15.865 10.274 1.00 0.00 24 GLY A O 17
ATOM 18051 N N . CYS A 1 25 ? -5.781 -14.912 10.811 1.00 0.00 25 CYS A N 17
ATOM 18052 C CA . CYS A 1 25 ? -5.880 -14.158 9.567 1.00 0.00 25 CYS A CA 17
ATOM 18053 C C . CYS A 1 25 ? -4.761 -13.127 9.464 1.00 0.00 25 CYS A C 17
ATOM 18054 O O . CYS A 1 25 ? -3.878 -13.236 8.614 1.00 0.00 25 CYS A O 17
ATOM 18061 N N . GLY A 1 26 ? -4.804 -12.126 10.339 1.00 0.00 26 GLY A N 17
ATOM 18062 C CA . GLY A 1 26 ? -3.788 -11.089 10.331 1.00 0.00 26 GLY A CA 17
ATOM 18063 C C . GLY A 1 26 ? -4.040 -10.038 9.268 1.00 0.00 26 GLY A C 17
ATOM 18064 O O . GLY A 1 26 ? -3.411 -10.051 8.210 1.00 0.00 26 GLY A O 17
ATOM 18068 N N . LYS A 1 27 ? -4.965 -9.127 9.548 1.00 0.00 27 LYS A N 17
ATOM 18069 C CA . LYS A 1 27 ? -5.300 -8.064 8.609 1.00 0.00 27 LYS A CA 17
ATOM 18070 C C . LYS A 1 27 ? -5.785 -6.818 9.345 1.00 0.00 27 LYS A C 17
ATOM 18071 O O . LYS A 1 27 ? -6.223 -6.895 10.494 1.00 0.00 27 LYS A O 17
ATOM 18090 N N . THR A 1 28 ? -5.704 -5.672 8.678 1.00 0.00 28 THR A N 17
ATOM 18091 C CA . THR A 1 28 ? -6.135 -4.411 9.269 1.00 0.00 28 THR A CA 17
ATOM 18092 C C . THR A 1 28 ? -6.510 -3.400 8.192 1.00 0.00 28 THR A C 17
ATOM 18093 O O . THR A 1 28 ? -5.989 -3.441 7.078 1.00 0.00 28 THR A O 17
ATOM 18104 N N . TYR A 1 29 ? -7.417 -2.490 8.533 1.00 0.00 29 TYR A N 17
ATOM 18105 C CA . TYR A 1 29 ? -7.863 -1.468 7.595 1.00 0.00 29 TYR A CA 17
ATOM 18106 C C . TYR A 1 29 ? -8.133 -0.149 8.314 1.00 0.00 29 TYR A C 17
ATOM 18107 O O . TYR A 1 29 ? -8.897 -0.099 9.278 1.00 0.00 29 TYR A O 17
ATOM 18125 N N . PHE A 1 30 ? -7.500 0.917 7.836 1.00 0.00 30 PHE A N 17
ATOM 18126 C CA . PHE A 1 30 ? -7.670 2.238 8.432 1.00 0.00 30 PHE A CA 17
ATOM 18127 C C . PHE A 1 30 ? -9.143 2.525 8.707 1.00 0.00 30 PHE A C 17
ATOM 18128 O O . PHE A 1 30 ? -9.508 2.970 9.795 1.00 0.00 30 PHE A O 17
ATOM 18145 N N . LYS A 1 31 ? -9.986 2.267 7.713 1.00 0.00 31 LYS A N 17
ATOM 18146 C CA . LYS A 1 31 ? -11.419 2.496 7.845 1.00 0.00 31 LYS A CA 17
ATOM 18147 C C . LYS A 1 31 ? -12.012 1.614 8.940 1.00 0.00 31 LYS A C 17
ATOM 18148 O O . LYS A 1 31 ? -12.043 0.390 8.815 1.00 0.00 31 LYS A O 17
ATOM 18167 N N . SER A 1 32 ? -12.483 2.245 10.011 1.00 0.00 32 SER A N 17
ATOM 18168 C CA . SER A 1 32 ? -13.074 1.518 11.128 1.00 0.00 32 SER A CA 17
ATOM 18169 C C . SER A 1 32 ? -14.127 0.529 10.637 1.00 0.00 32 SER A C 17
ATOM 18170 O O . SER A 1 32 ? -13.964 -0.685 10.768 1.00 0.00 32 SER A O 17
ATOM 18178 N N . SER A 1 33 ? -15.207 1.057 10.071 1.00 0.00 33 SER A N 17
ATOM 18179 C CA . SER A 1 33 ? -16.290 0.223 9.563 1.00 0.00 33 SER A CA 17
ATOM 18180 C C . SER A 1 33 ? -15.742 -0.919 8.712 1.00 0.00 33 SER A C 17
ATOM 18181 O O . SER A 1 33 ? -16.021 -2.091 8.970 1.00 0.00 33 SER A O 17
ATOM 18189 N N . HIS A 1 34 ? -14.960 -0.568 7.695 1.00 0.00 34 HIS A N 17
ATOM 18190 C CA . HIS A 1 34 ? -14.372 -1.563 6.805 1.00 0.00 34 HIS A CA 17
ATOM 18191 C C . HIS A 1 34 ? -14.043 -2.845 7.564 1.00 0.00 34 HIS A C 17
ATOM 18192 O O . HIS A 1 34 ? -14.665 -3.886 7.344 1.00 0.00 34 HIS A O 17
ATOM 18206 N N . LEU A 1 35 ? -13.063 -2.763 8.457 1.00 0.00 35 LEU A N 17
ATOM 18207 C CA . LEU A 1 35 ? -12.651 -3.917 9.247 1.00 0.00 35 LEU A CA 17
ATOM 18208 C C . LEU A 1 35 ? -13.847 -4.802 9.586 1.00 0.00 35 LEU A C 17
ATOM 18209 O O . LEU A 1 35 ? -13.960 -5.925 9.096 1.00 0.00 35 LEU A O 17
ATOM 18225 N N . LYS A 1 36 ? -14.738 -4.285 10.424 1.00 0.00 36 LYS A N 17
ATOM 18226 C CA . LYS A 1 36 ? -15.930 -5.025 10.826 1.00 0.00 36 LYS A CA 17
ATOM 18227 C C . LYS A 1 36 ? -16.486 -5.835 9.660 1.00 0.00 36 LYS A C 17
ATOM 18228 O O . LYS A 1 36 ? -16.919 -6.974 9.833 1.00 0.00 36 LYS A O 17
ATOM 18247 N N . ALA A 1 37 ? -16.470 -5.240 8.471 1.00 0.00 37 ALA A N 17
ATOM 18248 C CA . ALA A 1 37 ? -16.970 -5.908 7.276 1.00 0.00 37 ALA A CA 17
ATOM 18249 C C . ALA A 1 37 ? -16.068 -7.071 6.880 1.00 0.00 37 ALA A C 17
ATOM 18250 O O . ALA A 1 37 ? -16.546 -8.162 6.567 1.00 0.00 37 ALA A O 17
ATOM 18257 N N . HIS A 1 38 ? -14.761 -6.832 6.893 1.00 0.00 38 HIS A N 17
ATOM 18258 C CA . HIS A 1 38 ? -13.791 -7.862 6.535 1.00 0.00 38 HIS A CA 17
ATOM 18259 C C . HIS A 1 38 ? -13.937 -9.083 7.437 1.00 0.00 38 HIS A C 17
ATOM 18260 O O . HIS A 1 38 ? -13.415 -10.157 7.137 1.00 0.00 38 HIS A O 17
ATOM 18274 N N . THR A 1 39 ? -14.648 -8.912 8.548 1.00 0.00 39 THR A N 17
ATOM 18275 C CA . THR A 1 39 ? -14.861 -9.998 9.495 1.00 0.00 39 THR A CA 17
ATOM 18276 C C . THR A 1 39 ? -16.099 -10.812 9.130 1.00 0.00 39 THR A C 17
ATOM 18277 O O . THR A 1 39 ? -16.125 -12.030 9.304 1.00 0.00 39 THR A O 17
ATOM 18288 N N . ARG A 1 40 ? -17.121 -10.130 8.625 1.00 0.00 40 ARG A N 17
ATOM 18289 C CA . ARG A 1 40 ? -18.362 -10.789 8.237 1.00 0.00 40 ARG A CA 17
ATOM 18290 C C . ARG A 1 40 ? -18.173 -11.588 6.951 1.00 0.00 40 ARG A C 17
ATOM 18291 O O . ARG A 1 40 ? -19.020 -12.403 6.583 1.00 0.00 40 ARG A O 17
ATOM 18312 N N . THR A 1 41 ? -17.057 -11.349 6.270 1.00 0.00 41 THR A N 17
ATOM 18313 C CA . THR A 1 41 ? -16.757 -12.046 5.025 1.00 0.00 41 THR A CA 17
ATOM 18314 C C . THR A 1 41 ? -16.017 -13.352 5.289 1.00 0.00 41 THR A C 17
ATOM 18315 O O . THR A 1 41 ? -15.918 -14.209 4.410 1.00 0.00 41 THR A O 17
ATOM 18326 N N . HIS A 1 42 ? -15.502 -13.500 6.505 1.00 0.00 42 HIS A N 17
ATOM 18327 C CA . HIS A 1 42 ? -14.772 -14.704 6.886 1.00 0.00 42 HIS A CA 17
ATOM 18328 C C . HIS A 1 42 ? -15.702 -15.914 6.923 1.00 0.00 42 HIS A C 17
ATOM 18329 O O . HIS A 1 42 ? -15.369 -16.983 6.411 1.00 0.00 42 HIS A O 17
ATOM 18343 N N . THR A 1 43 ? -16.870 -15.737 7.533 1.00 0.00 43 THR A N 17
ATOM 18344 C CA . THR A 1 43 ? -17.847 -16.813 7.639 1.00 0.00 43 THR A CA 17
ATOM 18345 C C . THR A 1 43 ? -18.128 -17.437 6.278 1.00 0.00 43 THR A C 17
ATOM 18346 O O . THR A 1 43 ? -18.208 -18.658 6.148 1.00 0.00 43 THR A O 17
ATOM 18357 N N . GLY A 1 44 ? -18.275 -16.591 5.263 1.00 0.00 44 GLY A N 17
ATOM 18358 C CA . GLY A 1 44 ? -18.544 -17.079 3.923 1.00 0.00 44 GLY A CA 17
ATOM 18359 C C . GLY A 1 44 ? -17.534 -18.113 3.469 1.00 0.00 44 GLY A C 17
ATOM 18360 O O . GLY A 1 44 ? -16.462 -18.242 4.056 1.00 0.00 44 GLY A O 17
ATOM 18364 N N . GLU A 1 45 ? -17.878 -18.854 2.420 1.00 0.00 45 GLU A N 17
ATOM 18365 C CA . GLU A 1 45 ? -16.993 -19.884 1.889 1.00 0.00 45 GLU A CA 17
ATOM 18366 C C . GLU A 1 45 ? -16.418 -19.465 0.539 1.00 0.00 45 GLU A C 17
ATOM 18367 O O . GLU A 1 45 ? -17.092 -18.819 -0.263 1.00 0.00 45 GLU A O 17
ATOM 18379 N N . LYS A 1 46 ? -15.166 -19.838 0.295 1.00 0.00 46 LYS A N 17
ATOM 18380 C CA . LYS A 1 46 ? -14.498 -19.503 -0.956 1.00 0.00 46 LYS A CA 17
ATOM 18381 C C . LYS A 1 46 ? -13.724 -20.700 -1.499 1.00 0.00 46 LYS A C 17
ATOM 18382 O O . LYS A 1 46 ? -12.635 -21.030 -1.030 1.00 0.00 46 LYS A O 17
ATOM 18401 N N . PRO A 1 47 ? -14.299 -21.367 -2.511 1.00 0.00 47 PRO A N 17
ATOM 18402 C CA . PRO A 1 47 ? -13.680 -22.538 -3.140 1.00 0.00 47 PRO A CA 17
ATOM 18403 C C . PRO A 1 47 ? -12.443 -22.173 -3.953 1.00 0.00 47 PRO A C 17
ATOM 18404 O O . PRO A 1 47 ? -11.452 -22.903 -3.957 1.00 0.00 47 PRO A O 17
ATOM 18415 N N . PHE A 1 48 ? -12.507 -21.037 -4.641 1.00 0.00 48 PHE A N 17
ATOM 18416 C CA . PHE A 1 48 ? -11.391 -20.575 -5.458 1.00 0.00 48 PHE A CA 17
ATOM 18417 C C . PHE A 1 48 ? -10.416 -19.745 -4.629 1.00 0.00 48 PHE A C 17
ATOM 18418 O O . PHE A 1 48 ? -10.814 -18.808 -3.936 1.00 0.00 48 PHE A O 17
ATOM 18435 N N . SER A 1 49 ? -9.135 -20.095 -4.704 1.00 0.00 49 SER A N 17
ATOM 18436 C CA . SER A 1 49 ? -8.104 -19.386 -3.958 1.00 0.00 49 SER A CA 17
ATOM 18437 C C . SER A 1 49 ? -6.798 -19.340 -4.745 1.00 0.00 49 SER A C 17
ATOM 18438 O O . SER A 1 49 ? -6.194 -20.375 -5.028 1.00 0.00 49 SER A O 17
ATOM 18446 N N . CYS A 1 50 ? -6.368 -18.132 -5.096 1.00 0.00 50 CYS A N 17
ATOM 18447 C CA . CYS A 1 50 ? -5.135 -17.949 -5.853 1.00 0.00 50 CYS A CA 17
ATOM 18448 C C . CYS A 1 50 ? -3.973 -18.675 -5.181 1.00 0.00 50 CYS A C 17
ATOM 18449 O O . CYS A 1 50 ? -3.960 -18.855 -3.963 1.00 0.00 50 CYS A O 17
ATOM 18456 N N . SER A 1 51 ? -2.998 -19.090 -5.983 1.00 0.00 51 SER A N 17
ATOM 18457 C CA . SER A 1 51 ? -1.833 -19.800 -5.469 1.00 0.00 51 SER A CA 17
ATOM 18458 C C . SER A 1 51 ? -0.551 -19.033 -5.776 1.00 0.00 51 SER A C 17
ATOM 18459 O O . SER A 1 51 ? -0.104 -18.984 -6.921 1.00 0.00 51 SER A O 17
ATOM 18467 N N . TRP A 1 52 ? 0.035 -18.436 -4.744 1.00 0.00 52 TRP A N 17
ATOM 18468 C CA . TRP A 1 52 ? 1.267 -17.671 -4.902 1.00 0.00 52 TRP A CA 17
ATOM 18469 C C . TRP A 1 52 ? 1.956 -17.466 -3.558 1.00 0.00 52 TRP A C 17
ATOM 18470 O O . TRP A 1 52 ? 1.414 -17.817 -2.510 1.00 0.00 52 TRP A O 17
ATOM 18491 N N . LYS A 1 53 ? 3.156 -16.894 -3.594 1.00 0.00 53 LYS A N 17
ATOM 18492 C CA . LYS A 1 53 ? 3.920 -16.640 -2.379 1.00 0.00 53 LYS A CA 17
ATOM 18493 C C . LYS A 1 53 ? 3.710 -15.208 -1.894 1.00 0.00 53 LYS A C 17
ATOM 18494 O O . LYS A 1 53 ? 4.178 -14.257 -2.519 1.00 0.00 53 LYS A O 17
ATOM 18513 N N . GLY A 1 54 ? 3.006 -15.064 -0.777 1.00 0.00 54 GLY A N 17
ATOM 18514 C CA . GLY A 1 54 ? 2.749 -13.745 -0.227 1.00 0.00 54 GLY A CA 17
ATOM 18515 C C . GLY A 1 54 ? 1.326 -13.283 -0.470 1.00 0.00 54 GLY 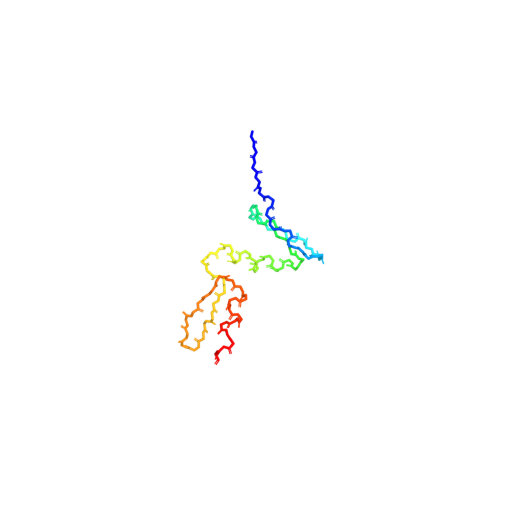A C 17
ATOM 18516 O O . GLY A 1 54 ? 0.649 -12.823 0.450 1.00 0.00 54 GLY A O 17
ATOM 18520 N N . CYS A 1 55 ? 0.870 -13.403 -1.712 1.00 0.00 55 CYS A N 17
ATOM 18521 C CA . CYS A 1 55 ? -0.481 -12.993 -2.075 1.00 0.00 55 CYS A CA 17
ATOM 18522 C C . CYS A 1 55 ? -1.506 -13.588 -1.116 1.00 0.00 55 CYS A C 17
ATOM 18523 O O . CYS A 1 55 ? -2.132 -12.870 -0.337 1.00 0.00 55 CYS A O 17
ATOM 18530 N N . GLU A 1 56 ? -1.673 -14.906 -1.178 1.00 0.00 56 GLU A N 17
ATOM 18531 C CA . GLU A 1 56 ? -2.623 -15.597 -0.316 1.00 0.00 56 GLU A CA 17
ATOM 18532 C C . GLU A 1 56 ? -4.016 -14.988 -0.443 1.00 0.00 56 GLU A C 17
ATOM 18533 O O . GLU A 1 56 ? -4.692 -14.744 0.557 1.00 0.00 56 GLU A O 17
ATOM 18545 N N . ARG A 1 57 ? -4.439 -14.746 -1.680 1.00 0.00 57 ARG A N 17
ATOM 18546 C CA . ARG A 1 57 ? -5.751 -14.164 -1.938 1.00 0.00 57 ARG A CA 17
ATOM 18547 C C . ARG A 1 57 ? -6.689 -15.193 -2.561 1.00 0.00 57 ARG A C 17
ATOM 18548 O O . ARG A 1 57 ? -6.249 -16.097 -3.273 1.00 0.00 57 ARG A O 17
ATOM 18569 N N . ARG A 1 58 ? -7.981 -15.052 -2.287 1.00 0.00 58 ARG A N 17
ATOM 18570 C CA . ARG A 1 58 ? -8.980 -15.970 -2.819 1.00 0.00 58 ARG A CA 17
ATOM 18571 C C . ARG A 1 58 ? -10.279 -15.235 -3.137 1.00 0.00 58 ARG A C 17
ATOM 18572 O O . ARG A 1 58 ? -10.422 -14.048 -2.842 1.00 0.00 58 ARG A O 17
ATOM 18593 N N . PHE A 1 59 ? -11.223 -15.948 -3.743 1.00 0.00 59 PHE A N 17
ATOM 18594 C CA . PHE A 1 59 ? -12.509 -15.363 -4.103 1.00 0.00 59 PHE A CA 17
ATOM 18595 C C . PHE A 1 59 ? -13.607 -16.424 -4.107 1.00 0.00 59 PHE A C 17
ATOM 18596 O O . PHE A 1 59 ? -13.347 -17.602 -3.865 1.00 0.00 59 PHE A O 17
ATOM 18613 N N . ALA A 1 60 ? -14.834 -15.995 -4.382 1.00 0.00 60 ALA A N 17
ATOM 18614 C CA . ALA A 1 60 ? -15.971 -16.907 -4.419 1.00 0.00 60 ALA A CA 17
ATOM 18615 C C . ALA A 1 60 ? -16.274 -17.350 -5.846 1.00 0.00 60 ALA A C 17
ATOM 18616 O O . ALA A 1 60 ? -16.609 -18.510 -6.088 1.00 0.00 60 ALA A O 17
ATOM 18623 N N . ARG A 1 61 ? -16.153 -16.421 -6.789 1.00 0.00 61 ARG A N 17
ATOM 18624 C CA . ARG A 1 61 ? -16.415 -16.717 -8.192 1.00 0.00 61 ARG A CA 17
ATOM 18625 C C . ARG A 1 61 ? -15.123 -17.075 -8.923 1.00 0.00 61 ARG A C 17
ATOM 18626 O O . ARG A 1 61 ? -14.059 -16.536 -8.621 1.00 0.00 61 ARG A O 17
ATOM 18647 N N . SER A 1 62 ? -15.227 -17.987 -9.883 1.00 0.00 62 SER A N 17
ATOM 18648 C CA . SER A 1 62 ? -14.067 -18.420 -10.654 1.00 0.00 62 SER A CA 17
ATOM 18649 C C . SER A 1 62 ? -13.614 -17.325 -11.615 1.00 0.00 62 SER A C 17
ATOM 18650 O O . SER A 1 62 ? -12.470 -17.317 -12.070 1.00 0.00 62 SER A O 17
ATOM 18658 N N . ASP A 1 63 ? -14.520 -16.402 -11.920 1.00 0.00 63 ASP A N 17
ATOM 18659 C CA . ASP A 1 63 ? -14.215 -15.301 -12.826 1.00 0.00 63 ASP A CA 17
ATOM 18660 C C . ASP A 1 63 ? -13.432 -14.207 -12.108 1.00 0.00 63 ASP A C 17
ATOM 18661 O O . ASP A 1 63 ? -12.444 -13.693 -12.630 1.00 0.00 63 ASP A O 17
ATOM 18670 N N . GLU A 1 64 ? -13.882 -13.856 -10.908 1.00 0.00 64 GLU A N 17
ATOM 18671 C CA . GLU A 1 64 ? -13.225 -12.821 -10.119 1.00 0.00 64 GLU A CA 17
ATOM 18672 C C . GLU A 1 64 ? -11.815 -13.252 -9.722 1.00 0.00 64 GLU A C 17
ATOM 18673 O O . GLU A 1 64 ? -10.884 -12.446 -9.720 1.00 0.00 64 GLU A O 17
ATOM 18685 N N . LEU A 1 65 ? -11.667 -14.528 -9.386 1.00 0.00 65 LEU A N 17
ATOM 18686 C CA . LEU A 1 65 ? -10.372 -15.069 -8.987 1.00 0.00 65 LEU A CA 17
ATOM 18687 C C . LEU A 1 65 ? -9.435 -15.180 -10.185 1.00 0.00 65 LEU A C 17
ATOM 18688 O O . LEU A 1 65 ? -8.387 -14.536 -10.229 1.00 0.00 65 LEU A O 17
ATOM 18704 N N . SER A 1 66 ? -9.821 -16.000 -11.158 1.00 0.00 66 SER A N 17
ATOM 18705 C CA . SER A 1 66 ? -9.015 -16.197 -12.357 1.00 0.00 66 SER A CA 17
ATOM 18706 C C . SER A 1 66 ? -8.473 -14.867 -12.872 1.00 0.00 66 SER A C 17
ATOM 18707 O O . SER A 1 66 ? -7.283 -14.739 -13.160 1.00 0.00 66 SER A O 17
ATOM 18715 N N . ARG A 1 67 ? -9.356 -13.879 -12.984 1.00 0.00 67 ARG A N 17
ATOM 18716 C CA . ARG A 1 67 ? -8.966 -12.559 -13.465 1.00 0.00 67 ARG A CA 17
ATOM 18717 C C . ARG A 1 67 ? -7.836 -11.982 -12.618 1.00 0.00 67 ARG A C 17
ATOM 18718 O O . ARG A 1 67 ? -6.943 -11.308 -13.131 1.00 0.00 67 ARG A O 17
ATOM 18739 N N . HIS A 1 68 ? -7.882 -12.253 -11.317 1.00 0.00 68 HIS A N 17
ATOM 18740 C CA . HIS A 1 68 ? -6.862 -11.761 -10.398 1.00 0.00 68 HIS A CA 17
ATOM 18741 C C . HIS A 1 68 ? -5.557 -12.534 -10.571 1.00 0.00 68 HIS A C 17
ATOM 18742 O O . HIS A 1 68 ? -4.492 -12.071 -10.161 1.00 0.00 68 HIS A O 17
ATOM 18756 N N . ARG A 1 69 ? -5.649 -13.711 -11.179 1.00 0.00 69 ARG A N 17
ATOM 18757 C CA . ARG A 1 69 ? -4.476 -14.548 -11.404 1.00 0.00 69 ARG A CA 17
ATOM 18758 C C . ARG A 1 69 ? -3.694 -14.071 -12.624 1.00 0.00 69 ARG A C 17
ATOM 18759 O O . ARG A 1 69 ? -2.478 -13.890 -12.563 1.00 0.00 69 ARG A O 17
ATOM 18780 N N . ARG A 1 70 ? -4.401 -13.870 -13.732 1.00 0.00 70 ARG A N 17
ATOM 18781 C CA . ARG A 1 70 ? -3.773 -13.416 -14.967 1.00 0.00 70 ARG A CA 17
ATOM 18782 C C . ARG A 1 70 ? -3.066 -12.080 -14.759 1.00 0.00 70 ARG A C 17
ATOM 18783 O O . ARG A 1 70 ? -2.055 -11.792 -15.402 1.00 0.00 70 ARG A O 17
ATOM 18804 N N . THR A 1 71 ? -3.604 -11.267 -13.856 1.00 0.00 71 THR A N 17
ATOM 18805 C CA . THR A 1 71 ? -3.027 -9.961 -13.564 1.00 0.00 71 THR A CA 17
ATOM 18806 C C . THR A 1 71 ? -1.611 -10.096 -13.015 1.00 0.00 71 THR A C 17
ATOM 18807 O O . THR A 1 71 ? -0.693 -9.408 -13.463 1.00 0.00 71 THR A O 17
ATOM 18818 N N . HIS A 1 72 ? -1.440 -10.986 -12.044 1.00 0.00 72 HIS A N 17
ATOM 18819 C CA . HIS A 1 72 ? -0.134 -11.213 -11.435 1.00 0.00 72 HIS A CA 17
ATOM 18820 C C . HIS A 1 72 ? 0.980 -11.056 -12.466 1.00 0.00 72 HIS A C 17
ATOM 18821 O O . HIS A 1 72 ? 2.132 -11.403 -12.206 1.00 0.00 72 HIS A O 17
ATOM 18837 N N . GLY A 1 1 ? 34.201 15.829 26.253 1.00 0.00 1 GLY A N 18
ATOM 18838 C CA . GLY A 1 1 ? 33.135 14.956 25.800 1.00 0.00 1 GLY A CA 18
ATOM 18839 C C . GLY A 1 1 ? 31.858 15.712 25.492 1.00 0.00 1 GLY A C 18
ATOM 18840 O O . GLY A 1 1 ? 31.656 16.825 25.976 1.00 0.00 1 GLY A O 18
ATOM 18844 N N . SER A 1 2 ? 30.995 15.106 24.683 1.00 0.00 2 SER A N 18
ATOM 18845 C CA . SER A 1 2 ? 29.732 15.732 24.306 1.00 0.00 2 SER A CA 18
ATOM 18846 C C . SER A 1 2 ? 28.740 14.691 23.795 1.00 0.00 2 SER A C 18
ATOM 18847 O O . SER A 1 2 ? 29.129 13.599 23.382 1.00 0.00 2 SER A O 18
ATOM 18855 N N . SER A 1 3 ? 27.458 15.039 23.827 1.00 0.00 3 SER A N 18
ATOM 18856 C CA . SER A 1 3 ? 26.410 14.135 23.371 1.00 0.00 3 SER A CA 18
ATOM 18857 C C . SER A 1 3 ? 25.625 14.749 22.216 1.00 0.00 3 SER A C 18
ATOM 18858 O O . SER A 1 3 ? 25.805 15.920 21.882 1.00 0.00 3 SER A O 18
ATOM 18866 N N . GLY A 1 4 ? 24.754 13.950 21.608 1.00 0.00 4 GLY A N 18
ATOM 18867 C CA . GLY A 1 4 ? 23.955 14.432 20.497 1.00 0.00 4 GLY A CA 18
ATOM 18868 C C . GLY A 1 4 ? 22.485 14.554 20.849 1.00 0.00 4 GLY A C 18
ATOM 18869 O O . GLY A 1 4 ? 22.133 14.760 22.010 1.00 0.00 4 GLY A O 18
ATOM 18873 N N . SER A 1 5 ? 21.625 14.427 19.843 1.00 0.00 5 SER A N 18
ATOM 18874 C CA . SER A 1 5 ? 20.185 14.529 20.051 1.00 0.00 5 SER A CA 18
ATOM 18875 C C . SER A 1 5 ? 19.425 13.747 18.984 1.00 0.00 5 SER A C 18
ATOM 18876 O O . SER A 1 5 ? 19.987 13.373 17.955 1.00 0.00 5 SER A O 18
ATOM 18884 N N . SER A 1 6 ? 18.144 13.501 19.240 1.00 0.00 6 SER A N 18
ATOM 18885 C CA . SER A 1 6 ? 17.306 12.760 18.305 1.00 0.00 6 SER A CA 18
ATOM 18886 C C . SER A 1 6 ? 16.434 13.707 17.489 1.00 0.00 6 SER A C 18
ATOM 18887 O O . SER A 1 6 ? 16.426 14.916 17.718 1.00 0.00 6 SER A O 18
ATOM 18895 N N . GLY A 1 7 ? 15.696 13.149 16.533 1.00 0.00 7 GLY A N 18
ATOM 18896 C CA . GLY A 1 7 ? 14.830 13.957 15.696 1.00 0.00 7 GLY A CA 18
ATOM 18897 C C . GLY A 1 7 ? 13.542 13.244 15.335 1.00 0.00 7 GLY A C 18
ATOM 18898 O O . GLY A 1 7 ? 13.014 12.442 16.107 1.00 0.00 7 GLY A O 18
ATOM 18902 N N . PRO A 1 8 ? 13.014 13.535 14.137 1.00 0.00 8 PRO A N 18
ATOM 18903 C CA . PRO A 1 8 ? 11.772 12.928 13.649 1.00 0.00 8 PRO A CA 18
ATOM 18904 C C . PRO A 1 8 ? 11.941 11.447 13.323 1.00 0.00 8 PRO A C 18
ATOM 18905 O O . PRO A 1 8 ? 13.012 11.016 12.896 1.00 0.00 8 PRO A O 18
ATOM 18916 N N . GLN A 1 9 ? 10.878 10.676 13.528 1.00 0.00 9 GLN A N 18
ATOM 18917 C CA . GLN A 1 9 ? 10.910 9.245 13.254 1.00 0.00 9 GLN A CA 18
ATOM 18918 C C . GLN A 1 9 ? 9.525 8.732 12.874 1.00 0.00 9 GLN A C 18
ATOM 18919 O O . GLN A 1 9 ? 8.593 8.780 13.676 1.00 0.00 9 GLN A O 18
ATOM 18933 N N . ILE A 1 10 ? 9.398 8.242 11.645 1.00 0.00 10 ILE A N 18
ATOM 18934 C CA . ILE A 1 10 ? 8.128 7.721 11.159 1.00 0.00 10 ILE A CA 18
ATOM 18935 C C . ILE A 1 10 ? 8.194 6.210 10.958 1.00 0.00 10 ILE A C 18
ATOM 18936 O O . ILE A 1 10 ? 9.178 5.686 10.436 1.00 0.00 10 ILE A O 18
ATOM 18952 N N . ASP A 1 11 ? 7.141 5.517 11.375 1.00 0.00 11 ASP A N 18
ATOM 18953 C CA . ASP A 1 11 ? 7.077 4.066 11.239 1.00 0.00 11 ASP A CA 18
ATOM 18954 C C . ASP A 1 11 ? 7.300 3.646 9.789 1.00 0.00 11 ASP A C 18
ATOM 18955 O O . ASP A 1 11 ? 7.149 4.451 8.870 1.00 0.00 11 ASP A O 18
ATOM 18964 N N . SER A 1 12 ? 7.659 2.382 9.594 1.00 0.00 12 SER A N 18
ATOM 18965 C CA . SER A 1 12 ? 7.908 1.856 8.256 1.00 0.00 12 SER A CA 18
ATOM 18966 C C . SER A 1 12 ? 6.663 1.168 7.703 1.00 0.00 12 SER A C 18
ATOM 18967 O O . SER A 1 12 ? 6.278 1.388 6.555 1.00 0.00 12 SER A O 18
ATOM 18975 N N . SER A 1 13 ? 6.039 0.334 8.529 1.00 0.00 13 SER A N 18
ATOM 18976 C CA . SER A 1 13 ? 4.841 -0.390 8.123 1.00 0.00 13 SER A CA 18
ATOM 18977 C C . SER A 1 13 ? 3.667 0.566 7.932 1.00 0.00 13 SER A C 18
ATOM 18978 O O . SER A 1 13 ? 3.491 1.512 8.700 1.00 0.00 13 SER A O 18
ATOM 18986 N N . ARG A 1 14 ? 2.868 0.313 6.901 1.00 0.00 14 ARG A N 18
ATOM 18987 C CA . ARG A 1 14 ? 1.712 1.151 6.606 1.00 0.00 14 ARG A CA 18
ATOM 18988 C C . ARG A 1 14 ? 0.833 1.319 7.843 1.00 0.00 14 ARG A C 18
ATOM 18989 O O . ARG A 1 14 ? 0.919 0.534 8.788 1.00 0.00 14 ARG A O 18
ATOM 19010 N N . ILE A 1 15 ? -0.011 2.345 7.828 1.00 0.00 15 ILE A N 18
ATOM 19011 C CA . ILE A 1 15 ? -0.905 2.614 8.947 1.00 0.00 15 ILE A CA 18
ATOM 19012 C C . ILE A 1 15 ? -1.830 1.430 9.208 1.00 0.00 15 ILE A C 18
ATOM 19013 O O . ILE A 1 15 ? -2.354 0.821 8.276 1.00 0.00 15 ILE A O 18
ATOM 19029 N N . ARG A 1 16 ? -2.030 1.112 10.483 1.00 0.00 16 ARG A N 18
ATOM 19030 C CA . ARG A 1 16 ? -2.892 0.001 10.868 1.00 0.00 16 ARG A CA 18
ATOM 19031 C C . ARG A 1 16 ? -3.605 0.298 12.184 1.00 0.00 16 ARG A C 18
ATOM 19032 O O . ARG A 1 16 ? -3.004 0.229 13.255 1.00 0.00 16 ARG A O 18
ATOM 19053 N N . SER A 1 17 ? -4.890 0.626 12.094 1.00 0.00 17 SER A N 18
ATOM 19054 C CA . SER A 1 17 ? -5.684 0.937 13.277 1.00 0.00 17 SER A CA 18
ATOM 19055 C C . SER A 1 17 ? -6.493 -0.277 13.723 1.00 0.00 17 SER A C 18
ATOM 19056 O O . SER A 1 17 ? -6.152 -0.941 14.702 1.00 0.00 17 SER A O 18
ATOM 19064 N N . HIS A 1 18 ? -7.570 -0.562 12.997 1.00 0.00 18 HIS A N 18
ATOM 19065 C CA . HIS A 1 18 ? -8.429 -1.697 13.314 1.00 0.00 18 HIS A CA 18
ATOM 19066 C C . HIS A 1 18 ? -7.756 -3.011 12.934 1.00 0.00 18 HIS A C 18
ATOM 19067 O O . HIS A 1 18 ? -7.726 -3.387 11.761 1.00 0.00 18 HIS A O 18
ATOM 19081 N N . ILE A 1 19 ? -7.218 -3.706 13.930 1.00 0.00 19 ILE A N 18
ATOM 19082 C CA . ILE A 1 19 ? -6.546 -4.979 13.699 1.00 0.00 19 ILE A CA 18
ATOM 19083 C C . ILE A 1 19 ? -7.455 -6.152 14.048 1.00 0.00 19 ILE A C 18
ATOM 19084 O O . ILE A 1 19 ? -7.790 -6.366 15.213 1.00 0.00 19 ILE A O 18
ATOM 19100 N N . CYS A 1 20 ? -7.850 -6.911 13.031 1.00 0.00 20 CYS A N 18
ATOM 19101 C CA . CYS A 1 20 ? -8.719 -8.064 13.229 1.00 0.00 20 CYS A CA 18
ATOM 19102 C C . CYS A 1 20 ? -8.280 -8.873 14.446 1.00 0.00 20 CYS A C 18
ATOM 19103 O O . CYS A 1 20 ? -9.108 -9.440 15.159 1.00 0.00 20 CYS A O 18
ATOM 19110 N N . SER A 1 21 ? -6.972 -8.922 14.677 1.00 0.00 21 SER A N 18
ATOM 19111 C CA . SER A 1 21 ? -6.422 -9.664 15.805 1.00 0.00 21 SER A CA 18
ATOM 19112 C C . SER A 1 21 ? -6.883 -11.119 15.776 1.00 0.00 21 SER A C 18
ATOM 19113 O O . SER A 1 21 ? -7.091 -11.738 16.820 1.00 0.00 21 SER A O 18
ATOM 19121 N N . HIS A 1 22 ? -7.042 -11.658 14.572 1.00 0.00 22 HIS A N 18
ATOM 19122 C CA . HIS A 1 22 ? -7.478 -13.040 14.404 1.00 0.00 22 HIS A CA 18
ATOM 19123 C C . HIS A 1 22 ? -6.327 -13.919 13.924 1.00 0.00 22 HIS A C 18
ATOM 19124 O O . HIS A 1 22 ? -5.505 -13.513 13.102 1.00 0.00 22 HIS A O 18
ATOM 19138 N N . PRO A 1 23 ? -6.264 -15.151 14.449 1.00 0.00 23 PRO A N 18
ATOM 19139 C CA . PRO A 1 23 ? -5.218 -16.113 14.089 1.00 0.00 23 PRO A CA 18
ATOM 19140 C C . PRO A 1 23 ? -5.366 -16.623 12.659 1.00 0.00 23 PRO A C 18
ATOM 19141 O O . PRO A 1 23 ? -6.352 -17.275 12.323 1.00 0.00 23 PRO A O 18
ATOM 19152 N N . GLY A 1 24 ? -4.377 -16.321 11.822 1.00 0.00 24 GLY A N 18
ATOM 19153 C CA . GLY A 1 24 ? -4.418 -16.756 10.439 1.00 0.00 24 GLY A CA 18
ATOM 19154 C C . GLY A 1 24 ? -4.780 -15.634 9.488 1.00 0.00 24 GLY A C 18
ATOM 19155 O O . GLY A 1 24 ? -4.139 -15.459 8.450 1.00 0.00 24 GLY A O 18
ATOM 19159 N N . CYS A 1 25 ? -5.810 -14.872 9.838 1.00 0.00 25 CYS A N 18
ATOM 19160 C CA . CYS A 1 25 ? -6.259 -13.761 9.007 1.00 0.00 25 CYS A CA 18
ATOM 19161 C C . CYS A 1 25 ? -5.192 -12.671 8.935 1.00 0.00 25 CYS A C 18
ATOM 19162 O O . CYS A 1 25 ? -4.698 -12.342 7.858 1.00 0.00 25 CYS A O 18
ATOM 19169 N N . GLY A 1 26 ? -4.843 -12.115 10.091 1.00 0.00 26 GLY A N 18
ATOM 19170 C CA . GLY A 1 26 ? -3.838 -11.069 10.137 1.00 0.00 26 GLY A CA 18
ATOM 19171 C C . GLY A 1 26 ? -4.112 -9.958 9.144 1.00 0.00 26 GLY A C 18
ATOM 19172 O O . GLY A 1 26 ? -3.299 -9.691 8.257 1.00 0.00 26 GLY A O 18
ATOM 19176 N N . LYS A 1 27 ? -5.261 -9.307 9.288 1.00 0.00 27 LYS A N 18
ATOM 19177 C CA . LYS A 1 27 ? -5.643 -8.219 8.396 1.00 0.00 27 LYS A CA 18
ATOM 19178 C C . LYS A 1 27 ? -5.948 -6.950 9.186 1.00 0.00 27 LYS A C 18
ATOM 19179 O O . LYS A 1 27 ? -6.191 -7.000 10.392 1.00 0.00 27 LYS A O 18
ATOM 19198 N N . THR A 1 28 ? -5.936 -5.813 8.497 1.00 0.00 28 THR A N 18
ATOM 19199 C CA . THR A 1 28 ? -6.212 -4.531 9.134 1.00 0.00 28 THR A CA 18
ATOM 19200 C C . THR A 1 28 ? -6.876 -3.564 8.160 1.00 0.00 28 THR A C 18
ATOM 19201 O O . THR A 1 28 ? -6.775 -3.727 6.944 1.00 0.00 28 THR A O 18
ATOM 19212 N N . TYR A 1 29 ? -7.554 -2.558 8.701 1.00 0.00 29 TYR A N 18
ATOM 19213 C CA . TYR A 1 29 ? -8.235 -1.567 7.880 1.00 0.00 29 TYR A CA 18
ATOM 19214 C C . TYR A 1 29 ? -8.308 -0.221 8.597 1.00 0.00 29 TYR A C 18
ATOM 19215 O O . TYR A 1 29 ? -9.092 -0.042 9.527 1.00 0.00 29 TYR A O 18
ATOM 19233 N N . PHE A 1 30 ? -7.482 0.722 8.154 1.00 0.00 30 PHE A N 18
ATOM 19234 C CA . PHE A 1 30 ? -7.451 2.052 8.752 1.00 0.00 30 PHE A CA 18
ATOM 19235 C C . PHE A 1 30 ? -8.832 2.452 9.260 1.00 0.00 30 PHE A C 18
ATOM 19236 O O . PHE A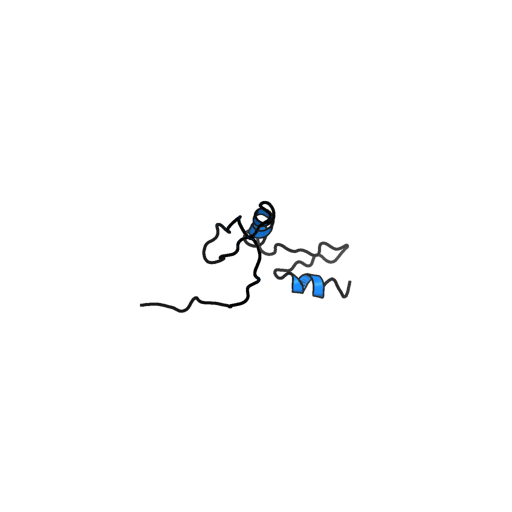 1 30 ? -9.005 2.776 10.435 1.00 0.00 30 PHE A O 18
ATOM 19253 N N . LYS A 1 31 ? -9.815 2.430 8.365 1.00 0.00 31 LYS A N 18
ATOM 19254 C CA . LYS A 1 31 ? -11.182 2.790 8.719 1.00 0.00 31 LYS A CA 18
ATOM 19255 C C . LYS A 1 31 ? -11.724 1.866 9.805 1.00 0.00 31 LYS A C 18
ATOM 19256 O O . LYS A 1 31 ? -11.314 0.711 9.911 1.00 0.00 31 LYS A O 18
ATOM 19275 N N . SER A 1 32 ? -12.649 2.382 10.607 1.00 0.00 32 SER A N 18
ATOM 19276 C CA . SER A 1 32 ? -13.245 1.603 11.686 1.00 0.00 32 SER A CA 18
ATOM 19277 C C . SER A 1 32 ? -14.334 0.679 11.151 1.00 0.00 32 SER A C 18
ATOM 19278 O O . SER A 1 32 ? -14.424 -0.485 11.542 1.00 0.00 32 SER A O 18
ATOM 19286 N N . SER A 1 33 ? -15.161 1.206 10.253 1.00 0.00 33 SER A N 18
ATOM 19287 C CA . SER A 1 33 ? -16.247 0.431 9.665 1.00 0.00 33 SER A CA 18
ATOM 19288 C C . SER A 1 33 ? -15.700 -0.705 8.806 1.00 0.00 33 SER A C 18
ATOM 19289 O O . SER A 1 33 ? -16.229 -1.818 8.817 1.00 0.00 33 SER A O 18
ATOM 19297 N N . HIS A 1 34 ? -14.638 -0.416 8.060 1.00 0.00 34 HIS A N 18
ATOM 19298 C CA . HIS A 1 34 ? -14.019 -1.413 7.194 1.00 0.00 34 HIS A CA 18
ATOM 19299 C C . HIS A 1 34 ? -13.976 -2.776 7.879 1.00 0.00 34 HIS A C 18
ATOM 19300 O O . HIS A 1 34 ? -14.670 -3.708 7.473 1.00 0.00 34 HIS A O 18
ATOM 19314 N N . LEU A 1 35 ? -13.154 -2.885 8.917 1.00 0.00 35 LEU A N 18
ATOM 19315 C CA . LEU A 1 35 ? -13.020 -4.134 9.658 1.00 0.00 35 LEU A CA 18
ATOM 19316 C C . LEU A 1 35 ? -14.373 -4.815 9.829 1.00 0.00 35 LEU A C 18
ATOM 19317 O O . LEU A 1 35 ? -14.512 -6.015 9.591 1.00 0.00 35 LEU A O 18
ATOM 19333 N N . LYS A 1 36 ? -15.372 -4.040 10.239 1.00 0.00 36 LYS A N 18
ATOM 19334 C CA . LYS A 1 36 ? -16.717 -4.567 10.439 1.00 0.00 36 LYS A CA 18
ATOM 19335 C C . LYS A 1 36 ? -17.219 -5.268 9.180 1.00 0.00 36 LYS A C 18
ATOM 19336 O O . LYS A 1 36 ? -17.859 -6.315 9.255 1.00 0.00 36 LYS A O 18
ATOM 19355 N N . ALA A 1 37 ? -16.923 -4.682 8.025 1.00 0.00 37 ALA A N 18
ATOM 19356 C CA . ALA A 1 37 ? -17.342 -5.252 6.749 1.00 0.00 37 ALA A CA 18
ATOM 19357 C C . ALA A 1 37 ? -16.560 -6.524 6.434 1.00 0.00 37 ALA A C 18
ATOM 19358 O O . ALA A 1 37 ? -17.117 -7.495 5.925 1.00 0.00 37 ALA A O 18
ATOM 19365 N N . HIS A 1 38 ? -15.267 -6.509 6.740 1.00 0.00 38 HIS A N 18
ATOM 19366 C CA . HIS A 1 38 ? -14.409 -7.661 6.489 1.00 0.00 38 HIS A CA 18
ATOM 19367 C C . HIS A 1 38 ? -14.813 -8.841 7.367 1.00 0.00 38 HIS A C 18
ATOM 19368 O O . HIS A 1 38 ? -14.928 -9.972 6.893 1.00 0.00 38 HIS A O 18
ATOM 19382 N N . THR A 1 39 ? -15.027 -8.571 8.652 1.00 0.00 39 THR A N 18
ATOM 19383 C CA . THR A 1 39 ? -15.416 -9.610 9.596 1.00 0.00 39 THR A CA 18
ATOM 19384 C C . THR A 1 39 ? -16.313 -10.648 8.932 1.00 0.00 39 THR A C 18
ATOM 19385 O O . THR A 1 39 ? -16.279 -11.828 9.284 1.00 0.00 39 THR A O 18
ATOM 19396 N N . ARG A 1 40 ? -17.115 -10.203 7.972 1.00 0.00 40 ARG A N 18
ATOM 19397 C CA . ARG A 1 40 ? -18.023 -11.095 7.259 1.00 0.00 40 ARG A CA 18
ATOM 19398 C C . ARG A 1 40 ? -17.300 -12.361 6.810 1.00 0.00 40 ARG A C 18
ATOM 19399 O O . ARG A 1 40 ? -17.750 -13.476 7.077 1.00 0.00 40 ARG A O 18
ATOM 19420 N N . THR A 1 41 ? -16.173 -12.182 6.125 1.00 0.00 41 THR A N 18
ATOM 19421 C CA . THR A 1 41 ? -15.389 -13.309 5.638 1.00 0.00 41 THR A CA 18
ATOM 19422 C C . THR A 1 41 ? -15.251 -14.387 6.706 1.00 0.00 41 THR A C 18
ATOM 19423 O O . THR A 1 41 ? -15.030 -15.558 6.397 1.00 0.00 41 THR A O 18
ATOM 19434 N N . HIS A 1 42 ? -15.382 -13.985 7.967 1.00 0.00 42 HIS A N 18
ATOM 19435 C CA . HIS A 1 42 ? -15.275 -14.918 9.082 1.00 0.00 42 HIS A CA 18
ATOM 19436 C C . HIS A 1 42 ? -16.650 -15.426 9.501 1.00 0.00 42 HIS A C 18
ATOM 19437 O O . HIS A 1 42 ? -16.839 -16.620 9.737 1.00 0.00 42 HIS A O 18
ATOM 19451 N N . THR A 1 43 ? -17.610 -14.511 9.593 1.00 0.00 43 THR A N 18
ATOM 19452 C CA . THR A 1 43 ? -18.969 -14.866 9.986 1.00 0.00 43 THR A CA 18
ATOM 19453 C C . THR A 1 43 ? -19.654 -15.695 8.907 1.00 0.00 43 THR A C 18
ATOM 19454 O O . THR A 1 43 ? -19.684 -15.309 7.739 1.00 0.00 43 THR A O 18
ATOM 19465 N N . GLY A 1 44 ? -20.205 -16.838 9.306 1.00 0.00 44 GLY A N 18
ATOM 19466 C CA . GLY A 1 44 ? -20.884 -17.704 8.360 1.00 0.00 44 GLY A CA 18
ATOM 19467 C C . GLY A 1 44 ? -22.293 -18.049 8.797 1.00 0.00 44 GLY A C 18
ATOM 19468 O O . GLY A 1 44 ? -23.225 -18.010 7.994 1.00 0.00 44 GLY A O 18
ATOM 19472 N N . GLU A 1 45 ? -22.450 -18.389 10.073 1.00 0.00 45 GLU A N 18
ATOM 19473 C CA . GLU A 1 45 ? -23.756 -18.743 10.615 1.00 0.00 45 GLU A CA 18
ATOM 19474 C C . GLU A 1 45 ? -24.671 -17.524 10.670 1.00 0.00 45 GLU A C 18
ATOM 19475 O O . GLU A 1 45 ? -24.215 -16.399 10.873 1.00 0.00 45 GLU A O 18
ATOM 19487 N N . LYS A 1 46 ? -25.967 -17.755 10.487 1.00 0.00 46 LYS A N 18
ATOM 19488 C CA . LYS A 1 46 ? -26.950 -16.678 10.516 1.00 0.00 46 LYS A CA 18
ATOM 19489 C C . LYS A 1 46 ? -26.656 -15.645 9.434 1.00 0.00 46 LYS A C 18
ATOM 19490 O O . LYS A 1 46 ? -26.690 -14.437 9.669 1.00 0.00 46 LYS A O 18
ATOM 19509 N N . PRO A 1 47 ? -26.363 -16.128 8.217 1.00 0.00 47 PRO A N 18
ATOM 19510 C CA . PRO A 1 47 ? -26.061 -15.263 7.074 1.00 0.00 47 PRO A CA 18
ATOM 19511 C C . PRO A 1 47 ? -27.287 -14.500 6.583 1.00 0.00 47 PRO A C 18
ATOM 19512 O O . PRO A 1 47 ? -27.166 -13.436 5.974 1.00 0.00 47 PRO A O 18
ATOM 19523 N N . PHE A 1 48 ? -28.467 -15.050 6.852 1.00 0.00 48 PHE A N 18
ATOM 19524 C CA . PHE A 1 48 ? -29.715 -14.422 6.437 1.00 0.00 48 PHE A CA 18
ATOM 19525 C C . PHE A 1 48 ? -30.291 -13.564 7.560 1.00 0.00 48 PHE A C 18
ATOM 19526 O O . PHE A 1 48 ? -30.071 -13.837 8.739 1.00 0.00 48 PHE A O 18
ATOM 19543 N N . SER A 1 49 ? -31.030 -12.525 7.183 1.00 0.00 49 SER A N 18
ATOM 19544 C CA . SER A 1 49 ? -31.635 -11.624 8.157 1.00 0.00 49 SER A CA 18
ATOM 19545 C C . SER A 1 49 ? -32.832 -10.897 7.553 1.00 0.00 49 SER A C 18
ATOM 19546 O O . SER A 1 49 ? -32.767 -10.394 6.430 1.00 0.00 49 SER A O 18
ATOM 19554 N N . CYS A 1 50 ? -33.925 -10.844 8.306 1.00 0.00 50 CYS A N 18
ATOM 19555 C CA . CYS A 1 50 ? -35.139 -10.178 7.847 1.00 0.00 50 CYS A CA 18
ATOM 19556 C C . CYS A 1 50 ? -35.066 -8.675 8.104 1.00 0.00 50 CYS A C 18
ATOM 19557 O O . CYS A 1 50 ? -34.296 -8.216 8.946 1.00 0.00 50 CYS A O 18
ATOM 19564 N N . SER A 1 51 ? -35.872 -7.916 7.370 1.00 0.00 51 SER A N 18
ATOM 19565 C CA . SER A 1 51 ? -35.897 -6.465 7.515 1.00 0.00 51 SER A CA 18
ATOM 19566 C C . SER A 1 51 ? -37.324 -5.933 7.416 1.00 0.00 51 SER A C 18
ATOM 19567 O O . SER A 1 51 ? -37.922 -5.925 6.340 1.00 0.00 51 SER A O 18
ATOM 19575 N N . TRP A 1 52 ? -37.862 -5.490 8.546 1.00 0.00 52 TRP A N 18
ATOM 19576 C CA . TRP A 1 52 ? -39.219 -4.956 8.588 1.00 0.00 52 TRP A CA 18
ATOM 19577 C C . TRP A 1 52 ? -39.330 -3.831 9.612 1.00 0.00 52 TRP A C 18
ATOM 19578 O O . TRP A 1 52 ? -38.396 -3.575 10.372 1.00 0.00 52 TRP A O 18
ATOM 19599 N N . LYS A 1 53 ? -40.477 -3.161 9.626 1.00 0.00 53 LYS A N 18
ATOM 19600 C CA . LYS A 1 53 ? -40.711 -2.063 10.557 1.00 0.00 53 LYS A CA 18
ATOM 19601 C C . LYS A 1 53 ? -40.178 -2.404 11.945 1.00 0.00 53 LYS A C 18
ATOM 19602 O O . LYS A 1 53 ? -39.263 -1.753 12.446 1.00 0.00 53 LYS A O 18
ATOM 19621 N N . GLY A 1 54 ? -40.756 -3.431 12.560 1.00 0.00 54 GLY A N 18
ATOM 19622 C CA . GLY A 1 54 ? -40.325 -3.841 13.884 1.00 0.00 54 GLY A CA 18
ATOM 19623 C C . GLY A 1 54 ? -40.179 -5.345 14.007 1.00 0.00 54 GLY A C 18
ATOM 19624 O O . GLY A 1 54 ? -40.524 -5.928 15.035 1.00 0.00 54 GLY A O 18
ATOM 19628 N N . CYS A 1 55 ? -39.667 -5.975 12.955 1.00 0.00 55 CYS A N 18
ATOM 19629 C CA . CYS A 1 55 ? -39.478 -7.422 12.947 1.00 0.00 55 CYS A CA 18
ATOM 19630 C C . CYS A 1 55 ? -38.294 -7.820 13.824 1.00 0.00 55 CYS A C 18
ATOM 19631 O O . CYS A 1 55 ? -38.468 -8.446 14.869 1.00 0.00 55 CYS A O 18
ATOM 19638 N N . GLU A 1 56 ? -37.094 -7.451 13.390 1.00 0.00 56 GLU A N 18
ATOM 19639 C CA . GLU A 1 56 ? -35.882 -7.771 14.135 1.00 0.00 56 GLU A CA 18
ATOM 19640 C C . GLU A 1 56 ? -35.756 -9.277 14.349 1.00 0.00 56 GLU A C 18
ATOM 19641 O O . GLU A 1 56 ? -35.444 -9.734 15.449 1.00 0.00 56 GLU A O 18
ATOM 19653 N N . ARG A 1 57 ? -36.002 -10.041 13.291 1.00 0.00 57 ARG A N 18
ATOM 19654 C CA . ARG A 1 57 ? -35.917 -11.495 13.362 1.00 0.00 57 ARG A CA 18
ATOM 19655 C C . ARG A 1 57 ? -35.136 -12.053 12.177 1.00 0.00 57 ARG A C 18
ATOM 19656 O O . ARG A 1 57 ? -35.607 -12.021 11.039 1.00 0.00 57 ARG A O 18
ATOM 19677 N N . ARG A 1 58 ? -33.940 -12.564 12.450 1.00 0.00 58 ARG A N 18
ATOM 19678 C CA . ARG A 1 58 ? -33.092 -13.128 11.407 1.00 0.00 58 ARG A CA 18
ATOM 19679 C C . ARG A 1 58 ? -33.117 -14.653 11.450 1.00 0.00 58 ARG A C 18
ATOM 19680 O O . ARG A 1 58 ? -33.653 -15.249 12.385 1.00 0.00 58 ARG A O 18
ATOM 19701 N N . PHE A 1 59 ? -32.535 -15.278 10.433 1.00 0.00 59 PHE A N 18
ATOM 19702 C CA . PHE A 1 59 ? -32.491 -16.734 10.355 1.00 0.00 59 PHE A CA 18
ATOM 19703 C C . PHE A 1 59 ? -31.227 -17.203 9.641 1.00 0.00 59 PHE A C 18
ATOM 19704 O O . PHE A 1 59 ? -30.571 -16.428 8.945 1.00 0.00 59 PHE A O 18
ATOM 19721 N N . ALA A 1 60 ? -30.892 -18.476 9.818 1.00 0.00 60 ALA A N 18
ATOM 19722 C CA . ALA A 1 60 ? -29.708 -19.049 9.190 1.00 0.00 60 ALA A CA 18
ATOM 19723 C C . ALA A 1 60 ? -30.036 -19.611 7.810 1.00 0.00 60 ALA A C 18
ATOM 19724 O O . ALA A 1 60 ? -29.300 -19.390 6.849 1.00 0.00 60 ALA A O 18
ATOM 19731 N N . ARG A 1 61 ? -31.144 -20.339 7.721 1.00 0.00 61 ARG A N 18
ATOM 19732 C CA . ARG A 1 61 ? -31.567 -20.935 6.459 1.00 0.00 61 ARG A CA 18
ATOM 19733 C C . ARG A 1 61 ? -32.349 -19.929 5.619 1.00 0.00 61 ARG A C 18
ATOM 19734 O O . ARG A 1 61 ? -32.937 -18.986 6.150 1.00 0.00 61 ARG A O 18
ATOM 19755 N N . SER A 1 62 ? -32.349 -20.135 4.307 1.00 0.00 62 SER A N 18
ATOM 19756 C CA . SER A 1 62 ? -33.054 -19.244 3.392 1.00 0.00 62 SER A CA 18
ATOM 19757 C C . SER A 1 62 ? -34.545 -19.564 3.365 1.00 0.00 62 SER A C 18
ATOM 19758 O O . SER A 1 62 ? -35.384 -18.663 3.371 1.00 0.00 62 SER A O 18
ATOM 19766 N N . ASP A 1 63 ? -34.868 -20.852 3.336 1.00 0.00 63 ASP A N 18
ATOM 19767 C CA . ASP A 1 63 ? -36.258 -21.292 3.310 1.00 0.00 63 ASP A CA 18
ATOM 19768 C C . ASP A 1 63 ? -37.051 -20.658 4.448 1.00 0.00 63 ASP A C 18
ATOM 19769 O O . ASP A 1 63 ? -38.049 -19.977 4.217 1.00 0.00 63 ASP A O 18
ATOM 19778 N N . GLU A 1 64 ? -36.599 -20.888 5.677 1.00 0.00 64 GLU A N 18
ATOM 19779 C CA . GLU A 1 64 ? -37.268 -20.340 6.851 1.00 0.00 64 GLU A CA 18
ATOM 19780 C C . GLU A 1 64 ? -37.653 -18.881 6.627 1.00 0.00 64 GLU A C 18
ATOM 19781 O O . GLU A 1 64 ? -38.792 -18.482 6.874 1.00 0.00 64 GLU A O 18
ATOM 19793 N N . LEU A 1 65 ? -36.695 -18.088 6.158 1.00 0.00 65 LEU A N 18
ATOM 19794 C CA . LEU A 1 65 ? -36.931 -16.672 5.900 1.00 0.00 65 LEU A CA 18
ATOM 19795 C C . LEU A 1 65 ? -37.922 -16.485 4.755 1.00 0.00 65 LEU A C 18
ATOM 19796 O O . LEU A 1 65 ? -38.845 -15.676 4.845 1.00 0.00 65 LEU A O 18
ATOM 19812 N N . SER A 1 66 ? -37.723 -17.240 3.679 1.00 0.00 66 SER A N 18
ATOM 19813 C CA . SER A 1 66 ? -38.597 -17.157 2.515 1.00 0.00 66 SER A CA 18
ATOM 19814 C C . SER A 1 66 ? -40.063 -17.262 2.927 1.00 0.00 66 SER A C 18
ATOM 19815 O O . SER A 1 66 ? -40.933 -16.621 2.337 1.00 0.00 66 SER A O 18
ATOM 19823 N N . ARG A 1 67 ? -40.327 -18.074 3.945 1.00 0.00 67 ARG A N 18
ATOM 19824 C CA . ARG A 1 67 ? -41.687 -18.265 4.437 1.00 0.00 67 ARG A CA 18
ATOM 19825 C C . ARG A 1 67 ? -42.019 -17.249 5.525 1.00 0.00 67 ARG A C 18
ATOM 19826 O O . ARG A 1 67 ? -43.142 -16.750 5.602 1.00 0.00 67 ARG A O 18
ATOM 19847 N N . HIS A 1 68 ? -41.035 -16.947 6.366 1.00 0.00 68 HIS A N 18
ATOM 19848 C CA . HIS A 1 68 ? -41.222 -15.991 7.451 1.00 0.00 68 HIS A CA 18
ATOM 19849 C C . HIS A 1 68 ? -41.312 -14.567 6.911 1.00 0.00 68 HIS A C 18
ATOM 19850 O O . HIS A 1 68 ? -41.755 -13.655 7.609 1.00 0.00 68 HIS A O 18
ATOM 19864 N N . ARG A 1 69 ? -40.889 -14.385 5.665 1.00 0.00 69 ARG A N 18
ATOM 19865 C CA . ARG A 1 69 ? -40.921 -13.071 5.032 1.00 0.00 69 ARG A CA 18
ATOM 19866 C C . ARG A 1 69 ? -42.219 -12.873 4.256 1.00 0.00 69 ARG A C 18
ATOM 19867 O O . ARG A 1 69 ? -42.866 -11.830 4.365 1.00 0.00 69 ARG A O 18
ATOM 19888 N N . ARG A 1 70 ? -42.595 -13.879 3.473 1.00 0.00 70 ARG A N 18
ATOM 19889 C CA . ARG A 1 70 ? -43.816 -13.813 2.679 1.00 0.00 70 ARG A CA 18
ATOM 19890 C C . ARG A 1 70 ? -45.036 -13.613 3.572 1.00 0.00 70 ARG A C 18
ATOM 19891 O O . ARG A 1 70 ? -46.072 -13.117 3.127 1.00 0.00 70 ARG A O 18
ATOM 19912 N N . THR A 1 71 ? -44.908 -14.002 4.838 1.00 0.00 71 THR A N 18
ATOM 19913 C CA . THR A 1 71 ? -46.000 -13.866 5.793 1.00 0.00 71 THR A CA 18
ATOM 19914 C C . THR A 1 71 ? -46.170 -12.417 6.232 1.00 0.00 71 THR A C 18
ATOM 19915 O O . THR A 1 71 ? -47.288 -11.955 6.462 1.00 0.00 71 THR A O 18
ATOM 19926 N N . HIS A 1 72 ? -45.056 -11.702 6.344 1.00 0.00 72 HIS A N 18
ATOM 19927 C CA . HIS A 1 72 ? -45.083 -10.302 6.753 1.00 0.00 72 HIS A CA 18
ATOM 19928 C C . HIS A 1 72 ? -46.127 -9.524 5.960 1.00 0.00 72 HIS A C 18
ATOM 19929 O O . HIS A 1 72 ? -47.082 -8.992 6.525 1.00 0.00 72 HIS A O 18
ATOM 19945 N N . GLY A 1 1 ? 11.669 40.189 -16.656 1.00 0.00 1 GLY A N 19
ATOM 19946 C CA . GLY A 1 1 ? 10.517 39.311 -16.547 1.00 0.00 1 GLY A CA 19
ATOM 19947 C C . GLY A 1 1 ? 10.875 37.953 -15.978 1.00 0.00 1 GLY A C 19
ATOM 19948 O O . GLY A 1 1 ? 11.117 37.819 -14.779 1.00 0.00 1 GLY A O 19
ATOM 19952 N N . SER A 1 2 ? 10.907 36.942 -16.841 1.00 0.00 2 SER A N 19
ATOM 19953 C CA . SER A 1 2 ? 11.232 35.585 -16.417 1.00 0.00 2 SER A CA 19
ATOM 19954 C C . SER A 1 2 ? 10.263 35.106 -15.340 1.00 0.00 2 SER A C 19
ATOM 19955 O O . SER A 1 2 ? 10.665 34.472 -14.365 1.00 0.00 2 SER A O 19
ATOM 19963 N N . SER A 1 3 ? 8.983 35.414 -15.525 1.00 0.00 3 SER A N 19
ATOM 19964 C CA . SER A 1 3 ? 7.956 35.020 -14.569 1.00 0.00 3 SER A CA 19
ATOM 19965 C C . SER A 1 3 ? 7.380 33.653 -14.924 1.00 0.00 3 SER A C 19
ATOM 19966 O O . SER A 1 3 ? 7.211 33.324 -16.097 1.00 0.00 3 SER A O 19
ATOM 19974 N N . GLY A 1 4 ? 7.079 32.859 -13.900 1.00 0.00 4 GLY A N 19
ATOM 19975 C CA . GLY A 1 4 ? 6.525 31.537 -14.124 1.00 0.00 4 GLY A CA 19
ATOM 19976 C C . GLY A 1 4 ? 5.872 30.964 -12.882 1.00 0.00 4 GLY A C 19
ATOM 19977 O O . GLY A 1 4 ? 5.929 31.564 -11.809 1.00 0.00 4 GLY A O 19
ATOM 19981 N N . SER A 1 5 ? 5.247 29.800 -13.027 1.00 0.00 5 SER A N 19
ATOM 19982 C CA . SER A 1 5 ? 4.575 29.148 -11.909 1.00 0.00 5 SER A CA 19
ATOM 19983 C C . SER A 1 5 ? 4.354 27.665 -12.196 1.00 0.00 5 SER A C 19
ATOM 19984 O O . SER A 1 5 ? 4.487 27.217 -13.335 1.00 0.00 5 SER A O 19
ATOM 19992 N N . SER A 1 6 ? 4.016 26.912 -11.156 1.00 0.00 6 SER A N 19
ATOM 19993 C CA . SER A 1 6 ? 3.779 25.479 -11.295 1.00 0.00 6 SER A CA 19
ATOM 19994 C C . SER A 1 6 ? 3.038 24.930 -10.080 1.00 0.00 6 SER A C 19
ATOM 19995 O O . SER A 1 6 ? 2.935 25.595 -9.050 1.00 0.00 6 SER A O 19
ATOM 20003 N N . GLY A 1 7 ? 2.523 23.711 -10.208 1.00 0.00 7 GLY A N 19
ATOM 20004 C CA . GLY A 1 7 ? 1.798 23.093 -9.114 1.00 0.00 7 GLY A CA 19
ATOM 20005 C C . GLY A 1 7 ? 2.034 21.598 -9.035 1.00 0.00 7 GLY A C 19
ATOM 20006 O O . GLY A 1 7 ? 1.481 20.817 -9.811 1.00 0.00 7 GLY A O 19
ATOM 20010 N N . PRO A 1 8 ? 2.875 21.178 -8.078 1.00 0.00 8 PRO A N 19
ATOM 20011 C CA . PRO A 1 8 ? 3.203 19.763 -7.876 1.00 0.00 8 PRO A CA 19
ATOM 20012 C C . PRO A 1 8 ? 2.024 18.967 -7.328 1.00 0.00 8 PRO A C 19
ATOM 20013 O O . PRO A 1 8 ? 0.958 19.522 -7.063 1.00 0.00 8 PRO A O 19
ATOM 20024 N N . GLN A 1 9 ? 2.223 17.663 -7.159 1.00 0.00 9 GLN A N 19
ATOM 20025 C CA . GLN A 1 9 ? 1.176 16.792 -6.641 1.00 0.00 9 GLN A CA 19
ATOM 20026 C C . GLN A 1 9 ? 1.536 16.273 -5.254 1.00 0.00 9 GLN A C 19
ATOM 20027 O O . GLN A 1 9 ? 2.698 16.314 -4.846 1.00 0.00 9 GLN A O 19
ATOM 20041 N N . ILE A 1 10 ? 0.533 15.786 -4.531 1.00 0.00 10 ILE A N 19
ATOM 20042 C CA . ILE A 1 10 ? 0.744 15.259 -3.188 1.00 0.00 10 ILE A CA 19
ATOM 20043 C C . ILE A 1 10 ? 0.031 13.924 -3.003 1.00 0.00 10 ILE A C 19
ATOM 20044 O O . ILE A 1 10 ? -0.818 13.546 -3.810 1.00 0.00 10 ILE A O 19
ATOM 20060 N N . ASP A 1 11 ? 0.380 13.217 -1.934 1.00 0.00 11 ASP A N 19
ATOM 20061 C CA . ASP A 1 11 ? -0.230 11.924 -1.640 1.00 0.00 11 ASP A CA 19
ATOM 20062 C C . ASP A 1 11 ? -0.851 11.921 -0.247 1.00 0.00 11 ASP A C 19
ATOM 20063 O O . ASP A 1 11 ? -0.584 12.807 0.565 1.00 0.00 11 ASP A O 19
ATOM 20072 N N . SER A 1 12 ? -1.682 10.919 0.023 1.00 0.00 12 SER A N 19
ATOM 20073 C CA . SER A 1 12 ? -2.345 10.803 1.316 1.00 0.00 12 SER A CA 19
ATOM 20074 C C . SER A 1 12 ? -1.792 9.621 2.106 1.00 0.00 12 SER A C 19
ATOM 20075 O O . SER A 1 12 ? -1.074 8.780 1.565 1.00 0.00 12 SER A O 19
ATOM 20083 N N . SER A 1 13 ? -2.132 9.564 3.389 1.00 0.00 13 SER A N 19
ATOM 20084 C CA . SER A 1 13 ? -1.668 8.488 4.257 1.00 0.00 13 SER A CA 19
ATOM 20085 C C . SER A 1 13 ? -2.846 7.719 4.848 1.00 0.00 13 SER A C 19
ATOM 20086 O O . SER A 1 13 ? -3.930 8.272 5.035 1.00 0.00 13 SER A O 19
ATOM 20094 N N . ARG A 1 14 ? -2.624 6.442 5.141 1.00 0.00 14 ARG A N 19
ATOM 20095 C CA . ARG A 1 14 ? -3.667 5.597 5.710 1.00 0.00 14 ARG A CA 19
ATOM 20096 C C . ARG A 1 14 ? -3.095 4.677 6.785 1.00 0.00 14 ARG A C 19
ATOM 20097 O O . ARG A 1 14 ? -2.248 3.828 6.502 1.00 0.00 14 ARG A O 19
ATOM 20118 N N . ILE A 1 15 ? -3.561 4.853 8.016 1.00 0.00 15 ILE A N 19
ATOM 20119 C CA . ILE A 1 15 ? -3.097 4.037 9.132 1.00 0.00 15 ILE A CA 19
ATOM 20120 C C . ILE A 1 15 ? -4.132 2.985 9.513 1.00 0.00 15 ILE A C 19
ATOM 20121 O O . ILE A 1 15 ? -5.208 3.312 10.014 1.00 0.00 15 ILE A O 19
ATOM 20137 N N . ARG A 1 16 ? -3.798 1.721 9.275 1.00 0.00 16 ARG A N 19
ATOM 20138 C CA . ARG A 1 16 ? -4.699 0.620 9.594 1.00 0.00 16 ARG A CA 19
ATOM 20139 C C . ARG A 1 16 ? -4.787 0.409 11.102 1.00 0.00 16 ARG A C 19
ATOM 20140 O O . ARG A 1 16 ? -3.859 -0.110 11.722 1.00 0.00 16 ARG A O 19
ATOM 20161 N N . SER A 1 17 ? -5.909 0.816 11.687 1.00 0.00 17 SER A N 19
ATOM 20162 C CA . SER A 1 17 ? -6.117 0.676 13.124 1.00 0.00 17 SER A CA 19
ATOM 20163 C C . SER A 1 17 ? -6.943 -0.568 13.435 1.00 0.00 17 SER A C 19
ATOM 20164 O O . SER A 1 17 ? -6.436 -1.542 13.991 1.00 0.00 17 SER A O 19
ATOM 20172 N N . HIS A 1 18 ? -8.222 -0.527 13.072 1.00 0.00 18 HIS A N 19
ATOM 20173 C CA . HIS A 1 18 ? -9.120 -1.650 13.310 1.00 0.00 18 HIS A CA 19
ATOM 20174 C C . HIS A 1 18 ? -8.530 -2.945 12.759 1.00 0.00 18 HIS A C 19
ATOM 20175 O O . HIS A 1 18 ? -8.504 -3.160 11.547 1.00 0.00 18 HIS A O 19
ATOM 20189 N N . ILE A 1 19 ? -8.057 -3.803 13.657 1.00 0.00 19 ILE A N 19
ATOM 20190 C CA . ILE A 1 19 ? -7.467 -5.075 13.260 1.00 0.00 19 ILE A CA 19
ATOM 20191 C C . ILE A 1 19 ? -8.530 -6.163 13.147 1.00 0.00 19 ILE A C 19
ATOM 20192 O O . ILE A 1 19 ? -9.579 -6.091 13.790 1.00 0.00 19 ILE A O 19
ATOM 20208 N N . CYS A 1 20 ? -8.253 -7.170 12.327 1.00 0.00 20 CYS A N 19
ATOM 20209 C CA . CYS A 1 20 ? -9.185 -8.275 12.129 1.00 0.00 20 CYS A CA 19
ATOM 20210 C C . CYS A 1 20 ? -9.258 -9.154 13.374 1.00 0.00 20 CYS A C 19
ATOM 20211 O O . CYS A 1 20 ? -8.233 -9.564 13.918 1.00 0.00 20 CYS A O 19
ATOM 20218 N N . SER A 1 21 ? -10.477 -9.439 13.819 1.00 0.00 21 SER A N 19
ATOM 20219 C CA . SER A 1 21 ? -10.686 -10.266 15.001 1.00 0.00 21 SER A CA 19
ATOM 20220 C C . SER A 1 21 ? -10.219 -11.698 14.753 1.00 0.00 21 SER A C 19
ATOM 20221 O O . SER A 1 21 ? -9.605 -12.323 15.618 1.00 0.00 21 SER A O 19
ATOM 20229 N N . HIS A 1 22 ? -10.515 -12.211 13.562 1.00 0.00 22 HIS A N 19
ATOM 20230 C CA . HIS A 1 22 ? -10.125 -13.569 13.198 1.00 0.00 22 HIS A CA 19
ATOM 20231 C C . HIS A 1 22 ? -8.622 -13.767 13.369 1.00 0.00 22 HIS A C 19
ATOM 20232 O O . HIS A 1 22 ? -7.806 -13.096 12.738 1.00 0.00 22 HIS A O 19
ATOM 20246 N N . PRO A 1 23 ? -8.246 -14.711 14.246 1.00 0.00 23 PRO A N 19
ATOM 20247 C CA . PRO A 1 23 ? -6.841 -15.020 14.522 1.00 0.00 23 PRO A CA 19
ATOM 20248 C C . PRO A 1 23 ? -6.155 -15.703 13.343 1.00 0.00 23 PRO A C 19
ATOM 20249 O O . PRO A 1 23 ? -6.810 -16.315 12.501 1.00 0.00 23 PRO A O 19
ATOM 20260 N N . GLY A 1 24 ? -4.830 -15.594 13.291 1.00 0.00 24 GLY A N 19
ATOM 20261 C CA . GLY A 1 24 ? -4.078 -16.206 12.211 1.00 0.00 24 GLY A CA 19
ATOM 20262 C C . GLY A 1 24 ? -4.134 -15.395 10.932 1.00 0.00 24 GLY A C 19
ATOM 20263 O O . GLY A 1 24 ? -3.122 -15.218 10.254 1.00 0.00 24 GLY A O 19
ATOM 20267 N N . CYS A 1 25 ? -5.322 -14.901 10.599 1.00 0.00 25 CYS A N 19
ATOM 20268 C CA . CYS A 1 25 ? -5.509 -14.106 9.391 1.00 0.00 25 CYS A CA 19
ATOM 20269 C C . CYS A 1 25 ? -4.483 -12.979 9.319 1.00 0.00 25 CYS A C 19
ATOM 20270 O O . CYS A 1 25 ? -3.614 -12.971 8.447 1.00 0.00 25 CYS A O 19
ATOM 20277 N N . GLY A 1 26 ? -4.590 -12.027 10.241 1.00 0.00 26 GLY A N 19
ATOM 20278 C CA . GLY A 1 26 ? -3.666 -10.908 10.264 1.00 0.00 26 GLY A CA 19
ATOM 20279 C C . GLY A 1 26 ? -4.016 -9.846 9.240 1.00 0.00 26 GLY A C 19
ATOM 20280 O O . GLY A 1 26 ? -3.339 -9.708 8.222 1.00 0.00 26 GLY A O 19
ATOM 20284 N N . LYS A 1 27 ? -5.076 -9.094 9.511 1.00 0.00 27 LYS A N 19
ATOM 20285 C CA . LYS A 1 27 ? -5.516 -8.038 8.606 1.00 0.00 27 LYS A CA 19
ATOM 20286 C C . LYS A 1 27 ? -5.887 -6.777 9.380 1.00 0.00 27 LYS A C 19
ATOM 20287 O O . LYS A 1 27 ? -6.171 -6.832 10.578 1.00 0.00 27 LYS A O 19
ATOM 20306 N N . THR A 1 28 ? -5.884 -5.641 8.689 1.00 0.00 28 THR A N 19
ATOM 20307 C CA . THR A 1 28 ? -6.219 -4.367 9.312 1.00 0.00 28 THR A CA 19
ATOM 20308 C C . THR A 1 28 ? -6.598 -3.327 8.265 1.00 0.00 28 THR A C 19
ATOM 20309 O O . THR A 1 28 ? -6.140 -3.385 7.124 1.00 0.00 28 THR A O 19
ATOM 20320 N N . TYR A 1 29 ? -7.438 -2.376 8.661 1.00 0.00 29 TYR A N 19
ATOM 20321 C CA . TYR A 1 29 ? -7.880 -1.322 7.754 1.00 0.00 29 TYR A CA 19
ATOM 20322 C C . TYR A 1 29 ? -8.192 -0.039 8.520 1.00 0.00 29 TYR A C 19
ATOM 20323 O O . TYR A 1 29 ? -8.951 -0.050 9.489 1.00 0.00 29 TYR A O 19
ATOM 20341 N N . PHE A 1 30 ? -7.599 1.065 8.078 1.00 0.00 30 PHE A N 19
ATOM 20342 C CA . PHE A 1 30 ? -7.811 2.356 8.721 1.00 0.00 30 PHE A CA 19
ATOM 20343 C C . PHE A 1 30 ? -9.300 2.636 8.900 1.00 0.00 30 PHE A C 19
ATOM 20344 O O . PHE A 1 30 ? -9.713 3.259 9.879 1.00 0.00 30 PHE A O 19
ATOM 20361 N N . LYS A 1 31 ? -10.102 2.172 7.948 1.00 0.00 31 LYS A N 19
ATOM 20362 C CA . LYS A 1 31 ? -11.546 2.370 7.999 1.00 0.00 31 LYS A CA 19
ATOM 20363 C C . LYS A 1 31 ? -12.167 1.563 9.135 1.00 0.00 31 LYS A C 19
ATOM 20364 O O . LYS A 1 31 ? -12.356 0.353 9.018 1.00 0.00 31 LYS A O 19
ATOM 20383 N N . SER A 1 32 ? -12.481 2.242 10.234 1.00 0.00 32 SER A N 19
ATOM 20384 C CA . SER A 1 32 ? -13.078 1.589 11.392 1.00 0.00 32 SER A CA 19
ATOM 20385 C C . SER A 1 32 ? -14.181 0.626 10.963 1.00 0.00 32 SER A C 19
ATOM 20386 O O . SER A 1 32 ? -14.248 -0.509 11.437 1.00 0.00 32 SER A O 19
ATOM 20394 N N . SER A 1 33 ? -15.044 1.086 10.063 1.00 0.00 33 SER A N 19
ATOM 20395 C CA . SER A 1 33 ? -16.146 0.269 9.572 1.00 0.00 33 SER A CA 19
ATOM 20396 C C . SER A 1 33 ? -15.628 -0.899 8.739 1.00 0.00 33 SER A C 19
ATOM 20397 O O . SER A 1 33 ? -15.947 -2.058 9.007 1.00 0.00 33 SER A O 19
ATOM 20405 N N . HIS A 1 34 ? -14.827 -0.585 7.726 1.00 0.00 34 HIS A N 19
ATOM 20406 C CA . HIS A 1 34 ? -14.262 -1.607 6.852 1.00 0.00 34 HIS A CA 19
ATOM 20407 C C . HIS A 1 34 ? -13.948 -2.878 7.635 1.00 0.00 34 HIS A C 19
ATOM 20408 O O . HIS A 1 34 ? -14.551 -3.927 7.404 1.00 0.00 34 HIS A O 19
ATOM 20422 N N . LEU A 1 35 ? -13.001 -2.777 8.562 1.00 0.00 35 LEU A N 19
ATOM 20423 C CA . LEU A 1 35 ? -12.606 -3.920 9.379 1.00 0.00 35 LEU A CA 19
ATOM 20424 C C . LEU A 1 35 ? -13.796 -4.835 9.647 1.00 0.00 35 LEU A C 19
ATOM 20425 O O . LEU A 1 35 ? -13.853 -5.959 9.148 1.00 0.00 35 LEU A O 19
ATOM 20441 N N . LYS A 1 36 ? -14.746 -4.346 10.438 1.00 0.00 36 LYS A N 19
ATOM 20442 C CA . LYS A 1 36 ? -15.938 -5.118 10.770 1.00 0.00 36 LYS A CA 19
ATOM 20443 C C . LYS A 1 36 ? -16.392 -5.956 9.580 1.00 0.00 36 LYS A C 19
ATOM 20444 O O . LYS A 1 36 ? -16.690 -7.142 9.722 1.00 0.00 36 LYS A O 19
ATOM 20463 N N . ALA A 1 37 ? -16.442 -5.334 8.407 1.00 0.00 37 ALA A N 19
ATOM 20464 C CA . ALA A 1 37 ? -16.857 -6.025 7.192 1.00 0.00 37 ALA A CA 19
ATOM 20465 C C . ALA A 1 37 ? -15.911 -7.176 6.866 1.00 0.00 37 ALA A C 19
ATOM 20466 O O . ALA A 1 37 ? -16.335 -8.326 6.749 1.00 0.00 37 ALA A O 19
ATOM 20473 N N . HIS A 1 38 ? -14.629 -6.859 6.718 1.00 0.00 38 HIS A N 19
ATOM 20474 C CA . HIS A 1 38 ? -13.623 -7.867 6.404 1.00 0.00 38 HIS A CA 19
ATOM 20475 C C . HIS A 1 38 ? -13.816 -9.113 7.265 1.00 0.00 38 HIS A C 19
ATOM 20476 O O . HIS A 1 38 ? -13.351 -10.199 6.917 1.00 0.00 38 HIS A O 19
ATOM 20490 N N . THR A 1 39 ? -14.503 -8.947 8.390 1.00 0.00 39 THR A N 19
ATOM 20491 C CA . THR A 1 39 ? -14.755 -10.056 9.302 1.00 0.00 39 THR A CA 19
ATOM 20492 C C . THR A 1 39 ? -16.071 -10.752 8.972 1.00 0.00 39 THR A C 19
ATOM 20493 O O . THR A 1 39 ? -16.157 -11.979 8.993 1.00 0.00 39 THR A O 19
ATOM 20504 N N . ARG A 1 40 ? -17.093 -9.959 8.665 1.00 0.00 40 ARG A N 19
ATOM 20505 C CA . ARG A 1 40 ? -18.404 -10.500 8.330 1.00 0.00 40 ARG A CA 19
ATOM 20506 C C . ARG A 1 40 ? -18.323 -11.404 7.103 1.00 0.00 40 ARG A C 19
ATOM 20507 O O . ARG A 1 40 ? -19.280 -12.102 6.768 1.00 0.00 40 ARG A O 19
ATOM 20528 N N . THR A 1 41 ? -17.173 -11.385 6.437 1.00 0.00 41 THR A N 19
ATOM 20529 C CA . THR A 1 41 ? -16.967 -12.201 5.246 1.00 0.00 41 THR A CA 19
ATOM 20530 C C . THR A 1 41 ? -16.282 -13.517 5.595 1.00 0.00 41 THR A C 19
ATOM 20531 O O . THR A 1 41 ? -16.445 -14.518 4.895 1.00 0.00 41 THR A O 19
ATOM 20542 N N . HIS A 1 42 ? -15.515 -13.511 6.680 1.00 0.00 42 HIS A N 19
ATOM 20543 C CA . HIS A 1 42 ? -14.805 -14.707 7.122 1.00 0.00 42 HIS A CA 19
ATOM 20544 C C . HIS A 1 42 ? -15.780 -15.853 7.376 1.00 0.00 42 HIS A C 19
ATOM 20545 O O . HIS A 1 42 ? -15.478 -17.014 7.095 1.00 0.00 42 HIS A O 19
ATOM 20559 N N . THR A 1 43 ? -16.950 -15.522 7.911 1.00 0.00 43 THR A N 19
ATOM 20560 C CA . THR A 1 43 ? -17.968 -16.523 8.205 1.00 0.00 43 THR A CA 19
ATOM 20561 C C . THR A 1 43 ? -17.991 -17.613 7.139 1.00 0.00 43 THR A C 19
ATOM 20562 O O . THR A 1 43 ? -18.120 -18.796 7.451 1.00 0.00 43 THR A O 19
ATOM 20573 N N . GLY A 1 44 ? -17.862 -17.206 5.881 1.00 0.00 44 GLY A N 19
ATOM 20574 C CA . GLY A 1 44 ? -17.870 -18.161 4.788 1.00 0.00 44 GLY A CA 19
ATOM 20575 C C . GLY A 1 44 ? -16.669 -18.009 3.876 1.00 0.00 44 GLY A C 19
ATOM 20576 O O . GLY A 1 44 ? -16.495 -16.972 3.237 1.00 0.00 44 GLY A O 19
ATOM 20580 N N . GLU A 1 45 ? -15.838 -19.045 3.816 1.00 0.00 45 GLU A N 19
ATOM 20581 C CA . GLU A 1 45 ? -14.645 -19.019 2.977 1.00 0.00 45 GLU A CA 19
ATOM 20582 C C . GLU A 1 45 ? -14.966 -19.490 1.561 1.00 0.00 45 GLU A C 19
ATOM 20583 O O . GLU A 1 45 ? -16.045 -20.023 1.302 1.00 0.00 45 GLU A O 19
ATOM 20595 N N . LYS A 1 46 ? -14.021 -19.290 0.649 1.00 0.00 46 LYS A N 19
ATOM 20596 C CA . LYS A 1 46 ? -14.200 -19.693 -0.740 1.00 0.00 46 LYS A CA 19
ATOM 20597 C C . LYS A 1 46 ? -13.452 -20.990 -1.030 1.00 0.00 46 LYS A C 19
ATOM 20598 O O . LYS A 1 46 ? -12.225 -21.018 -1.136 1.00 0.00 46 LYS A O 19
ATOM 20617 N N . PRO A 1 47 ? -14.205 -22.092 -1.163 1.00 0.00 47 PRO A N 19
ATOM 20618 C CA . PRO A 1 47 ? -13.634 -23.412 -1.445 1.00 0.00 47 PRO A CA 19
ATOM 20619 C C . PRO A 1 47 ? -13.069 -23.510 -2.858 1.00 0.00 47 PRO A C 19
ATOM 20620 O O . PRO A 1 47 ? -11.942 -23.965 -3.057 1.00 0.00 47 PRO A O 19
ATOM 20631 N N . PHE A 1 48 ? -13.858 -23.080 -3.837 1.00 0.00 48 PHE A N 19
ATOM 20632 C CA . PHE A 1 48 ? -13.437 -23.120 -5.232 1.00 0.00 48 PHE A CA 19
ATOM 20633 C C . PHE A 1 48 ? -12.267 -22.171 -5.474 1.00 0.00 48 PHE A C 19
ATOM 20634 O O . PHE A 1 48 ? -12.292 -21.016 -5.048 1.00 0.00 48 PHE A O 19
ATOM 20651 N N . SER A 1 49 ? -11.242 -22.667 -6.159 1.00 0.00 49 SER A N 19
ATOM 20652 C CA . SER A 1 49 ? -10.060 -21.866 -6.454 1.00 0.00 49 SER A CA 19
ATOM 20653 C C . SER A 1 49 ? -9.619 -22.060 -7.902 1.00 0.00 49 SER A C 19
ATOM 20654 O O . SER A 1 49 ? -9.915 -23.082 -8.521 1.00 0.00 49 SER A O 19
ATOM 20662 N N . CYS A 1 50 ? -8.908 -21.073 -8.435 1.00 0.00 50 CYS A N 19
ATOM 20663 C CA . CYS A 1 50 ? -8.425 -21.133 -9.809 1.00 0.00 50 CYS A CA 19
ATOM 20664 C C . CYS A 1 50 ? -7.262 -22.112 -9.935 1.00 0.00 50 CYS A C 19
ATOM 20665 O O . CYS A 1 50 ? -6.603 -22.439 -8.949 1.00 0.00 50 CYS A O 19
ATOM 20672 N N . SER A 1 51 ? -7.016 -22.576 -11.156 1.00 0.00 51 SER A N 19
ATOM 20673 C CA . SER A 1 51 ? -5.935 -23.521 -11.411 1.00 0.00 51 SER A CA 19
ATOM 20674 C C . SER A 1 51 ? -4.599 -22.796 -11.542 1.00 0.00 51 SER A C 19
ATOM 20675 O O . SER A 1 51 ? -3.573 -23.270 -11.056 1.00 0.00 51 SER A O 19
ATOM 20683 N N . TRP A 1 52 ? -4.621 -21.643 -12.200 1.00 0.00 52 TRP A N 19
ATOM 20684 C CA . TRP A 1 52 ? -3.412 -20.851 -12.396 1.00 0.00 52 TRP A CA 19
ATOM 20685 C C . TRP A 1 52 ? -2.703 -20.605 -11.068 1.00 0.00 52 TRP A C 19
ATOM 20686 O O . TRP A 1 52 ? -3.334 -20.248 -10.073 1.00 0.00 52 TRP A O 19
ATOM 20707 N N . LYS A 1 53 ? -1.388 -20.797 -11.060 1.00 0.00 53 LYS A N 19
ATOM 20708 C CA . LYS A 1 53 ? -0.592 -20.593 -9.855 1.00 0.00 53 LYS A CA 19
ATOM 20709 C C . LYS A 1 53 ? -0.538 -19.116 -9.482 1.00 0.00 53 LYS A C 19
ATOM 20710 O O . LYS A 1 53 ? -1.047 -18.710 -8.438 1.00 0.00 53 LYS A O 19
ATOM 20729 N N . GLY A 1 54 ? 0.082 -18.315 -10.343 1.00 0.00 54 GLY A N 19
ATOM 20730 C CA . GLY A 1 54 ? 0.191 -16.890 -10.086 1.00 0.00 54 GLY A CA 19
ATOM 20731 C C . GLY A 1 54 ? -1.146 -16.259 -9.751 1.00 0.00 54 GLY A C 19
ATOM 20732 O O . GLY A 1 54 ? -1.265 -15.519 -8.773 1.00 0.00 54 GLY A O 19
ATOM 20736 N N . CYS A 1 55 ? -2.155 -16.549 -10.565 1.00 0.00 55 CYS A N 19
ATOM 20737 C CA . CYS A 1 55 ? -3.491 -16.002 -10.352 1.00 0.00 55 CYS A CA 19
ATOM 20738 C C . CYS A 1 55 ? -3.797 -15.878 -8.862 1.00 0.00 55 CYS A C 19
ATOM 20739 O O . CYS A 1 55 ? -3.922 -14.774 -8.335 1.00 0.00 55 CYS A O 19
ATOM 20746 N N . GLU A 1 56 ? -3.916 -17.020 -8.191 1.00 0.00 56 GLU A N 19
ATOM 20747 C CA . GLU A 1 56 ? -4.207 -17.038 -6.763 1.00 0.00 56 GLU A CA 19
ATOM 20748 C C . GLU A 1 56 ? -5.517 -16.313 -6.465 1.00 0.00 56 GLU A C 19
ATOM 20749 O O . GLU A 1 56 ? -5.604 -15.529 -5.520 1.00 0.00 56 GLU A O 19
ATOM 20761 N N . ARG A 1 57 ? -6.532 -16.580 -7.280 1.00 0.00 57 ARG A N 19
ATOM 20762 C CA . ARG A 1 57 ? -7.836 -15.952 -7.106 1.00 0.00 57 ARG A CA 19
ATOM 20763 C C . ARG A 1 57 ? -8.932 -17.004 -6.961 1.00 0.00 57 ARG A C 19
ATOM 20764 O O . ARG A 1 57 ? -9.253 -17.716 -7.912 1.00 0.00 57 ARG A O 19
ATOM 20785 N N . ARG A 1 58 ? -9.500 -17.097 -5.763 1.00 0.00 58 ARG A N 19
ATOM 20786 C CA . ARG A 1 58 ? -10.558 -18.063 -5.492 1.00 0.00 58 ARG A CA 19
ATOM 20787 C C . ARG A 1 58 ? -11.931 -17.402 -5.569 1.00 0.00 58 ARG A C 19
ATOM 20788 O O . ARG A 1 58 ? -12.039 -16.195 -5.787 1.00 0.00 58 ARG A O 19
ATOM 20809 N N . PHE A 1 59 ? -12.978 -18.201 -5.389 1.00 0.00 59 PHE A N 19
ATOM 20810 C CA . PHE A 1 59 ? -14.344 -17.694 -5.438 1.00 0.00 59 PHE A CA 19
ATOM 20811 C C . PHE A 1 59 ? -15.290 -18.601 -4.656 1.00 0.00 59 PHE A C 19
ATOM 20812 O O . PHE A 1 59 ? -15.146 -19.823 -4.667 1.00 0.00 59 PHE A O 19
ATOM 20829 N N . ALA A 1 60 ? -16.255 -17.992 -3.976 1.00 0.00 60 ALA A N 19
ATOM 20830 C CA . ALA A 1 60 ? -17.225 -18.743 -3.188 1.00 0.00 60 ALA A CA 19
ATOM 20831 C C . ALA A 1 60 ? -18.163 -19.542 -4.087 1.00 0.00 60 ALA A C 19
ATOM 20832 O O . ALA A 1 60 ? -18.468 -20.700 -3.808 1.00 0.00 60 ALA A O 19
ATOM 20839 N N . ARG A 1 61 ? -18.615 -18.915 -5.168 1.00 0.00 61 ARG A N 19
ATOM 20840 C CA . ARG A 1 61 ? -19.519 -19.567 -6.108 1.00 0.00 61 ARG A CA 19
ATOM 20841 C C . ARG A 1 61 ? -18.738 -20.316 -7.183 1.00 0.00 61 ARG A C 19
ATOM 20842 O O . ARG A 1 61 ? -17.605 -19.957 -7.504 1.00 0.00 61 ARG A O 19
ATOM 20863 N N . SER A 1 62 ? -19.350 -21.358 -7.736 1.00 0.00 62 SER A N 19
ATOM 20864 C CA . SER A 1 62 ? -18.711 -22.160 -8.772 1.00 0.00 62 SER A CA 19
ATOM 20865 C C . SER A 1 62 ? -18.770 -21.451 -10.121 1.00 0.00 62 SER A C 19
ATOM 20866 O O . SER A 1 62 ? -17.808 -21.475 -10.889 1.00 0.00 62 SER A O 19
ATOM 20874 N N . ASP A 1 63 ? -19.905 -20.821 -10.403 1.00 0.00 63 ASP A N 19
ATOM 20875 C CA . ASP A 1 63 ? -20.091 -20.104 -11.658 1.00 0.00 63 ASP A CA 19
ATOM 20876 C C . ASP A 1 63 ? -19.102 -18.948 -11.776 1.00 0.00 63 ASP A C 19
ATOM 20877 O O . ASP A 1 63 ? -18.441 -18.787 -12.800 1.00 0.00 63 ASP A O 19
ATOM 20886 N N . GLU A 1 64 ? -19.007 -18.148 -10.718 1.00 0.00 64 GLU A N 19
ATOM 20887 C CA . GLU A 1 64 ? -18.100 -17.006 -10.705 1.00 0.00 64 GLU A CA 19
ATOM 20888 C C . GLU A 1 64 ? -16.709 -17.410 -11.187 1.00 0.00 64 GLU A C 19
ATOM 20889 O O . GLU A 1 64 ? -16.116 -16.743 -12.035 1.00 0.00 64 GLU A O 19
ATOM 20901 N N . LEU A 1 65 ? -16.195 -18.506 -10.640 1.00 0.00 65 LEU A N 19
ATOM 20902 C CA . LEU A 1 65 ? -14.875 -19.000 -11.012 1.00 0.00 65 LEU A CA 19
ATOM 20903 C C . LEU A 1 65 ? -14.786 -19.236 -12.517 1.00 0.00 65 LEU A C 19
ATOM 20904 O O . LEU A 1 65 ? -13.991 -18.599 -13.209 1.00 0.00 65 LEU A O 19
ATOM 20920 N N . SER A 1 66 ? -15.608 -20.153 -13.016 1.00 0.00 66 SER A N 19
ATOM 20921 C CA . SER A 1 66 ? -15.621 -20.474 -14.438 1.00 0.00 66 SER A CA 19
ATOM 20922 C C . SER A 1 66 ? -15.552 -19.204 -15.282 1.00 0.00 66 SER A C 19
ATOM 20923 O O . SER A 1 66 ? -14.730 -19.095 -16.192 1.00 0.00 66 SER A O 19
ATOM 20931 N N . ARG A 1 67 ? -16.421 -18.248 -14.974 1.00 0.00 67 ARG A N 19
ATOM 20932 C CA . ARG A 1 67 ? -16.461 -16.987 -15.704 1.00 0.00 67 ARG A CA 19
ATOM 20933 C C . ARG A 1 67 ? -15.139 -16.238 -15.567 1.00 0.00 67 ARG A C 19
ATOM 20934 O O . ARG A 1 67 ? -14.667 -15.611 -16.516 1.00 0.00 67 ARG A O 19
ATOM 20955 N N . HIS A 1 68 ? -14.544 -16.309 -14.380 1.00 0.00 68 HIS A N 19
ATOM 20956 C CA . HIS A 1 68 ? -13.275 -15.637 -14.119 1.00 0.00 68 HIS A CA 19
ATOM 20957 C C . HIS A 1 68 ? -12.147 -16.276 -14.923 1.00 0.00 68 HIS A C 19
ATOM 20958 O O . HIS A 1 68 ? -11.469 -15.605 -15.700 1.00 0.00 68 HIS A O 19
ATOM 20972 N N . ARG A 1 69 ? -11.953 -17.577 -14.730 1.00 0.00 69 ARG A N 19
ATOM 20973 C CA . ARG A 1 69 ? -10.906 -18.306 -15.435 1.00 0.00 69 ARG A CA 19
ATOM 20974 C C . ARG A 1 69 ? -10.837 -17.878 -16.899 1.00 0.00 69 ARG A C 19
ATOM 20975 O O . ARG A 1 69 ? -9.755 -17.649 -17.438 1.00 0.00 69 ARG A O 19
ATOM 20996 N N . ARG A 1 70 ? -11.999 -17.775 -17.534 1.00 0.00 70 ARG A N 19
ATOM 20997 C CA . ARG A 1 70 ? -12.072 -17.377 -18.934 1.00 0.00 70 ARG A CA 19
ATOM 20998 C C . ARG A 1 70 ? -10.969 -16.379 -19.274 1.00 0.00 70 ARG A C 19
ATOM 20999 O O . ARG A 1 70 ? -10.418 -16.395 -20.375 1.00 0.00 70 ARG A O 19
ATOM 21020 N N . THR A 1 71 ? -10.652 -15.509 -18.320 1.00 0.00 71 THR A N 19
ATOM 21021 C CA . THR A 1 71 ? -9.617 -14.502 -18.517 1.00 0.00 71 THR A CA 19
ATOM 21022 C C . THR A 1 71 ? -8.287 -15.145 -18.891 1.00 0.00 71 THR A C 19
ATOM 21023 O O . THR A 1 71 ? -7.663 -14.773 -19.885 1.00 0.00 71 THR A O 19
ATOM 21034 N N . HIS A 1 72 ? -7.858 -16.114 -18.088 1.00 0.00 72 HIS A N 19
ATOM 21035 C CA . HIS A 1 72 ? -6.601 -16.812 -18.336 1.00 0.00 72 HIS A CA 19
ATOM 21036 C C . HIS A 1 72 ? -6.779 -18.320 -18.190 1.00 0.00 72 HIS A C 19
ATOM 21037 O O . HIS A 1 72 ? -7.648 -18.784 -17.453 1.00 0.00 72 HIS A O 19
ATOM 21053 N N . GLY A 1 1 ? 2.607 -32.408 -17.709 1.00 0.00 1 GLY A N 20
ATOM 21054 C CA . GLY A 1 1 ? 1.919 -31.202 -17.287 1.00 0.00 1 GLY A CA 20
ATOM 21055 C C . GLY A 1 1 ? 2.803 -30.289 -16.462 1.00 0.00 1 GLY A C 20
ATOM 21056 O O . GLY A 1 1 ? 3.951 -30.623 -16.169 1.00 0.00 1 GLY A O 20
ATOM 21060 N N . SER A 1 2 ? 2.268 -29.131 -16.086 1.00 0.00 2 SER A N 20
ATOM 21061 C CA . SER A 1 2 ? 3.019 -28.164 -15.295 1.00 0.00 2 SER A CA 20
ATOM 21062 C C . SER A 1 2 ? 2.097 -27.079 -14.746 1.00 0.00 2 SER A C 20
ATOM 21063 O O . SER A 1 2 ? 0.922 -27.008 -15.104 1.00 0.00 2 SER A O 20
ATOM 21071 N N . SER A 1 3 ? 2.640 -26.236 -13.873 1.00 0.00 3 SER A N 20
ATOM 21072 C CA . SER A 1 3 ? 1.866 -25.157 -13.270 1.00 0.00 3 SER A CA 20
ATOM 21073 C C . SER A 1 3 ? 2.785 -24.125 -12.623 1.00 0.00 3 SER A C 20
ATOM 21074 O O . SER A 1 3 ? 4.000 -24.308 -12.568 1.00 0.00 3 SER A O 20
ATOM 21082 N N . GLY A 1 4 ? 2.194 -23.038 -12.136 1.00 0.00 4 GLY A N 20
ATOM 21083 C CA . GLY A 1 4 ? 2.974 -21.992 -11.500 1.00 0.00 4 GLY A CA 20
ATOM 21084 C C . GLY A 1 4 ? 2.149 -21.156 -10.541 1.00 0.00 4 GLY A C 20
ATOM 21085 O O . GLY A 1 4 ? 0.973 -21.438 -10.316 1.00 0.00 4 GLY A O 20
ATOM 21089 N N . SER A 1 5 ? 2.769 -20.126 -9.974 1.00 0.00 5 SER A N 20
ATOM 21090 C CA . SER A 1 5 ? 2.085 -19.251 -9.028 1.00 0.00 5 SER A CA 20
ATOM 21091 C C . SER A 1 5 ? 2.723 -17.864 -9.015 1.00 0.00 5 SER A C 20
ATOM 21092 O O . SER A 1 5 ? 3.781 -17.649 -9.607 1.00 0.00 5 SER A O 20
ATOM 21100 N N . SER A 1 6 ? 2.072 -16.927 -8.333 1.00 0.00 6 SER A N 20
ATOM 21101 C CA . SER A 1 6 ? 2.572 -15.560 -8.244 1.00 0.00 6 SER A CA 20
ATOM 21102 C C . SER A 1 6 ? 2.107 -14.894 -6.952 1.00 0.00 6 SER A C 20
ATOM 21103 O O . SER A 1 6 ? 1.324 -15.465 -6.193 1.00 0.00 6 SER A O 20
ATOM 21111 N N . GLY A 1 7 ? 2.596 -13.682 -6.709 1.00 0.00 7 GLY A N 20
ATOM 21112 C CA . GLY A 1 7 ? 2.220 -12.957 -5.509 1.00 0.00 7 GLY A CA 20
ATOM 21113 C C . GLY A 1 7 ? 1.984 -11.484 -5.772 1.00 0.00 7 GLY A C 20
ATOM 21114 O O . GLY A 1 7 ? 2.820 -10.794 -6.357 1.00 0.00 7 GLY A O 20
ATOM 21118 N N . PRO A 1 8 ? 0.820 -10.979 -5.335 1.00 0.00 8 PRO A N 20
ATOM 21119 C CA . PRO A 1 8 ? 0.450 -9.572 -5.515 1.00 0.00 8 PRO A CA 20
ATOM 21120 C C . PRO A 1 8 ? 1.291 -8.636 -4.656 1.00 0.00 8 PRO A C 20
ATOM 21121 O O . PRO A 1 8 ? 1.809 -9.034 -3.612 1.00 0.00 8 PRO A O 20
ATOM 21132 N N . GLN A 1 9 ? 1.423 -7.390 -5.100 1.00 0.00 9 GLN A N 20
ATOM 21133 C CA . GLN A 1 9 ? 2.203 -6.397 -4.370 1.00 0.00 9 GLN A CA 20
ATOM 21134 C C . GLN A 1 9 ? 1.317 -5.604 -3.417 1.00 0.00 9 GLN A C 20
ATOM 21135 O O . GLN A 1 9 ? 0.095 -5.581 -3.562 1.00 0.00 9 GLN A O 20
ATOM 21149 N N . ILE A 1 10 ? 1.942 -4.953 -2.440 1.00 0.00 10 ILE A N 20
ATOM 21150 C CA . ILE A 1 10 ? 1.209 -4.158 -1.463 1.00 0.00 10 ILE A CA 20
ATOM 21151 C C . ILE A 1 10 ? 1.738 -2.729 -1.410 1.00 0.00 10 ILE A C 20
ATOM 21152 O O . ILE A 1 10 ? 2.888 -2.468 -1.766 1.00 0.00 10 ILE A O 20
ATOM 21168 N N . ASP A 1 11 ? 0.892 -1.807 -0.962 1.00 0.00 11 ASP A N 20
ATOM 21169 C CA . ASP A 1 11 ? 1.276 -0.404 -0.859 1.00 0.00 11 ASP A CA 20
ATOM 21170 C C . ASP A 1 11 ? 2.557 -0.248 -0.046 1.00 0.00 11 ASP A C 20
ATOM 21171 O O . ASP A 1 11 ? 2.757 -0.938 0.954 1.00 0.00 11 ASP A O 20
ATOM 21180 N N . SER A 1 12 ? 3.422 0.662 -0.482 1.00 0.00 12 SER A N 20
ATOM 21181 C CA . SER A 1 12 ? 4.686 0.904 0.203 1.00 0.00 12 SER A CA 20
ATOM 21182 C C . SER A 1 12 ? 4.448 1.477 1.596 1.00 0.00 12 SER A C 20
ATOM 21183 O O . SER A 1 12 ? 5.016 1.004 2.581 1.00 0.00 12 SER A O 20
ATOM 21191 N N . SER A 1 13 ? 3.605 2.502 1.671 1.00 0.00 13 SER A N 20
ATOM 21192 C CA . SER A 1 13 ? 3.294 3.145 2.942 1.00 0.00 13 SER A CA 20
ATOM 21193 C C . SER A 1 13 ? 1.786 3.304 3.116 1.00 0.00 13 SER A C 20
ATOM 21194 O O . SER A 1 13 ? 1.155 4.116 2.442 1.00 0.00 13 SER A O 20
ATOM 21202 N N . ARG A 1 14 ? 1.217 2.521 4.026 1.00 0.00 14 ARG A N 20
ATOM 21203 C CA . ARG A 1 14 ? -0.217 2.572 4.289 1.00 0.00 14 ARG A CA 20
ATOM 21204 C C . ARG A 1 14 ? -0.492 2.655 5.787 1.00 0.00 14 ARG A C 20
ATOM 21205 O O . ARG A 1 14 ? 0.420 2.523 6.604 1.00 0.00 14 ARG A O 20
ATOM 21226 N N . ILE A 1 15 ? -1.755 2.872 6.141 1.00 0.00 15 ILE A N 20
ATOM 21227 C CA . ILE A 1 15 ? -2.149 2.972 7.540 1.00 0.00 15 ILE A CA 20
ATOM 21228 C 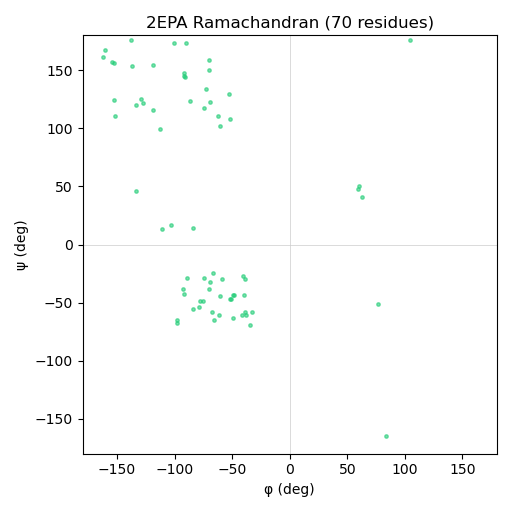C . ILE A 1 15 ? -3.340 2.069 7.841 1.00 0.00 15 ILE A C 20
ATOM 21229 O O . ILE A 1 15 ? -4.318 2.044 7.092 1.00 0.00 15 ILE A O 20
ATOM 21245 N N . ARG A 1 16 ? -3.252 1.329 8.942 1.00 0.00 16 ARG A N 20
ATOM 21246 C CA . ARG A 1 16 ? -4.322 0.424 9.341 1.00 0.00 16 ARG A CA 20
ATOM 21247 C C . ARG A 1 16 ? -4.392 0.302 10.861 1.00 0.00 16 ARG A C 20
ATOM 21248 O O . ARG A 1 16 ? -3.445 -0.156 11.501 1.00 0.00 16 ARG A O 20
ATOM 21269 N N . SER A 1 17 ? -5.520 0.716 11.432 1.00 0.00 17 SER A N 20
ATOM 21270 C CA . SER A 1 17 ? -5.710 0.657 12.877 1.00 0.00 17 SER A CA 20
ATOM 21271 C C . SER A 1 17 ? -6.502 -0.587 13.270 1.00 0.00 17 SER A C 20
ATOM 21272 O O . SER A 1 17 ? -5.965 -1.510 13.882 1.00 0.00 17 SER A O 20
ATOM 21280 N N . HIS A 1 18 ? -7.782 -0.604 12.913 1.00 0.00 18 HIS A N 20
ATOM 21281 C CA . HIS A 1 18 ? -8.649 -1.734 13.227 1.00 0.00 18 HIS A CA 20
ATOM 21282 C C . HIS A 1 18 ? -8.025 -3.044 12.755 1.00 0.00 18 HIS A C 20
ATOM 21283 O O . HIS A 1 18 ? -7.931 -3.300 11.553 1.00 0.00 18 HIS A O 20
ATOM 21297 N N . ILE A 1 19 ? -7.601 -3.869 13.706 1.00 0.00 19 ILE A N 20
ATOM 21298 C CA . ILE A 1 19 ? -6.987 -5.152 13.386 1.00 0.00 19 ILE A CA 20
ATOM 21299 C C . ILE A 1 19 ? -8.024 -6.270 13.378 1.00 0.00 19 ILE A C 20
ATOM 21300 O O . ILE A 1 19 ? -8.963 -6.268 14.175 1.00 0.00 19 ILE A O 20
ATOM 21316 N N . CYS A 1 20 ? -7.847 -7.226 12.472 1.00 0.00 20 CYS A N 20
ATOM 21317 C CA . CYS A 1 20 ? -8.766 -8.353 12.360 1.00 0.00 20 CYS A CA 20
ATOM 21318 C C . CYS A 1 20 ? -8.767 -9.184 13.640 1.00 0.00 20 CYS A C 20
ATOM 21319 O O . CYS A 1 20 ? -7.711 -9.509 14.183 1.00 0.00 20 CYS A O 20
ATOM 21326 N N . SER A 1 21 ? -9.960 -9.525 14.116 1.00 0.00 21 SER A N 20
ATOM 21327 C CA . SER A 1 21 ? -10.099 -10.315 15.334 1.00 0.00 21 SER A CA 20
ATOM 21328 C C . SER A 1 21 ? -9.699 -11.766 15.088 1.00 0.00 21 SER A C 20
ATOM 21329 O O . SER A 1 21 ? -8.998 -12.375 15.898 1.00 0.00 21 SER A O 20
ATOM 21337 N N . HIS A 1 22 ? -10.151 -12.316 13.966 1.00 0.00 22 HIS A N 20
ATOM 21338 C CA . HIS A 1 22 ? -9.841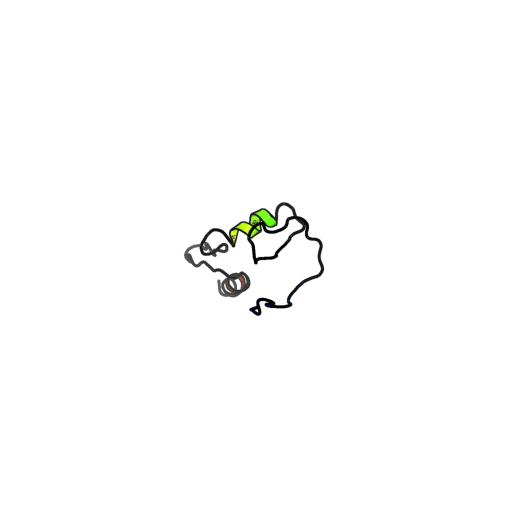 -13.697 13.613 1.00 0.00 22 HIS A CA 20
ATOM 21339 C C . HIS A 1 22 ? -8.332 -13.920 13.566 1.00 0.00 22 HIS A C 20
ATOM 21340 O O . HIS A 1 22 ? -7.595 -13.204 12.888 1.00 0.00 22 HIS A O 20
ATOM 21354 N N . PRO A 1 23 ? -7.861 -14.936 14.304 1.00 0.00 23 PRO A N 20
ATOM 21355 C CA . PRO A 1 23 ? -6.436 -15.277 14.364 1.00 0.00 23 PRO A CA 20
ATOM 21356 C C . PRO A 1 23 ? -5.925 -15.863 13.053 1.00 0.00 23 PRO A C 20
ATOM 21357 O O . PRO A 1 23 ? -6.682 -16.465 12.293 1.00 0.00 23 PRO A O 20
ATOM 21368 N N . GLY A 1 24 ? -4.633 -15.683 12.792 1.00 0.00 24 GLY A N 20
ATOM 21369 C CA . GLY A 1 24 ? -4.042 -16.200 11.572 1.00 0.00 24 GLY A CA 20
ATOM 21370 C C . GLY A 1 24 ? -4.322 -15.317 10.373 1.00 0.00 24 GLY A C 20
ATOM 21371 O O . GLY A 1 24 ? -3.448 -15.104 9.531 1.00 0.00 24 GLY A O 20
ATOM 21375 N N . CYS A 1 25 ? -5.544 -14.800 10.292 1.00 0.00 25 CYS A N 20
ATOM 21376 C CA . CYS A 1 25 ? -5.938 -13.936 9.186 1.00 0.00 25 CYS A CA 20
ATOM 21377 C C . CYS A 1 25 ? -4.907 -12.832 8.964 1.00 0.00 25 CYS A C 20
ATOM 21378 O O . CYS A 1 25 ? -4.331 -12.714 7.884 1.00 0.00 25 CYS A O 20
ATOM 21385 N N . GLY A 1 26 ? -4.681 -12.025 9.998 1.00 0.00 26 GLY A N 20
ATOM 21386 C CA . GLY A 1 26 ? -3.721 -10.943 9.896 1.00 0.00 26 GLY A CA 20
ATOM 21387 C C . GLY A 1 26 ? -4.162 -9.866 8.923 1.00 0.00 26 GLY A C 20
ATOM 21388 O O . GLY A 1 26 ? -3.422 -9.505 8.008 1.00 0.00 26 GLY A O 20
ATOM 21392 N N . LYS A 1 27 ? -5.371 -9.353 9.120 1.00 0.00 27 LYS A N 20
ATOM 21393 C CA . LYS A 1 27 ? -5.912 -8.311 8.254 1.00 0.00 27 LYS A CA 20
ATOM 21394 C C . LYS A 1 27 ? -6.347 -7.098 9.069 1.00 0.00 27 LYS A C 20
ATOM 21395 O O . LYS A 1 27 ? -7.154 -7.214 9.992 1.00 0.00 27 LYS A O 20
ATOM 21414 N N . THR A 1 28 ? -5.809 -5.933 8.722 1.00 0.00 28 THR A N 20
ATOM 21415 C CA . THR A 1 28 ? -6.143 -4.698 9.421 1.00 0.00 28 THR A CA 20
ATOM 21416 C C . THR A 1 28 ? -6.583 -3.614 8.442 1.00 0.00 28 THR A C 20
ATOM 21417 O O . THR A 1 28 ? -6.063 -3.520 7.330 1.00 0.00 28 THR A O 20
ATOM 21428 N N . TYR A 1 29 ? -7.543 -2.800 8.863 1.00 0.00 29 TYR A N 20
ATOM 21429 C CA . TYR A 1 29 ? -8.055 -1.723 8.023 1.00 0.00 29 TYR A CA 20
ATOM 21430 C C . TYR A 1 29 ? -8.067 -0.399 8.782 1.00 0.00 29 TYR A C 20
ATOM 21431 O O . TYR A 1 29 ? -8.246 -0.369 9.999 1.00 0.00 29 TYR A O 20
ATOM 21449 N N . PHE A 1 30 ? -7.877 0.695 8.051 1.00 0.00 30 PHE A N 20
ATOM 21450 C CA . PHE A 1 30 ? -7.865 2.023 8.653 1.00 0.00 30 PHE A CA 20
ATOM 21451 C C . PHE A 1 30 ? -9.277 2.461 9.030 1.00 0.00 30 PHE A C 20
ATOM 21452 O O . PHE A 1 30 ? -9.529 2.879 10.160 1.00 0.00 30 PHE A O 20
ATOM 21469 N N . LYS A 1 31 ? -10.195 2.364 8.074 1.00 0.00 31 LYS A N 20
ATOM 21470 C CA . LYS A 1 31 ? -11.583 2.750 8.304 1.00 0.00 31 LYS A CA 20
ATOM 21471 C C . LYS A 1 31 ? -12.214 1.887 9.391 1.00 0.00 31 LYS A C 20
ATOM 21472 O O . LYS A 1 31 ? -12.587 0.739 9.147 1.00 0.00 31 LYS A O 20
ATOM 21491 N N . SER A 1 32 ? -12.333 2.448 10.590 1.00 0.00 32 SER A N 20
ATOM 21492 C CA . SER A 1 32 ? -12.918 1.728 11.716 1.00 0.00 32 SER A CA 20
ATOM 21493 C C . SER A 1 32 ? -14.087 0.860 11.258 1.00 0.00 32 SER A C 20
ATOM 21494 O O . SER A 1 32 ? -14.341 -0.205 11.821 1.00 0.00 32 SER A O 20
ATOM 21502 N N . SER A 1 33 ? -14.794 1.324 10.232 1.00 0.00 33 SER A N 20
ATOM 21503 C CA . SER A 1 33 ? -15.938 0.593 9.700 1.00 0.00 33 SER A CA 20
ATOM 21504 C C . SER A 1 33 ? -15.481 -0.630 8.910 1.00 0.00 33 SER A C 20
ATOM 21505 O O . SER A 1 33 ? -15.967 -1.740 9.126 1.00 0.00 33 SER A O 20
ATOM 21513 N N . HIS A 1 34 ? -14.542 -0.417 7.992 1.00 0.00 34 HIS A N 20
ATOM 21514 C CA . HIS A 1 34 ? -14.019 -1.502 7.169 1.00 0.00 34 HIS A CA 20
ATOM 21515 C C . HIS A 1 34 ? -14.019 -2.818 7.940 1.00 0.00 34 HIS A C 20
ATOM 21516 O O . HIS A 1 34 ? -14.628 -3.800 7.513 1.00 0.00 34 HIS A O 20
ATOM 21530 N N . LEU A 1 35 ? -13.331 -2.832 9.076 1.00 0.00 35 LEU A N 20
ATOM 21531 C CA . LEU A 1 35 ? -13.251 -4.028 9.908 1.00 0.00 35 LEU A CA 20
ATOM 21532 C C . LEU A 1 35 ? -14.601 -4.736 9.974 1.00 0.00 35 LEU A C 20
ATOM 21533 O O . LEU A 1 35 ? -14.684 -5.954 9.813 1.00 0.00 35 LEU A O 20
ATOM 21549 N N . LYS A 1 36 ? -15.656 -3.965 10.212 1.00 0.00 36 LYS A N 20
ATOM 21550 C CA . LYS A 1 36 ? -17.004 -4.516 10.297 1.00 0.00 36 LYS A CA 20
ATOM 21551 C C . LYS A 1 36 ? -17.344 -5.315 9.043 1.00 0.00 36 LYS A C 20
ATOM 21552 O O . LYS A 1 36 ? -17.957 -6.379 9.122 1.00 0.00 36 LYS A O 20
ATOM 21571 N N . ALA A 1 37 ? -16.942 -4.795 7.888 1.00 0.00 37 ALA A N 20
ATOM 21572 C CA . ALA A 1 37 ? -17.202 -5.462 6.619 1.00 0.00 37 ALA A CA 20
ATOM 21573 C C . ALA A 1 37 ? -16.272 -6.655 6.424 1.00 0.00 37 ALA A C 20
ATOM 21574 O O . ALA A 1 37 ? -16.664 -7.675 5.857 1.00 0.00 37 ALA A O 20
ATOM 21581 N N . HIS A 1 38 ? -15.037 -6.520 6.897 1.00 0.00 38 HIS A N 20
ATOM 21582 C CA . HIS A 1 38 ? -14.050 -7.586 6.776 1.00 0.00 38 HIS A CA 20
ATOM 21583 C C . HIS A 1 38 ? -14.453 -8.797 7.612 1.00 0.00 38 HIS A C 20
ATOM 21584 O O . HIS A 1 38 ? -14.405 -9.934 7.141 1.00 0.00 38 HIS A O 20
ATOM 21598 N N . THR A 1 39 ? -14.849 -8.546 8.856 1.00 0.00 39 THR A N 20
ATOM 21599 C CA . THR A 1 39 ? -15.258 -9.616 9.758 1.00 0.00 39 THR A CA 20
ATOM 21600 C C . THR A 1 39 ? -16.159 -10.620 9.047 1.00 0.00 39 THR A C 20
ATOM 21601 O O . THR A 1 39 ? -16.115 -11.817 9.332 1.00 0.00 39 THR A O 20
ATOM 21612 N N . ARG A 1 40 ? -16.974 -10.125 8.123 1.00 0.00 40 ARG A N 20
ATOM 21613 C CA . ARG A 1 40 ? -17.886 -10.979 7.372 1.00 0.00 40 ARG A CA 20
ATOM 21614 C C . ARG A 1 40 ? -17.174 -12.237 6.883 1.00 0.00 40 ARG A C 20
ATOM 21615 O O . ARG A 1 40 ? -17.653 -13.354 7.084 1.00 0.00 40 ARG A O 20
ATOM 21636 N N . THR A 1 41 ? -16.026 -12.049 6.239 1.00 0.00 41 THR A N 20
ATOM 21637 C CA . THR A 1 41 ? -15.249 -13.167 5.719 1.00 0.00 41 THR A CA 20
ATOM 21638 C C . THR A 1 41 ? -15.252 -14.338 6.693 1.00 0.00 41 THR A C 20
ATOM 21639 O O . THR A 1 41 ? -15.145 -15.496 6.288 1.00 0.00 41 THR A O 20
ATOM 21650 N N . HIS A 1 42 ? -15.374 -14.030 7.981 1.00 0.00 42 HIS A N 20
ATOM 21651 C CA . HIS A 1 42 ? -15.392 -15.061 9.014 1.00 0.00 42 HIS A CA 20
ATOM 21652 C C . HIS A 1 42 ? -16.795 -15.228 9.589 1.00 0.00 42 HIS A C 20
ATOM 21653 O O . HIS A 1 42 ? -17.373 -14.286 10.132 1.00 0.00 42 HIS A O 20
ATOM 21667 N N . THR A 1 43 ? -17.339 -16.435 9.467 1.00 0.00 43 THR A N 20
ATOM 21668 C CA . THR A 1 43 ? -18.675 -16.726 9.972 1.00 0.00 43 THR A CA 20
ATOM 21669 C C . THR A 1 43 ? -19.682 -15.685 9.497 1.00 0.00 43 THR A C 20
ATOM 21670 O O . THR A 1 43 ? -20.645 -15.374 10.196 1.00 0.00 43 THR A O 20
ATOM 21681 N N . GLY A 1 44 ? -19.453 -15.149 8.302 1.00 0.00 44 GLY A N 20
ATOM 21682 C CA . GLY A 1 44 ? -20.349 -14.148 7.754 1.00 0.00 44 GLY A CA 20
ATOM 21683 C C . GLY A 1 44 ? -20.708 -14.422 6.307 1.00 0.00 44 GLY A C 20
ATOM 21684 O O . GLY A 1 44 ? -21.847 -14.210 5.893 1.00 0.00 44 GLY A O 20
ATOM 21688 N N . GLU A 1 45 ? -19.732 -14.891 5.536 1.00 0.00 45 GLU A N 20
ATOM 21689 C CA . GLU A 1 45 ? -19.952 -15.191 4.125 1.00 0.00 45 GLU A CA 20
ATOM 21690 C C . GLU A 1 45 ? -19.965 -16.698 3.885 1.00 0.00 45 GLU A C 20
ATOM 21691 O O . GLU A 1 45 ? -19.609 -17.482 4.766 1.00 0.00 45 GLU A O 20
ATOM 21703 N N . LYS A 1 46 ? -20.378 -17.097 2.686 1.00 0.00 46 LYS A N 20
ATOM 21704 C CA . LYS A 1 46 ? -20.437 -18.508 2.328 1.00 0.00 46 LYS A CA 20
ATOM 21705 C C . LYS A 1 46 ? -19.476 -18.820 1.185 1.00 0.00 46 LYS A C 20
ATOM 21706 O O . LYS A 1 46 ? -19.615 -18.316 0.070 1.00 0.00 46 LYS A O 20
ATOM 21725 N N . PRO A 1 47 ? -18.479 -19.673 1.465 1.00 0.00 47 PRO A N 20
ATOM 21726 C CA . PRO A 1 47 ? -17.477 -20.073 0.472 1.00 0.00 47 PRO A CA 20
ATOM 21727 C C . PRO A 1 47 ? -18.065 -20.964 -0.617 1.00 0.00 47 PRO A C 20
ATOM 21728 O O . PRO A 1 47 ? -17.881 -20.708 -1.807 1.00 0.00 47 PRO A O 20
ATOM 21739 N N . PHE A 1 48 ? -18.770 -22.010 -0.203 1.00 0.00 48 PHE A N 20
ATOM 21740 C CA . PHE A 1 48 ? -19.384 -22.940 -1.144 1.00 0.00 48 PHE A CA 20
ATOM 21741 C C . PHE A 1 48 ? -20.642 -22.337 -1.762 1.00 0.00 48 PHE A C 20
ATOM 21742 O O . PHE A 1 48 ? -21.344 -21.551 -1.125 1.00 0.00 48 PHE A O 20
ATOM 21759 N N . SER A 1 49 ? -20.920 -22.710 -3.007 1.00 0.00 49 SER A N 20
ATOM 21760 C CA . SER A 1 49 ? -22.090 -22.203 -3.714 1.00 0.00 49 SER A CA 20
ATOM 21761 C C . SER A 1 49 ? -22.556 -23.196 -4.774 1.00 0.00 49 SER A C 20
ATOM 21762 O O . SER A 1 49 ? -21.750 -23.906 -5.374 1.00 0.00 49 SER A O 20
ATOM 21770 N N . CYS A 1 50 ? -23.865 -23.240 -5.000 1.00 0.00 50 CYS A N 20
ATOM 21771 C CA . CYS A 1 50 ? -24.442 -24.145 -5.986 1.00 0.00 50 CYS A CA 20
ATOM 21772 C C . CYS A 1 50 ? -25.035 -23.366 -7.157 1.00 0.00 50 CYS A C 20
ATOM 21773 O O . CYS A 1 50 ? -26.075 -22.721 -7.025 1.00 0.00 50 CYS A O 20
ATOM 21780 N N . SER A 1 51 ? -24.365 -23.432 -8.304 1.00 0.00 51 SER A N 20
ATOM 21781 C CA . SER A 1 51 ? -24.822 -22.731 -9.498 1.00 0.00 51 SER A CA 20
ATOM 21782 C C . SER A 1 51 ? -25.588 -23.674 -10.421 1.00 0.00 51 SER A C 20
ATOM 21783 O O . SER A 1 51 ? -24.993 -24.475 -11.142 1.00 0.00 51 SER A O 20
ATOM 21791 N N . TRP A 1 52 ? -26.913 -23.574 -10.393 1.00 0.00 52 TRP A N 20
ATOM 21792 C CA . TRP A 1 52 ? -27.761 -24.417 -11.226 1.00 0.00 52 TRP A CA 20
ATOM 21793 C C . TRP A 1 52 ? -28.575 -23.575 -12.203 1.00 0.00 52 TRP A C 20
ATOM 21794 O O . TRP A 1 52 ? -29.570 -24.038 -12.759 1.00 0.00 52 TRP A O 20
ATOM 21815 N N . LYS A 1 53 ? -28.144 -22.334 -12.408 1.00 0.00 53 LYS A N 20
ATOM 21816 C CA . LYS A 1 53 ? -28.831 -21.427 -13.319 1.00 0.00 53 LYS A CA 20
ATOM 21817 C C . LYS A 1 53 ? -30.232 -21.102 -12.811 1.00 0.00 53 LYS A C 20
ATOM 21818 O O . LYS A 1 53 ? -31.180 -21.010 -13.590 1.00 0.00 53 LYS A O 20
ATOM 21837 N N . GLY A 1 54 ? -30.356 -20.930 -11.498 1.00 0.00 54 GLY A N 20
ATOM 21838 C CA . GLY A 1 54 ? -31.645 -20.617 -10.910 1.00 0.00 54 GLY A CA 20
ATOM 21839 C C . GLY A 1 54 ? -31.680 -20.881 -9.417 1.00 0.00 54 GLY A C 20
ATOM 21840 O O . GLY A 1 54 ? -32.346 -20.165 -8.668 1.00 0.00 54 GLY A O 20
ATOM 21844 N N . CYS A 1 55 ? -30.963 -21.911 -8.983 1.00 0.00 55 CYS A N 20
ATOM 21845 C CA . CYS A 1 55 ? -30.915 -22.269 -7.571 1.00 0.00 55 CYS A CA 20
ATOM 21846 C C . CYS A 1 55 ? -30.214 -21.185 -6.757 1.00 0.00 55 CYS A C 20
ATOM 21847 O O . CYS A 1 55 ? -30.843 -20.486 -5.964 1.00 0.00 55 CYS A O 20
ATOM 21854 N N . GLU A 1 56 ? -28.907 -21.051 -6.962 1.00 0.00 56 GLU A N 20
ATOM 21855 C CA . GLU A 1 56 ? -28.120 -20.053 -6.247 1.00 0.00 56 GLU A CA 20
ATOM 21856 C C . GLU A 1 56 ? -28.174 -20.293 -4.742 1.00 0.00 56 GLU A C 20
ATOM 21857 O O . GLU A 1 56 ? -28.322 -19.356 -3.957 1.00 0.00 56 GLU A O 20
ATOM 21869 N N . ARG A 1 57 ? -28.054 -21.556 -4.346 1.00 0.00 57 ARG A N 20
ATOM 21870 C CA . ARG A 1 57 ? -28.090 -21.921 -2.935 1.00 0.00 57 ARG A CA 20
ATOM 21871 C C . ARG A 1 57 ? -26.691 -22.250 -2.423 1.00 0.00 57 ARG A C 20
ATOM 21872 O O . ARG A 1 57 ? -26.122 -23.288 -2.764 1.00 0.00 57 ARG A O 20
ATOM 21893 N N . ARG A 1 58 ? -26.143 -21.361 -1.601 1.00 0.00 58 ARG A N 20
ATOM 21894 C CA . ARG A 1 58 ? -24.809 -21.556 -1.044 1.00 0.00 58 ARG A CA 20
ATOM 21895 C C . ARG A 1 58 ? -24.890 -22.008 0.412 1.00 0.00 58 ARG A C 20
ATOM 21896 O O . ARG A 1 58 ? -25.888 -21.770 1.093 1.00 0.00 58 ARG A O 20
ATOM 21917 N N . PHE A 1 59 ? -23.833 -22.662 0.882 1.00 0.00 59 PHE A N 20
ATOM 21918 C CA . PHE A 1 59 ? -23.785 -23.149 2.255 1.00 0.00 59 PHE A CA 20
ATOM 21919 C C . PHE A 1 59 ? -22.378 -23.012 2.832 1.00 0.00 59 PHE A C 20
ATOM 21920 O O . PHE A 1 59 ? -21.388 -23.101 2.108 1.00 0.00 59 PHE A O 20
ATOM 21937 N N . ALA A 1 60 ? -22.301 -22.795 4.141 1.00 0.00 60 ALA A N 20
ATOM 21938 C CA . ALA A 1 60 ? -21.017 -22.647 4.816 1.00 0.00 60 ALA A CA 20
ATOM 21939 C C . ALA A 1 60 ? -20.213 -23.942 4.755 1.00 0.00 60 ALA A C 20
ATOM 21940 O O . ALA A 1 60 ? -19.065 -23.951 4.309 1.00 0.00 60 ALA A O 20
ATOM 21947 N N . ARG A 1 61 ? -20.822 -25.033 5.206 1.00 0.00 61 ARG A N 20
ATOM 21948 C CA . ARG A 1 61 ? -20.161 -26.333 5.205 1.00 0.00 61 ARG A CA 20
ATOM 21949 C C . ARG A 1 61 ? -20.020 -26.869 3.784 1.00 0.00 61 ARG A C 20
ATOM 21950 O O . ARG A 1 61 ? -20.689 -26.402 2.863 1.00 0.00 61 ARG A O 20
ATOM 21971 N N . SER A 1 62 ? -19.141 -27.852 3.613 1.00 0.00 62 SER A N 20
ATOM 21972 C CA . SER A 1 62 ? -18.907 -28.449 2.303 1.00 0.00 62 SER A CA 20
ATOM 21973 C C . SER A 1 62 ? -19.873 -29.603 2.052 1.00 0.00 62 SER A C 20
ATOM 21974 O O . SER A 1 62 ? -20.349 -29.797 0.932 1.00 0.00 62 SER A O 20
ATOM 21982 N N . ASP A 1 63 ? -20.158 -30.367 3.100 1.00 0.00 63 ASP A N 20
ATOM 21983 C CA . ASP A 1 63 ? -21.068 -31.502 2.996 1.00 0.00 63 ASP A CA 20
ATOM 21984 C C . ASP A 1 63 ? -22.466 -31.042 2.596 1.00 0.00 63 ASP A C 20
ATOM 21985 O O . ASP A 1 63 ? -23.063 -31.578 1.662 1.00 0.00 63 ASP A O 20
ATOM 21994 N N . GLU A 1 64 ? -22.983 -30.046 3.309 1.00 0.00 64 GLU A N 20
ATOM 21995 C CA . GLU A 1 64 ? -24.313 -29.517 3.030 1.00 0.00 64 GLU A CA 20
ATOM 21996 C C . GLU A 1 64 ? -24.528 -29.354 1.527 1.00 0.00 64 GLU A C 20
ATOM 21997 O O . GLU A 1 64 ? -25.575 -29.726 0.995 1.00 0.00 64 GLU A O 20
ATOM 22009 N N . LEU A 1 65 ? -23.532 -28.796 0.850 1.00 0.00 65 LEU A N 20
ATOM 22010 C CA . LEU A 1 65 ? -23.611 -28.582 -0.591 1.00 0.00 65 LEU A CA 20
ATOM 22011 C C . LEU A 1 65 ? -23.703 -29.912 -1.334 1.00 0.00 65 LEU A C 20
ATOM 22012 O O . LEU A 1 65 ? -24.570 -30.099 -2.187 1.00 0.00 65 LEU A O 20
ATOM 22028 N N . SER A 1 66 ? -22.803 -30.833 -1.002 1.00 0.00 66 SER A N 20
ATOM 22029 C CA . SER A 1 66 ? -22.782 -32.144 -1.639 1.00 0.00 66 SER A CA 20
ATOM 22030 C C . SER A 1 66 ? -24.121 -32.854 -1.466 1.00 0.00 66 SER A C 20
ATOM 22031 O O . SER A 1 66 ? -24.627 -33.484 -2.395 1.00 0.00 66 SER A O 20
ATOM 22039 N N . ARG A 1 67 ? -24.690 -32.747 -0.270 1.00 0.00 67 ARG A N 20
ATOM 22040 C CA . ARG A 1 67 ? -25.970 -33.379 0.028 1.00 0.00 67 ARG A CA 20
ATOM 22041 C C . ARG A 1 67 ? -27.119 -32.609 -0.616 1.00 0.00 67 ARG A C 20
ATOM 22042 O O . ARG A 1 67 ? -28.181 -33.169 -0.890 1.00 0.00 67 ARG A O 20
ATOM 22063 N N . HIS A 1 68 ? -26.900 -31.320 -0.855 1.00 0.00 68 HIS A N 20
ATOM 22064 C CA . HIS A 1 68 ? -27.917 -30.471 -1.466 1.00 0.00 68 HIS A CA 20
ATOM 22065 C C . HIS A 1 68 ? -27.838 -30.540 -2.988 1.00 0.00 68 HIS A C 20
ATOM 22066 O O . HIS A 1 68 ? -28.803 -30.221 -3.684 1.00 0.00 68 HIS A O 20
ATOM 22080 N N . ARG A 1 69 ? -26.683 -30.956 -3.497 1.00 0.00 69 ARG A N 20
ATOM 22081 C CA . ARG A 1 69 ? -26.479 -31.063 -4.937 1.00 0.00 69 ARG A CA 20
ATOM 22082 C C . ARG A 1 69 ? -26.806 -32.470 -5.430 1.00 0.00 69 ARG A C 20
ATOM 22083 O O . ARG A 1 69 ? -27.455 -32.643 -6.461 1.00 0.00 69 ARG A O 20
ATOM 22104 N N . ARG A 1 70 ? -26.352 -33.473 -4.684 1.00 0.00 70 ARG A N 20
ATOM 22105 C CA . ARG A 1 70 ? -26.594 -34.864 -5.045 1.00 0.00 70 ARG A CA 20
ATOM 22106 C C . ARG A 1 70 ? -28.045 -35.070 -5.472 1.00 0.00 70 ARG A C 20
ATOM 22107 O O . ARG A 1 70 ? -28.346 -35.941 -6.289 1.00 0.00 70 ARG A O 20
ATOM 22128 N N . THR A 1 71 ? -28.941 -34.263 -4.912 1.00 0.00 71 THR A N 20
ATOM 22129 C CA . THR A 1 71 ? -30.360 -34.358 -5.232 1.00 0.00 71 THR A CA 20
ATOM 22130 C C . THR A 1 71 ? -30.663 -33.719 -6.583 1.00 0.00 71 THR A C 20
ATOM 22131 O O . THR A 1 71 ? -31.435 -34.257 -7.377 1.00 0.00 71 THR A O 20
ATOM 22142 N N . HIS A 1 72 ? -30.049 -32.568 -6.839 1.00 0.00 72 HIS A N 20
ATOM 22143 C CA . HIS A 1 72 ? -30.251 -31.857 -8.096 1.00 0.00 72 HIS A CA 20
ATOM 22144 C C . HIS A 1 72 ? -30.221 -32.822 -9.277 1.00 0.00 72 HIS A C 20
ATOM 22145 O O . HIS A 1 72 ? -31.142 -32.847 -10.093 1.00 0.00 72 HIS A O 20
#

GO terms:
  GO:1990837 sequence-specific double-stranded DNA binding (F, IDA)
  GO:0000978 RNA polymerase II cis-regulatory region sequence-specific DNA binding (F, IDA)
  GO:0001228 DNA-binding transcription activator activity, RNA polymerase II-specific (F, IDA)
  GO:0045944 positive regulation of transcription by RNA polymerase II (P, IDA)
  GO:0005634 nucleus (C, TAS)
  GO:0003700 DNA-binding transcription factor activity (F, TAS)
  GO:0000122 negative regulation of transcription by RNA polymerase II (P, TAS)
  GO:0007267 cell-cell signaling (P, TAS)
  GO:0008285 negative regulation of cell population proliferation (P, TAS)
  GO:0005515 protein binding (F, IPI)

Radius of gyration: 15.68 Å; Cα contacts (8 Å, |Δi|>4): 64; chains: 1; bounding box: 43×31×35 Å

CATH classification: 3.30.160.60 (+1 more: 3.30.160.60)

Sequence (72 aa):
GSSGSSGPQIDSSRIRSHICSHPGCGKTYFKSSHLKAHTRTHTGEKPFSCSWKGCERRFARSDELSRHRRTHGSSGSSGPQIDSSRIRSHICSHPGCGKTYFKSSHLKAHTRTHTGEKPFSCSWKGCERRFARSDELSRHRRTHGSSGSSGPQIDSSRIRSHICSHPGCGKTYFKSSHLKAHTRTHTGEKPFSCSWKGCERRFARSDELSRHRRTHGSSGSSGPQIDSSRIRSHICSHPGCGKTYFKSSHLKAHTRTHTGEKPFSCSWKGCERRFARSDELSRHRRTHGSSGSSGPQIDSSRIRSHICSHPGCGKTYFKSSHLKAHTRTHTGEKPFSCSWKGCERRFARSDELSRHRRTHGSSGSSGPQIDSSRIRSHICSHPGCGKTYFKSSHLKAHTRTHTGEKPFSCSWKGCERRFARSDELSRHRRTHGSSGSSGPQIDSSRIRSHICSHPGCGKTYFKSSHLKAHTRTHTGEKPFSCSWKGCERRFARSDELSRHRRTHGSSGSSGPQIDSSRIRSHICSHPGCGKTYFKSSHLKAHTRTHTGEKPFSCSWKGCERRFARSDELSRHRRTHGSSGSSGPQIDSSRIRSHICSHPGCGKTYFKSSHLKAHTRTHTGEKPFSCSWKGCERRFARSDELSRHRRTHGSSGSSGPQIDSSRIRSHICSHPGCGKTYFKSSHLKAHTRTHTGEKPFSCSWKGCERRFARSDELSRHRRTHGSSGSSGPQIDSSRIRSHICSHPGCGKTYFKSSHLKAHTRTHTGEKPFSCSWKGCERRFARSDELSRHRRTHGSSGSSGPQIDSSRIRSHICSHPGCGKTYFKSSHLKAHTRTHTGEKPFSCSWKGCERRFARSDELSRHRRTHGSSGSSGPQIDSSRIRSHICSHPGCGKTYFKSSHLKAHTRTHTGEKPFSCSWKGCERRFARSDELSRHRRTHGSSGSSGPQIDSSRIRSHICSHPGCGKTYFKSSHLKAHTRTHTGEKPFSCSWKGCERRFARSDELSRHRRTHGSSGSSGPQIDSSRIRSHICSHPGCGKTYFKSSHLKAHTRTHTGEKPFSCSWKGCERRFARSDELSRHRRTHGSSGSSGPQIDSSRIRSHICSHPGCGKTYFKSSHLKAHTRTHTGEKPFSCSWKGCERRFARSDELSRHRRTHGSSGSSGPQIDSSRIRSHICSHPGCGKTYFKSSHLKAHTRTHTGEKPFSCSWKGCERRFARSDELSRHRRTHGSSGSSGPQIDSSRIRSHICSHPGCGKTYFKSSHLKAHTRTHTGEKPFSCSWKGCERRFARSDELSRHRRTHGSSGSSGPQIDSSRIRSHICSHPGCGKTYFKSSHLKAHTRTHTGEKPFSCSWKGCERRFARSDELSRHRRTHGSSGSSGPQIDSSRIRSHICSHPGCGKTYFKSSHLKAHTRTHTGEKPFSCSWKGCERRFARSDELSRHRRTH

Organism: Homo sapiens (NCBI:txid9606)

Foldseek 3Di:
DDDDDDDDDDDPDDDFDAFAPDPPPGDTHNPPCVSVVVCCVPPNDFPAFDDPPPDGDTDNDPVVVVVVVVVD

InterPro domains:
  IPR013087 Zinc finger C2H2-type [PF00096] (370-393)
  IPR013087 Zinc finger C2H2-type [PF00096] (399-423)
  IPR013087 Zinc finger C2H2-type [PF00096] (429-451)
  IPR013087 Zinc finger C2H2-type [PS00028] (371-393)
  IPR013087 Zinc finger C2H2-type [PS00028] (401-423)
  IPR013087 Zinc finger C2H2-type [PS00028] (431-451)
  IPR013087 Zinc finger C2H2-type [PS50157] (369-398)
  IPR013087 Zinc finger C2H2-type [PS50157] (399-428)
  IPR013087 Zinc finger C2H2-type [PS50157] (429-456)
  IPR013087 Zinc finger C2H2-type [SM00355] (369-393)
  IPR013087 Zinc finger C2H2-type [SM00355] (399-423)
  IPR013087 Zinc finger C2H2-type [SM00355] (429-451)
  IPR036236 Zinc finger C2H2 superfamily [SSF57667] (384-427)
  IPR036236 Zinc finger C2H2 superfamily [SSF57667] (416-454)